Protein AF-0000000081535676 (afdb_homodimer)

Nearest PDB structures (foldseek):
  4zl4-assembly2_B  TM=7.577E-01  e=9.784E-21  Plasmodium vivax
  8tyf-assembly1_A  TM=7.456E-01  e=2.952E-20  Plasmodium vivax Sal-1
  8tyg-assembly1_A  TM=7.328E-01  e=2.686E-19  Plasmodium vivax Sal-1
  4ycy-assembly1_A  TM=7.588E-01  e=5.689E-17  Cryphonectria parasitica
  3nsh-assembly1_A  TM=7.212E-01  e=9.881E-17  Homo sapiens

InterPro domains:
  IPR001969 Aspartic peptidase, active site [PS00141] (112-123)
  IPR021109 Aspartic peptidase domain superfamily [G3DSA:2.40.70.10] (75-271)
  IPR021109 Aspartic peptidase domain superfamily [G3DSA:2.40.70.10] (280-445)
  IPR021109 Aspartic peptidase domain superfamily [SSF50630] (90-443)
  IPR032799 Xylanase inhibitor, C-terminal [PF14541] (318-438)
  IPR032861 Xylanase inhibitor, N-terminal [PF14543] (97-271)
  IPR033121 Peptidase family A1 domain [PS51767] (97-438)
  IPR034161 Pepsin-like domain, plant [cd05476] (97-442)
  IPR051708 Plant Aspartic Proteinase A1 [PTHR47967] (26-445)

Structure (mmCIF, N/CA/C/O backbone):
data_AF-0000000081535676-model_v1
#
loop_
_entity.id
_entity.type
_entity.pdbx_description
1 polymer 'Peptidase A1 domain-containing protein'
#
loop_
_atom_site.group_PDB
_atom_site.id
_atom_site.type_symbol
_atom_site.label_atom_id
_atom_site.label_alt_id
_atom_site.label_comp_id
_atom_site.label_asym_id
_atom_site.label_entity_id
_atom_site.label_seq_id
_atom_site.pdbx_PDB_ins_code
_atom_site.Cartn_x
_atom_site.Cartn_y
_atom_site.Cartn_z
_atom_site.occupancy
_atom_site.B_iso_or_equiv
_atom_site.auth_seq_id
_atom_site.auth_comp_id
_atom_site.auth_asym_id
_atom_site.auth_atom_id
_atom_site.pdbx_PDB_model_num
ATOM 1 N N . SER A 1 1 ? -14.938 -105.375 -60.969 1 24.36 1 SER A N 1
ATOM 2 C CA . SER A 1 1 ? -15.703 -104.25 -61.531 1 24.36 1 SER A CA 1
ATOM 3 C C . SER A 1 1 ? -15.859 -103.125 -60.531 1 24.36 1 SER A C 1
ATOM 5 O O . SER A 1 1 ? -16.375 -103.312 -59.438 1 24.36 1 SER A O 1
ATOM 7 N N . LEU A 1 2 ? -15.273 -101.875 -60.656 1 24.7 2 LEU A N 1
ATOM 8 C CA . LEU A 1 2 ? -14.141 -101.25 -60 1 24.7 2 LEU A CA 1
ATOM 9 C C . LEU A 1 2 ? -14.609 -100.125 -59.094 1 24.7 2 LEU A C 1
ATOM 11 O O . LEU A 1 2 ? -14.141 -100 -57.938 1 24.7 2 LEU A O 1
ATOM 15 N N . HIS A 1 3 ? -14.945 -99 -59.781 1 25.69 3 HIS A N 1
ATOM 16 C CA . HIS A 1 3 ? -14.664 -97.562 -59.469 1 25.69 3 HIS A CA 1
ATOM 17 C C . HIS A 1 3 ? -15.617 -97.062 -58.406 1 25.69 3 HIS A C 1
ATOM 19 O O . HIS A 1 3 ? -16.797 -96.812 -58.656 1 25.69 3 HIS A O 1
ATOM 25 N N . HIS A 1 4 ? -15.703 -97.562 -57.25 1 29.47 4 HIS A N 1
ATOM 26 C CA . HIS A 1 4 ? -15.883 -97.125 -55.875 1 29.47 4 HIS A CA 1
ATOM 27 C C . HIS A 1 4 ? -15.32 -95.688 -55.719 1 29.47 4 HIS A C 1
ATOM 29 O O . HIS A 1 4 ? -14.188 -95.438 -56.125 1 29.47 4 HIS A O 1
ATOM 35 N N . ASN A 1 5 ? -16.219 -94.625 -55.656 1 24.92 5 ASN A N 1
ATOM 36 C CA . ASN A 1 5 ? -16.594 -93.25 -55.531 1 24.92 5 ASN A CA 1
ATOM 37 C C . ASN A 1 5 ? -15.695 -92.5 -54.531 1 24.92 5 ASN A C 1
ATOM 39 O O . ASN A 1 5 ? -15.562 -92.938 -53.375 1 24.92 5 ASN A O 1
ATOM 43 N N . LEU A 1 6 ? -14.711 -91.625 -54.875 1 23.27 6 LEU A N 1
ATOM 44 C CA . LEU A 1 6 ? -13.477 -90.812 -54.75 1 23.27 6 LEU A CA 1
ATOM 45 C C . LEU A 1 6 ? -13.578 -89.812 -53.656 1 23.27 6 LEU A C 1
ATOM 47 O O . LEU A 1 6 ? -12.609 -89.5 -52.938 1 23.27 6 LEU A O 1
ATOM 51 N N . SER A 1 7 ? -14.523 -88.688 -53.469 1 23.17 7 SER A N 1
ATOM 52 C CA . SER A 1 7 ? -14.289 -87.25 -53.375 1 23.17 7 SER A CA 1
ATOM 53 C C . SER A 1 7 ? -14.016 -86.812 -51.938 1 23.17 7 SER A C 1
ATOM 55 O O . SER A 1 7 ? -13.156 -86 -51.688 1 23.17 7 SER A O 1
ATOM 57 N N . GLY A 1 8 ? -14.742 -86.875 -50.844 1 23.73 8 GLY A N 1
ATOM 58 C CA . GLY A 1 8 ? -14.922 -85.812 -49.875 1 23.73 8 GLY A CA 1
ATOM 59 C C . GLY A 1 8 ? -13.766 -85.688 -48.906 1 23.73 8 GLY A C 1
ATOM 60 O O . GLY A 1 8 ? -13.945 -85.875 -47.688 1 23.73 8 GLY A O 1
ATOM 61 N N . LYS A 1 9 ? -12.555 -86.062 -49.156 1 24.59 9 LYS A N 1
ATOM 62 C CA . LYS A 1 9 ? -11.344 -86 -48.312 1 24.59 9 LYS A CA 1
ATOM 63 C C . LYS A 1 9 ? -10.961 -84.625 -47.938 1 24.59 9 LYS A C 1
ATOM 65 O O . LYS A 1 9 ? -10.227 -84.375 -46.969 1 24.59 9 LYS A O 1
ATOM 70 N N . TYR A 1 10 ? -11.047 -83.688 -48.875 1 25.34 10 TYR A N 1
ATOM 71 C CA . TYR A 1 10 ? -10.164 -82.5 -48.75 1 25.34 10 TYR A CA 1
ATOM 72 C C . TYR A 1 10 ? -10.719 -81.562 -47.719 1 25.34 10 TYR A C 1
ATOM 74 O O . TYR A 1 10 ? -11.336 -80.562 -48.062 1 25.34 10 TYR A O 1
ATOM 82 N N . SER A 1 11 ? -11.359 -81.75 -46.688 1 24.25 11 SER A N 1
ATOM 83 C CA . SER A 1 11 ? -11.781 -80.812 -45.656 1 24.25 11 SER A CA 1
ATOM 84 C C . SER A 1 11 ? -10.586 -80.188 -44.969 1 24.25 11 SER A C 1
ATOM 86 O O . SER A 1 11 ? -9.453 -80.625 -45.156 1 24.25 11 SER A O 1
ATOM 88 N N . LYS A 1 12 ? -10.492 -80.125 -43.438 1 27.92 12 LYS A N 1
ATOM 89 C CA . LYS A 1 12 ? -10.031 -79.125 -42.469 1 27.92 12 LYS A CA 1
ATOM 90 C C . LYS A 1 12 ? -8.516 -79.188 -42.312 1 27.92 12 LYS A C 1
ATOM 92 O O . LYS A 1 12 ? -7.984 -80.062 -41.625 1 27.92 12 LYS A O 1
ATOM 97 N N . MET A 1 13 ? -7.699 -79.625 -43.281 1 28.17 13 MET A N 1
ATOM 98 C CA . MET A 1 13 ? -6.301 -79.188 -43.219 1 28.17 13 MET A CA 1
ATOM 99 C C . MET A 1 13 ? -6.188 -77.688 -43.062 1 28.17 13 MET A C 1
ATOM 101 O O . MET A 1 13 ? -5.086 -77.188 -42.969 1 28.17 13 MET A O 1
ATOM 105 N N . ALA A 1 14 ? -7.211 -77 -43.562 1 32.94 14 ALA A N 1
ATOM 106 C CA . ALA A 1 14 ? -7.191 -75.5 -43.531 1 32.94 14 ALA A CA 1
ATOM 107 C C . ALA A 1 14 ? -7.078 -75 -42.125 1 32.94 14 ALA A C 1
ATOM 109 O O . ALA A 1 14 ? -7.086 -73.812 -41.906 1 32.94 14 ALA A O 1
ATOM 110 N N . LYS A 1 15 ? -7.008 -75.812 -41.156 1 35.72 15 LYS A N 1
ATOM 111 C CA . LYS A 1 15 ? -6.965 -75.312 -39.75 1 35.72 15 LYS A CA 1
ATOM 112 C C . LYS A 1 15 ? -5.594 -74.75 -39.438 1 35.72 15 LYS A C 1
ATOM 114 O O . LYS A 1 15 ? -5.469 -73.938 -38.5 1 35.72 15 LYS A O 1
ATOM 119 N N . GLN A 1 16 ? -4.551 -75.438 -39.938 1 33.72 16 GLN A N 1
ATOM 120 C CA . GLN A 1 16 ? -3.268 -75.062 -39.344 1 33.72 16 GLN A CA 1
ATOM 121 C C . GLN A 1 16 ? -2.863 -73.625 -39.781 1 33.72 16 GLN A C 1
ATOM 123 O O . GLN A 1 16 ? -2.094 -73 -39.094 1 33.72 16 GLN A O 1
ATOM 128 N N . THR A 1 17 ? -3.172 -73.312 -41.062 1 36.78 17 THR A N 1
ATOM 129 C CA . THR A 1 17 ? -2.707 -72 -41.531 1 36.78 17 THR A CA 1
ATOM 130 C C . THR A 1 17 ? -3.467 -70.875 -40.812 1 36.78 17 THR A C 1
ATOM 132 O O . THR A 1 17 ? -3.096 -69.688 -40.938 1 36.78 17 THR A O 1
ATOM 135 N N . PHE A 1 18 ? -4.602 -71.25 -40.156 1 37.47 18 PHE A N 1
ATOM 136 C CA . PHE A 1 18 ? -5.359 -70.188 -39.469 1 37.47 18 PHE A CA 1
ATOM 137 C C . PHE A 1 18 ? -4.582 -69.688 -38.25 1 37.47 18 PHE A C 1
ATOM 139 O O . PHE A 1 18 ? -4.73 -68.562 -37.844 1 37.47 18 PHE A O 1
ATOM 146 N N . ILE A 1 19 ? -3.871 -70.688 -37.531 1 40.97 19 ILE A N 1
ATOM 147 C CA . ILE A 1 19 ? -3.377 -70.25 -36.25 1 40.97 19 ILE A CA 1
ATOM 148 C C . ILE A 1 19 ? -2.16 -69.312 -36.438 1 40.97 19 ILE A C 1
ATOM 150 O O . ILE A 1 19 ? -1.99 -68.375 -35.688 1 40.97 19 ILE A O 1
ATOM 154 N N . TYR A 1 20 ? -1.233 -69.625 -37.438 1 40.12 20 TYR A N 1
ATOM 155 C CA . TYR A 1 20 ? -0.05 -68.75 -37.531 1 40.12 20 TYR A CA 1
ATOM 156 C C . TYR A 1 20 ? -0.419 -67.375 -37.969 1 40.12 20 TYR A C 1
ATOM 158 O O . TYR A 1 20 ? 0.249 -66.375 -37.594 1 40.12 20 TYR A O 1
ATOM 166 N N . CYS A 1 21 ? -1.362 -67.312 -38.969 1 39.56 21 CYS A N 1
ATOM 167 C CA . CYS A 1 21 ? -1.628 -65.938 -39.438 1 39.56 21 CYS A CA 1
ATOM 168 C C . CYS A 1 21 ? -2.332 -65.125 -38.375 1 39.56 21 CYS A C 1
ATOM 170 O O . CYS A 1 21 ? -2.355 -63.875 -38.469 1 39.56 21 CYS A O 1
ATOM 172 N N . SER A 1 22 ? -3.203 -65.812 -37.594 1 41.22 22 SER A N 1
ATOM 173 C CA . SER A 1 22 ? -3.871 -65 -36.594 1 41.22 22 SER A CA 1
ATOM 174 C C . SER A 1 22 ? -2.9 -64.562 -35.5 1 41.22 22 SER A C 1
ATOM 176 O O . SER A 1 22 ? -3.15 -63.594 -34.781 1 41.22 22 SER A O 1
ATOM 178 N N . LEU A 1 23 ? -1.889 -65.438 -35.25 1 42.78 23 LEU A N 1
ATOM 179 C CA . LEU A 1 23 ? -0.955 -65 -34.219 1 42.78 23 LEU A CA 1
ATOM 180 C C . LEU A 1 23 ? -0.094 -63.844 -34.75 1 42.78 23 LEU A C 1
ATOM 182 O O . LEU A 1 23 ? 0.404 -63.031 -33.969 1 42.78 23 LEU A O 1
ATOM 186 N N . LEU A 1 24 ? 0.275 -63.906 -36.094 1 41.38 24 LEU A N 1
ATOM 187 C CA . LEU A 1 24 ? 1.037 -62.781 -36.594 1 41.38 24 LEU A CA 1
ATOM 188 C C . LEU A 1 24 ? 0.201 -61.5 -36.562 1 41.38 24 LEU A C 1
ATOM 190 O O . LEU A 1 24 ? 0.734 -60.406 -36.344 1 41.38 24 LEU A O 1
ATOM 194 N N . ALA A 1 25 ? -1.132 -61.625 -36.938 1 42.38 25 ALA A N 1
ATOM 195 C CA . ALA A 1 25 ? -1.91 -60.406 -36.875 1 42.38 25 ALA A CA 1
ATOM 196 C C . ALA A 1 25 ? -2.055 -59.906 -35.438 1 42.38 25 ALA A C 1
ATOM 198 O O . ALA A 1 25 ? -2.35 -58.719 -35.188 1 42.38 25 ALA A O 1
ATOM 199 N N . ILE A 1 26 ? -2.086 -60.875 -34.469 1 41.88 26 ILE A N 1
ATOM 200 C CA . ILE A 1 26 ? -2.188 -60.344 -33.125 1 41.88 26 ILE A CA 1
ATOM 201 C C . ILE A 1 26 ? -0.884 -59.625 -32.75 1 41.88 26 ILE A C 1
ATOM 203 O O . ILE A 1 26 ? -0.875 -58.75 -31.906 1 41.88 26 ILE A O 1
ATOM 207 N N . VAL A 1 27 ? 0.296 -60.156 -33.25 1 40.34 27 VAL A N 1
ATOM 208 C CA . VAL A 1 27 ? 1.498 -59.469 -32.812 1 40.34 27 VAL A CA 1
ATOM 209 C C . VAL A 1 27 ? 1.519 -58.031 -33.375 1 40.34 27 VAL A C 1
ATOM 211 O O . VAL A 1 27 ? 2.037 -57.125 -32.719 1 40.34 27 VAL A O 1
ATOM 214 N N . ILE A 1 28 ? 1.101 -57.844 -34.656 1 39.19 28 ILE A N 1
ATOM 215 C CA . ILE A 1 28 ? 1.378 -56.5 -35.188 1 39.19 28 ILE A CA 1
ATOM 216 C C . ILE A 1 28 ? 0.517 -55.469 -34.469 1 39.19 28 ILE A C 1
ATOM 218 O O . ILE A 1 28 ? 0.688 -54.281 -34.688 1 39.19 28 ILE A O 1
ATOM 222 N N . PHE A 1 29 ? -0.623 -55.938 -34 1 37.09 29 PHE A N 1
ATOM 223 C CA . PHE A 1 29 ? -1.271 -54.781 -33.375 1 37.09 29 PHE A CA 1
ATOM 224 C C . PHE A 1 29 ? -0.5 -54.344 -32.125 1 37.09 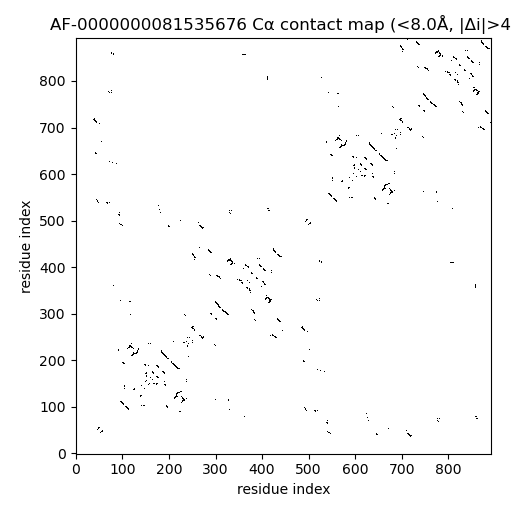29 PHE A C 1
ATOM 226 O O . PHE A 1 29 ? -0.983 -54.5 -31.016 1 37.09 29 PHE A O 1
ATOM 233 N N . TRP A 1 30 ? 0.76 -54.906 -31.922 1 36.84 30 TRP A N 1
ATOM 234 C CA . TRP A 1 30 ? 1.407 -54.094 -30.906 1 36.84 30 TRP A CA 1
ATOM 235 C C . TRP A 1 30 ? 1.211 -52.594 -31.203 1 36.84 30 TRP A C 1
ATOM 237 O O . TRP A 1 30 ? 1.666 -52.094 -32.25 1 36.84 30 TRP A O 1
ATOM 247 N N . ALA A 1 31 ? 0.083 -52.031 -30.797 1 35.59 31 ALA A N 1
ATOM 248 C CA . ALA A 1 31 ? -0.224 -50.625 -30.594 1 35.59 31 ALA A CA 1
ATOM 249 C C . ALA A 1 31 ? 1.028 -49.844 -30.203 1 35.59 31 ALA A C 1
ATOM 251 O O . ALA A 1 31 ? 1.703 -50.188 -29.234 1 35.59 31 ALA A O 1
ATOM 252 N N . LEU A 1 32 ? 1.704 -49.344 -31.156 1 35.78 32 LEU A N 1
ATOM 253 C CA . LEU A 1 32 ? 2.479 -48.125 -30.906 1 35.78 32 LEU A CA 1
ATOM 254 C C . LEU A 1 32 ? 1.793 -47.25 -29.875 1 35.78 32 LEU A C 1
ATOM 256 O O . LEU A 1 32 ? 0.826 -46.531 -30.188 1 35.78 32 LEU A O 1
ATOM 260 N N . PHE A 1 33 ? 1.537 -47.781 -28.703 1 36.25 33 PHE A N 1
ATOM 261 C CA . PHE A 1 33 ? 1.496 -46.688 -27.719 1 36.25 33 PHE A CA 1
ATOM 262 C C . PHE A 1 33 ? 2.635 -45.688 -27.953 1 36.25 33 PHE A C 1
ATOM 264 O O . PHE A 1 33 ? 3.783 -45.969 -27.609 1 36.25 33 PHE A O 1
ATOM 271 N N . SER A 1 34 ? 2.664 -45.125 -29.094 1 35.94 34 SER A N 1
ATOM 272 C CA . SER A 1 34 ? 3.426 -43.906 -29.031 1 35.94 34 SER A CA 1
ATOM 273 C C . SER A 1 34 ? 3.297 -43.219 -27.672 1 35.94 34 SER A C 1
ATOM 275 O O . SER A 1 34 ? 2.213 -42.75 -27.297 1 35.94 34 SER A O 1
ATOM 277 N N . SER A 1 35 ? 3.904 -43.75 -26.703 1 39.34 35 SER A N 1
ATOM 278 C CA . SER A 1 35 ? 4.129 -42.875 -25.562 1 39.34 35 SER A CA 1
ATOM 279 C C . SER A 1 35 ? 4.281 -41.438 -26.016 1 39.34 35 SER A C 1
ATOM 281 O O . SER A 1 35 ? 5.301 -41.062 -26.609 1 39.34 35 SER A O 1
ATOM 283 N N . ALA A 1 36 ? 3.32 -40.906 -26.641 1 41.59 36 ALA A N 1
ATOM 284 C CA . ALA A 1 36 ? 3.412 -39.469 -26.781 1 41.59 36 ALA A CA 1
ATOM 285 C C . ALA A 1 36 ? 4.211 -38.844 -25.641 1 41.59 36 ALA A C 1
ATOM 287 O O . ALA A 1 36 ? 3.75 -38.812 -24.484 1 41.59 36 ALA A O 1
ATOM 288 N N . GLN A 1 37 ? 5.422 -39.094 -25.547 1 48.41 37 GLN A N 1
ATOM 289 C CA . GLN A 1 37 ? 6.297 -38.312 -24.672 1 48.41 37 GLN A CA 1
ATOM 290 C C . GLN A 1 37 ? 5.785 -36.906 -24.484 1 48.41 37 GLN A C 1
ATOM 292 O O . GLN A 1 37 ? 5.863 -36.094 -25.406 1 48.41 37 GLN A O 1
ATOM 297 N N . LYS A 1 38 ? 4.727 -36.844 -23.859 1 57.31 38 LYS A N 1
ATOM 298 C CA . LYS A 1 38 ? 4.09 -35.562 -23.625 1 57.31 38 LYS A CA 1
ATOM 299 C C . LYS A 1 38 ? 5.117 -34.5 -23.234 1 57.31 38 LYS A C 1
ATOM 301 O O . LYS A 1 38 ? 5.844 -34.656 -22.25 1 57.31 38 LYS A O 1
ATOM 306 N N . LYS A 1 39 ? 5.664 -33.75 -24.219 1 67.25 39 LYS A N 1
ATOM 307 C CA . LYS A 1 39 ? 6.648 -32.688 -24.25 1 67.25 39 LYS A CA 1
ATOM 308 C C . LYS A 1 39 ? 6.312 -31.594 -23.234 1 67.25 39 LYS A C 1
ATOM 310 O O . LYS A 1 39 ? 5.152 -31.203 -23.094 1 67.25 39 LYS A O 1
ATOM 315 N N . THR A 1 40 ? 7.191 -31.453 -22.25 1 82.38 40 THR A N 1
ATOM 316 C CA . THR A 1 40 ? 7.16 -30.344 -21.281 1 82.38 40 THR A CA 1
ATOM 317 C C . THR A 1 40 ? 7.566 -29.047 -21.953 1 82.38 40 THR A C 1
ATOM 319 O O . THR A 1 40 ? 8.57 -28.984 -22.656 1 82.38 40 THR A O 1
ATOM 322 N N . LEU A 1 41 ? 6.617 -28.188 -22 1 84.88 41 LEU A N 1
ATOM 323 C CA . LEU A 1 41 ? 6.914 -26.828 -22.453 1 84.88 41 LEU A CA 1
ATOM 324 C C . LEU A 1 41 ? 7.555 -26 -21.344 1 84.88 41 LEU A C 1
ATOM 326 O O . LEU A 1 41 ? 6.992 -25.875 -20.266 1 84.88 41 LEU A O 1
ATOM 330 N N . THR A 1 42 ? 8.773 -25.578 -21.547 1 87.19 42 THR A N 1
ATOM 331 C CA . THR A 1 42 ? 9.469 -24.75 -20.562 1 87.19 42 THR A CA 1
ATOM 332 C C . THR A 1 42 ? 9.508 -23.297 -21.016 1 87.19 42 THR A C 1
ATOM 334 O O . THR A 1 42 ? 9.891 -23 -22.156 1 87.19 42 THR A O 1
ATOM 337 N N . VAL A 1 43 ? 9.055 -22.469 -20.141 1 88.44 43 VAL A N 1
ATOM 338 C CA . VAL A 1 43 ? 9.008 -21.031 -20.406 1 88.44 43 VAL A CA 1
ATOM 339 C C . VAL A 1 43 ? 9.906 -20.297 -19.406 1 88.44 43 VAL A C 1
ATOM 341 O O . VAL A 1 43 ? 9.938 -20.641 -18.234 1 88.44 43 VAL A O 1
ATOM 344 N N . GLU A 1 44 ? 10.617 -19.328 -19.906 1 86.44 44 GLU A N 1
ATOM 345 C CA . GLU A 1 44 ? 11.422 -18.5 -19.016 1 86.44 44 GLU A CA 1
ATOM 346 C C . GLU A 1 44 ? 10.539 -17.578 -18.188 1 86.44 44 GLU A C 1
ATOM 348 O O . GLU A 1 44 ? 9.586 -16.984 -18.703 1 86.44 44 GLU A O 1
ATOM 353 N N . LEU A 1 45 ? 10.812 -17.531 -16.891 1 89.31 45 LEU A N 1
ATOM 354 C CA . LEU A 1 45 ? 10.281 -16.5 -16 1 89.31 45 LEU A CA 1
ATOM 355 C C . LEU A 1 45 ? 11.352 -15.469 -15.672 1 89.31 45 LEU A C 1
ATOM 357 O O . LEU A 1 45 ? 12.477 -15.828 -15.32 1 89.31 45 LEU A O 1
ATOM 361 N N . ILE A 1 46 ? 10.953 -14.266 -15.82 1 84.62 46 ILE A N 1
ATOM 362 C CA . ILE A 1 46 ? 11.914 -13.195 -15.562 1 84.62 46 ILE A CA 1
ATOM 363 C C . ILE A 1 46 ? 11.469 -12.391 -14.344 1 84.62 46 ILE A C 1
ATOM 365 O O . ILE A 1 46 ? 10.344 -11.891 -14.297 1 84.62 46 ILE A O 1
ATOM 369 N N . HIS A 1 47 ? 12.328 -12.352 -13.375 1 86.44 47 HIS A N 1
ATOM 370 C CA . HIS A 1 47 ? 12.039 -11.531 -12.203 1 86.44 47 HIS A CA 1
ATOM 371 C C . HIS A 1 47 ? 12 -10.055 -12.562 1 86.44 47 HIS A C 1
ATOM 373 O O . HIS A 1 47 ? 12.828 -9.57 -13.336 1 86.44 47 HIS A O 1
ATOM 379 N N . HIS A 1 48 ? 11.117 -9.352 -12.016 1 82.19 48 HIS A N 1
ATOM 380 C CA . HIS A 1 48 ? 10.914 -7.934 -12.305 1 82.19 48 HIS A CA 1
ATOM 381 C C . HIS A 1 48 ? 12.219 -7.156 -12.195 1 82.19 48 HIS A C 1
ATOM 383 O O . HIS A 1 48 ? 12.516 -6.312 -13.047 1 82.19 48 HIS A O 1
ATOM 389 N N . ASP A 1 49 ? 13.008 -7.484 -11.219 1 79.75 49 ASP A N 1
ATOM 390 C CA . ASP A 1 49 ? 14.156 -6.645 -10.891 1 79.75 49 ASP A CA 1
ATOM 391 C C . ASP A 1 49 ? 15.461 -7.301 -11.336 1 79.75 49 ASP A C 1
ATOM 393 O O . ASP A 1 49 ? 16.547 -6.887 -10.922 1 79.75 49 ASP A O 1
ATOM 397 N N . SER A 1 50 ? 15.289 -8.336 -12.102 1 80.81 50 SER A N 1
ATOM 398 C CA . SER A 1 50 ? 16.484 -8.914 -12.711 1 80.81 50 SER A CA 1
ATOM 399 C C . SER A 1 50 ? 17.078 -7.992 -13.773 1 80.81 50 SER A C 1
ATOM 401 O O . SER A 1 50 ? 16.328 -7.363 -14.531 1 80.81 50 SER A O 1
ATOM 403 N N . PRO A 1 51 ? 18.422 -7.906 -13.852 1 78.38 51 PRO A N 1
ATOM 404 C CA . PRO A 1 51 ? 19.031 -7.055 -14.883 1 78.38 51 PRO A CA 1
ATOM 405 C C . PRO A 1 51 ? 18.625 -7.457 -16.297 1 78.38 51 PRO A C 1
ATOM 407 O O . PRO A 1 51 ? 18.719 -6.648 -17.219 1 78.38 51 PRO A O 1
ATOM 410 N N . ARG A 1 52 ? 18.172 -8.648 -16.516 1 79.38 52 ARG A N 1
ATOM 411 C CA . ARG A 1 52 ? 17.75 -9.117 -17.828 1 79.38 52 ARG A CA 1
ATOM 412 C C . ARG A 1 52 ? 16.312 -8.688 -18.125 1 79.38 52 ARG A C 1
ATOM 414 O O . ARG A 1 52 ? 15.852 -8.773 -19.266 1 79.38 52 ARG A O 1
ATOM 421 N N . SER A 1 53 ? 15.672 -8.234 -17.078 1 81.31 53 SER A N 1
ATOM 422 C CA . SER A 1 53 ? 14.289 -7.812 -17.25 1 81.31 53 SER A CA 1
ATOM 423 C C . SER A 1 53 ? 14.203 -6.488 -18 1 81.31 53 SER A C 1
ATOM 425 O O . SER A 1 53 ? 14.977 -5.566 -17.734 1 81.31 53 SER A O 1
ATOM 427 N N . PRO A 1 54 ? 13.32 -6.457 -19.016 1 79.5 54 PRO A N 1
ATOM 428 C CA . PRO A 1 54 ? 13.117 -5.16 -19.656 1 79.5 54 PRO A CA 1
ATOM 429 C C . PRO A 1 54 ? 12.562 -4.105 -18.703 1 79.5 54 PRO A C 1
ATOM 431 O O . PRO A 1 54 ? 12.531 -2.92 -19.031 1 79.5 54 PRO A O 1
ATOM 434 N N . LEU A 1 55 ? 12.234 -4.578 -17.5 1 77.31 55 LEU A N 1
ATOM 435 C CA . LEU A 1 55 ? 11.641 -3.682 -16.516 1 77.31 55 LEU A CA 1
ATOM 436 C C . LEU A 1 55 ? 12.68 -3.26 -15.477 1 77.31 55 LEU A C 1
ATOM 438 O O . LEU A 1 55 ? 12.367 -2.516 -14.547 1 77.31 55 LEU A O 1
ATOM 442 N N . TYR A 1 56 ? 13.875 -3.723 -15.688 1 79 56 TYR A N 1
ATOM 443 C CA . TYR A 1 56 ? 14.938 -3.453 -14.727 1 79 56 TYR A CA 1
ATOM 444 C C . TYR A 1 56 ? 15.297 -1.973 -14.711 1 79 56 TYR A C 1
ATOM 446 O O . TYR A 1 56 ? 15.5 -1.364 -15.766 1 79 56 TYR A O 1
ATOM 454 N N . ASN A 1 57 ? 15.305 -1.384 -13.594 1 74.56 57 ASN A N 1
ATOM 455 C CA . ASN A 1 57 ? 15.789 -0.024 -13.391 1 74.56 57 ASN A CA 1
ATOM 456 C C . ASN A 1 57 ? 17.031 0.002 -12.5 1 74.56 57 ASN A C 1
ATOM 458 O O . ASN A 1 57 ? 16.938 -0.252 -11.297 1 74.56 57 ASN A O 1
ATOM 462 N N . PRO A 1 58 ? 18.156 0.262 -13.078 1 75 58 PRO A N 1
ATOM 463 C CA . PRO A 1 58 ? 19.391 0.205 -12.305 1 75 58 PRO A CA 1
ATOM 464 C C . PRO A 1 58 ? 19.453 1.271 -11.211 1 75 58 PRO A C 1
ATOM 466 O O . PRO A 1 58 ? 20.312 1.194 -10.32 1 75 58 PRO A O 1
ATOM 469 N N . LEU A 1 59 ? 18.547 2.229 -11.281 1 67.75 59 LEU A N 1
ATOM 470 C CA . LEU A 1 59 ? 18.547 3.299 -10.289 1 67.75 59 LEU A CA 1
ATOM 471 C C . LEU A 1 59 ? 17.875 2.848 -9 1 67.75 59 LEU A C 1
ATOM 473 O O . LEU A 1 59 ? 18.047 3.482 -7.953 1 67.75 59 LEU A O 1
ATOM 477 N N . HIS A 1 60 ? 17.156 1.771 -9.117 1 73.38 60 HIS A N 1
ATOM 478 C CA . HIS A 1 60 ? 16.516 1.249 -7.918 1 73.38 60 HIS A CA 1
ATOM 479 C C . HIS A 1 60 ? 17.516 0.465 -7.062 1 73.38 60 HIS A C 1
ATOM 481 O O . HIS A 1 60 ? 18.172 -0.449 -7.559 1 73.38 60 HIS A O 1
ATOM 487 N N . THR A 1 61 ? 17.547 0.866 -5.812 1 72.69 61 THR A N 1
ATOM 488 C CA . THR A 1 61 ? 18.391 0.14 -4.879 1 72.69 61 THR A CA 1
ATOM 489 C C . THR A 1 61 ? 17.719 -1.152 -4.422 1 72.69 61 THR A C 1
ATOM 491 O O . THR A 1 61 ? 16.547 -1.385 -4.719 1 72.69 61 THR A O 1
ATOM 494 N N . VAL A 1 62 ? 18.469 -1.927 -3.738 1 75.25 62 VAL A N 1
ATOM 495 C CA . VAL A 1 62 ? 17.938 -3.152 -3.158 1 75.25 62 VAL A CA 1
ATOM 496 C C . VAL A 1 62 ? 16.828 -2.811 -2.17 1 75.25 62 VAL A C 1
ATOM 498 O O . VAL A 1 62 ? 15.789 -3.482 -2.131 1 75.25 62 VAL A O 1
ATOM 501 N N . SER A 1 63 ? 17.047 -1.75 -1.43 1 72.44 63 SER A N 1
ATOM 502 C CA . SER A 1 63 ? 16.047 -1.315 -0.448 1 72.44 63 SER A CA 1
ATOM 503 C C . SER A 1 63 ? 14.766 -0.854 -1.127 1 72.44 63 SER A C 1
ATOM 505 O O . SER A 1 63 ? 13.664 -1.146 -0.648 1 72.44 63 SER A O 1
ATOM 507 N N . ASP A 1 64 ? 14.938 -0.192 -2.266 1 71.44 64 ASP A N 1
ATOM 508 C CA . ASP A 1 64 ? 13.773 0.247 -3.027 1 71.44 64 ASP A CA 1
ATOM 509 C C . ASP A 1 64 ? 12.922 -0.943 -3.467 1 71.44 64 ASP A C 1
ATOM 511 O O . ASP A 1 64 ? 11.695 -0.928 -3.32 1 71.44 64 ASP A O 1
ATOM 515 N N . ARG A 1 65 ? 13.609 -1.882 -3.91 1 77.81 65 ARG A N 1
ATOM 516 C CA . ARG A 1 65 ? 12.938 -3.062 -4.441 1 77.81 65 ARG A CA 1
ATOM 517 C C . ARG A 1 65 ? 12.266 -3.855 -3.33 1 77.81 65 ARG A C 1
ATOM 519 O O . ARG A 1 65 ? 11.141 -4.344 -3.5 1 77.81 65 ARG A O 1
ATOM 526 N N . LEU A 1 66 ? 12.938 -3.963 -2.23 1 77.69 66 LEU A N 1
ATOM 527 C CA . LEU A 1 66 ? 12.367 -4.676 -1.092 1 77.69 66 LEU A CA 1
ATOM 528 C C . LEU A 1 66 ? 11.141 -3.953 -0.549 1 77.69 66 LEU A C 1
ATOM 530 O O . LEU A 1 66 ? 10.148 -4.59 -0.197 1 77.69 66 LEU A O 1
ATOM 534 N N . ASN A 1 67 ? 11.172 -2.668 -0.518 1 74.31 67 ASN A N 1
ATOM 535 C CA . ASN A 1 67 ? 10.039 -1.874 -0.059 1 74.31 67 ASN A CA 1
ATOM 536 C C . ASN A 1 67 ? 8.828 -2.045 -0.972 1 74.31 67 ASN A C 1
ATOM 538 O O . ASN A 1 67 ? 7.707 -2.219 -0.495 1 74.31 67 ASN A O 1
ATOM 542 N N . ALA A 1 68 ? 9.133 -1.979 -2.25 1 75.56 68 ALA A N 1
ATOM 543 C CA . ALA A 1 68 ? 8.055 -2.168 -3.211 1 75.56 68 ALA A CA 1
ATOM 544 C C . ALA A 1 68 ? 7.426 -3.553 -3.066 1 75.56 68 ALA A C 1
ATOM 546 O O . ALA A 1 68 ? 6.203 -3.691 -3.09 1 75.56 68 ALA A O 1
ATOM 547 N N . ALA A 1 69 ? 8.227 -4.531 -2.9 1 81.38 69 ALA A N 1
ATOM 548 C CA . ALA A 1 69 ? 7.742 -5.898 -2.721 1 81.38 69 ALA A CA 1
ATOM 549 C C . ALA A 1 69 ? 6.93 -6.023 -1.437 1 81.38 69 ALA A C 1
ATOM 551 O O . ALA A 1 69 ? 5.941 -6.762 -1.392 1 81.38 69 ALA A O 1
ATOM 552 N N . PHE A 1 70 ? 7.41 -5.344 -0.434 1 82.69 70 PHE A N 1
ATOM 553 C CA . PHE A 1 70 ? 6.711 -5.363 0.845 1 82.69 70 PHE A CA 1
ATOM 554 C C . PHE A 1 70 ? 5.312 -4.777 0.707 1 82.69 70 PHE A C 1
ATOM 556 O O . PHE A 1 70 ? 4.328 -5.41 1.094 1 82.69 70 PHE A O 1
ATOM 563 N N . LEU A 1 71 ? 5.203 -3.605 0.188 1 74.12 71 LEU A N 1
ATOM 564 C CA . LEU A 1 71 ? 3.914 -2.945 0.024 1 74.12 71 LEU A CA 1
ATOM 565 C C . LEU A 1 71 ? 2.986 -3.775 -0.857 1 74.12 71 LEU A C 1
ATOM 567 O O . LEU A 1 71 ? 1.795 -3.902 -0.566 1 74.12 71 LEU A O 1
ATOM 571 N N . HIS A 1 72 ? 3.572 -4.332 -1.892 1 78.5 72 HIS A N 1
ATOM 572 C CA . HIS A 1 72 ? 2.799 -5.215 -2.758 1 78.5 72 HIS A CA 1
ATOM 573 C C . HIS A 1 72 ? 2.285 -6.43 -1.99 1 78.5 72 HIS A C 1
ATOM 575 O O . HIS A 1 72 ? 1.134 -6.836 -2.16 1 78.5 72 HIS A O 1
ATOM 581 N N . SER A 1 73 ? 3.125 -6.988 -1.178 1 84.75 73 SER A N 1
ATOM 582 C CA . SER A 1 73 ? 2.74 -8.156 -0.396 1 84.75 73 SER A CA 1
ATOM 583 C C . SER A 1 73 ? 1.624 -7.824 0.587 1 84.75 73 SER A C 1
ATOM 585 O O . SER A 1 73 ? 0.704 -8.617 0.786 1 84.75 73 SER A O 1
ATOM 587 N N . ILE A 1 74 ? 1.75 -6.656 1.221 1 77.62 74 ILE A N 1
ATOM 588 C CA . ILE A 1 74 ? 0.711 -6.234 2.152 1 77.62 74 ILE A CA 1
ATOM 589 C C . ILE A 1 74 ? -0.622 -6.109 1.418 1 77.62 74 ILE A C 1
ATOM 591 O O . ILE A 1 74 ? -1.649 -6.598 1.896 1 77.62 74 ILE A O 1
ATOM 595 N N . SER A 1 75 ? -0.582 -5.535 0.27 1 76.38 75 SER A N 1
ATOM 596 C CA . SER A 1 75 ? -1.804 -5.379 -0.513 1 76.38 75 SER A CA 1
ATOM 597 C C . SER A 1 75 ? -2.385 -6.734 -0.904 1 76.38 75 SER A C 1
ATOM 599 O O . SER A 1 75 ? -3.602 -6.926 -0.865 1 76.38 75 SER A O 1
ATOM 601 N N . ARG A 1 76 ? -1.512 -7.664 -1.292 1 78.94 76 ARG A N 1
ATOM 602 C CA . ARG A 1 76 ? -1.953 -9 -1.684 1 78.94 76 ARG A CA 1
ATOM 603 C C . ARG A 1 76 ? -2.594 -9.727 -0.508 1 78.94 76 ARG A C 1
ATOM 605 O O . ARG A 1 76 ? -3.576 -10.453 -0.681 1 78.94 76 ARG A O 1
ATOM 612 N N . SER A 1 77 ? -1.968 -9.617 0.636 1 80.81 77 SER A N 1
ATOM 613 C CA . SER A 1 77 ? -2.529 -10.281 1.807 1 80.81 77 SER A CA 1
ATOM 614 C C . SER A 1 77 ? -3.951 -9.805 2.084 1 80.81 77 SER A C 1
ATOM 616 O O . SER A 1 77 ? -4.805 -10.586 2.506 1 80.81 77 SER A O 1
ATOM 618 N N . ARG A 1 78 ? -4.215 -8.625 1.771 1 73 78 ARG A N 1
ATOM 619 C CA . ARG A 1 78 ? -5.551 -8.078 1.976 1 73 78 ARG A CA 1
ATOM 620 C C . ARG A 1 78 ? -6.52 -8.578 0.906 1 73 78 ARG A C 1
ATOM 622 O O . ARG A 1 78 ? -7.695 -8.812 1.187 1 73 78 ARG A O 1
ATOM 629 N N . TYR A 1 79 ? -5.965 -8.656 -0.257 1 72.94 79 TYR A N 1
ATOM 630 C CA . TYR A 1 79 ? -6.742 -9.195 -1.367 1 72.94 79 TYR A CA 1
ATOM 631 C C . TYR A 1 79 ? -7.258 -10.594 -1.043 1 72.94 79 TYR A C 1
ATOM 633 O O . TYR A 1 79 ? -8.422 -10.906 -1.294 1 72.94 79 TYR A O 1
ATOM 641 N N . PHE A 1 80 ? -6.449 -11.406 -0.42 1 75.12 80 PHE A N 1
ATOM 642 C CA . PHE A 1 80 ? -6.836 -12.781 -0.141 1 75.12 80 PHE A CA 1
ATOM 643 C C . PHE A 1 80 ? -7.758 -12.852 1.07 1 75.12 80 PHE A C 1
ATOM 645 O O . PHE A 1 80 ? -8.469 -13.836 1.258 1 75.12 80 PHE A O 1
ATOM 652 N N . SER A 1 81 ? -7.598 -11.961 1.985 1 66.5 81 SER A N 1
ATOM 653 C CA . SER A 1 81 ? -8.383 -12.008 3.213 1 66.5 81 SER A CA 1
ATOM 654 C C . SER A 1 81 ? -9.797 -11.484 2.984 1 66.5 81 SER A C 1
ATOM 656 O O . SER A 1 81 ? -10.742 -11.914 3.656 1 66.5 81 SER A O 1
ATOM 658 N N . THR A 1 82 ? -9.867 -10.312 2.363 1 57.75 82 THR A N 1
ATOM 659 C CA . THR A 1 82 ? -11.141 -9.609 2.34 1 57.75 82 THR A CA 1
ATOM 660 C C . THR A 1 82 ? -12.094 -10.234 1.319 1 57.75 82 THR A C 1
ATOM 662 O O . THR A 1 82 ? -11.711 -10.453 0.168 1 57.75 82 THR A O 1
ATOM 665 N N . LYS A 1 83 ? -12.914 -11.164 1.854 1 48.5 83 LYS A N 1
ATOM 666 C CA . LYS A 1 83 ? -14.102 -11.578 1.111 1 48.5 83 LYS A CA 1
ATOM 667 C C . LYS A 1 83 ? -14.812 -10.375 0.508 1 48.5 83 LYS A C 1
ATOM 669 O O . LYS A 1 83 ? -15.891 -10.516 -0.074 1 48.5 83 LYS A O 1
ATOM 674 N N . THR A 1 84 ? -14.461 -9.312 1.034 1 43.91 84 THR A N 1
ATOM 675 C CA . THR A 1 84 ? -15.359 -8.219 0.675 1 43.91 84 THR A CA 1
ATOM 676 C C . THR A 1 84 ? -15.141 -7.785 -0.77 1 43.91 84 THR A C 1
ATOM 678 O O . THR A 1 84 ? -14.039 -7.945 -1.309 1 43.91 84 THR A O 1
ATOM 681 N N . ASP A 1 85 ? -16.156 -7.594 -1.372 1 41.81 85 ASP A N 1
ATOM 682 C CA . ASP A 1 85 ? -16.375 -7.012 -2.691 1 41.81 85 ASP A CA 1
ATOM 683 C C . ASP A 1 85 ? -15.375 -5.887 -2.965 1 41.81 85 ASP A C 1
ATOM 685 O O . ASP A 1 85 ? -15.664 -4.719 -2.693 1 41.81 85 ASP A O 1
ATOM 689 N N . ILE A 1 86 ? -14.203 -6.133 -2.635 1 43.81 86 ILE A N 1
ATOM 690 C CA . ILE A 1 86 ? -13.258 -5.105 -3.068 1 43.81 86 ILE A CA 1
ATOM 691 C C . ILE A 1 86 ? -13.648 -4.605 -4.457 1 43.81 86 ILE A C 1
ATOM 693 O O . ILE A 1 86 ? -12.922 -4.828 -5.43 1 43.81 86 ILE A O 1
ATOM 697 N N . GLN A 1 87 ? -14.719 -5.191 -4.918 1 40.81 87 GLN A N 1
ATOM 698 C CA . GLN A 1 87 ? -15.211 -4.695 -6.199 1 40.81 87 GLN A CA 1
ATOM 699 C C . GLN A 1 87 ? -15 -3.189 -6.324 1 40.81 87 GLN A C 1
ATOM 701 O O . GLN A 1 87 ? -15.195 -2.617 -7.398 1 40.81 87 GLN A O 1
ATOM 706 N N . SER A 1 88 ? -15.047 -2.521 -5.141 1 39.22 88 SER A N 1
ATOM 707 C CA . SER A 1 88 ? -15.305 -1.112 -5.422 1 39.22 88 SER A CA 1
ATOM 708 C C . SER A 1 88 ? -14.047 -0.407 -5.918 1 39.22 88 SER A C 1
ATOM 710 O O . SER A 1 88 ? -12.938 -0.811 -5.586 1 39.22 88 SER A O 1
ATOM 712 N N . GLY A 1 89 ? -13.992 0.135 -6.938 1 42.16 89 GLY A N 1
ATOM 713 C CA . GLY A 1 89 ? -13.133 1.055 -7.66 1 42.16 89 GLY A CA 1
ATOM 714 C C . GLY A 1 89 ? -11.992 1.595 -6.812 1 42.16 89 GLY A C 1
ATOM 715 O O . GLY A 1 89 ? -11.883 1.267 -5.633 1 42.16 89 GLY A O 1
ATOM 716 N N . LEU A 1 90 ? -11.102 2.215 -7.551 1 46.09 90 LEU A N 1
ATOM 717 C CA . LEU A 1 90 ? -10.023 3.002 -6.969 1 46.09 90 LEU A CA 1
ATOM 718 C C . LEU A 1 90 ? -10.523 3.828 -5.789 1 46.09 90 LEU A C 1
ATOM 720 O O . LEU A 1 90 ? -11.445 4.633 -5.938 1 46.09 90 LEU A O 1
ATOM 724 N N . ILE A 1 91 ? -10.422 3.191 -4.559 1 53.97 91 ILE A N 1
ATOM 725 C CA . ILE A 1 91 ? -10.75 4.078 -3.447 1 53.97 91 ILE A CA 1
ATOM 726 C C . ILE A 1 91 ? -9.578 5.016 -3.174 1 53.97 91 ILE A C 1
ATOM 728 O O . ILE A 1 91 ? -8.445 4.566 -2.975 1 53.97 91 ILE A O 1
ATOM 732 N N . GLY A 1 92 ? -9.75 6.281 -3.645 1 56.06 92 GLY A N 1
ATOM 733 C CA . GLY A 1 92 ? -8.773 7.297 -3.285 1 56.06 92 GLY A CA 1
ATOM 734 C C . GLY A 1 92 ? -8.367 7.246 -1.823 1 56.06 92 GLY A C 1
ATOM 735 O O . GLY A 1 92 ? -8.93 6.473 -1.045 1 56.06 92 GLY A O 1
ATOM 736 N N . ASN A 1 93 ? -7.297 7.863 -1.495 1 57.28 93 ASN A N 1
ATOM 737 C CA . ASN A 1 93 ? -6.746 7.926 -0.145 1 57.28 93 ASN A CA 1
ATOM 738 C C . ASN A 1 93 ? -7.809 8.312 0.876 1 57.28 93 ASN A C 1
ATOM 740 O O . ASN A 1 93 ? -7.961 9.492 1.203 1 57.28 93 ASN A O 1
ATOM 744 N N . SER A 1 94 ? -8.438 7.309 1.329 1 72 94 SER A N 1
ATOM 745 C CA . SER A 1 94 ? -9.445 7.504 2.371 1 72 94 SER A CA 1
ATOM 746 C C . SER A 1 94 ? -8.805 8.023 3.658 1 72 94 SER A C 1
ATOM 748 O O . SER A 1 94 ? -7.648 7.711 3.951 1 72 94 SER A O 1
ATOM 750 N N . GLY A 1 95 ? -9.375 9.016 4.246 1 81.62 95 GLY A N 1
ATOM 751 C CA . GLY A 1 95 ? -8.914 9.516 5.531 1 81.62 95 GLY A CA 1
ATOM 752 C C . GLY A 1 95 ? -8.305 10.898 5.445 1 81.62 95 GLY A C 1
ATOM 753 O O . GLY A 1 95 ? -8.07 11.547 6.469 1 81.62 95 GLY A O 1
ATOM 754 N N . ASP A 1 96 ? -8.109 11.305 4.164 1 86.12 96 ASP A N 1
ATOM 755 C CA . ASP A 1 96 ? -7.516 12.625 3.984 1 86.12 96 ASP A CA 1
ATOM 756 C C . ASP A 1 96 ? -8.562 13.727 4.168 1 86.12 96 ASP A C 1
ATOM 758 O O . ASP A 1 96 ? -9.758 13.492 3.982 1 86.12 96 ASP A O 1
ATOM 762 N N . TYR A 1 97 ? -8.086 14.859 4.543 1 89.88 97 TYR A N 1
ATOM 763 C CA . TYR A 1 97 ? -8.891 16.078 4.609 1 89.88 97 TYR A CA 1
ATOM 764 C C . TYR A 1 97 ? -8.453 17.078 3.545 1 89.88 97 TYR A C 1
ATOM 766 O O . TYR A 1 97 ? -7.266 17.344 3.398 1 89.88 97 TYR A O 1
ATOM 774 N N . TYR A 1 98 ? -9.484 17.531 2.842 1 89.25 98 TYR A N 1
ATOM 775 C CA . TYR A 1 98 ? -9.227 18.422 1.718 1 89.25 98 TYR A CA 1
ATOM 776 C C . TYR A 1 98 ? -9.648 19.859 2.053 1 89.25 98 TYR A C 1
ATOM 778 O O . TYR A 1 98 ? -10.555 20.078 2.859 1 89.25 98 TYR A O 1
ATOM 786 N N . MET A 1 99 ? -8.969 20.75 1.418 1 90.81 99 MET A N 1
ATOM 787 C CA . MET A 1 99 ? -9.398 22.141 1.472 1 90.81 99 MET A CA 1
ATOM 788 C C . MET A 1 99 ? -9.422 22.766 0.077 1 90.81 99 MET A C 1
ATOM 790 O O . MET A 1 99 ? -8.688 22.328 -0.813 1 90.81 99 MET A O 1
ATOM 794 N N . THR A 1 100 ? -10.281 23.719 -0.05 1 89.81 100 THR A N 1
ATOM 795 C CA . THR A 1 100 ? -10.344 24.469 -1.292 1 89.81 100 THR A CA 1
ATOM 796 C C . THR A 1 100 ? -9.453 25.719 -1.215 1 89.81 100 THR A C 1
ATOM 798 O O . THR A 1 100 ? -9.516 26.469 -0.244 1 89.81 100 THR A O 1
ATOM 801 N N . ILE A 1 101 ? -8.648 25.844 -2.217 1 91.62 101 ILE A N 1
ATOM 802 C CA . ILE A 1 101 ? -7.852 27.047 -2.381 1 91.62 101 ILE A CA 1
ATOM 803 C C . ILE A 1 101 ? -7.984 27.578 -3.811 1 91.62 101 ILE A C 1
ATOM 805 O O . ILE A 1 101 ? -8.43 26.844 -4.703 1 91.62 101 ILE A O 1
ATOM 809 N N . SER A 1 102 ? -7.699 28.828 -3.916 1 93.31 102 SER A N 1
ATOM 810 C CA . SER A 1 102 ? -7.613 29.391 -5.258 1 93.31 102 SER A CA 1
ATOM 811 C C . SER A 1 102 ? -6.176 29.766 -5.609 1 93.31 102 SER A C 1
ATOM 813 O O . SER A 1 102 ? -5.434 30.266 -4.762 1 93.31 102 SER A O 1
ATOM 815 N N . ILE A 1 103 ? -5.922 29.391 -6.836 1 94.25 103 ILE A N 1
ATOM 816 C CA . ILE A 1 103 ? -4.574 29.688 -7.312 1 94.25 103 ILE A CA 1
ATOM 817 C C . ILE A 1 103 ? -4.648 30.453 -8.625 1 94.25 103 ILE A C 1
ATOM 819 O O . ILE A 1 103 ? -5.594 30.281 -9.406 1 94.25 103 ILE A O 1
ATOM 823 N N . SER A 1 104 ? -3.801 31.484 -8.875 1 94.69 104 SER A N 1
ATOM 824 C CA . SER A 1 104 ? -3.631 32.188 -10.148 1 94.69 104 SER A CA 1
ATOM 825 C C . SER A 1 104 ? -4.375 33.5 -10.156 1 94.69 104 SER A C 1
ATOM 827 O O . SER A 1 104 ? -5.09 33.844 -9.203 1 94.69 104 SER A O 1
ATOM 829 N N . THR A 1 105 ? -4.051 34.219 -11.195 1 95.31 105 THR A N 1
ATOM 830 C CA . THR A 1 105 ? -4.754 35.438 -11.562 1 95.31 105 THR A CA 1
ATOM 831 C C . THR A 1 105 ? -5.207 35.406 -13.023 1 95.31 105 THR A C 1
ATOM 833 O O . THR A 1 105 ? -4.387 35.5 -13.938 1 95.31 105 THR A O 1
ATOM 836 N N . PRO A 1 106 ? -6.508 35.438 -13.289 1 94.19 106 PRO A N 1
ATOM 837 C CA . PRO A 1 106 ? -7.582 35.375 -12.297 1 94.19 106 PRO A CA 1
ATOM 838 C C . PRO A 1 106 ? -7.582 34.062 -11.516 1 94.19 106 PRO A C 1
ATOM 840 O O . PRO A 1 106 ? -6.969 33.094 -11.938 1 94.19 106 PRO A O 1
ATOM 843 N N . ALA A 1 107 ? -8.289 34.062 -10.406 1 92.38 107 ALA A N 1
ATOM 844 C CA . ALA A 1 107 ? -8.266 32.938 -9.453 1 92.38 107 ALA A CA 1
ATOM 845 C C . ALA A 1 107 ? -8.992 31.719 -10.008 1 92.38 107 ALA A C 1
ATOM 847 O O . ALA A 1 107 ? -10.047 31.844 -10.625 1 92.38 107 ALA A O 1
ATOM 848 N N . THR A 1 108 ? -8.32 30.578 -9.836 1 91.44 108 THR A N 1
ATOM 849 C CA . THR A 1 108 ? -8.914 29.281 -10.141 1 91.44 108 THR A CA 1
ATOM 850 C C . THR A 1 108 ? -8.953 28.391 -8.891 1 91.44 108 THR A C 1
ATOM 852 O O . THR A 1 108 ? -7.93 28.203 -8.234 1 91.44 108 THR A O 1
ATOM 855 N N . LYS A 1 109 ? -10.133 27.828 -8.664 1 89.94 109 LYS A N 1
ATOM 856 C CA . LYS A 1 109 ? -10.312 27.016 -7.465 1 89.94 109 LYS A CA 1
ATOM 857 C C . LYS A 1 109 ? -9.797 25.594 -7.68 1 89.94 109 LYS A C 1
ATOM 859 O O . LYS A 1 109 ? -9.984 25.016 -8.75 1 89.94 109 LYS A O 1
ATOM 864 N N . VAL A 1 110 ? -9.109 25.109 -6.668 1 91 110 VAL A N 1
ATOM 865 C CA . VAL A 1 110 ? -8.664 23.719 -6.684 1 91 110 VAL A CA 1
ATOM 866 C C . VAL A 1 110 ? -8.922 23.078 -5.32 1 91 110 VAL A C 1
ATOM 868 O O . VAL A 1 110 ? -8.992 23.781 -4.305 1 91 110 VAL A O 1
ATOM 871 N N . LEU A 1 111 ? -9.164 21.828 -5.324 1 89.81 111 LEU A N 1
ATOM 872 C CA . LEU A 1 111 ? -9.305 21 -4.129 1 89.81 111 LEU A CA 1
ATOM 873 C C . LEU A 1 111 ? -8.039 20.188 -3.873 1 89.81 111 LEU A C 1
ATOM 875 O O . LEU A 1 111 ? -7.602 19.422 -4.734 1 89.81 111 LEU A O 1
ATOM 879 N N . ALA A 1 112 ? -7.434 20.422 -2.695 1 91.88 112 ALA A N 1
ATOM 880 C CA . ALA A 1 112 ? -6.16 19.781 -2.408 1 91.88 112 ALA A CA 1
ATOM 881 C C . ALA A 1 112 ? -6.125 19.234 -0.978 1 91.88 112 ALA A C 1
ATOM 883 O O . ALA A 1 112 ? -6.871 19.719 -0.115 1 91.88 112 ALA A O 1
ATOM 884 N N . VAL A 1 113 ? -5.289 18.266 -0.728 1 91.19 113 VAL A N 1
ATOM 885 C CA . VAL A 1 113 ? -5.156 17.641 0.588 1 91.19 113 VAL A CA 1
ATOM 886 C C . VAL A 1 113 ? -4.426 18.594 1.532 1 91.19 113 VAL A C 1
ATOM 888 O O . VAL A 1 113 ? -3.357 19.109 1.196 1 91.19 113 VAL A O 1
ATOM 891 N N . ALA A 1 114 ? -5.035 18.906 2.678 1 94.38 114 ALA A N 1
ATOM 892 C CA . ALA A 1 114 ? -4.332 19.594 3.748 1 94.38 114 ALA A CA 1
ATOM 893 C C . ALA A 1 114 ? -3.48 18.641 4.566 1 94.38 114 ALA A C 1
ATOM 895 O O . ALA A 1 114 ? -4.008 17.719 5.199 1 94.38 114 ALA A O 1
ATOM 896 N N . ASP A 1 115 ? -2.172 18.859 4.582 1 94.5 115 ASP A N 1
ATOM 897 C CA . ASP A 1 115 ? -1.288 17.828 5.102 1 94.5 115 ASP A CA 1
ATOM 898 C C . ASP A 1 115 ? -0.189 18.422 5.973 1 94.5 115 ASP A C 1
ATOM 900 O O . ASP A 1 115 ? 0.634 19.203 5.496 1 94.5 115 ASP A O 1
ATOM 904 N N . THR A 1 116 ? -0.128 17.969 7.285 1 96.5 116 THR A N 1
ATOM 905 C CA . THR A 1 116 ? 0.881 18.469 8.211 1 96.5 116 THR A CA 1
ATOM 906 C C . THR A 1 116 ? 2.199 17.719 8.031 1 96.5 116 THR A C 1
ATOM 908 O O . THR A 1 116 ? 3.229 18.125 8.578 1 96.5 116 THR A O 1
ATOM 911 N N . GLY A 1 117 ? 2.176 16.672 7.254 1 92.69 117 GLY A N 1
ATOM 912 C CA . GLY A 1 117 ? 3.389 15.914 7.02 1 92.69 117 GLY A CA 1
ATOM 913 C C . GLY A 1 117 ? 4.008 16.188 5.66 1 92.69 117 GLY A C 1
ATOM 914 O O . GLY A 1 117 ? 4.73 15.336 5.125 1 92.69 117 GLY A O 1
ATOM 915 N N . SER A 1 118 ? 3.705 17.281 5.043 1 91.19 118 SER A N 1
ATOM 916 C CA . SER A 1 118 ? 4.219 17.609 3.717 1 91.19 118 SER A CA 1
ATOM 917 C C . SER A 1 118 ? 5.059 18.875 3.752 1 91.19 118 SER A C 1
ATOM 919 O O . SER A 1 118 ? 4.949 19.672 4.688 1 91.19 118 SER A O 1
ATOM 921 N N . ASP A 1 119 ? 5.891 19.078 2.736 1 90.06 119 ASP A N 1
ATOM 922 C CA . ASP A 1 119 ? 6.879 20.141 2.686 1 90.06 119 ASP A CA 1
ATOM 923 C C . ASP A 1 119 ? 6.426 21.266 1.755 1 90.06 119 ASP A C 1
ATOM 925 O O . ASP A 1 119 ? 6.48 22.438 2.121 1 90.06 119 ASP A O 1
ATOM 929 N N . LEU A 1 120 ? 6.02 20.938 0.597 1 95.81 120 LEU A N 1
ATOM 930 C CA . LEU A 1 120 ? 5.719 21.891 -0.469 1 95.81 120 LEU A CA 1
ATOM 931 C C . LEU A 1 120 ? 4.277 21.734 -0.94 1 95.81 120 LEU A C 1
ATOM 933 O O . LEU A 1 120 ? 3.805 20.625 -1.165 1 95.81 120 LEU A O 1
ATOM 937 N N . THR A 1 121 ? 3.598 22.922 -0.952 1 97.12 121 THR A N 1
ATOM 938 C CA . THR A 1 121 ? 2.316 22.938 -1.649 1 97.12 121 THR A CA 1
ATOM 939 C C . THR A 1 121 ? 2.518 22.75 -3.152 1 97.12 121 THR A C 1
ATOM 941 O O . THR A 1 121 ? 3.316 23.453 -3.766 1 97.12 121 THR A O 1
ATOM 944 N N . TRP A 1 122 ? 1.82 21.797 -3.734 1 96.69 122 TRP A N 1
ATOM 945 C CA . TRP A 1 122 ? 1.918 21.625 -5.18 1 96.69 122 TRP A CA 1
ATOM 946 C C . TRP A 1 122 ? 0.575 21.203 -5.773 1 96.69 122 TRP A C 1
ATOM 948 O O . TRP A 1 122 ? -0.276 20.656 -5.07 1 96.69 122 TRP A O 1
ATOM 958 N N . ILE A 1 123 ? 0.34 21.578 -7.027 1 95.62 123 ILE A N 1
ATOM 959 C CA . ILE A 1 123 ? -0.821 21.172 -7.816 1 95.62 123 ILE A CA 1
ATOM 960 C C . ILE A 1 123 ? -0.366 20.672 -9.188 1 95.62 123 ILE A C 1
ATOM 962 O O . ILE A 1 123 ? 0.767 20.922 -9.602 1 95.62 123 ILE A O 1
ATOM 966 N N . GLN A 1 124 ? -1.26 19.938 -9.82 1 93.94 124 GLN A N 1
ATOM 967 C CA . GLN A 1 124 ? -0.961 19.531 -11.188 1 93.94 124 GLN A CA 1
ATOM 968 C C . GLN A 1 124 ? -1.052 20.734 -12.133 1 93.94 124 GLN A C 1
ATOM 970 O O . GLN A 1 124 ? -1.955 21.562 -12.016 1 93.94 124 GLN A O 1
ATOM 975 N N . CYS A 1 125 ? -0.062 20.797 -13.039 1 95.81 125 CYS A N 1
ATOM 976 C CA . CYS A 1 125 ? -0.002 21.922 -13.961 1 95.81 125 CYS A CA 1
ATOM 977 C C . CYS A 1 125 ? 0.066 21.438 -15.406 1 95.81 125 CYS A C 1
ATOM 979 O O . CYS A 1 125 ? 0.623 20.375 -15.688 1 95.81 125 CYS A O 1
ATOM 981 N N . LYS A 1 126 ? -0.592 22.281 -16.266 1 93.94 126 LYS A N 1
ATOM 982 C CA . LYS A 1 126 ? -0.375 22.125 -17.703 1 93.94 126 LYS A CA 1
ATOM 983 C C . LYS A 1 126 ? 0.932 22.781 -18.125 1 93.94 126 LYS A C 1
ATOM 985 O O . LYS A 1 126 ? 1.288 23.859 -17.641 1 93.94 126 LYS A O 1
ATOM 990 N N . SER A 1 127 ? 1.674 22.109 -19.172 1 89.88 127 SER A N 1
ATOM 991 C CA . SER A 1 127 ? 1.415 20.859 -19.875 1 89.88 127 SER A CA 1
ATOM 992 C C . SER A 1 127 ? 1.865 19.656 -19.047 1 89.88 127 SER A C 1
ATOM 994 O O . SER A 1 127 ? 2.943 19.672 -18.453 1 89.88 127 SER A O 1
ATOM 996 N N . CYS A 1 128 ? 1.101 18.625 -19.141 1 85.81 128 CYS A N 1
ATOM 997 C CA . CYS A 1 128 ? 1.357 17.406 -18.359 1 85.81 128 CYS A CA 1
ATOM 998 C C . CYS A 1 128 ? 2.174 16.406 -19.156 1 85.81 128 CYS A C 1
ATOM 1000 O O . CYS A 1 128 ? 1.825 16.094 -20.297 1 85.81 128 CYS A O 1
ATOM 1002 N N . GLN A 1 129 ? 3.279 16.062 -18.625 1 80.81 129 GLN A N 1
ATOM 1003 C CA . GLN A 1 129 ? 3.9 14.836 -19.109 1 80.81 129 GLN A CA 1
ATOM 1004 C C . GLN A 1 129 ? 3.084 13.617 -18.703 1 80.81 129 GLN A C 1
ATOM 1006 O O . GLN A 1 129 ? 2.768 12.766 -19.547 1 80.81 129 GLN A O 1
ATOM 1011 N N . GLN A 1 130 ? 2.789 13.578 -17.438 1 75.38 130 GLN A N 1
ATOM 1012 C CA . GLN A 1 130 ? 1.874 12.602 -16.859 1 75.38 130 GLN A CA 1
ATOM 1013 C C . GLN A 1 130 ? 1.078 13.203 -15.711 1 75.38 130 GLN A C 1
ATOM 1015 O O . GLN A 1 130 ? 1.657 13.734 -14.766 1 75.38 130 GLN A O 1
ATOM 1020 N N . CYS A 1 131 ? -0.264 13.242 -15.93 1 82 131 CYS A N 1
ATOM 1021 C CA . CYS A 1 131 ? -1.147 13.734 -14.875 1 82 131 CYS A CA 1
ATOM 1022 C C . CYS A 1 131 ? -2.311 12.773 -14.656 1 82 131 CYS A C 1
ATOM 1024 O O . CYS A 1 131 ? -2.746 12.094 -15.586 1 82 131 CYS A O 1
ATOM 1026 N N . TYR A 1 132 ? -2.686 12.656 -13.43 1 75.31 132 TYR A N 1
ATOM 1027 C CA . TYR A 1 132 ? -3.881 11.875 -13.141 1 75.31 132 TYR A CA 1
ATOM 1028 C C . TYR A 1 132 ? -5.141 12.719 -13.289 1 75.31 132 TYR A C 1
ATOM 1030 O O . TYR A 1 132 ? -5.074 13.953 -13.258 1 75.31 132 TYR A O 1
ATOM 1038 N N . LYS A 1 133 ? -6.258 12.055 -13.484 1 75 133 LYS A N 1
ATOM 1039 C CA . LYS A 1 133 ? -7.535 12.742 -13.625 1 75 133 LYS A CA 1
ATOM 1040 C C . LYS A 1 133 ? -7.969 13.375 -12.312 1 75 133 LYS A C 1
ATOM 1042 O O . LYS A 1 133 ? -7.828 12.766 -11.242 1 75 133 LYS A O 1
ATOM 1047 N N . GLN A 1 134 ? -8.359 14.688 -12.406 1 81.31 134 GLN A N 1
ATOM 1048 C CA . GLN A 1 134 ? -8.891 15.391 -11.242 1 81.31 134 GLN A CA 1
ATOM 1049 C C . GLN A 1 134 ? -10.219 16.062 -11.562 1 81.31 134 GLN A C 1
ATOM 1051 O O . GLN A 1 134 ? -10.578 16.219 -12.734 1 81.31 134 GLN A O 1
ATOM 1056 N N . ASN A 1 135 ? -10.984 16.422 -10.531 1 72.88 135 ASN A N 1
ATOM 1057 C CA . ASN A 1 135 ? -12.305 17 -10.711 1 72.88 135 ASN A CA 1
ATOM 1058 C C . ASN A 1 135 ? -12.234 18.406 -11.312 1 72.88 135 ASN A C 1
ATOM 1060 O O . ASN A 1 135 ? -13.07 18.781 -12.133 1 72.88 135 ASN A O 1
ATOM 1064 N N . SER A 1 136 ? -11.312 19.188 -10.898 1 80.94 136 SER A N 1
ATOM 1065 C CA . SER A 1 136 ? -11.117 20.531 -11.422 1 80.94 136 SER A CA 1
ATOM 1066 C C . SER A 1 136 ? -10.156 20.531 -12.609 1 80.94 136 SER A C 1
ATOM 1068 O O . SER A 1 136 ? -9.328 19.609 -12.742 1 80.94 136 SER A O 1
ATOM 1070 N N . PRO A 1 137 ? -10.344 21.484 -13.43 1 86 137 PRO A N 1
ATOM 1071 C CA . PRO A 1 137 ? -9.352 21.562 -14.508 1 86 137 PRO A CA 1
ATOM 1072 C C . PRO A 1 137 ? -7.922 21.656 -13.984 1 86 137 PRO A C 1
ATOM 1074 O O . PRO A 1 137 ? -7.676 22.312 -12.969 1 86 137 PRO A O 1
ATOM 1077 N N . ILE A 1 138 ? -7.125 20.953 -14.727 1 92.25 138 ILE A N 1
ATOM 1078 C CA . ILE A 1 138 ? -5.711 21.078 -14.391 1 92.25 138 ILE A CA 1
ATOM 1079 C C . ILE A 1 138 ? -5.266 22.531 -14.578 1 92.25 138 ILE A C 1
ATOM 1081 O O . ILE A 1 138 ? -5.652 23.172 -15.555 1 92.25 138 ILE A O 1
ATOM 1085 N N . PHE A 1 139 ? -4.484 23.031 -13.688 1 94.81 139 PHE A N 1
ATOM 1086 C CA . PHE A 1 139 ? -4.031 24.422 -13.688 1 94.81 139 PHE A CA 1
ATOM 1087 C C . PHE A 1 139 ? -3.223 24.719 -14.945 1 94.81 139 PHE A C 1
ATOM 1089 O O . PHE A 1 139 ? -2.258 24.031 -15.258 1 94.81 139 PHE A O 1
ATOM 1096 N N . ASP A 1 140 ? -3.672 25.766 -15.633 1 95.38 140 ASP A N 1
ATOM 1097 C CA . ASP A 1 140 ? -2.957 26.25 -16.812 1 95.38 140 ASP A CA 1
ATOM 1098 C C . ASP A 1 140 ? -2.16 27.516 -16.484 1 95.38 140 ASP A C 1
ATOM 1100 O O . ASP A 1 140 ? -2.715 28.609 -16.469 1 95.38 140 ASP A O 1
ATOM 1104 N N . LYS A 1 141 ? -0.897 27.328 -16.391 1 95.12 141 LYS A N 1
ATOM 1105 C CA . LYS A 1 141 ? -0.041 28.438 -15.945 1 95.12 141 LYS A CA 1
ATOM 1106 C C . LYS A 1 141 ? -0.022 29.562 -16.984 1 95.12 141 LYS A C 1
ATOM 1108 O O . LYS A 1 141 ? 0.193 30.719 -16.641 1 95.12 141 LYS A O 1
ATOM 1113 N N . SER A 1 142 ? -0.263 29.266 -18.203 1 95.5 142 SER A N 1
ATOM 1114 C CA . SER A 1 142 ? -0.234 30.266 -19.25 1 95.5 142 SER A CA 1
ATOM 1115 C C . SER A 1 142 ? -1.4 31.25 -19.125 1 95.5 142 SER A C 1
ATOM 1117 O O . SER A 1 142 ? -1.382 32.312 -19.703 1 95.5 142 SER A O 1
ATOM 1119 N N . GLN A 1 143 ? -2.354 30.891 -18.344 1 95.5 143 GLN A N 1
ATOM 1120 C CA . GLN A 1 143 ? -3.547 31.719 -18.203 1 95.5 143 GLN A CA 1
ATOM 1121 C C . GLN A 1 143 ? -3.447 32.625 -16.969 1 95.5 143 GLN A C 1
ATOM 1123 O O . GLN A 1 143 ? -4.379 33.375 -16.672 1 95.5 143 GLN A O 1
ATOM 1128 N N . SER A 1 144 ? -2.365 32.5 -16.281 1 97.12 144 SER A N 1
ATOM 1129 C CA . SER A 1 144 ? -2.188 33.312 -15.086 1 97.12 144 SER A CA 1
ATOM 1130 C C . SER A 1 144 ? -1.199 34.469 -15.328 1 97.12 144 SER A C 1
ATOM 1132 O O . SER A 1 144 ? -0.124 34.25 -15.891 1 97.12 144 SER A O 1
ATOM 1134 N N . SER A 1 145 ? -1.499 35.625 -14.859 1 97.69 145 SER A N 1
ATOM 1135 C CA . SER A 1 145 ? -0.615 36.781 -15.016 1 97.69 145 SER A CA 1
ATOM 1136 C C . SER A 1 145 ? 0.401 36.844 -13.883 1 97.69 145 SER A C 1
ATOM 1138 O O . SER A 1 145 ? 1.343 37.656 -13.938 1 97.69 145 SER A O 1
ATOM 1140 N N . THR A 1 146 ? 0.324 36.062 -12.852 1 97.81 146 THR A N 1
ATOM 1141 C CA . THR A 1 146 ? 1.193 36.188 -11.688 1 97.81 146 THR A CA 1
ATOM 1142 C C . THR A 1 146 ? 2.104 34.969 -11.547 1 97.81 146 THR A C 1
ATOM 1144 O O . THR A 1 146 ? 2.893 34.906 -10.602 1 97.81 146 THR A O 1
ATOM 1147 N N . TYR A 1 147 ? 2.049 34.031 -12.508 1 97.88 147 TYR A N 1
ATOM 1148 C CA . TYR A 1 147 ? 2.902 32.844 -12.469 1 97.88 147 TYR A CA 1
ATOM 1149 C C . TYR A 1 147 ? 4.348 33.219 -12.805 1 97.88 147 TYR A C 1
ATOM 1151 O O . TYR A 1 147 ? 4.617 33.844 -13.828 1 97.88 147 TYR A O 1
ATOM 1159 N N . LYS A 1 148 ? 5.277 32.781 -11.93 1 98 148 LYS A N 1
ATOM 1160 C CA . LYS A 1 148 ? 6.699 33.031 -12.172 1 98 148 LYS A CA 1
ATOM 1161 C C . LYS A 1 148 ? 7.547 31.859 -11.68 1 98 148 LYS A C 1
ATOM 1163 O O . LYS A 1 148 ? 7.484 31.484 -10.508 1 98 148 LYS A O 1
ATOM 1168 N N . THR A 1 149 ? 8.352 31.281 -12.539 1 98.12 149 THR A N 1
ATOM 1169 C CA . THR A 1 149 ? 9.25 30.203 -12.156 1 98.12 149 THR A CA 1
ATOM 1170 C C . THR A 1 149 ? 10.367 30.703 -11.258 1 98.12 149 THR A C 1
ATOM 1172 O O . THR A 1 149 ? 10.789 31.859 -11.375 1 98.12 149 THR A O 1
ATOM 1175 N N . GLU A 1 150 ? 10.82 29.891 -10.414 1 98.44 150 GLU A N 1
ATOM 1176 C CA . GLU A 1 150 ? 11.945 30.188 -9.539 1 98.44 150 GLU A CA 1
ATOM 1177 C C . GLU A 1 150 ? 13.25 29.656 -10.109 1 98.44 150 GLU A C 1
ATOM 1179 O O . GLU A 1 150 ? 13.281 28.562 -10.688 1 98.44 150 GLU A O 1
ATOM 1184 N N . SER A 1 151 ? 14.32 30.453 -9.867 1 98.19 151 SER A N 1
ATOM 1185 C CA . SER A 1 151 ? 15.633 30.047 -10.367 1 98.19 151 SER A CA 1
ATOM 1186 C C . SER A 1 151 ? 16.281 29.031 -9.438 1 98.19 151 SER A C 1
ATOM 1188 O O . SER A 1 151 ? 15.836 28.859 -8.297 1 98.19 151 SER A O 1
ATOM 1190 N N . CYS A 1 152 ? 17.328 28.422 -9.969 1 97.38 152 CYS A N 1
ATOM 1191 C CA . CYS A 1 152 ? 18.047 27.391 -9.242 1 97.38 152 CYS A CA 1
ATOM 1192 C C . CYS A 1 152 ? 18.703 27.953 -7.988 1 97.38 152 CYS A C 1
ATOM 1194 O O . CYS A 1 152 ? 18.891 27.219 -7.012 1 97.38 152 CYS A O 1
ATOM 1196 N N . ASP A 1 153 ? 18.891 29.234 -7.973 1 96.75 153 ASP A N 1
ATOM 1197 C CA . ASP A 1 153 ? 19.594 29.812 -6.832 1 96.75 153 ASP A CA 1
ATOM 1198 C C . ASP A 1 153 ? 18.641 30.656 -5.984 1 96.75 153 ASP A C 1
ATOM 1200 O O . ASP A 1 153 ? 19.078 31.422 -5.125 1 96.75 153 ASP A O 1
ATOM 1204 N N . SER A 1 154 ? 17.406 30.531 -6.234 1 97.38 154 SER A N 1
ATOM 1205 C CA . SER A 1 154 ? 16.438 31.312 -5.473 1 97.38 154 SER A CA 1
ATOM 1206 C C . SER A 1 154 ? 16.328 30.812 -4.035 1 97.38 154 SER A C 1
ATOM 1208 O O . SER A 1 154 ? 16.75 29.688 -3.732 1 97.38 154 SER A O 1
ATOM 1210 N N . THR A 1 155 ? 15.82 31.641 -3.16 1 96.31 155 THR A N 1
ATOM 1211 C CA . THR A 1 155 ? 15.57 31.266 -1.771 1 96.31 155 THR A CA 1
ATOM 1212 C C . THR A 1 155 ? 14.594 30.094 -1.692 1 96.31 155 THR A C 1
ATOM 1214 O O . THR A 1 155 ? 14.758 29.203 -0.86 1 96.31 155 THR A O 1
ATOM 1217 N N . ALA A 1 156 ? 13.625 30.141 -2.557 1 96.81 156 ALA A N 1
ATOM 1218 C CA . ALA A 1 156 ? 12.648 29.047 -2.605 1 96.81 156 ALA A CA 1
ATOM 1219 C C . ALA A 1 156 ? 13.328 27.719 -2.943 1 96.81 156 ALA A C 1
ATOM 1221 O O . ALA A 1 156 ? 13.039 26.703 -2.322 1 96.81 156 ALA A O 1
ATOM 1222 N N . CYS A 1 157 ? 14.188 27.734 -3.855 1 97.06 157 CYS A N 1
ATOM 1223 C CA . CYS A 1 157 ? 14.867 26.516 -4.27 1 97.06 157 CYS A CA 1
ATOM 1224 C C . CYS A 1 157 ? 15.758 25.984 -3.156 1 97.06 157 CYS A C 1
ATOM 1226 O O . CYS A 1 157 ? 15.859 24.766 -2.957 1 97.06 157 CYS A O 1
ATOM 1228 N N . HIS A 1 158 ? 16.359 26.859 -2.453 1 95.31 158 HIS A N 1
ATOM 1229 C CA . HIS A 1 158 ? 17.234 26.469 -1.353 1 95.31 158 HIS A CA 1
ATOM 1230 C C . HIS A 1 158 ? 16.422 25.938 -0.174 1 95.31 158 HIS A C 1
ATOM 1232 O O . HIS A 1 158 ? 16.969 25.281 0.713 1 95.31 158 HIS A O 1
ATOM 1238 N N . GLY A 1 159 ? 15.133 26.281 -0.189 1 93.94 159 GLY A N 1
ATOM 1239 C CA . GLY A 1 159 ? 14.258 25.797 0.87 1 93.94 159 GLY A CA 1
ATOM 1240 C C . GLY A 1 159 ? 13.891 24.328 0.722 1 93.94 159 GLY A C 1
ATOM 1241 O O . GLY A 1 159 ? 13.414 23.703 1.671 1 93.94 159 GLY A O 1
ATOM 1242 N N . LEU A 1 160 ? 14.109 23.703 -0.464 1 93.19 160 LEU A N 1
ATOM 1243 C CA . LEU A 1 160 ? 13.859 22.281 -0.688 1 93.19 160 LEU A CA 1
ATOM 1244 C C . LEU A 1 160 ? 14.961 21.438 -0.06 1 93.19 160 LEU A C 1
ATOM 1246 O O . LEU A 1 160 ? 16.125 21.844 -0.035 1 93.19 160 LEU A O 1
ATOM 1250 N N . SER A 1 161 ? 14.508 20.375 0.497 1 83.31 161 SER A N 1
ATOM 1251 C CA . SER A 1 161 ? 15.523 19.422 0.955 1 83.31 161 SER A CA 1
ATOM 1252 C C . SER A 1 161 ? 16.375 18.922 -0.206 1 83.31 161 SER A C 1
ATOM 1254 O O . SER A 1 161 ? 15.93 18.922 -1.354 1 83.31 161 SER A O 1
ATOM 1256 N N . LYS A 1 162 ? 17.547 18.484 0.122 1 80.19 162 LYS A N 1
ATOM 1257 C CA . LYS A 1 162 ? 18.516 18.062 -0.885 1 80.19 162 LYS A CA 1
ATOM 1258 C C . LYS A 1 162 ? 17.953 16.969 -1.782 1 80.19 162 LYS A C 1
ATOM 1260 O O . LYS A 1 162 ? 18.141 17 -3 1 80.19 162 LYS A O 1
ATOM 1265 N N . ASP A 1 163 ? 17.25 16.094 -1.193 1 77.25 163 ASP A N 1
ATOM 1266 C CA . ASP A 1 163 ? 16.75 14.938 -1.945 1 77.25 163 ASP A CA 1
ATOM 1267 C C . ASP A 1 163 ? 15.539 15.305 -2.789 1 77.25 163 ASP A C 1
ATOM 1269 O O . ASP A 1 163 ? 15.164 14.57 -3.705 1 77.25 163 ASP A O 1
ATOM 1273 N N . ASN A 1 164 ? 14.961 16.453 -2.551 1 87.94 164 ASN A N 1
ATOM 1274 C CA . ASN A 1 164 ? 13.742 16.859 -3.252 1 87.94 164 ASN A CA 1
ATOM 1275 C C . ASN A 1 164 ? 14.023 17.953 -4.277 1 87.94 164 ASN A C 1
ATOM 1277 O O . ASN A 1 164 ? 13.133 18.344 -5.035 1 87.94 164 ASN A O 1
ATOM 1281 N N . LYS A 1 165 ? 15.273 18.328 -4.309 1 92.25 165 LYS A N 1
ATOM 1282 C CA . LYS A 1 165 ? 15.648 19.469 -5.125 1 92.25 165 LYS A CA 1
ATOM 1283 C C . LYS A 1 165 ? 16.312 19.031 -6.426 1 92.25 165 LYS A C 1
ATOM 1285 O O . LYS A 1 165 ? 17.094 18.062 -6.441 1 92.25 165 LYS A O 1
ATOM 1290 N N . GLY A 1 166 ? 15.844 19.734 -7.535 1 93.25 166 GLY A N 1
ATOM 1291 C CA . GLY A 1 166 ? 16.5 19.609 -8.828 1 93.25 166 GLY A CA 1
ATOM 1292 C C . GLY A 1 166 ? 16.641 20.953 -9.539 1 93.25 166 GLY A C 1
ATOM 1293 O O . GLY A 1 166 ? 16.234 21.984 -9.016 1 93.25 166 GLY A O 1
ATOM 1294 N N . CYS A 1 167 ? 17.422 20.922 -10.664 1 94.81 167 CYS A N 1
ATOM 1295 C CA . CYS A 1 167 ? 17.625 22.125 -11.453 1 94.81 167 CYS A CA 1
ATOM 1296 C C . CYS A 1 167 ? 17.703 21.797 -12.938 1 94.81 167 CYS A C 1
ATOM 1298 O O . CYS A 1 167 ? 18.453 20.891 -13.344 1 94.81 167 CYS A O 1
ATOM 1300 N N . ASP A 1 168 ? 16.812 22.5 -13.617 1 95.19 168 ASP A N 1
ATOM 1301 C CA . ASP A 1 168 ? 17.031 22.578 -15.062 1 95.19 168 ASP A CA 1
ATOM 1302 C C . ASP A 1 168 ? 18.062 23.656 -15.398 1 95.19 168 ASP A C 1
ATOM 1304 O O . ASP A 1 168 ? 17.703 24.828 -15.539 1 95.19 168 ASP A O 1
ATOM 1308 N N . GLU A 1 169 ? 19.281 23.219 -15.656 1 93.62 169 GLU A N 1
ATOM 1309 C CA . GLU A 1 169 ? 20.375 24.156 -15.812 1 93.62 169 GLU A CA 1
ATOM 1310 C C . GLU A 1 169 ? 20.234 24.969 -17.109 1 93.62 169 GLU A C 1
ATOM 1312 O O . GLU A 1 169 ? 20.609 26.141 -17.141 1 93.62 169 GLU A O 1
ATOM 1317 N N . SER A 1 170 ? 19.797 24.312 -18.094 1 94.62 170 SER A N 1
ATOM 1318 C CA . SER A 1 170 ? 19.688 24.984 -19.391 1 94.62 170 SER A CA 1
ATOM 1319 C C . SER A 1 170 ? 18.719 26.156 -19.328 1 94.62 170 SER A C 1
ATOM 1321 O O . SER A 1 170 ? 18.938 27.188 -19.984 1 94.62 170 SER A O 1
ATOM 1323 N N . ARG A 1 171 ? 17.75 26.078 -18.5 1 95.19 171 ARG A N 1
ATOM 1324 C CA . ARG A 1 171 ? 16.734 27.125 -18.406 1 95.19 171 ARG A CA 1
ATOM 1325 C C . ARG A 1 171 ? 16.812 27.859 -17.078 1 95.19 171 ARG A C 1
ATOM 1327 O O . ARG A 1 171 ? 16.109 28.844 -16.859 1 95.19 171 ARG A O 1
ATOM 1334 N N . ASN A 1 172 ? 17.625 27.469 -16.172 1 97.5 172 ASN A N 1
ATOM 1335 C CA . ASN A 1 172 ? 17.75 28.016 -14.828 1 97.5 172 ASN A CA 1
ATOM 1336 C C . ASN A 1 172 ? 16.422 28 -14.094 1 97.5 172 ASN A C 1
ATOM 1338 O O . ASN A 1 172 ? 15.984 29.031 -13.562 1 97.5 172 ASN A O 1
ATOM 1342 N N . ILE A 1 173 ? 15.797 26.875 -14.062 1 98.25 173 ILE A N 1
ATOM 1343 C CA . ILE A 1 173 ? 14.508 26.688 -13.391 1 98.25 173 ILE A CA 1
ATOM 1344 C C . ILE A 1 173 ? 14.641 25.641 -12.289 1 98.25 173 ILE A C 1
ATOM 1346 O O . ILE A 1 173 ? 15.109 24.531 -12.539 1 98.25 173 ILE A O 1
ATOM 1350 N N . CYS A 1 174 ? 14.227 26.016 -11.102 1 98.38 174 CYS A N 1
ATOM 1351 C CA . CYS A 1 174 ? 14.227 25.109 -9.953 1 98.38 174 CYS A CA 1
ATOM 1352 C C . CYS A 1 174 ? 13.211 23.984 -10.148 1 98.38 174 CYS A C 1
ATOM 1354 O O . CYS A 1 174 ? 12.062 24.234 -10.516 1 98.38 174 CYS A O 1
ATOM 1356 N N . LYS A 1 175 ? 13.695 22.766 -9.875 1 97.31 175 LYS A N 1
ATOM 1357 C CA . LYS A 1 175 ? 12.844 21.578 -9.984 1 97.31 175 LYS A CA 1
ATOM 1358 C C . LYS A 1 175 ? 12.648 20.922 -8.625 1 97.31 175 LYS A C 1
ATOM 1360 O O . LYS A 1 175 ? 13.484 21.062 -7.734 1 97.31 175 LYS A O 1
ATOM 1365 N N . TYR A 1 176 ? 11.477 20.266 -8.461 1 95.94 176 TYR A N 1
ATOM 1366 C CA . TYR A 1 176 ? 11.234 19.484 -7.262 1 95.94 176 TYR A CA 1
ATOM 1367 C C . TYR A 1 176 ? 10.758 18.078 -7.621 1 95.94 176 TYR A C 1
ATOM 1369 O O . TYR A 1 176 ? 10.273 17.844 -8.727 1 95.94 176 TYR A O 1
ATOM 1377 N N . GLN A 1 177 ? 11 17.172 -6.703 1 90.44 177 GLN A N 1
ATOM 1378 C CA . GLN A 1 177 ? 10.438 15.82 -6.777 1 90.44 177 GLN A CA 1
ATOM 1379 C C . GLN A 1 177 ? 10.07 15.305 -5.391 1 90.44 177 GLN A C 1
ATOM 1381 O O . GLN A 1 177 ? 10.875 15.391 -4.457 1 90.44 177 GLN A O 1
ATOM 1386 N N . TYR A 1 178 ? 8.797 14.867 -5.211 1 86.12 178 TYR A N 1
ATOM 1387 C CA . TYR A 1 178 ? 8.328 14.266 -3.973 1 86.12 178 TYR A CA 1
ATOM 1388 C C . TYR A 1 178 ? 7.738 12.883 -4.23 1 86.12 178 TYR A C 1
ATOM 1390 O O . TYR A 1 178 ? 6.961 12.695 -5.168 1 86.12 178 TYR A O 1
ATOM 1398 N N . TYR A 1 179 ? 8.109 11.922 -3.406 1 76.62 179 TYR A N 1
ATOM 1399 C CA . TYR A 1 179 ? 7.531 10.586 -3.373 1 76.62 179 TYR A CA 1
ATOM 1400 C C . TYR A 1 179 ? 6.812 10.328 -2.053 1 76.62 179 TYR A C 1
ATOM 1402 O O . TYR A 1 179 ? 7.305 10.711 -0.988 1 76.62 179 TYR A O 1
ATOM 1410 N N . TYR A 1 180 ? 5.609 9.766 -2.045 1 72.5 180 TYR A N 1
ATOM 1411 C CA . TYR A 1 180 ? 4.793 9.734 -0.838 1 72.5 180 TYR A CA 1
ATOM 1412 C C . TYR A 1 180 ? 4.594 8.305 -0.351 1 72.5 180 TYR A C 1
ATOM 1414 O O . TYR A 1 180 ? 3.732 8.039 0.492 1 72.5 180 TYR A O 1
ATOM 1422 N N . GLY A 1 181 ? 5.277 7.344 -0.689 1 63.28 181 GLY A N 1
ATOM 1423 C CA . GLY A 1 181 ? 5.324 6.012 -0.111 1 63.28 181 GLY A CA 1
ATOM 1424 C C . GLY A 1 181 ? 4.277 5.074 -0.685 1 63.28 181 GLY A C 1
ATOM 1425 O O . GLY A 1 181 ? 4.371 3.857 -0.52 1 63.28 181 GLY A O 1
ATOM 1426 N N . ASP A 1 182 ? 3.107 5.586 -1.258 1 60.38 182 ASP A N 1
ATOM 1427 C CA . ASP A 1 182 ? 2.066 4.77 -1.874 1 60.38 182 ASP A CA 1
ATOM 1428 C C . ASP A 1 182 ? 2.219 4.742 -3.393 1 60.38 182 ASP A C 1
ATOM 1430 O O . ASP A 1 182 ? 1.227 4.68 -4.121 1 60.38 182 ASP A O 1
ATOM 1434 N N . ASN A 1 183 ? 3.41 4.875 -3.848 1 61.5 183 ASN A N 1
ATOM 1435 C CA . ASN A 1 183 ? 3.771 4.895 -5.262 1 61.5 183 ASN A CA 1
ATOM 1436 C C . ASN A 1 183 ? 3.266 6.156 -5.953 1 61.5 183 ASN A C 1
ATOM 1438 O O . ASN A 1 183 ? 3.299 6.25 -7.18 1 61.5 183 ASN A O 1
ATOM 1442 N N . SER A 1 184 ? 2.768 7.059 -5.191 1 72.38 184 SER A N 1
ATOM 1443 C CA . SER A 1 184 ? 2.451 8.367 -5.75 1 72.38 184 SER A CA 1
ATOM 1444 C C . SER A 1 184 ? 3.656 9.297 -5.695 1 72.38 184 SER A C 1
ATOM 1446 O O . SER A 1 184 ? 4.535 9.141 -4.844 1 72.38 184 SER A O 1
ATOM 1448 N N . PHE A 1 185 ? 3.701 10.172 -6.691 1 78.5 185 PHE A N 1
ATOM 1449 C CA . PHE A 1 185 ? 4.766 11.164 -6.707 1 78.5 185 PHE A CA 1
ATOM 1450 C C . PHE A 1 185 ? 4.34 12.406 -7.484 1 78.5 185 PHE A C 1
ATOM 1452 O O . PHE A 1 185 ? 3.348 12.375 -8.211 1 78.5 185 PHE A O 1
ATOM 1459 N N . SER A 1 186 ? 5.004 13.477 -7.23 1 88.38 186 SER A N 1
ATOM 1460 C CA . SER A 1 186 ? 4.891 14.695 -8.016 1 88.38 186 SER A CA 1
ATOM 1461 C C . SER A 1 186 ? 6.266 15.258 -8.367 1 88.38 186 SER A C 1
ATOM 1463 O O . SER A 1 186 ? 7.125 15.391 -7.492 1 88.38 186 SER A O 1
ATOM 1465 N N . LYS A 1 187 ? 6.445 15.445 -9.648 1 90.25 187 LYS A N 1
ATOM 1466 C CA . LYS A 1 187 ? 7.625 16.125 -10.172 1 90.25 187 LYS A CA 1
ATOM 1467 C C . LYS A 1 187 ? 7.23 17.359 -10.984 1 90.25 187 LYS A C 1
ATOM 1469 O O . LYS A 1 187 ? 6.258 17.328 -11.742 1 90.25 187 LYS A O 1
ATOM 1474 N N . GLY A 1 188 ? 7.984 18.406 -10.75 1 97.06 188 GLY A N 1
ATOM 1475 C CA . GLY A 1 188 ? 7.676 19.609 -11.492 1 97.06 188 GLY A CA 1
ATOM 1476 C C . GLY A 1 188 ? 8.664 20.734 -11.227 1 97.06 188 GLY A C 1
ATOM 1477 O O . GLY A 1 188 ? 9.844 20.484 -10.992 1 97.06 188 GLY A O 1
ATOM 1478 N N . GLU A 1 189 ? 8.195 21.906 -11.516 1 98.12 189 GLU A N 1
ATOM 1479 C CA . GLU A 1 189 ? 9.016 23.094 -11.281 1 98.12 189 GLU A CA 1
ATOM 1480 C C . GLU A 1 189 ? 8.492 23.906 -10.102 1 98.12 189 GLU A C 1
ATOM 1482 O O . GLU A 1 189 ? 7.301 23.859 -9.789 1 98.12 189 GLU A O 1
ATOM 1487 N N . VAL A 1 190 ? 9.414 24.609 -9.508 1 98.5 190 VAL A N 1
ATOM 1488 C CA . VAL A 1 190 ? 9.055 25.516 -8.422 1 98.5 190 VAL A CA 1
ATOM 1489 C C . VAL A 1 190 ? 8.727 26.906 -8.992 1 98.5 190 VAL A C 1
ATOM 1491 O O . VAL A 1 190 ? 9.43 27.406 -9.875 1 98.5 190 VAL A O 1
ATOM 1494 N N . ALA A 1 191 ? 7.617 27.469 -8.539 1 98.5 191 ALA A N 1
ATOM 1495 C CA . ALA A 1 191 ? 7.16 28.766 -9.016 1 98.5 191 ALA A CA 1
ATOM 1496 C C . ALA A 1 191 ? 6.52 29.578 -7.883 1 98.5 191 ALA A C 1
ATOM 1498 O O . ALA A 1 191 ? 6.34 29.062 -6.777 1 98.5 191 ALA A O 1
ATOM 1499 N N . THR A 1 192 ? 6.32 30.828 -8.148 1 98.19 192 THR A N 1
ATOM 1500 C CA . THR A 1 192 ? 5.48 31.656 -7.289 1 98.19 192 THR A CA 1
ATOM 1501 C C . THR A 1 192 ? 4.16 31.984 -7.977 1 98.19 192 THR A C 1
ATOM 1503 O O . THR A 1 192 ? 4.109 32.125 -9.203 1 98.19 192 THR A O 1
ATOM 1506 N N . GLU A 1 193 ? 3.164 32.031 -7.18 1 97.69 193 GLU A N 1
ATOM 1507 C CA . GLU A 1 193 ? 1.813 32.312 -7.645 1 97.69 193 GLU A CA 1
ATOM 1508 C C . GLU A 1 193 ? 0.994 33 -6.555 1 97.69 193 GLU A C 1
ATOM 1510 O O . GLU A 1 193 ? 1.395 33.031 -5.391 1 97.69 193 GLU A O 1
ATOM 1515 N N . THR A 1 194 ? -0.111 33.594 -7.004 1 97 194 THR A N 1
ATOM 1516 C CA . THR A 1 194 ? -1.056 34.156 -6.035 1 97 194 THR A CA 1
ATOM 1517 C C . THR A 1 194 ? -1.971 33.031 -5.5 1 97 194 THR A C 1
ATOM 1519 O O . THR A 1 194 ? -2.689 32.406 -6.266 1 97 194 THR A O 1
ATOM 1522 N N . LEU A 1 195 ? -1.848 32.812 -4.195 1 95.81 195 LEU A N 1
ATOM 1523 C CA . LEU A 1 195 ? -2.725 31.875 -3.508 1 95.81 195 LEU A CA 1
ATOM 1524 C C . LEU A 1 195 ? -3.812 32.625 -2.734 1 95.81 195 LEU A C 1
ATOM 1526 O O . LEU A 1 195 ? -3.525 33.562 -2.012 1 95.81 195 LEU A O 1
ATOM 1530 N N . THR A 1 196 ? -5.027 32.25 -2.988 1 93.5 196 THR A N 1
ATOM 1531 C CA . THR A 1 196 ? -6.148 32.875 -2.297 1 93.5 196 THR A CA 1
ATOM 1532 C C . THR A 1 196 ? -6.91 31.844 -1.466 1 93.5 196 THR A C 1
ATOM 1534 O O . THR A 1 196 ? -7.145 30.734 -1.923 1 93.5 196 THR A O 1
ATOM 1537 N N . ILE A 1 197 ? -7.207 32.219 -0.239 1 89.81 197 ILE A N 1
ATOM 1538 C CA . ILE A 1 197 ? -7.977 31.359 0.66 1 89.81 197 ILE A CA 1
ATOM 1539 C C . ILE A 1 197 ? -9.305 32.031 0.998 1 89.81 197 ILE A C 1
ATOM 1541 O O . ILE A 1 197 ? -9.328 33.219 1.396 1 89.81 197 ILE A O 1
ATOM 1545 N N . ASP A 1 198 ? -10.312 31.219 0.696 1 82.19 198 ASP A N 1
ATOM 1546 C CA . ASP A 1 198 ? -11.633 31.703 1.061 1 82.19 198 ASP A CA 1
ATOM 1547 C C . ASP A 1 198 ? -11.945 31.406 2.525 1 82.19 198 ASP A C 1
ATOM 1549 O O . ASP A 1 198 ? -11.648 30.328 3.021 1 82.19 198 ASP A O 1
ATOM 1553 N N . SER A 1 199 ? -12.336 32.406 3.201 1 76.38 199 SER A N 1
ATOM 1554 C CA . SER A 1 199 ? -12.758 32.188 4.582 1 76.38 199 SER A CA 1
ATOM 1555 C C . SER A 1 199 ? -14.25 31.859 4.66 1 76.38 199 SER A C 1
ATOM 1557 O O . SER A 1 199 ? -15.016 32.219 3.762 1 76.38 199 SER A O 1
ATOM 1559 N N . SER A 1 200 ? -14.562 31.156 5.656 1 70 200 SER A N 1
ATOM 1560 C CA . SER A 1 200 ? -15.977 30.844 5.883 1 70 200 SER A CA 1
ATOM 1561 C C . SER A 1 200 ? -16.797 32.125 6.098 1 70 200 SER A C 1
ATOM 1563 O O . SER A 1 200 ? -18.016 32.125 5.906 1 70 200 SER A O 1
ATOM 1565 N N . SER A 1 201 ? -16.219 33.25 6.496 1 62.56 201 SER A N 1
ATOM 1566 C CA . SER A 1 201 ? -16.938 34.5 6.715 1 62.56 201 SER A CA 1
ATOM 1567 C C . SER A 1 201 ? -17.047 35.312 5.426 1 62.56 201 SER A C 1
ATOM 1569 O O . SER A 1 201 ? -17.297 36.5 5.465 1 62.56 201 SER A O 1
ATOM 1571 N N . ALA A 1 202 ? -17.062 34.719 4.402 1 61.22 202 ALA A N 1
ATOM 1572 C CA . ALA A 1 202 ? -17.297 35.281 3.082 1 61.22 202 ALA A CA 1
ATOM 1573 C C . ALA A 1 202 ? -16.234 36.312 2.719 1 61.22 202 ALA A C 1
ATOM 1575 O O . ALA A 1 202 ? -16.453 37.188 1.889 1 61.22 202 ALA A O 1
ATOM 1576 N N . SER A 1 203 ? -15.148 36.156 3.412 1 77.38 203 SER A N 1
ATOM 1577 C CA . SER A 1 203 ? -14.023 37 2.984 1 77.38 203 SER A CA 1
ATOM 1578 C C . SER A 1 203 ? -12.891 36.125 2.432 1 77.38 203 SER A C 1
ATOM 1580 O O . SER A 1 203 ? -12.836 34.938 2.674 1 77.38 203 SER A O 1
ATOM 1582 N N . TYR A 1 204 ? -12.234 36.688 1.312 1 82.75 204 TYR A N 1
ATOM 1583 C CA . TYR A 1 204 ? -11.062 36 0.789 1 82.75 204 TYR A CA 1
ATOM 1584 C C . TYR A 1 204 ? -9.789 36.781 1.102 1 82.75 204 TYR A C 1
ATOM 1586 O O . TYR A 1 204 ? -9.82 38 1.215 1 82.75 204 TYR A O 1
ATOM 1594 N N . VAL A 1 205 ? -8.797 36.094 1.477 1 87.44 205 VAL A N 1
ATOM 1595 C CA . VAL A 1 205 ? -7.473 36.656 1.667 1 87.44 205 VAL A CA 1
ATOM 1596 C C . VAL A 1 205 ? -6.512 36.125 0.618 1 87.44 205 VAL A C 1
ATOM 1598 O O . VAL A 1 205 ? -6.449 34.906 0.402 1 87.44 205 VAL A O 1
ATOM 1601 N N . SER A 1 206 ? -5.82 37.062 -0.087 1 91.94 206 SER A N 1
ATOM 1602 C CA . SER A 1 206 ? -4.867 36.656 -1.119 1 91.94 206 SER A CA 1
ATOM 1603 C C . SER A 1 206 ? -3.43 36.781 -0.621 1 91.94 206 SER A C 1
ATOM 1605 O O . SER A 1 206 ? -3.092 37.719 0.085 1 91.94 206 SER A O 1
ATOM 1607 N N . PHE A 1 207 ? -2.695 35.844 -0.985 1 93.38 207 PHE A N 1
ATOM 1608 C CA . PHE A 1 207 ? -1.268 35.812 -0.69 1 93.38 207 PHE A CA 1
ATOM 1609 C C . PHE A 1 207 ? -0.45 35.75 -1.976 1 93.38 207 PHE A C 1
ATOM 1611 O O . PHE A 1 207 ? -0.195 34.688 -2.52 1 93.38 207 PHE A O 1
ATOM 1618 N N . PRO A 1 208 ? 0.003 36.938 -2.43 1 94.81 208 PRO A N 1
ATOM 1619 C CA . PRO A 1 208 ? 0.799 36.969 -3.658 1 94.81 208 PRO A CA 1
ATOM 1620 C C . PRO A 1 208 ? 2.186 36.344 -3.471 1 94.81 208 PRO A C 1
ATOM 1622 O O . PRO A 1 208 ? 2.66 36.219 -2.338 1 94.81 208 PRO A O 1
ATOM 1625 N N . SER A 1 209 ? 2.801 35.875 -4.5 1 95.94 209 SER A N 1
ATOM 1626 C CA . SER A 1 209 ? 4.172 35.375 -4.562 1 95.94 209 SER A CA 1
ATOM 1627 C C . SER A 1 209 ? 4.379 34.188 -3.615 1 95.94 209 SER A C 1
ATOM 1629 O O . SER A 1 209 ? 5.426 34.094 -2.973 1 95.94 209 SER A O 1
ATOM 1631 N N . THR A 1 210 ? 3.297 33.469 -3.432 1 97 210 THR A N 1
ATOM 1632 C CA . THR A 1 210 ? 3.43 32.219 -2.676 1 97 210 THR A CA 1
ATOM 1633 C C . THR A 1 210 ? 4.164 31.172 -3.494 1 97 210 THR A C 1
ATOM 1635 O O . THR A 1 210 ? 3.848 30.953 -4.664 1 97 210 THR A O 1
ATOM 1638 N N . VAL A 1 211 ? 5.156 30.516 -2.852 1 98.31 211 VAL A N 1
ATOM 1639 C CA . VAL A 1 211 ? 5.914 29.469 -3.531 1 98.31 211 VAL A CA 1
ATOM 1640 C C . VAL A 1 211 ? 5.059 28.203 -3.658 1 98.31 211 VAL A C 1
ATOM 1642 O O . VAL A 1 211 ? 4.48 27.734 -2.674 1 98.31 211 VAL A O 1
ATOM 1645 N N . ILE A 1 212 ? 4.965 27.641 -4.836 1 98.31 212 ILE A N 1
ATOM 1646 C CA . ILE A 1 212 ? 4.23 26.406 -5.102 1 98.31 212 ILE A CA 1
ATOM 1647 C C . ILE A 1 212 ? 5.047 25.5 -6.027 1 98.31 212 ILE A C 1
ATOM 1649 O O . ILE A 1 212 ? 5.973 25.969 -6.699 1 98.31 212 ILE A O 1
ATOM 1653 N N . GLY A 1 213 ? 4.699 24.219 -5.941 1 98.25 213 GLY A N 1
ATOM 1654 C CA . GLY A 1 213 ? 5.141 23.297 -6.977 1 98.25 213 GLY A CA 1
ATOM 1655 C C . GLY A 1 213 ? 4.125 23.125 -8.086 1 98.25 213 GLY A C 1
ATOM 1656 O O . GLY A 1 213 ? 2.951 22.844 -7.828 1 98.25 213 GLY A O 1
ATOM 1657 N N . CYS A 1 214 ? 4.598 23.328 -9.289 1 98 214 CYS A N 1
ATOM 1658 C CA . CYS A 1 214 ? 3.807 23.016 -10.469 1 98 214 CYS A CA 1
ATOM 1659 C C . CYS A 1 214 ? 4.199 21.656 -11.055 1 98 214 CYS A C 1
ATOM 1661 O O . CYS A 1 214 ? 5.188 21.562 -11.781 1 98 214 CYS A O 1
ATOM 1663 N N . GLY A 1 215 ? 3.332 20.672 -10.742 1 96.56 215 GLY A N 1
ATOM 1664 C CA . GLY A 1 215 ? 3.646 19.312 -11.141 1 96.56 215 GLY A CA 1
ATOM 1665 C C . GLY A 1 215 ? 3.232 18.984 -12.562 1 96.56 215 GLY A C 1
ATOM 1666 O O . GLY A 1 215 ? 2.061 19.125 -12.922 1 96.56 215 GLY A O 1
ATOM 1667 N N . TYR A 1 216 ? 4.211 18.547 -13.398 1 94.06 216 TYR A N 1
ATOM 1668 C CA . TYR A 1 216 ? 3.887 18.141 -14.766 1 94.06 216 TYR A CA 1
ATOM 1669 C C . TYR A 1 216 ? 3.988 16.641 -14.93 1 94.06 216 TYR A C 1
ATOM 1671 O O . TYR A 1 216 ? 3.59 16.094 -15.969 1 94.06 216 TYR A O 1
ATOM 1679 N N . ASN A 1 217 ? 4.586 15.977 -14.008 1 86.62 217 ASN A N 1
ATOM 1680 C CA . ASN A 1 217 ? 4.672 14.523 -13.922 1 86.62 217 ASN A CA 1
ATOM 1681 C C . ASN A 1 217 ? 4.18 14.016 -12.57 1 86.62 217 ASN A C 1
ATOM 1683 O O . ASN A 1 217 ? 4.902 14.078 -11.578 1 86.62 217 ASN A O 1
ATOM 1687 N N . ASN A 1 218 ? 2.93 13.539 -12.617 1 84.19 218 ASN A N 1
ATOM 1688 C CA . ASN A 1 218 ? 2.244 13.156 -11.383 1 84.19 218 ASN A CA 1
ATOM 1689 C C . ASN A 1 218 ? 1.611 11.773 -11.5 1 84.19 218 ASN A C 1
ATOM 1691 O O . ASN A 1 218 ? 0.958 11.469 -12.5 1 84.19 218 ASN A O 1
ATOM 1695 N N . VAL A 1 219 ? 1.978 10.992 -10.578 1 72.06 219 VAL A N 1
ATOM 1696 C CA . VAL A 1 219 ? 1.279 9.719 -10.414 1 72.06 219 VAL A CA 1
ATOM 1697 C C . VAL A 1 219 ? 0.595 9.672 -9.055 1 72.06 219 VAL A C 1
ATOM 1699 O O . VAL A 1 219 ? 1.185 10.062 -8.039 1 72.06 219 VAL A O 1
ATOM 1702 N N . GLY A 1 220 ? -0.636 9.477 -9.133 1 64.44 220 GLY A N 1
ATOM 1703 C CA . GLY A 1 220 ? -1.33 9.516 -7.855 1 64.44 220 GLY A CA 1
ATOM 1704 C C . GLY A 1 220 ? -2.232 8.32 -7.629 1 64.44 220 GLY A C 1
ATOM 1705 O O . GLY A 1 220 ? -2.654 7.664 -8.586 1 64.44 220 GLY A O 1
ATOM 1706 N N . THR A 1 221 ? -2.109 7.715 -6.438 1 56.09 221 THR A N 1
ATOM 1707 C CA . THR A 1 221 ? -3.197 6.832 -6.023 1 56.09 221 THR A CA 1
ATOM 1708 C C . THR A 1 221 ? -4.457 7.637 -5.715 1 56.09 221 THR A C 1
ATOM 1710 O O . THR A 1 221 ? -5.465 7.078 -5.273 1 56.09 221 THR A O 1
ATOM 1713 N N . PHE A 1 222 ? -4.254 9.078 -5.945 1 49.56 222 PHE A N 1
ATOM 1714 C CA . PHE A 1 222 ? -5.367 9.961 -5.625 1 49.56 222 PHE A CA 1
ATOM 1715 C C . PHE A 1 222 ? -6.539 9.727 -6.57 1 49.56 222 PHE A C 1
ATOM 1717 O O . PHE A 1 222 ? -6.344 9.562 -7.777 1 49.56 222 PHE A O 1
ATOM 1724 N N . ALA A 1 223 ? -7.305 8.852 -6.137 1 49.06 223 ALA A N 1
ATOM 1725 C CA . ALA A 1 223 ? -8.523 8.68 -6.93 1 49.06 223 ALA A CA 1
ATOM 1726 C C . ALA A 1 223 ? -8.93 9.984 -7.605 1 49.06 223 ALA A C 1
ATOM 1728 O O . ALA A 1 223 ? -8.992 11.031 -6.961 1 49.06 223 ALA A O 1
ATOM 1729 N N . GLU A 1 224 ? -8.961 10.078 -8.875 1 54.84 224 GLU A N 1
ATOM 1730 C CA . GLU A 1 224 ? -9.617 11.008 -9.789 1 54.84 224 GLU A CA 1
ATOM 1731 C C . GLU A 1 224 ? -10.133 12.234 -9.047 1 54.84 224 GLU A C 1
ATOM 1733 O O . GLU A 1 224 ? -11.18 12.781 -9.398 1 54.84 224 GLU A O 1
ATOM 1738 N N . THR A 1 225 ? -9.406 12.633 -7.996 1 63.44 225 THR A N 1
ATOM 1739 C CA . THR A 1 225 ? -10.219 13.602 -7.266 1 63.44 225 THR A CA 1
ATOM 1740 C C . THR A 1 225 ? -9.422 14.875 -6.984 1 63.44 225 THR A C 1
ATOM 1742 O O . THR A 1 225 ? -9.734 15.938 -7.523 1 63.44 225 THR A O 1
ATOM 1745 N N . GLY A 1 226 ? -8.281 14.891 -6.215 1 79 226 GLY A N 1
ATOM 1746 C CA . GLY A 1 226 ? -7.645 16.109 -5.742 1 79 226 GLY A CA 1
ATOM 1747 C C . GLY A 1 226 ? -6.578 16.625 -6.688 1 79 226 GLY A C 1
ATOM 1748 O O . GLY A 1 226 ? -6.133 15.914 -7.586 1 79 226 GLY A O 1
ATOM 1749 N N . SER A 1 227 ? -6.316 17.938 -6.547 1 89.12 227 SER A N 1
ATOM 1750 C CA . SER A 1 227 ? -5.422 18.609 -7.48 1 89.12 227 SER A CA 1
ATOM 1751 C C . SER A 1 227 ? -3.979 18.578 -6.984 1 89.12 227 SER A C 1
ATOM 1753 O O . SER A 1 227 ? -3.049 18.859 -7.738 1 89.12 227 SER A O 1
ATOM 1755 N N . GLY A 1 228 ? -3.865 18.25 -5.738 1 92.25 228 GLY A N 1
ATOM 1756 C CA . GLY A 1 228 ? -2.543 18.297 -5.133 1 92.25 228 GLY A CA 1
ATOM 1757 C C . GLY A 1 228 ? -2.58 18.344 -3.619 1 92.25 228 GLY A C 1
ATOM 1758 O O . GLY A 1 228 ? -3.469 17.766 -2.994 1 92.25 228 GLY A O 1
ATOM 1759 N N . ILE A 1 229 ? -1.51 18.969 -3.076 1 93.12 229 ILE A N 1
ATOM 1760 C CA . ILE A 1 229 ? -1.345 19.016 -1.628 1 93.12 229 ILE A CA 1
ATOM 1761 C C . ILE A 1 229 ? -1.142 20.469 -1.182 1 93.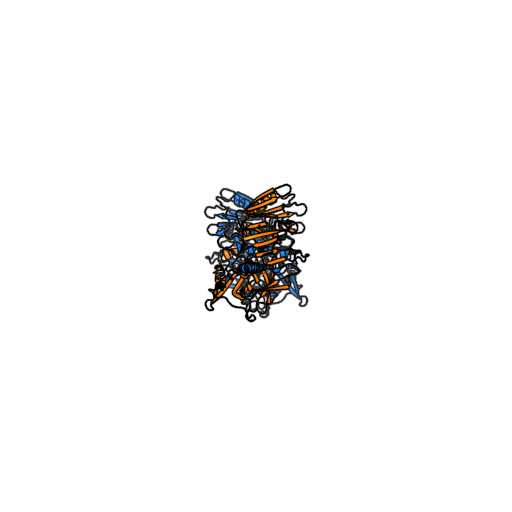12 229 ILE A C 1
ATOM 1763 O O . ILE A 1 229 ? -0.444 21.234 -1.847 1 93.12 229 ILE A O 1
ATOM 1767 N N . VAL A 1 230 ? -1.815 20.844 -0.143 1 95.94 230 VAL A N 1
ATOM 1768 C CA . VAL A 1 230 ? -1.49 22.062 0.604 1 95.94 230 VAL A CA 1
ATOM 1769 C C . VAL A 1 230 ? -0.645 21.703 1.824 1 95.94 230 VAL A C 1
ATOM 1771 O O . VAL A 1 230 ? -1.126 21.031 2.748 1 95.94 230 VAL A O 1
ATOM 1774 N N . SER A 1 231 ? 0.553 22.172 1.838 1 97 231 SER A N 1
ATOM 1775 C CA . SER A 1 231 ? 1.478 21.812 2.904 1 97 231 SER A CA 1
ATOM 1776 C C . SER A 1 231 ? 1.235 22.641 4.16 1 97 231 SER A C 1
ATOM 1778 O O . SER A 1 231 ? 1.295 23.875 4.113 1 97 231 SER A O 1
ATOM 1780 N N . LEU A 1 232 ? 1.023 21.953 5.238 1 96.81 232 LEU A N 1
ATOM 1781 C CA . LEU A 1 232 ? 0.909 22.562 6.551 1 96.81 232 LEU A CA 1
ATOM 1782 C C . LEU A 1 232 ? 2.078 22.172 7.445 1 96.81 232 LEU A C 1
ATOM 1784 O O . LEU A 1 232 ? 1.993 22.281 8.672 1 96.81 232 LEU A O 1
ATOM 1788 N N . GLY A 1 233 ? 3.133 21.688 6.863 1 95.38 233 GLY A N 1
ATOM 1789 C CA . GLY A 1 233 ? 4.281 21.234 7.625 1 95.38 233 GLY A CA 1
ATOM 1790 C C . GLY A 1 233 ? 5.082 22.359 8.242 1 95.38 233 GLY A C 1
ATOM 1791 O O . GLY A 1 233 ? 4.637 23.516 8.258 1 95.38 233 GLY A O 1
ATOM 1792 N N . GLY A 1 234 ? 6.27 21.984 8.812 1 92.94 234 GLY A N 1
ATOM 1793 C CA . GLY A 1 234 ? 7.082 22.938 9.547 1 92.94 234 GLY A CA 1
ATOM 1794 C C . GLY A 1 234 ? 8.242 23.484 8.734 1 92.94 234 GLY A C 1
ATOM 1795 O O . GLY A 1 234 ? 9.07 24.219 9.258 1 92.94 234 GLY A O 1
ATOM 1796 N N . GLY A 1 235 ? 8.312 23.109 7.48 1 91.56 235 GLY A N 1
ATOM 1797 C CA . GLY A 1 235 ? 9.391 23.594 6.633 1 91.56 235 GLY A CA 1
ATOM 1798 C C . GLY A 1 235 ? 9.141 24.984 6.09 1 91.56 235 GLY A C 1
ATOM 1799 O O . GLY A 1 235 ? 8.008 25.469 6.125 1 91.56 235 GLY A O 1
ATOM 1800 N N . PRO A 1 236 ? 10.211 25.547 5.586 1 92.94 236 PRO A N 1
ATOM 1801 C CA . PRO A 1 236 ? 10.109 26.938 5.152 1 92.94 236 PRO A CA 1
ATOM 1802 C C . PRO A 1 236 ? 9.172 27.125 3.961 1 92.94 236 PRO A C 1
ATOM 1804 O O . PRO A 1 236 ? 8.656 28.219 3.734 1 92.94 236 PRO A O 1
ATOM 1807 N N . LEU A 1 237 ? 8.914 26.094 3.244 1 95.69 237 LEU A N 1
ATOM 1808 C CA . LEU A 1 237 ? 8.102 26.234 2.039 1 95.69 237 LEU A CA 1
ATOM 1809 C C . LEU A 1 237 ? 6.641 25.906 2.332 1 95.69 237 LEU A C 1
ATOM 1811 O O . LEU A 1 237 ? 5.793 26 1.443 1 95.69 237 LEU A O 1
ATOM 1815 N N . SER A 1 238 ? 6.324 25.578 3.547 1 95.81 238 SER A N 1
ATOM 1816 C CA . SER A 1 238 ? 4.941 25.297 3.916 1 95.81 238 SER A CA 1
ATOM 1817 C C . SER A 1 238 ? 4.082 26.547 3.836 1 95.81 238 SER A C 1
ATOM 1819 O O . SER A 1 238 ? 4.594 27.672 3.924 1 95.81 238 SER A O 1
ATOM 1821 N N . LEU A 1 239 ? 2.773 26.391 3.672 1 95.62 239 LEU A N 1
ATOM 1822 C CA . LEU A 1 239 ? 1.834 27.5 3.646 1 95.62 239 LEU A CA 1
ATOM 1823 C C . LEU A 1 239 ? 1.945 28.328 4.918 1 95.62 239 LEU A C 1
ATOM 1825 O O . LEU A 1 239 ? 1.948 29.562 4.859 1 95.62 239 LEU A O 1
ATOM 1829 N N . ILE A 1 240 ? 2.121 27.734 6.055 1 94.19 240 ILE A N 1
ATOM 1830 C CA . ILE A 1 240 ? 2.076 28.391 7.359 1 94.19 240 ILE A CA 1
ATOM 1831 C C . ILE A 1 240 ? 3.25 29.359 7.5 1 94.19 240 ILE A C 1
ATOM 1833 O O . ILE A 1 240 ? 3.082 30.484 7.969 1 94.19 240 ILE A O 1
ATOM 1837 N N . LEU A 1 241 ? 4.391 28.938 7.078 1 93.69 241 LEU A N 1
ATOM 1838 C CA . LEU A 1 241 ? 5.551 29.797 7.266 1 93.69 241 LEU A CA 1
ATOM 1839 C C . LEU A 1 241 ? 5.633 30.844 6.152 1 93.69 241 LEU A C 1
ATOM 1841 O O . LEU A 1 241 ? 6.164 31.938 6.363 1 93.69 241 LEU A O 1
ATOM 1845 N N . GLN A 1 242 ? 5.105 30.484 5.012 1 94.19 242 GLN A N 1
ATOM 1846 C CA . GLN A 1 242 ? 5.105 31.469 3.934 1 94.19 242 GLN A CA 1
ATOM 1847 C C . GLN A 1 242 ? 4.176 32.656 4.258 1 94.19 242 GLN A C 1
ATOM 1849 O O . GLN A 1 242 ? 4.477 33.781 3.932 1 94.19 242 GLN A O 1
ATOM 1854 N N . VAL A 1 243 ? 3.105 32.375 4.918 1 89.81 243 VAL A N 1
ATOM 1855 C CA . VAL A 1 243 ? 2.166 33.469 5.23 1 89.81 243 VAL A CA 1
ATOM 1856 C C . VAL A 1 243 ? 2.248 33.781 6.719 1 89.81 243 VAL A C 1
ATOM 1858 O O . VAL A 1 243 ? 1.311 34.375 7.285 1 89.81 243 VAL A O 1
ATOM 1861 N N . GLY A 1 244 ? 3.266 33.406 7.316 1 86.06 244 GLY A N 1
ATOM 1862 C CA . GLY A 1 244 ? 3.443 33.469 8.758 1 86.06 244 GLY A CA 1
ATOM 1863 C C . GLY A 1 244 ? 3.307 34.844 9.336 1 86.06 244 GLY A C 1
ATOM 1864 O O . GLY A 1 244 ? 2.75 35.031 10.422 1 86.06 244 GLY A O 1
ATOM 1865 N N . SER A 1 245 ? 3.76 35.844 8.648 1 83.5 245 SER A N 1
ATOM 1866 C CA . SER A 1 245 ? 3.674 37.219 9.148 1 83.5 245 SER A CA 1
ATOM 1867 C C . SER A 1 245 ? 2.225 37.656 9.273 1 83.5 245 SER A C 1
ATOM 1869 O O . SER A 1 245 ? 1.888 38.438 10.164 1 83.5 245 SER A O 1
ATOM 1871 N N . SER A 1 246 ? 1.389 37.062 8.461 1 82.75 246 SER A N 1
ATOM 1872 C CA . SER A 1 246 ? -0.015 37.438 8.422 1 82.75 246 SER A CA 1
ATOM 1873 C C . SER A 1 246 ? -0.836 36.688 9.453 1 82.75 246 SER A C 1
ATOM 1875 O O . SER A 1 246 ? -1.911 37.125 9.859 1 82.75 246 SER A O 1
ATOM 1877 N N . ILE A 1 247 ? -0.271 35.531 9.867 1 86.5 247 ILE A N 1
ATOM 1878 C CA . ILE A 1 247 ? -1.112 34.688 10.711 1 86.5 247 ILE A CA 1
ATOM 1879 C C . ILE A 1 247 ? -0.396 34.406 12.023 1 86.5 247 ILE A C 1
ATOM 1881 O O . ILE A 1 247 ? -0.858 33.562 12.82 1 86.5 247 ILE A O 1
ATOM 1885 N N . GLY A 1 248 ? 0.731 35.062 12.273 1 89.12 248 GLY A N 1
ATOM 1886 C CA . GLY A 1 248 ? 1.478 34.844 13.508 1 89.12 248 GLY A CA 1
ATOM 1887 C C . GLY A 1 248 ? 2.094 33.438 13.594 1 89.12 248 GLY A C 1
ATOM 1888 O O . GLY A 1 248 ? 2.275 32.906 14.688 1 89.12 248 GLY A O 1
ATOM 1889 N N . LYS A 1 249 ? 2.244 32.75 12.414 1 93.44 249 LYS A N 1
ATOM 1890 C CA . LYS A 1 249 ? 2.807 31.406 12.312 1 93.44 249 LYS A CA 1
ATOM 1891 C C . LYS A 1 249 ? 2.047 30.422 13.195 1 93.44 249 LYS A C 1
ATOM 1893 O O . LYS A 1 249 ? 2.656 29.594 13.875 1 93.44 249 LYS A O 1
ATOM 1898 N N . LYS A 1 250 ? 0.792 30.656 13.242 1 93.5 250 LYS A N 1
ATOM 1899 C CA . LYS A 1 250 ? -0.093 29.844 14.07 1 93.5 250 LYS A CA 1
ATOM 1900 C C . LYS A 1 250 ? -1.279 29.328 13.266 1 93.5 250 LYS A C 1
ATOM 1902 O O . LYS A 1 250 ? -1.831 30.047 12.43 1 93.5 250 LYS A O 1
ATOM 1907 N N . PHE A 1 251 ? -1.617 28.094 13.508 1 95 251 PHE A N 1
ATOM 1908 C CA . PHE A 1 251 ? -2.818 27.531 12.906 1 95 251 PHE A CA 1
ATOM 1909 C C . PHE A 1 251 ? -3.379 26.406 13.758 1 95 251 PHE A C 1
ATOM 1911 O O . PHE A 1 251 ? -2.691 25.891 14.641 1 95 251 PHE A O 1
ATOM 1918 N N . SER A 1 252 ? -4.598 26.094 13.625 1 94.75 252 SER A N 1
ATOM 1919 C CA . SER A 1 252 ? -5.25 24.969 14.289 1 94.75 252 SER A CA 1
ATOM 1920 C C . SER A 1 252 ? -6.273 24.312 13.375 1 94.75 252 SER A C 1
ATOM 1922 O O . SER A 1 252 ? -6.695 24.891 12.383 1 94.75 252 SER A O 1
ATOM 1924 N N . TYR A 1 253 ? -6.5 23.094 13.594 1 94.56 253 TYR A N 1
ATOM 1925 C CA . TYR A 1 253 ? -7.578 22.406 12.883 1 94.56 253 TYR A CA 1
ATOM 1926 C C . TYR A 1 253 ? -8.391 21.531 13.828 1 94.56 253 TYR A C 1
ATOM 1928 O O . TYR A 1 253 ? -7.918 21.188 14.914 1 94.56 253 TYR A O 1
ATOM 1936 N N . CYS A 1 254 ? -9.57 21.344 13.5 1 91.94 254 CYS A N 1
ATOM 1937 C CA . CYS A 1 254 ? -10.492 20.406 14.141 1 91.94 254 CYS A CA 1
ATOM 1938 C C . CYS A 1 254 ? -11.078 19.438 13.133 1 91.94 254 CYS A C 1
ATOM 1940 O O . CYS A 1 254 ? -11.742 19.844 12.18 1 91.94 254 CYS A O 1
ATOM 1942 N N . LEU A 1 255 ? -10.742 18.141 13.352 1 90.75 255 LEU A N 1
ATOM 1943 C CA . LEU A 1 255 ? -11.156 17.094 12.422 1 90.75 255 LEU A CA 1
ATOM 1944 C C . LEU A 1 255 ? -12.375 16.344 12.953 1 90.75 255 LEU A C 1
ATOM 1946 O O . LEU A 1 255 ? -12.469 16.062 14.148 1 90.75 255 LEU A O 1
ATOM 1950 N N . SER A 1 256 ? -13.289 16.125 12.078 1 82.62 256 SER A N 1
ATOM 1951 C CA . SER A 1 256 ? -14.508 15.422 12.477 1 82.62 256 SER A CA 1
ATOM 1952 C C . SER A 1 256 ? -14.602 14.055 11.797 1 82.62 256 SER A C 1
ATOM 1954 O O . SER A 1 256 ? -13.961 13.82 10.773 1 82.62 256 SER A O 1
ATOM 1956 N N . HIS A 1 257 ? -15.359 13.117 12.5 1 67.81 257 HIS A N 1
ATOM 1957 C CA . HIS A 1 257 ? -15.586 11.773 11.984 1 67.81 257 HIS A CA 1
ATOM 1958 C C . HIS A 1 257 ? -16.453 11.805 10.727 1 67.81 257 HIS A C 1
ATOM 1960 O O . HIS A 1 257 ? -17.203 12.758 10.5 1 67.81 257 HIS A O 1
ATOM 1966 N N . THR A 1 258 ? -16.078 10.914 9.711 1 59.16 258 THR A N 1
ATOM 1967 C CA . THR A 1 258 ? -16.922 10.797 8.523 1 59.16 258 THR A CA 1
ATOM 1968 C C . THR A 1 258 ? -18.219 10.062 8.836 1 59.16 258 THR A C 1
ATOM 1970 O O . THR A 1 258 ? -18.922 9.609 7.934 1 59.16 258 THR A O 1
ATOM 1973 N N . SER A 1 259 ? -18.688 10.086 10.039 1 49.59 259 SER A N 1
ATOM 1974 C CA . SER A 1 259 ? -19.875 9.234 10.062 1 49.59 259 SER A CA 1
ATOM 1975 C C . SER A 1 259 ? -20.875 9.648 8.977 1 49.59 259 SER A C 1
ATOM 1977 O O . SER A 1 259 ? -20.922 10.812 8.586 1 49.59 259 SER A O 1
ATOM 1979 N N . SER A 1 260 ? -21.125 8.672 8.023 1 44.69 260 SER A N 1
ATOM 1980 C CA . SER A 1 260 ? -22.141 8.75 6.977 1 44.69 260 SER A CA 1
ATOM 1981 C C . SER A 1 260 ? -23.203 9.789 7.316 1 44.69 260 SER A C 1
ATOM 1983 O O . SER A 1 260 ? -23.812 10.375 6.418 1 44.69 260 SER A O 1
ATOM 1985 N N . THR A 1 261 ? -23.547 9.805 8.477 1 43.69 261 THR A N 1
ATOM 1986 C CA . THR A 1 261 ? -24.781 10.516 8.766 1 43.69 261 THR A CA 1
ATOM 1987 C C . THR A 1 261 ? -24.5 11.977 9.125 1 43.69 261 THR A C 1
ATOM 1989 O O . THR A 1 261 ? -25.422 12.797 9.188 1 43.69 261 THR A O 1
ATOM 1992 N N . SER A 1 262 ? -23.312 12.234 9.594 1 48.34 262 SER A N 1
ATOM 1993 C CA . SER A 1 262 ? -23.312 13.578 10.172 1 48.34 262 SER A CA 1
ATOM 1994 C C . SER A 1 262 ? -22.516 14.547 9.305 1 48.34 262 SER A C 1
ATOM 1996 O O . SER A 1 262 ? -21.469 14.195 8.758 1 48.34 262 SER A O 1
ATOM 1998 N N . ASN A 1 263 ? -23.266 15.406 8.664 1 52.66 263 ASN A N 1
ATOM 1999 C CA . ASN A 1 263 ? -22.844 16.656 8.039 1 52.66 263 ASN A CA 1
ATOM 2000 C C . ASN A 1 263 ? -21.766 17.359 8.859 1 52.66 263 ASN A C 1
ATOM 2002 O O . ASN A 1 263 ? -21.734 18.594 8.938 1 52.66 263 ASN A O 1
ATOM 2006 N N . GLU A 1 264 ? -20.969 16.547 9.516 1 63.5 264 GLU A N 1
ATOM 2007 C CA . GLU A 1 264 ? -20.016 17.281 10.367 1 63.5 264 GLU A CA 1
ATOM 2008 C C . GLU A 1 264 ? -18.844 17.797 9.555 1 63.5 264 GLU A C 1
ATOM 2010 O O . GLU A 1 264 ? -18.422 17.172 8.586 1 63.5 264 GLU A O 1
ATOM 2015 N N . THR A 1 265 ? -18.641 19.094 9.852 1 72.88 265 THR A N 1
ATOM 2016 C CA . THR A 1 265 ? -17.594 19.766 9.086 1 72.88 265 THR A CA 1
ATOM 2017 C C . THR A 1 265 ? -16.312 19.859 9.898 1 72.88 265 THR A C 1
ATOM 2019 O O . THR A 1 265 ? -16.344 19.922 11.125 1 72.88 265 THR A O 1
ATOM 2022 N N . SER A 1 266 ? -15.133 19.609 9.312 1 88.25 266 SER A N 1
ATOM 2023 C CA . SER A 1 266 ? -13.781 19.906 9.797 1 88.25 266 SER A CA 1
ATOM 2024 C C . SER A 1 266 ? -13.32 21.281 9.328 1 88.25 266 SER A C 1
ATOM 2026 O O . SER A 1 266 ? -13.836 21.812 8.344 1 88.25 266 SER A O 1
ATOM 2028 N N . PHE A 1 267 ? -12.453 21.875 10.148 1 89.94 267 PHE A N 1
ATOM 2029 C CA . PHE A 1 267 ? -12.008 23.203 9.734 1 89.94 267 PHE A CA 1
ATOM 2030 C C . PHE A 1 267 ? -10.547 23.438 10.102 1 89.94 267 PHE A C 1
ATOM 2032 O O . PHE A 1 267 ? -9.992 22.703 10.922 1 89.94 267 PHE A O 1
ATOM 2039 N N . LEU A 1 268 ? -10 24.375 9.414 1 93.06 268 LEU A N 1
ATOM 2040 C CA . LEU A 1 268 ? -8.648 24.891 9.625 1 93.06 268 LEU A CA 1
ATOM 2041 C C . LEU A 1 268 ? -8.688 26.375 9.953 1 93.06 268 LEU A C 1
ATOM 2043 O O . LEU A 1 268 ? -9.344 27.156 9.258 1 93.06 268 LEU A O 1
ATOM 2047 N N . ASN A 1 269 ? -8.086 26.766 11.055 1 91.38 269 ASN A N 1
ATOM 2048 C CA . ASN A 1 269 ? -7.914 28.172 11.422 1 91.38 269 ASN A CA 1
ATOM 2049 C C . ASN A 1 269 ? -6.488 28.641 11.172 1 91.38 269 ASN A C 1
ATOM 2051 O O . ASN A 1 269 ? -5.527 28 11.594 1 91.38 269 ASN A O 1
ATOM 2055 N N . LEU A 1 270 ? -6.438 29.719 10.469 1 91.5 270 LEU A N 1
ATOM 2056 C CA . LEU A 1 270 ? -5.16 30.406 10.289 1 91.5 270 LEU A CA 1
ATOM 2057 C C . LEU A 1 270 ? -5.133 31.719 11.047 1 91.5 270 LEU A C 1
ATOM 2059 O O . LEU A 1 270 ? -5.965 32.594 10.797 1 91.5 270 LEU A O 1
ATOM 2063 N N . GLY A 1 271 ? -4.234 31.781 12.062 1 88.88 271 GLY A N 1
ATOM 2064 C CA . GLY A 1 271 ? -4.156 33.031 12.82 1 88.88 271 GLY A CA 1
ATOM 2065 C C . GLY A 1 271 ? -3.986 32.812 14.312 1 88.88 271 GLY A C 1
ATOM 2066 O O . GLY A 1 271 ? -3.791 31.672 14.758 1 88.88 271 GLY A O 1
ATOM 2067 N N . THR A 1 272 ? -4.004 33.812 15.094 1 74.75 272 THR A N 1
ATOM 2068 C CA . THR A 1 272 ? -3.557 33.812 16.484 1 74.75 272 THR A CA 1
ATOM 2069 C C . THR A 1 272 ? -4.699 33.406 17.422 1 74.75 272 THR A C 1
ATOM 2071 O O . THR A 1 272 ? -4.461 32.938 18.531 1 74.75 272 THR A O 1
ATOM 2074 N N . ASN A 1 273 ? -5.832 33.625 17.062 1 65.19 273 ASN A N 1
ATOM 2075 C CA . ASN A 1 273 ? -6.902 33.344 18.016 1 65.19 273 ASN A CA 1
ATOM 2076 C C . ASN A 1 273 ? -7.617 32.031 17.672 1 65.19 273 ASN A C 1
ATOM 2078 O O . ASN A 1 273 ? -8.844 32 17.547 1 65.19 273 ASN A O 1
ATOM 2082 N N . THR A 1 274 ? -6.836 31.016 17.578 1 65.06 274 THR A N 1
ATOM 2083 C CA . THR A 1 274 ? -7.422 29.812 17.016 1 65.06 274 THR A CA 1
ATOM 2084 C C . THR A 1 274 ? -8.016 28.938 18.109 1 65.06 274 THR A C 1
ATOM 2086 O O . THR A 1 274 ? -8.914 28.125 17.859 1 65.06 274 THR A O 1
ATOM 2089 N N . ILE A 1 275 ? -7.398 28.922 19.266 1 62.62 275 ILE A N 1
ATOM 2090 C CA . ILE A 1 275 ? -8.008 28.203 20.375 1 62.62 275 ILE A CA 1
ATOM 2091 C C . ILE A 1 275 ? -8.766 29.172 21.281 1 62.62 275 ILE A C 1
ATOM 2093 O O . ILE A 1 275 ? -8.211 30.203 21.688 1 62.62 275 ILE A O 1
ATOM 2097 N N . PRO A 1 276 ? -10.164 29.031 21.312 1 56.31 276 PRO A N 1
ATOM 2098 C CA . PRO A 1 276 ? -10.883 29.922 22.219 1 56.31 276 PRO A CA 1
ATOM 2099 C C . PRO A 1 276 ? -10.312 29.906 23.641 1 56.31 276 PRO A C 1
ATOM 2101 O O . PRO A 1 276 ? -9.875 28.859 24.125 1 56.31 276 PRO A O 1
ATOM 2104 N N . SER A 1 277 ? -9.695 31.094 24 1 49.69 277 SER A N 1
ATOM 2105 C CA . SER A 1 277 ? -9.188 31.234 25.359 1 49.69 277 SER A CA 1
ATOM 2106 C C . SER A 1 277 ? -10.156 30.641 26.375 1 49.69 277 SER A C 1
ATOM 2108 O O . SER A 1 277 ? -9.742 30.25 27.469 1 49.69 277 SER A O 1
ATOM 2110 N N . ILE A 1 278 ? -11.406 30.938 26.172 1 48.38 278 ILE A N 1
ATOM 2111 C CA . ILE A 1 278 ? -12.312 30.484 27.219 1 48.38 278 ILE A CA 1
ATOM 2112 C C . ILE A 1 278 ? -12.727 29.031 26.938 1 48.38 278 ILE A C 1
ATOM 2114 O O . ILE A 1 278 ? -13.32 28.75 25.906 1 48.38 278 ILE A O 1
ATOM 2118 N N . PRO A 1 279 ? -12.008 28.078 27.516 1 50.19 279 PRO A N 1
ATOM 2119 C CA . PRO A 1 279 ? -12.438 26.688 27.344 1 50.19 279 PRO A CA 1
ATOM 2120 C C . PRO A 1 279 ? -13.961 26.547 27.297 1 50.19 279 PRO A C 1
ATOM 2122 O O . PRO A 1 279 ? -14.656 27.047 28.203 1 50.19 279 PRO A O 1
ATOM 2125 N N . ARG A 1 280 ? -14.562 26.625 26.297 1 47.25 280 ARG A N 1
ATOM 2126 C CA . ARG A 1 280 ? -15.938 26.172 26.422 1 47.25 280 ARG A CA 1
ATOM 2127 C C . ARG A 1 280 ? -16 24.781 27.031 1 47.25 280 ARG A C 1
ATOM 2129 O O . ARG A 1 280 ? -15.195 23.906 26.703 1 47.25 280 ARG A O 1
ATOM 2136 N N . ASN A 1 281 ? -16.844 24.766 28.109 1 53 281 ASN A N 1
ATOM 2137 C CA . ASN A 1 281 ? -17.328 23.641 28.906 1 53 281 ASN A CA 1
ATOM 2138 C C . ASN A 1 281 ? -16.203 23 29.703 1 53 281 ASN A C 1
ATOM 2140 O O . ASN A 1 281 ? -16.188 21.781 29.906 1 53 281 ASN A O 1
ATOM 2144 N N . GLY A 1 282 ? -15.141 23.906 29.906 1 58.66 282 GLY A N 1
ATOM 2145 C CA . GLY A 1 282 ? -14.188 23.375 30.875 1 58.66 282 GLY A CA 1
ATOM 2146 C C . GLY A 1 282 ? -13.062 22.594 30.234 1 58.66 282 GLY A C 1
ATOM 2147 O O . GLY A 1 282 ? -12.289 21.938 30.922 1 58.66 282 GLY A O 1
ATOM 2148 N N . SER A 1 283 ? -12.93 22.734 28.875 1 74 283 SER A N 1
ATOM 2149 C CA . SER A 1 283 ? -11.867 21.906 28.312 1 74 283 SER A CA 1
ATOM 2150 C C . SER A 1 283 ? -10.508 22.562 28.469 1 74 283 SER A C 1
ATOM 2152 O O . SER A 1 283 ? -10.367 23.766 28.266 1 74 283 SER A O 1
ATOM 2154 N N . VAL A 1 284 ? -9.562 21.875 29.078 1 84.12 284 VAL A N 1
ATOM 2155 C CA . VAL A 1 284 ? -8.195 22.312 29.344 1 84.12 284 VAL A CA 1
ATOM 2156 C C . VAL A 1 284 ? -7.363 22.234 28.062 1 84.12 284 VAL A C 1
ATOM 2158 O O . VAL A 1 284 ? -7.547 21.328 27.25 1 84.12 284 VAL A O 1
ATOM 2161 N N . VAL A 1 285 ? -6.625 23.312 27.844 1 89.94 285 VAL A N 1
ATOM 2162 C CA . VAL A 1 285 ? -5.652 23.297 26.766 1 89.94 285 VAL A CA 1
ATOM 2163 C C . VAL A 1 285 ? -4.383 22.578 27.219 1 89.94 285 VAL A C 1
ATOM 2165 O O . VAL A 1 285 ? -3.758 22.984 28.203 1 89.94 285 VAL A O 1
ATOM 2168 N N . LEU A 1 286 ? -4.055 21.531 26.562 1 93.5 286 LEU A N 1
ATOM 2169 C CA . LEU A 1 286 ? -2.867 20.734 26.859 1 93.5 286 LEU A CA 1
ATOM 2170 C C . LEU A 1 286 ? -1.757 21.016 25.844 1 93.5 286 LEU A C 1
ATOM 2172 O O . LEU A 1 286 ? -1.902 20.719 24.656 1 93.5 286 LEU A O 1
ATOM 2176 N N . THR A 1 287 ? -0.639 21.578 26.359 1 95 287 THR A N 1
ATOM 2177 C CA . THR A 1 287 ? 0.415 22.047 25.469 1 95 287 THR A CA 1
ATOM 2178 C C . THR A 1 287 ? 1.687 21.219 25.656 1 95 287 THR A C 1
ATOM 2180 O O . THR A 1 287 ? 2.064 20.906 26.781 1 95 287 THR A O 1
ATOM 2183 N N . THR A 1 288 ? 2.32 20.797 24.609 1 95.81 288 THR A N 1
ATOM 2184 C CA . THR A 1 288 ? 3.598 20.094 24.594 1 95.81 288 THR A CA 1
ATOM 2185 C C . THR A 1 288 ? 4.559 20.734 23.594 1 95.81 288 THR A C 1
ATOM 2187 O O . THR A 1 288 ? 4.129 21.312 22.594 1 95.81 288 THR A O 1
ATOM 2190 N N . PRO A 1 289 ? 5.895 20.672 23.891 1 95.38 289 PRO A N 1
ATOM 2191 C CA . PRO A 1 289 ? 6.844 21.297 22.953 1 95.38 289 PRO A CA 1
ATOM 2192 C C . PRO A 1 289 ? 6.98 20.516 21.656 1 95.38 289 PRO A C 1
ATOM 2194 O O . PRO A 1 289 ? 6.809 19.281 21.641 1 95.38 289 PRO A O 1
ATOM 2197 N N . LEU A 1 290 ? 7.18 21.219 20.547 1 95.25 290 LEU A N 1
ATOM 2198 C CA . LEU A 1 290 ? 7.676 20.641 19.297 1 95.25 290 LEU A CA 1
ATOM 2199 C C . LEU A 1 290 ? 9.195 20.516 19.328 1 95.25 290 LEU A C 1
ATOM 2201 O O . LEU A 1 290 ? 9.891 21.422 19.797 1 95.25 290 LEU A O 1
ATOM 2205 N N . VAL A 1 291 ? 9.633 19.344 18.891 1 90.62 291 VAL A N 1
ATOM 2206 C CA . VAL A 1 291 ? 11.078 19.141 18.938 1 90.62 291 VAL A CA 1
ATOM 2207 C C . VAL A 1 291 ? 11.609 18.891 17.531 1 90.62 291 VAL A C 1
ATOM 2209 O O . VAL A 1 291 ? 10.883 18.422 16.656 1 90.62 291 VAL A O 1
ATOM 2212 N N . THR A 1 292 ? 12.75 19.406 17.312 1 78.56 292 THR A N 1
ATOM 2213 C CA . THR A 1 292 ? 13.445 19.156 16.062 1 78.56 292 THR A CA 1
ATOM 2214 C C . THR A 1 292 ? 14.562 18.141 16.25 1 78.56 292 THR A C 1
ATOM 2216 O O . THR A 1 292 ? 15.273 18.156 17.25 1 78.56 292 THR A O 1
ATOM 2219 N N . LYS A 1 293 ? 14.406 17.016 15.664 1 65.25 293 LYS A N 1
ATOM 2220 C CA . LYS A 1 293 ? 15.5 16.047 15.672 1 65.25 293 LYS A CA 1
ATOM 2221 C C . LYS A 1 293 ? 16.328 16.141 14.391 1 65.25 293 LYS A C 1
ATOM 2223 O O . LYS A 1 293 ? 15.789 16.422 13.32 1 65.25 293 LYS A O 1
ATOM 2228 N N . ALA A 1 294 ? 17.594 16.094 14.516 1 60.66 294 ALA A N 1
ATOM 2229 C CA . ALA A 1 294 ? 18.453 16.016 13.336 1 60.66 294 ALA A CA 1
ATOM 2230 C C . ALA A 1 294 ? 18.25 14.695 12.594 1 60.66 294 ALA A C 1
ATOM 2232 O O . ALA A 1 294 ? 18.141 13.633 13.203 1 60.66 294 ALA A O 1
ATOM 2233 N N . PRO A 1 295 ? 18.188 14.836 11.43 1 61.5 295 PRO A N 1
ATOM 2234 C CA . PRO A 1 295 ? 18.125 16 10.547 1 61.5 295 PRO A CA 1
ATOM 2235 C C . PRO A 1 295 ? 16.781 16.734 10.617 1 61.5 295 PRO A C 1
ATOM 2237 O O . PRO A 1 295 ? 15.781 16.125 10.992 1 61.5 295 PRO A O 1
ATOM 2240 N N . ASN A 1 296 ? 16.906 17.969 10.383 1 68.25 296 ASN A N 1
ATOM 2241 C CA . ASN A 1 296 ? 15.695 18.766 10.406 1 68.25 296 ASN A CA 1
ATOM 2242 C C . ASN A 1 296 ? 14.664 18.25 9.406 1 68.25 296 ASN A C 1
ATOM 2244 O O . ASN A 1 296 ? 14.984 18.016 8.242 1 68.25 296 ASN A O 1
ATOM 2248 N N . THR A 1 297 ? 13.562 17.969 9.969 1 78.81 297 THR A N 1
ATOM 2249 C CA . THR A 1 297 ? 12.461 17.5 9.133 1 78.81 297 THR A CA 1
ATOM 2250 C C . THR A 1 297 ? 11.328 18.516 9.102 1 78.81 297 THR A C 1
ATOM 2252 O O . THR A 1 297 ? 11.273 19.422 9.938 1 78.81 297 THR A O 1
ATOM 2255 N N . TYR A 1 298 ? 10.523 18.422 8.109 1 86 298 TYR A N 1
ATOM 2256 C CA . TYR A 1 298 ? 9.391 19.344 7.969 1 86 298 TYR A CA 1
ATOM 2257 C C . TYR A 1 298 ? 8.18 18.828 8.734 1 86 298 TYR A C 1
ATOM 2259 O O . TYR A 1 298 ? 7.152 19.5 8.812 1 86 298 TYR A O 1
ATOM 2267 N N . TYR A 1 299 ? 8.281 17.609 9.273 1 89.25 299 TYR A N 1
ATOM 2268 C CA . TYR A 1 299 ? 7.129 17.125 10.016 1 89.25 299 TYR A CA 1
ATOM 2269 C C . TYR A 1 299 ? 7.27 17.406 11.5 1 89.25 299 TYR A C 1
ATOM 2271 O O . TYR A 1 299 ? 8.383 17.562 12.008 1 89.25 299 TYR A O 1
ATOM 2279 N N . TYR A 1 300 ? 6.109 17.562 12.156 1 94.56 300 TYR A N 1
ATOM 2280 C CA . TYR A 1 300 ? 6.043 17.922 13.57 1 94.56 300 TYR A CA 1
ATOM 2281 C C . TYR A 1 300 ? 6.277 16.719 14.461 1 94.56 300 TYR A C 1
ATOM 2283 O O . TYR A 1 300 ? 5.703 15.648 14.234 1 94.56 300 TYR A O 1
ATOM 2291 N N . GLN A 1 301 ? 7.141 16.922 15.438 1 93.06 301 GLN A N 1
ATOM 2292 C CA . GLN A 1 301 ? 7.398 15.875 16.422 1 93.06 301 GLN A CA 1
ATOM 2293 C C . GLN A 1 301 ? 7.297 16.422 17.844 1 93.06 301 GLN A C 1
ATOM 2295 O O . GLN A 1 301 ? 7.652 17.562 18.109 1 93.06 301 GLN A O 1
ATOM 2300 N N . SER A 1 302 ? 6.793 15.609 18.672 1 93.31 302 SER A N 1
ATOM 2301 C CA . SER A 1 302 ? 6.719 15.93 20.094 1 93.31 302 SER A CA 1
ATOM 2302 C C . SER A 1 302 ? 7.191 14.758 20.938 1 93.31 302 SER A C 1
ATOM 2304 O O . SER A 1 302 ? 7.039 13.594 20.562 1 93.31 302 SER A O 1
ATOM 2306 N N . PRO A 1 303 ? 7.77 15.102 22.078 1 89.75 303 PRO A N 1
ATOM 2307 C CA . PRO A 1 303 ? 8.18 14.016 22.969 1 89.75 303 PRO A CA 1
ATOM 2308 C C . PRO A 1 303 ? 6.988 13.312 23.625 1 89.75 303 PRO A C 1
ATOM 2310 O O . PRO A 1 303 ? 6.113 13.969 24.188 1 89.75 303 PRO A O 1
ATOM 2313 N N . LEU A 1 304 ? 6.965 12.102 23.422 1 87.5 304 LEU A N 1
ATOM 2314 C CA . LEU A 1 304 ? 5.984 11.242 24.078 1 87.5 304 LEU A CA 1
ATOM 2315 C C . LEU A 1 304 ? 6.66 10.344 25.109 1 87.5 304 LEU A C 1
ATOM 2317 O O . LEU A 1 304 ? 7.527 9.539 24.766 1 87.5 304 LEU A O 1
ATOM 2321 N N . ALA A 1 305 ? 6.227 10.477 26.375 1 74.88 305 ALA A N 1
ATOM 2322 C CA . ALA A 1 305 ? 6.93 9.789 27.438 1 74.88 305 ALA A CA 1
ATOM 2323 C C . ALA A 1 305 ? 6.332 8.406 27.688 1 74.88 305 ALA A C 1
ATOM 2325 O O . ALA A 1 305 ? 7.059 7.406 27.734 1 74.88 305 ALA A O 1
ATOM 2326 N N . THR A 1 306 ? 5.086 8.43 27.875 1 79.5 306 THR A N 1
ATOM 2327 C CA . THR A 1 306 ? 4.434 7.191 28.297 1 79.5 306 THR A CA 1
ATOM 2328 C C . THR A 1 306 ? 2.984 7.156 27.812 1 79.5 306 THR A C 1
ATOM 2330 O O . THR A 1 306 ? 2.438 8.18 27.406 1 79.5 306 THR A O 1
ATOM 2333 N N . LEU A 1 307 ? 2.557 5.949 27.656 1 81.56 307 LEU A N 1
ATOM 2334 C CA . LEU A 1 307 ? 1.117 5.727 27.578 1 81.56 307 LEU A CA 1
ATOM 2335 C C . LEU A 1 307 ? 0.595 5.066 28.844 1 81.56 307 LEU A C 1
ATOM 2337 O O . LEU A 1 307 ? 1.245 4.176 29.391 1 81.56 307 LEU A O 1
ATOM 2341 N N . SER A 1 308 ? -0.522 5.5 29.344 1 82.38 308 SER A N 1
ATOM 2342 C CA . SER A 1 308 ? -1.169 4.84 30.484 1 82.38 308 SER A CA 1
ATOM 2343 C C . SER A 1 308 ? -2.51 4.238 30.078 1 82.38 308 SER A C 1
ATOM 2345 O O . SER A 1 308 ? -3.176 4.746 29.172 1 82.38 308 SER A O 1
ATOM 2347 N N . PHE A 1 309 ? -2.844 3.197 30.703 1 79.81 309 PHE A N 1
ATOM 2348 C CA . PHE A 1 309 ? -4.055 2.418 30.5 1 79.81 309 PHE A CA 1
ATOM 2349 C C . PHE A 1 309 ? -4.824 2.238 31.797 1 79.81 309 PHE A C 1
ATOM 2351 O O . PHE A 1 309 ? -4.262 1.81 32.812 1 79.81 309 PHE A O 1
ATOM 2358 N N . CYS A 1 310 ? -6.047 2.607 31.766 1 73.75 310 CYS A N 1
ATOM 2359 C CA . CYS A 1 310 ? -6.781 2.541 33.031 1 73.75 310 CYS A CA 1
ATOM 2360 C C . CYS A 1 310 ? -8.195 2.023 32.812 1 73.75 310 CYS A C 1
ATOM 2362 O O . CYS A 1 310 ? -8.898 2.49 31.906 1 73.75 310 CYS A O 1
ATOM 2364 N N . THR A 1 311 ? -8.375 0.929 33.438 1 72.5 311 THR A N 1
ATOM 2365 C CA . THR A 1 311 ? -9.766 0.57 33.688 1 72.5 311 THR A CA 1
ATOM 2366 C C . THR A 1 311 ? -10.117 0.792 35.156 1 72.5 311 THR A C 1
ATOM 2368 O O . THR A 1 311 ? -9.297 1.303 35.938 1 72.5 311 THR A O 1
ATOM 2371 N N . GLN A 1 312 ? -11.461 0.569 35.406 1 66.88 312 GLN A N 1
ATOM 2372 C CA . GLN A 1 312 ? -11.891 0.701 36.781 1 66.88 312 GLN A CA 1
ATOM 2373 C C . GLN A 1 312 ? -11.125 -0.254 37.719 1 66.88 312 GLN A C 1
ATOM 2375 O O . GLN A 1 312 ? -10.922 0.031 38.875 1 66.88 312 GLN A O 1
ATOM 2380 N N . GLU A 1 313 ? -10.664 -1.198 37.156 1 59.06 313 GLU A N 1
ATOM 2381 C CA . GLU A 1 313 ? -10.117 -2.281 37.969 1 59.06 313 GLU A CA 1
ATOM 2382 C C . GLU A 1 313 ? -8.609 -2.395 37.812 1 59.06 313 GLU A C 1
ATOM 2384 O O . GLU A 1 313 ? -7.918 -2.916 38.688 1 59.06 313 GLU A O 1
ATOM 2389 N N . GLU A 1 314 ? -8.125 -1.873 36.75 1 58.59 314 GLU A N 1
ATOM 2390 C CA . GLU A 1 314 ? -6.727 -2.139 36.438 1 58.59 314 GLU A CA 1
ATOM 2391 C C . GLU A 1 314 ? -6.066 -0.923 35.781 1 58.59 314 GLU A C 1
ATOM 2393 O O . GLU A 1 314 ? -6.727 -0.155 35.062 1 58.59 314 GLU A O 1
ATOM 2398 N N . ASP A 1 315 ? -4.812 -0.661 36.25 1 71.69 315 ASP A N 1
ATOM 2399 C CA . ASP A 1 315 ? -4.012 0.384 35.625 1 71.69 315 ASP A CA 1
ATOM 2400 C C . ASP A 1 315 ? -2.643 -0.146 35.219 1 71.69 315 ASP A C 1
ATOM 2402 O O . ASP A 1 315 ? -2.145 -1.113 35.781 1 71.69 315 ASP A O 1
ATOM 2406 N N . ASP A 1 316 ? -2.174 0.32 34.031 1 62.66 316 ASP A N 1
ATOM 2407 C CA . ASP A 1 316 ? -0.839 -0.008 33.531 1 62.66 316 ASP A CA 1
ATOM 2408 C C . ASP A 1 316 ? -0.227 1.171 32.781 1 62.66 316 ASP A C 1
ATOM 2410 O O . ASP A 1 316 ? -0.939 2.092 32.375 1 62.66 316 ASP A O 1
ATOM 2414 N N . THR A 1 317 ? 1.127 1.245 32.875 1 73.69 317 THR A N 1
ATOM 2415 C CA . THR A 1 317 ? 1.854 2.291 32.188 1 73.69 317 THR A CA 1
ATOM 2416 C C . THR A 1 317 ? 3.02 1.7 31.391 1 73.69 317 THR A C 1
ATOM 2418 O O . THR A 1 317 ? 3.621 0.711 31.812 1 73.69 317 THR A O 1
ATOM 2421 N N . THR A 1 318 ? 3.123 2.17 30.109 1 71.38 318 THR A N 1
ATOM 2422 C CA . THR A 1 318 ? 4.242 1.717 29.297 1 71.38 318 THR A CA 1
ATOM 2423 C C . THR A 1 318 ? 5.078 2.9 28.812 1 71.38 318 THR A C 1
ATOM 2425 O O . THR A 1 318 ? 4.531 3.91 28.359 1 71.38 318 THR A O 1
ATOM 2428 N N . THR A 1 319 ? 6.402 2.822 29.062 1 70 319 THR A N 1
ATOM 2429 C CA . THR A 1 319 ? 7.293 3.936 28.766 1 70 319 THR A CA 1
ATOM 2430 C C . THR A 1 319 ? 7.934 3.766 27.391 1 70 319 THR A C 1
ATOM 2432 O O . THR A 1 319 ? 8.234 2.645 26.984 1 70 319 THR A O 1
ATOM 2435 N N . THR A 1 320 ? 7.68 4.895 26.562 1 64.88 320 THR A N 1
ATOM 2436 C CA . THR A 1 320 ? 8.43 4.988 25.312 1 64.88 320 THR A CA 1
ATOM 2437 C C . THR A 1 320 ? 9.477 6.094 25.391 1 64.88 320 THR A C 1
ATOM 2439 O O . THR A 1 320 ? 9.195 7.184 25.906 1 64.88 320 THR A O 1
ATOM 2442 N N . PRO A 1 321 ? 10.852 5.812 25.172 1 62.78 321 PRO A N 1
ATOM 2443 C CA . PRO A 1 321 ? 11.727 6.973 25.344 1 62.78 321 PRO A CA 1
ATOM 2444 C C . PRO A 1 321 ? 11.758 7.883 24.125 1 62.78 321 PRO A C 1
ATOM 2446 O O . PRO A 1 321 ? 12.695 8.664 23.953 1 62.78 321 PRO A O 1
ATOM 2449 N N . GLY A 1 322 ? 10.625 7.945 23.25 1 76.06 322 GLY A N 1
ATOM 2450 C CA . GLY A 1 322 ? 11.039 8.719 22.094 1 76.06 322 GLY A CA 1
ATOM 2451 C C . GLY A 1 322 ? 9.969 9.656 21.594 1 76.06 322 GLY A C 1
ATOM 2452 O O . GLY A 1 322 ? 9.047 10.008 22.328 1 76.06 322 GLY A O 1
ATOM 2453 N N . ASN A 1 323 ? 10.242 10.344 20.484 1 85.81 323 ASN A N 1
ATOM 2454 C CA . ASN A 1 323 ? 9.359 11.312 19.828 1 85.81 323 ASN A CA 1
ATOM 2455 C C . ASN A 1 323 ? 8.297 10.633 18.984 1 85.81 323 ASN A C 1
ATOM 2457 O O . ASN A 1 323 ? 8.453 9.469 18.609 1 85.81 323 ASN A O 1
ATOM 2461 N N . ILE A 1 324 ? 7.211 11.273 18.875 1 91.19 324 ILE A N 1
ATOM 2462 C CA . ILE A 1 324 ? 6.145 10.828 18 1 91.19 324 ILE A CA 1
ATOM 2463 C C . ILE A 1 324 ? 5.801 11.938 17 1 91.19 324 ILE A C 1
ATOM 2465 O O . ILE A 1 324 ? 5.762 13.109 17.359 1 91.19 324 ILE A O 1
ATOM 2469 N N . ILE A 1 325 ? 5.68 11.586 15.734 1 92.31 325 ILE A N 1
ATOM 2470 C CA . ILE A 1 325 ? 5.242 12.516 14.703 1 92.31 325 ILE A CA 1
ATOM 2471 C C . ILE A 1 325 ? 3.746 12.781 14.844 1 92.31 325 ILE A C 1
ATOM 2473 O O . ILE A 1 325 ? 2.961 11.844 15.016 1 92.31 325 ILE A O 1
ATOM 2477 N N . ILE A 1 326 ? 3.318 13.984 14.906 1 95.81 326 ILE A N 1
ATOM 2478 C CA . ILE A 1 326 ? 1.901 14.336 14.844 1 95.81 326 ILE A CA 1
ATOM 2479 C C . ILE A 1 326 ? 1.514 14.672 13.406 1 95.81 326 ILE A C 1
ATOM 2481 O O . ILE A 1 326 ? 2.002 15.656 12.844 1 95.81 326 ILE A O 1
ATOM 2485 N N . ASP A 1 327 ? 0.65 13.867 12.828 1 95.75 327 ASP A N 1
ATOM 2486 C CA . ASP A 1 327 ? 0.405 13.992 11.391 1 95.75 327 ASP A CA 1
ATOM 2487 C C . ASP A 1 327 ? -1.083 13.859 11.078 1 95.75 327 ASP A C 1
ATOM 2489 O O . ASP A 1 327 ? -1.703 12.844 11.391 1 95.75 327 ASP A O 1
ATOM 2493 N N . SER A 1 328 ? -1.597 14.891 10.359 1 94.69 328 SER A N 1
ATOM 2494 C CA . SER A 1 328 ? -3 14.883 9.961 1 94.69 328 SER A CA 1
ATOM 2495 C C . SER A 1 328 ? -3.217 14.023 8.719 1 94.69 328 SER A C 1
ATOM 2497 O O . SER A 1 328 ? -4.352 13.656 8.398 1 94.69 328 SER A O 1
ATOM 2499 N N . GLY A 1 329 ? -2.162 13.734 7.988 1 91.56 329 GLY A N 1
ATOM 2500 C CA . GLY A 1 329 ? -2.283 13.047 6.711 1 91.56 329 GLY A CA 1
ATOM 2501 C C . GLY A 1 329 ? -2.236 11.539 6.832 1 91.56 329 GLY A C 1
ATOM 2502 O O . GLY A 1 329 ? -2.439 10.82 5.852 1 91.56 329 GLY A O 1
ATOM 2503 N N . THR A 1 330 ? -1.935 11.031 7.992 1 91.19 330 THR A N 1
ATOM 2504 C CA . THR A 1 330 ? -1.97 9.602 8.305 1 91.19 330 THR A CA 1
ATOM 2505 C C . THR A 1 330 ? -3.191 9.266 9.148 1 91.19 330 THR A C 1
ATOM 2507 O O . THR A 1 330 ? -3.447 9.914 10.164 1 91.19 330 THR A O 1
ATOM 2510 N N . THR A 1 331 ? -3.924 8.25 8.75 1 90.25 331 THR A N 1
ATOM 2511 C CA . THR A 1 331 ? -5.16 7.938 9.453 1 90.25 331 THR A CA 1
ATOM 2512 C C . THR A 1 331 ? -4.871 7.199 10.758 1 90.25 331 THR A C 1
ATOM 2514 O O . THR A 1 331 ? -5.27 7.645 11.836 1 90.25 331 THR A O 1
ATOM 2517 N N . PHE A 1 332 ? -4.125 6.102 10.688 1 91.31 332 PHE A N 1
ATOM 2518 C CA . PHE A 1 332 ? -3.896 5.258 11.852 1 91.31 332 PHE A CA 1
ATOM 2519 C C . PHE A 1 332 ? -2.666 5.719 12.625 1 91.31 332 PHE A C 1
ATOM 2521 O O . PHE A 1 332 ? -1.743 6.293 12.047 1 91.31 332 PHE A O 1
ATOM 2528 N N . THR A 1 333 ? -2.721 5.438 13.883 1 93.5 333 THR A N 1
ATOM 2529 C CA . THR A 1 333 ? -1.566 5.707 14.727 1 93.5 333 THR A CA 1
ATOM 2530 C C . THR A 1 333 ? -0.568 4.555 14.672 1 93.5 333 THR A C 1
ATOM 2532 O O . THR A 1 333 ? -0.959 3.387 14.695 1 93.5 333 THR A O 1
ATOM 2535 N N . PHE A 1 334 ? 0.658 4.914 14.523 1 89.81 334 PHE A N 1
ATOM 2536 C CA . PHE A 1 334 ? 1.738 3.936 14.547 1 89.81 334 PHE A CA 1
ATOM 2537 C C . PHE A 1 334 ? 2.623 4.125 15.773 1 89.81 334 PHE A C 1
ATOM 2539 O O . PHE A 1 334 ? 2.918 5.258 16.156 1 89.81 334 PHE A O 1
ATOM 2546 N N . LEU A 1 335 ? 2.955 3.029 16.359 1 86.31 335 LEU A N 1
ATOM 2547 C CA . LEU A 1 335 ? 3.916 3.012 17.453 1 86.31 335 LEU A CA 1
ATOM 2548 C C . LEU A 1 335 ? 5.117 2.137 17.109 1 86.31 335 LEU A C 1
ATOM 2550 O O . LEU A 1 335 ? 4.969 1.096 16.469 1 86.31 335 LEU A O 1
ATOM 2554 N N . GLU A 1 336 ? 6.234 2.699 17.531 1 77.25 336 GLU A N 1
ATOM 2555 C CA . GLU A 1 336 ? 7.418 1.858 17.375 1 77.25 336 GLU A CA 1
ATOM 2556 C C . GLU A 1 336 ? 7.16 0.446 17.891 1 77.25 336 GLU A C 1
ATOM 2558 O O . GLU A 1 336 ? 6.547 0.265 18.953 1 77.25 336 GLU A O 1
ATOM 2563 N N . SER A 1 337 ? 7.668 -0.562 17.219 1 69.44 337 SER A N 1
ATOM 2564 C CA . SER A 1 337 ? 7.277 -1.957 17.391 1 69.44 337 SER A CA 1
ATOM 2565 C C . SER A 1 337 ? 7.48 -2.412 18.828 1 69.44 337 SER A C 1
ATOM 2567 O O . SER A 1 337 ? 6.629 -3.096 19.406 1 69.44 337 SER A O 1
ATOM 2569 N N . GLY A 1 338 ? 8.688 -2.199 19.422 1 68.06 338 GLY A N 1
ATOM 2570 C CA . GLY A 1 338 ? 8.891 -2.561 20.812 1 68.06 338 GLY A CA 1
ATOM 2571 C C . GLY A 1 338 ? 7.891 -1.902 21.75 1 68.06 338 GLY A C 1
ATOM 2572 O O . GLY A 1 338 ? 7.332 -2.559 22.641 1 68.06 338 GLY A O 1
ATOM 2573 N N . PHE A 1 339 ? 7.734 -0.647 21.531 1 78.56 339 PHE A N 1
ATOM 2574 C CA . PHE A 1 339 ? 6.77 0.107 22.328 1 78.56 339 PHE A CA 1
ATOM 2575 C C . PHE A 1 339 ? 5.355 -0.412 22.094 1 78.56 339 PHE A C 1
ATOM 2577 O O . PHE A 1 339 ? 4.578 -0.552 23.047 1 78.56 339 PHE A O 1
ATOM 2584 N N . TYR A 1 340 ? 5.023 -0.72 20.859 1 83.44 340 TYR A N 1
ATOM 2585 C CA . TYR A 1 340 ? 3.709 -1.264 20.531 1 83.44 340 TYR A CA 1
ATOM 2586 C C . TYR A 1 340 ? 3.445 -2.555 21.297 1 83.44 340 TYR A C 1
ATOM 2588 O O . TYR A 1 340 ? 2.342 -2.77 21.797 1 83.44 340 TYR A O 1
ATOM 2596 N N . GLY A 1 341 ? 4.395 -3.445 21.281 1 73.5 341 GLY A N 1
ATOM 2597 C CA . GLY A 1 341 ? 4.242 -4.676 22.047 1 73.5 341 GLY A CA 1
ATOM 2598 C C . GLY A 1 341 ? 3.875 -4.441 23.5 1 73.5 341 GLY A C 1
ATOM 2599 O O . GLY A 1 341 ? 3.021 -5.141 24.047 1 73.5 341 GLY A O 1
ATOM 2600 N N . ARG A 1 342 ? 4.48 -3.496 24.125 1 75.38 342 ARG A N 1
ATOM 2601 C CA . ARG A 1 342 ? 4.184 -3.174 25.516 1 75.38 342 ARG A CA 1
ATOM 2602 C C . ARG A 1 342 ? 2.781 -2.596 25.656 1 75.38 342 ARG A C 1
ATOM 2604 O O . ARG A 1 342 ? 2.09 -2.865 26.641 1 75.38 342 ARG A O 1
ATOM 2611 N N . VAL A 1 343 ? 2.396 -1.824 24.734 1 84.12 343 VAL A N 1
ATOM 2612 C CA . VAL A 1 343 ? 1.054 -1.255 24.734 1 84.12 343 VAL A CA 1
ATOM 2613 C C . VAL A 1 343 ? 0.017 -2.373 24.641 1 84.12 343 VAL A C 1
ATOM 2615 O O . VAL A 1 343 ? -0.962 -2.381 25.391 1 84.12 343 VAL A O 1
ATOM 2618 N N . VAL A 1 344 ? 0.257 -3.25 23.75 1 81.12 344 VAL A N 1
ATOM 2619 C CA . VAL A 1 344 ? -0.652 -4.375 23.578 1 81.12 344 VAL A CA 1
ATOM 2620 C C . VAL A 1 344 ? -0.743 -5.176 24.875 1 81.12 344 VAL A C 1
ATOM 2622 O O . VAL A 1 344 ? -1.833 -5.574 25.297 1 81.12 344 VAL A O 1
ATOM 2625 N N . ALA A 1 345 ? 0.369 -5.438 25.469 1 76.88 345 ALA A N 1
ATOM 2626 C CA . ALA A 1 345 ? 0.392 -6.16 26.734 1 76.88 345 ALA A CA 1
ATOM 2627 C C . ALA A 1 345 ? -0.407 -5.418 27.812 1 76.88 345 ALA A C 1
ATOM 2629 O O . ALA A 1 345 ? -1.135 -6.039 28.594 1 76.88 345 ALA A O 1
ATOM 2630 N N . ALA A 1 346 ? -0.218 -4.164 27.906 1 83.69 346 ALA A N 1
ATOM 2631 C CA . ALA A 1 346 ? -0.947 -3.354 28.875 1 83.69 346 ALA A CA 1
ATOM 2632 C C . ALA A 1 346 ? -2.451 -3.414 28.625 1 83.69 346 ALA A C 1
ATOM 2634 O O . ALA A 1 346 ? -3.242 -3.484 29.562 1 83.69 346 ALA A O 1
ATOM 2635 N N . VAL A 1 347 ? -2.865 -3.316 27.375 1 87.5 347 VAL A N 1
ATOM 2636 C CA . VAL A 1 347 ? -4.273 -3.41 27.016 1 87.5 347 VAL A CA 1
ATOM 2637 C C . VAL A 1 347 ? -4.832 -4.766 27.438 1 87.5 347 VAL A C 1
ATOM 2639 O O . VAL A 1 347 ? -5.906 -4.84 28.047 1 87.5 347 VAL A O 1
ATOM 2642 N N . GLU A 1 348 ? -4.137 -5.754 27.172 1 82.5 348 GLU A N 1
ATOM 2643 C CA . GLU A 1 348 ? -4.57 -7.098 27.547 1 82.5 348 GLU A CA 1
ATOM 2644 C C . GLU A 1 348 ? -4.75 -7.23 29.047 1 82.5 348 GLU A C 1
ATOM 2646 O O . GLU A 1 348 ? -5.668 -7.906 29.516 1 82.5 348 GLU A O 1
ATOM 2651 N N . LYS A 1 349 ? -3.854 -6.676 29.719 1 82.88 349 LYS A N 1
ATOM 2652 C CA . LYS A 1 349 ? -3.883 -6.742 31.172 1 82.88 349 LYS A CA 1
ATOM 2653 C C . LYS A 1 349 ? -5.07 -5.965 31.75 1 82.88 349 LYS A C 1
ATOM 2655 O O . LYS A 1 349 ? -5.625 -6.336 32.781 1 82.88 349 LYS A O 1
ATOM 2660 N N . THR A 1 350 ? -5.473 -4.969 31.094 1 88.44 350 THR A N 1
ATOM 2661 C CA . THR A 1 350 ? -6.422 -4.035 31.688 1 88.44 350 THR A CA 1
ATOM 2662 C C . THR A 1 350 ? -7.824 -4.27 31.141 1 88.44 350 THR A C 1
ATOM 2664 O O . THR A 1 350 ? -8.812 -3.873 31.75 1 88.44 350 THR A O 1
ATOM 2667 N N . VAL A 1 351 ? -7.895 -4.867 29.969 1 88.62 351 VAL A N 1
ATOM 2668 C CA . VAL A 1 351 ? -9.203 -5.125 29.375 1 88.62 351 VAL A CA 1
ATOM 2669 C C . VAL A 1 351 ? -9.992 -6.078 30.266 1 88.62 351 VAL A C 1
ATOM 2671 O O . VAL A 1 351 ? -9.438 -7.023 30.828 1 88.62 351 VAL A O 1
ATOM 2674 N N . ILE A 1 352 ? -11.273 -5.805 30.469 1 87.25 352 ILE A N 1
ATOM 2675 C CA . ILE A 1 352 ? -12.156 -6.668 31.25 1 87.25 352 ILE A CA 1
ATOM 2676 C C . ILE A 1 352 ? -13.125 -7.391 30.312 1 87.25 352 ILE A C 1
ATOM 2678 O O . ILE A 1 352 ? -13.75 -6.77 29.453 1 87.25 352 ILE A O 1
ATOM 2682 N N . ARG A 1 353 ? -13.203 -8.695 30.422 1 87.06 353 ARG A N 1
ATOM 2683 C CA . ARG A 1 353 ? -14.07 -9.555 29.625 1 87.06 353 ARG A CA 1
ATOM 2684 C C . ARG A 1 353 ? -13.727 -9.477 28.141 1 87.06 353 ARG A C 1
ATOM 2686 O O . ARG A 1 353 ? -14.617 -9.375 27.297 1 87.06 353 ARG A O 1
ATOM 2693 N N . GLY A 1 354 ? -12.469 -9.297 27.984 1 86.62 354 GLY A N 1
ATOM 2694 C CA . GLY A 1 354 ? -12.016 -9.203 26.594 1 86.62 354 GLY A CA 1
ATOM 2695 C C . GLY A 1 354 ? -11.742 -10.562 25.969 1 86.62 354 GLY A C 1
ATOM 2696 O O . GLY A 1 354 ? -10.82 -11.266 26.391 1 86.62 354 GLY A O 1
ATOM 2697 N N . LYS A 1 355 ? -12.602 -10.938 25.062 1 88.31 355 LYS A N 1
ATOM 2698 C CA . LYS A 1 355 ? -12.312 -12.125 24.25 1 88.31 355 LYS A CA 1
ATOM 2699 C C . LYS A 1 355 ? -11.641 -11.742 22.938 1 88.31 355 LYS A C 1
ATOM 2701 O O . LYS A 1 355 ? -12.234 -11.047 22.109 1 88.31 355 LYS A O 1
ATOM 2706 N N . ARG A 1 356 ? -10.469 -12.281 22.75 1 81.81 356 ARG A N 1
ATOM 2707 C CA . ARG A 1 356 ? -9.719 -11.969 21.531 1 81.81 356 ARG A CA 1
ATOM 2708 C C . ARG A 1 356 ? -10.375 -12.586 20.312 1 81.81 356 ARG A C 1
ATOM 2710 O O . ARG A 1 356 ? -10.828 -13.727 20.344 1 81.81 356 ARG A O 1
ATOM 2717 N N . VAL A 1 357 ? -10.508 -11.711 19.328 1 80.12 357 VAL A N 1
ATOM 2718 C CA . VAL A 1 357 ? -10.984 -12.164 18.031 1 80.12 357 VAL A CA 1
ATOM 2719 C C . VAL A 1 357 ? -10.133 -11.547 16.922 1 80.12 357 VAL A C 1
ATOM 2721 O O . VAL A 1 357 ? -9.367 -10.617 17.172 1 80.12 357 VAL A O 1
ATOM 2724 N N . SER A 1 358 ? -10.242 -12.133 15.734 1 73.12 358 SER A N 1
ATOM 2725 C CA . SER A 1 358 ? -9.555 -11.547 14.586 1 73.12 358 SER A CA 1
ATOM 2726 C C . SER A 1 358 ? -10.414 -10.477 13.914 1 73.12 358 SER A C 1
ATOM 2728 O O . SER A 1 358 ? -11.641 -10.586 13.883 1 73.12 358 SER A O 1
ATOM 2730 N N . ASP A 1 359 ? -9.75 -9.383 13.453 1 78 359 ASP A N 1
ATOM 2731 C CA . ASP A 1 359 ? -10.438 -8.398 12.625 1 78 359 ASP A CA 1
ATOM 2732 C C . ASP A 1 359 ? -10.953 -9.023 11.336 1 78 359 ASP A C 1
ATOM 2734 O O . ASP A 1 359 ? -10.172 -9.523 10.523 1 78 359 ASP A O 1
ATOM 2738 N N . PRO A 1 360 ? -12.258 -8.969 11.227 1 66.38 360 PRO A N 1
ATOM 2739 C CA . PRO A 1 360 ? -12.789 -9.555 9.992 1 66.38 360 PRO A CA 1
ATOM 2740 C C . PRO A 1 360 ? -12.227 -8.891 8.734 1 66.38 360 PRO A C 1
ATOM 2742 O O . PRO A 1 360 ? -12.172 -9.516 7.676 1 66.38 360 PRO A O 1
ATOM 2745 N N . GLN A 1 361 ? -11.789 -7.613 8.898 1 66.12 361 GLN A N 1
ATOM 2746 C CA . GLN A 1 361 ? -11.234 -6.887 7.758 1 66.12 361 GLN A CA 1
ATOM 2747 C C . GLN A 1 361 ? -9.734 -7.141 7.621 1 66.12 361 GLN A C 1
ATOM 2749 O O . GLN A 1 361 ? -9.125 -6.773 6.613 1 66.12 361 GLN A O 1
ATOM 2754 N N . GLY A 1 362 ? -9.164 -7.801 8.562 1 65.62 362 GLY A N 1
ATOM 2755 C CA . GLY A 1 362 ? -7.758 -8.164 8.516 1 65.62 362 GLY A CA 1
ATOM 2756 C C . GLY A 1 362 ? -6.832 -6.965 8.609 1 65.62 362 GLY A C 1
ATOM 2757 O O . GLY A 1 362 ? -5.688 -7.02 8.148 1 65.62 362 GLY A O 1
ATOM 2758 N N . LEU A 1 363 ? -7.312 -5.914 9.133 1 70.94 363 LEU A N 1
ATOM 2759 C CA . LEU A 1 363 ? -6.543 -4.676 9.141 1 70.94 363 LEU A CA 1
ATOM 2760 C C . LEU A 1 363 ? -5.797 -4.508 10.461 1 70.94 363 LEU A C 1
ATOM 2762 O O . LEU A 1 363 ? -4.598 -4.23 10.477 1 70.94 363 LEU A O 1
ATOM 2766 N N . LEU A 1 364 ? -6.512 -4.715 11.523 1 81.44 364 LEU A N 1
ATOM 2767 C CA . LEU A 1 364 ? -5.977 -4.398 12.844 1 81.44 364 LEU A CA 1
ATOM 2768 C C . LEU A 1 364 ? -5.668 -5.668 13.625 1 81.44 364 LEU A C 1
ATOM 2770 O O . LEU A 1 364 ? -6.508 -6.566 13.719 1 81.44 364 LEU A O 1
ATOM 2774 N N . PRO A 1 365 ? -4.477 -5.762 14.18 1 75.81 365 PRO A N 1
ATOM 2775 C CA . PRO A 1 365 ? -4.012 -7.035 14.742 1 75.81 365 PRO A CA 1
ATOM 2776 C C . PRO A 1 365 ? -4.574 -7.305 16.141 1 75.81 365 PRO A C 1
ATOM 2778 O O . PRO A 1 365 ? -4.52 -8.445 16.609 1 75.81 365 PRO A O 1
ATOM 2781 N N . HIS A 1 366 ? -5.043 -6.363 16.844 1 82.81 366 HIS A N 1
ATOM 2782 C CA . HIS A 1 366 ? -5.461 -6.57 18.234 1 82.81 366 HIS A CA 1
ATOM 2783 C C . HIS A 1 366 ? -6.926 -6.188 18.422 1 82.81 366 HIS A C 1
ATOM 2785 O O . HIS A 1 366 ? -7.242 -5.02 18.656 1 82.81 366 HIS A O 1
ATOM 2791 N N . CYS A 1 367 ? -7.754 -7.254 18.453 1 86.5 367 CYS A N 1
ATOM 2792 C CA . CYS A 1 367 ? -9.188 -7.02 18.469 1 86.5 367 CYS A CA 1
ATOM 2793 C C . CYS A 1 367 ? -9.867 -7.855 19.547 1 86.5 367 CYS A C 1
ATOM 2795 O O . CYS A 1 367 ? -9.305 -8.844 20.016 1 86.5 367 CYS A O 1
ATOM 2797 N N . PHE A 1 368 ? -11.07 -7.359 19.984 1 88.81 368 PHE A N 1
ATOM 2798 C CA . PHE A 1 368 ? -11.906 -8.023 20.984 1 88.81 368 PHE A CA 1
ATOM 2799 C C . PHE A 1 368 ? -13.352 -8.109 20.516 1 88.81 368 PHE A C 1
ATOM 2801 O O . PHE A 1 368 ? -13.781 -7.32 19.656 1 88.81 368 PHE A O 1
ATOM 2808 N N . GLU A 1 369 ? -14.055 -9.094 21.078 1 92.25 369 GLU A N 1
ATOM 2809 C CA . GLU A 1 369 ? -15.508 -9.102 20.922 1 92.25 369 GLU A CA 1
ATOM 2810 C C . GLU A 1 369 ? -16.141 -7.891 21.594 1 92.25 369 GLU A C 1
ATOM 2812 O O . GLU A 1 369 ? -15.844 -7.586 22.75 1 92.25 369 GLU A O 1
ATOM 2817 N N . ASP A 1 370 ? -16.984 -7.129 20.859 1 91.44 370 ASP A N 1
ATOM 2818 C CA . ASP A 1 370 ? -17.516 -5.855 21.328 1 91.44 370 ASP A CA 1
ATOM 2819 C C . ASP A 1 370 ? -18.688 -6.07 22.281 1 91.44 370 ASP A C 1
ATOM 2821 O O . ASP A 1 370 ? -19.141 -5.129 22.938 1 91.44 370 ASP A O 1
ATOM 2825 N N . LYS A 1 371 ? -19.328 -7.121 22.5 1 86.06 371 LYS A N 1
ATOM 2826 C CA . LYS A 1 371 ? -20.562 -7.359 23.266 1 86.06 371 LYS A CA 1
ATOM 2827 C C . LYS A 1 371 ? -20.406 -6.918 24.719 1 86.06 371 LYS A C 1
ATOM 2829 O O . LYS A 1 371 ? -21.203 -6.117 25.203 1 86.06 371 LYS A O 1
ATOM 2834 N N . ALA A 1 372 ? -19.5 -7.414 25.516 1 86.12 372 ALA A N 1
ATOM 2835 C CA . ALA A 1 372 ? -19.438 -7.129 26.938 1 86.12 372 ALA A CA 1
ATOM 2836 C C . ALA A 1 372 ? -18.062 -6.605 27.328 1 86.12 372 ALA A C 1
ATOM 2838 O O . ALA A 1 372 ? -17.766 -6.449 28.516 1 86.12 372 ALA A O 1
ATOM 2839 N N . VAL A 1 373 ? -17.344 -6.215 26.391 1 89.75 373 VAL A N 1
ATOM 2840 C CA . VAL A 1 373 ? -15.945 -5.875 26.672 1 89.75 373 VAL A CA 1
ATOM 2841 C C . VAL A 1 373 ? -15.875 -4.492 27.312 1 89.75 373 VAL A C 1
ATOM 2843 O O . VAL A 1 373 ? -16.609 -3.582 26.922 1 89.75 373 VAL A O 1
ATOM 2846 N N . SER A 1 374 ? -15.102 -4.367 28.391 1 90.75 374 SER A N 1
ATOM 2847 C CA . SER A 1 374 ? -14.719 -3.074 28.953 1 90.75 374 SER A CA 1
ATOM 2848 C C . SER A 1 374 ? -13.289 -2.709 28.562 1 90.75 374 SER A C 1
ATOM 2850 O O . SER A 1 374 ? -12.336 -3.309 29.078 1 90.75 374 SER A O 1
ATOM 2852 N N . LEU A 1 375 ? -13.203 -1.729 27.734 1 92.56 375 LEU A N 1
ATOM 2853 C CA . LEU A 1 375 ? -11.906 -1.311 27.219 1 92.56 375 LEU A CA 1
ATOM 2854 C C . LEU A 1 375 ? -11.297 -0.214 28.078 1 92.56 375 LEU A C 1
ATOM 2856 O O . LEU A 1 375 ? -12.016 0.641 28.609 1 92.56 375 LEU A O 1
ATOM 2860 N N . PRO A 1 376 ? -10.039 -0.259 28.266 1 92.38 376 PRO A N 1
ATOM 2861 C CA . PRO A 1 376 ? -9.406 0.767 29.094 1 92.38 376 PRO A CA 1
ATOM 2862 C C . PRO A 1 376 ? -9.398 2.143 28.422 1 92.38 376 PRO A C 1
ATOM 2864 O O . PRO A 1 376 ? -9.391 2.238 27.188 1 92.38 376 PRO A O 1
ATOM 2867 N N . LYS A 1 377 ? -9.375 3.133 29.328 1 92.25 377 LYS A N 1
ATOM 2868 C CA . LYS A 1 377 ? -9.047 4.477 28.859 1 92.25 377 LYS A CA 1
ATOM 2869 C C . LYS A 1 377 ? -7.551 4.613 28.594 1 92.25 377 LYS A C 1
ATOM 2871 O O . LYS A 1 377 ? -6.727 4.09 29.344 1 92.25 377 LYS A O 1
ATOM 2876 N N . ILE A 1 378 ? -7.277 5.227 27.5 1 93.31 378 ILE A N 1
ATOM 2877 C CA . ILE A 1 378 ? -5.875 5.414 27.141 1 93.31 378 ILE A CA 1
ATOM 2878 C C . ILE A 1 378 ? -5.512 6.895 27.25 1 93.31 378 ILE A C 1
ATOM 2880 O O . ILE A 1 378 ? -6.227 7.754 26.734 1 93.31 378 ILE A O 1
ATOM 2884 N N . THR A 1 379 ? -4.473 7.195 27.953 1 92.25 379 THR A N 1
ATOM 2885 C CA . THR A 1 379 ? -3.934 8.547 28.047 1 92.25 379 THR A CA 1
ATOM 2886 C C . THR A 1 379 ? -2.527 8.609 27.453 1 92.25 379 THR A C 1
ATOM 2888 O O . THR A 1 379 ? -1.663 7.809 27.812 1 92.25 379 THR A O 1
ATOM 2891 N N . MET A 1 380 ? -2.367 9.531 26.547 1 92.31 380 MET A N 1
ATOM 2892 C CA . MET A 1 380 ? -1.041 9.828 26.016 1 92.31 380 MET A CA 1
ATOM 2893 C C . MET A 1 380 ? -0.343 10.891 26.844 1 92.31 380 MET A C 1
ATOM 2895 O O . MET A 1 380 ? -0.829 12.023 26.953 1 92.31 380 MET A O 1
ATOM 2899 N N . HIS A 1 381 ? 0.808 10.547 27.391 1 92.25 381 HIS A N 1
ATOM 2900 C CA . HIS A 1 381 ? 1.54 11.477 28.234 1 92.25 381 HIS A CA 1
ATOM 2901 C C . HIS A 1 381 ? 2.674 12.148 27.453 1 92.25 381 HIS A C 1
ATOM 2903 O O . HIS A 1 381 ? 3.803 11.648 27.453 1 92.25 381 HIS A O 1
ATOM 2909 N N . PHE A 1 382 ? 2.328 13.305 26.953 1 93.25 382 PHE A N 1
ATOM 2910 C CA . PHE A 1 382 ? 3.355 14.156 26.375 1 93.25 382 PHE A CA 1
ATOM 2911 C C . PHE A 1 382 ? 4.047 14.984 27.453 1 93.25 382 PHE A C 1
ATOM 2913 O O . PHE A 1 382 ? 3.559 15.07 28.578 1 93.25 382 PHE A O 1
ATOM 2920 N N . THR A 1 383 ? 5.234 15.492 27.094 1 91.12 383 THR A N 1
ATOM 2921 C CA . THR A 1 383 ? 5.859 16.453 28 1 91.12 383 THR A CA 1
ATOM 2922 C C . THR A 1 383 ? 4.941 17.656 28.234 1 91.12 383 THR A C 1
ATOM 2924 O O . THR A 1 383 ? 4.645 18.406 27.312 1 91.12 383 THR A O 1
ATOM 2927 N N . GLY A 1 384 ? 4.395 17.75 29.391 1 91.25 384 GLY A N 1
ATOM 2928 C CA . GLY A 1 384 ? 3.578 18.891 29.766 1 91.25 384 GLY A CA 1
ATOM 2929 C C . GLY A 1 384 ? 2.115 18.734 29.406 1 91.25 384 GLY A C 1
ATOM 2930 O O . GLY A 1 384 ? 1.302 19.625 29.656 1 91.25 384 GLY A O 1
ATOM 2931 N N . ALA A 1 385 ? 1.739 17.656 28.859 1 93.06 385 ALA A N 1
ATOM 2932 C CA . ALA A 1 385 ? 0.36 17.5 28.406 1 93.06 385 ALA A CA 1
ATOM 2933 C C . ALA A 1 385 ? -0.089 16.047 28.5 1 93.06 385 ALA A C 1
ATOM 2935 O O . ALA A 1 385 ? 0.483 15.164 27.844 1 93.06 385 ALA A O 1
ATOM 2936 N N . ASP A 1 386 ? -1.09 15.695 29.281 1 93.31 386 ASP A N 1
ATOM 2937 C CA . ASP A 1 386 ? -1.755 14.398 29.328 1 93.31 386 ASP A CA 1
ATOM 2938 C C . ASP A 1 386 ? -3.021 14.398 28.469 1 93.31 386 ASP A C 1
ATOM 2940 O O . ASP A 1 386 ? -4.059 14.914 28.891 1 93.31 386 ASP A O 1
ATOM 2944 N N . VAL A 1 387 ? -2.928 13.805 27.359 1 93.88 387 VAL A N 1
ATOM 2945 C CA . VAL A 1 387 ? -4.043 13.828 26.422 1 93.88 387 VAL A CA 1
ATOM 2946 C C . VAL A 1 387 ? -4.84 12.531 26.531 1 93.88 387 VAL A C 1
ATOM 2948 O O . VAL A 1 387 ? -4.375 11.469 26.125 1 93.88 387 VAL A O 1
ATOM 2951 N N . LYS A 1 388 ? -6.012 12.602 27.031 1 92.81 388 LYS A N 1
ATOM 2952 C CA . LYS A 1 388 ? -6.898 11.453 27.125 1 92.81 388 LYS A CA 1
ATOM 2953 C C . LYS A 1 388 ? -7.617 11.188 25.812 1 92.81 388 LYS A C 1
ATOM 2955 O O . LYS A 1 388 ? -8.344 12.047 25.312 1 92.81 388 LYS A O 1
ATOM 2960 N N . LEU A 1 389 ? -7.434 9.977 25.281 1 92.81 389 LEU A N 1
ATOM 2961 C CA . LEU A 1 389 ? -8.023 9.641 24 1 92.81 389 LEU A CA 1
ATOM 2962 C C . LEU A 1 389 ? -9.492 9.273 24.141 1 92.81 389 LEU A C 1
ATOM 2964 O O . LEU A 1 389 ? -9.898 8.734 25.188 1 92.81 389 LEU A O 1
ATOM 2968 N N . SER A 1 390 ? -10.219 9.633 23.109 1 87.88 390 SER A N 1
ATOM 2969 C CA . SER A 1 390 ? -11.57 9.102 23.047 1 87.88 390 SER A CA 1
ATOM 2970 C C . SER A 1 390 ? -11.57 7.59 22.844 1 87.88 390 SER A C 1
ATOM 2972 O O . SER A 1 390 ? -10.75 7.066 22.078 1 87.88 390 SER A O 1
ATOM 2974 N N . ARG A 1 391 ? -12.453 6.91 23.516 1 86.31 391 ARG A N 1
ATOM 2975 C CA . ARG A 1 391 ? -12.531 5.457 23.406 1 86.31 391 ARG A CA 1
ATOM 2976 C C . ARG A 1 391 ? -12.828 5.027 21.969 1 86.31 391 ARG A C 1
ATOM 2978 O O . ARG A 1 391 ? -12.258 4.055 21.484 1 86.31 391 ARG A O 1
ATOM 2985 N N . ILE A 1 392 ? -13.68 5.754 21.281 1 82.75 392 ILE A N 1
ATOM 2986 C CA . ILE A 1 392 ? -14.141 5.355 19.969 1 82.75 392 ILE A CA 1
ATOM 2987 C C . ILE A 1 392 ? -13.016 5.539 18.953 1 82.75 392 ILE A C 1
ATOM 2989 O O . ILE A 1 392 ? -13.008 4.891 17.906 1 82.75 392 ILE A O 1
ATOM 2993 N N . ASN A 1 393 ? -12.086 6.398 19.312 1 86.62 393 ASN A N 1
ATOM 2994 C CA . ASN A 1 393 ? -10.977 6.609 18.391 1 86.62 393 ASN A CA 1
ATOM 2995 C C . ASN A 1 393 ? -9.797 5.699 18.719 1 86.62 393 ASN A C 1
ATOM 2997 O O . ASN A 1 393 ? -9.047 5.305 17.812 1 86.62 393 ASN A O 1
ATOM 3001 N N . ALA A 1 394 ? -9.664 5.391 19.953 1 91.19 394 ALA A N 1
ATOM 3002 C CA . ALA A 1 394 ? -8.578 4.508 20.375 1 91.19 394 ALA A CA 1
ATOM 3003 C C . ALA A 1 394 ? -8.883 3.057 20.016 1 91.19 394 ALA A C 1
ATOM 3005 O O . ALA A 1 394 ? -7.969 2.264 19.781 1 91.19 394 ALA A O 1
ATOM 3006 N N . PHE A 1 395 ? -10.164 2.732 20.094 1 92.69 395 PHE A N 1
ATOM 3007 C CA . PHE A 1 395 ? -10.656 1.415 19.719 1 92.69 395 PHE A CA 1
ATOM 3008 C C . PHE A 1 395 ? -11.711 1.527 18.625 1 92.69 395 PHE A C 1
ATOM 3010 O O . PHE A 1 395 ? -12.805 2.035 18.859 1 92.69 395 PHE A O 1
ATOM 3017 N N . LEU A 1 396 ? -11.359 0.965 17.469 1 90 396 LEU A N 1
ATOM 3018 C CA . LEU A 1 396 ? -12.203 1.126 16.281 1 90 396 LEU A CA 1
ATOM 3019 C C . LEU A 1 396 ? -13.125 -0.074 16.109 1 90 396 LEU A C 1
ATOM 3021 O O . LEU A 1 396 ? -12.68 -1.222 16.188 1 90 396 LEU A O 1
ATOM 3025 N N . LYS A 1 397 ? -14.359 0.231 15.977 1 85.94 397 LYS A N 1
ATOM 3026 C CA . LYS A 1 397 ? -15.281 -0.831 15.594 1 85.94 397 LYS A CA 1
ATOM 3027 C C . LYS A 1 397 ? -15.117 -1.209 14.125 1 85.94 397 LYS A C 1
ATOM 3029 O O . LYS A 1 397 ? -15.336 -0.384 13.234 1 85.94 397 LYS A O 1
ATOM 3034 N N . THR A 1 398 ? -14.703 -2.387 13.852 1 81.62 398 THR A N 1
ATOM 3035 C CA . THR A 1 398 ? -14.43 -2.818 12.477 1 81.62 398 THR A CA 1
ATOM 3036 C C . THR A 1 398 ? -15.586 -3.662 11.945 1 81.62 398 THR A C 1
ATOM 3038 O O . THR A 1 398 ? -15.695 -3.871 10.734 1 81.62 398 THR A O 1
ATOM 3041 N N . SER A 1 399 ? -16.359 -4.203 12.773 1 79.31 399 SER A N 1
ATOM 3042 C CA . SER A 1 399 ? -17.609 -4.898 12.461 1 79.31 399 SER A CA 1
ATOM 3043 C C . SER A 1 399 ? -18.609 -4.766 13.602 1 79.31 399 SER A C 1
ATOM 3045 O O . SER A 1 399 ? -18.328 -4.133 14.617 1 79.31 399 SER A O 1
ATOM 3047 N N . GLU A 1 400 ? -19.781 -5.324 13.414 1 82.19 400 GLU A N 1
ATOM 3048 C CA . GLU A 1 400 ? -20.844 -5.227 14.414 1 82.19 400 GLU A CA 1
ATOM 3049 C C . GLU A 1 400 ? -20.391 -5.777 15.766 1 82.19 400 GLU A C 1
ATOM 3051 O O . GLU A 1 400 ? -20.75 -5.238 16.812 1 82.19 400 GLU A O 1
ATOM 3056 N N . ASP A 1 401 ? -19.562 -6.797 15.734 1 88.38 401 ASP A N 1
ATOM 3057 C CA . ASP A 1 401 ? -19.25 -7.477 16.984 1 88.38 401 ASP A CA 1
ATOM 3058 C C . ASP A 1 401 ? -17.766 -7.406 17.297 1 88.38 401 ASP A C 1
ATOM 3060 O O . ASP A 1 401 ? -17.266 -8.172 18.125 1 88.38 401 ASP A O 1
ATOM 3064 N N . THR A 1 402 ? -17.047 -6.539 16.609 1 88.38 402 THR A N 1
ATOM 3065 C CA . THR A 1 402 ? -15.602 -6.535 16.781 1 88.38 402 THR A CA 1
ATOM 3066 C C . THR A 1 402 ? -15.094 -5.113 17 1 88.38 402 THR A C 1
ATOM 3068 O O . THR A 1 402 ? -15.445 -4.199 16.266 1 88.38 402 THR A O 1
ATOM 3071 N N . VAL A 1 403 ? -14.281 -4.961 18.047 1 91.56 403 VAL A N 1
ATOM 3072 C CA . VAL A 1 403 ? -13.594 -3.703 18.328 1 91.56 403 VAL A CA 1
ATOM 3073 C C . VAL A 1 403 ? -12.086 -3.947 18.422 1 91.56 403 VAL A C 1
ATOM 3075 O O . VAL A 1 403 ? -11.648 -4.961 18.984 1 91.56 403 VAL A O 1
ATOM 3078 N N . CYS A 1 404 ? -11.32 -3.064 17.766 1 90.5 404 CYS A N 1
ATOM 3079 C CA . CYS A 1 404 ? -9.883 -3.279 17.672 1 90.5 404 CYS A CA 1
ATOM 3080 C C . CYS A 1 404 ? -9.117 -2.047 18.125 1 90.5 404 CYS A C 1
ATOM 3082 O O . CYS A 1 404 ? -9.562 -0.917 17.922 1 90.5 404 CYS A O 1
ATOM 3084 N N . LEU A 1 405 ? -7.945 -2.309 18.781 1 91.62 405 LEU A N 1
ATOM 3085 C CA . LEU A 1 405 ? -7.008 -1.217 19.016 1 91.62 405 LEU A CA 1
ATOM 3086 C C . LEU A 1 405 ? -6.629 -0.53 17.703 1 91.62 405 LEU A C 1
ATOM 3088 O O . LEU A 1 405 ? -6.25 -1.194 16.734 1 91.62 405 LEU A O 1
ATOM 3092 N N . SER A 1 406 ? -6.762 0.791 17.641 1 91.19 406 SER A N 1
ATOM 3093 C CA . SER A 1 406 ? -6.574 1.532 16.391 1 91.19 406 SER A CA 1
ATOM 3094 C C . SER A 1 406 ? -5.105 1.873 16.172 1 91.19 406 SER A C 1
ATOM 3096 O O . SER A 1 406 ? -4.781 2.734 15.352 1 91.19 406 SER A O 1
ATOM 3098 N N . MET A 1 407 ? -4.242 1.259 16.875 1 90.38 407 MET A N 1
ATOM 3099 C CA . MET A 1 407 ? -2.803 1.487 16.766 1 90.38 407 MET A CA 1
ATOM 3100 C C . MET A 1 407 ? -2.109 0.297 16.109 1 90.38 407 MET A C 1
ATOM 3102 O O . MET A 1 407 ? -2.506 -0.85 16.328 1 90.38 407 MET A O 1
ATOM 3106 N N . LEU A 1 408 ? -1.13 0.658 15.336 1 84.81 408 LEU A N 1
ATOM 3107 C CA . LEU A 1 408 ? -0.375 -0.343 14.594 1 84.81 408 LEU A CA 1
ATOM 3108 C C . LEU A 1 408 ? 1.115 -0.24 14.898 1 84.81 408 LEU A C 1
ATOM 3110 O O . LEU A 1 408 ? 1.6 0.822 15.297 1 84.81 408 LEU A O 1
ATOM 3114 N N . PRO A 1 409 ? 1.819 -1.377 14.758 1 77.19 409 PRO A N 1
ATOM 3115 C CA . PRO A 1 409 ? 3.273 -1.312 14.922 1 77.19 409 PRO A CA 1
ATOM 3116 C C . PRO A 1 409 ? 3.982 -0.787 13.672 1 77.19 409 PRO A C 1
ATOM 3118 O O . PRO A 1 409 ? 3.514 -1.008 12.555 1 77.19 409 PRO A O 1
ATOM 3121 N N . ALA A 1 410 ? 4.961 0.008 13.844 1 75.75 410 ALA A N 1
ATOM 3122 C CA . ALA A 1 410 ? 5.875 0.424 12.781 1 75.75 410 ALA A CA 1
ATOM 3123 C C . ALA A 1 410 ? 7.324 0.382 13.25 1 75.75 410 ALA A C 1
ATOM 3125 O O . ALA A 1 410 ? 7.594 0.475 14.453 1 75.75 410 ALA A O 1
ATOM 3126 N N . THR A 1 411 ? 8.219 0.205 12.383 1 65 411 THR A N 1
ATOM 3127 C CA . THR A 1 411 ? 9.625 0.115 12.766 1 65 411 THR A CA 1
ATOM 3128 C C . THR A 1 411 ? 10.273 1.496 12.766 1 65 411 THR A C 1
ATOM 3130 O O . THR A 1 411 ? 10.266 2.195 11.75 1 65 411 THR A O 1
ATOM 3133 N N . GLY A 1 412 ? 10.852 1.844 13.844 1 67.31 412 GLY A N 1
ATOM 3134 C CA . GLY A 1 412 ? 11.719 3.002 13.961 1 67.31 412 GLY A CA 1
ATOM 3135 C C . GLY A 1 412 ? 10.961 4.316 14.016 1 67.31 412 GLY A C 1
ATOM 3136 O O . GLY A 1 412 ? 11.562 5.391 14 1 67.31 412 GLY A O 1
ATOM 3137 N N . ILE A 1 413 ? 9.625 4.211 13.938 1 79.19 413 ILE A N 1
ATOM 3138 C CA . ILE A 1 413 ? 8.891 5.473 13.938 1 79.19 413 ILE A CA 1
ATOM 3139 C C . ILE A 1 413 ? 7.605 5.32 14.75 1 79.19 413 ILE A C 1
ATOM 3141 O O . ILE A 1 413 ? 7.129 4.203 14.961 1 79.19 413 ILE A O 1
ATOM 3145 N N . SER A 1 414 ? 7.164 6.422 15.312 1 87.25 414 SER A N 1
ATOM 3146 C CA . SER A 1 414 ? 5.816 6.547 15.852 1 87.25 414 SER A CA 1
ATOM 3147 C C . SER A 1 414 ? 5.074 7.723 15.227 1 87.25 414 SER A C 1
ATOM 3149 O O . SER A 1 414 ? 5.656 8.789 15.031 1 87.25 414 SER A O 1
ATOM 3151 N N . ILE A 1 415 ? 3.832 7.5 14.805 1 92.19 415 ILE A N 1
ATOM 3152 C CA . ILE A 1 415 ? 3.008 8.531 14.18 1 92.19 415 ILE A CA 1
ATOM 3153 C C . ILE A 1 415 ? 1.678 8.648 14.922 1 92.19 415 ILE A C 1
ATOM 3155 O O . ILE A 1 415 ? 0.98 7.648 15.117 1 92.19 415 ILE A O 1
ATOM 3159 N N . TYR A 1 416 ? 1.468 9.82 15.422 1 95.62 416 TYR A N 1
ATOM 3160 C CA . TYR A 1 416 ? 0.162 10.18 15.969 1 95.62 416 TYR A CA 1
ATOM 3161 C C . TYR A 1 416 ? -0.822 10.516 14.859 1 95.62 416 TYR A C 1
ATOM 3163 O O . TYR A 1 416 ? -0.892 11.664 14.406 1 95.62 416 TYR A O 1
ATOM 3171 N N . GLY A 1 417 ? -1.637 9.562 14.438 1 95.25 417 GLY A N 1
ATOM 3172 C CA . GLY A 1 417 ? -2.502 9.68 13.273 1 95.25 417 GLY A CA 1
ATOM 3173 C C . GLY A 1 417 ? -3.758 10.484 13.539 1 95.25 417 GLY A C 1
ATOM 3174 O O . GLY A 1 417 ? -4.066 10.797 14.695 1 95.25 417 GLY A O 1
ATOM 3175 N N . ASN A 1 418 ? -4.473 10.781 12.438 1 93.94 418 ASN A N 1
ATOM 3176 C CA . ASN A 1 418 ? -5.559 11.742 12.578 1 93.94 418 ASN A CA 1
ATOM 3177 C C . ASN A 1 418 ? -6.789 11.102 13.219 1 93.94 418 ASN A C 1
ATOM 3179 O O . ASN A 1 418 ? -7.664 11.805 13.727 1 93.94 418 ASN A O 1
ATOM 3183 N N . LEU A 1 419 ? -6.902 9.82 13.258 1 91.25 419 LEU A N 1
ATOM 3184 C CA . LEU A 1 419 ? -8.031 9.172 13.906 1 91.25 419 LEU A CA 1
ATOM 3185 C C . LEU A 1 419 ? -8.102 9.531 15.383 1 91.25 419 LEU A C 1
ATOM 3187 O O . LEU A 1 419 ? -9.18 9.781 15.922 1 91.25 419 LEU A O 1
ATOM 3191 N N . ILE A 1 420 ? -6.965 9.508 16.062 1 92.81 420 ILE A N 1
ATOM 3192 C CA . ILE A 1 420 ? -6.988 9.773 17.5 1 92.81 420 ILE A CA 1
ATOM 3193 C C . ILE A 1 420 ? -6.895 11.273 17.75 1 92.81 420 ILE A C 1
ATOM 3195 O O . ILE A 1 420 ? -6.855 11.719 18.906 1 92.81 420 ILE A O 1
ATOM 3199 N N . GLN A 1 421 ? -6.844 12.047 16.719 1 93.56 421 GLN A N 1
ATOM 3200 C CA . GLN A 1 421 ? -6.906 13.5 16.828 1 93.56 421 GLN A CA 1
ATOM 3201 C C . GLN A 1 421 ? -8.344 14 16.734 1 93.56 421 GLN A C 1
ATOM 3203 O O . GLN A 1 421 ? -8.617 15.172 17 1 93.56 421 GLN A O 1
ATOM 3208 N N . LEU A 1 422 ? -9.25 13.125 16.328 1 90.38 422 LEU A N 1
ATOM 3209 C CA . LEU A 1 422 ? -10.648 13.523 16.188 1 90.38 422 LEU A CA 1
ATOM 3210 C C . LEU A 1 422 ? -11.203 14.047 17.516 1 90.38 422 LEU A C 1
ATOM 3212 O O . LEU A 1 422 ? -10.914 13.484 18.578 1 90.38 422 LEU A O 1
ATOM 3216 N N . GLY A 1 423 ? -11.945 15.148 17.438 1 85.44 423 GLY A N 1
ATOM 3217 C CA . GLY A 1 423 ? -12.57 15.719 18.625 1 85.44 423 GLY A CA 1
ATOM 3218 C C . GLY A 1 423 ? -11.648 16.641 19.406 1 85.44 423 GLY A C 1
ATOM 3219 O O . GLY A 1 423 ? -11.938 16.984 20.547 1 85.44 423 GLY A O 1
ATOM 3220 N N . PHE A 1 424 ? -10.539 16.922 18.844 1 91 424 PHE A N 1
ATOM 3221 C CA . PHE A 1 424 ? -9.609 17.875 19.438 1 91 424 PHE A CA 1
ATOM 3222 C C . PHE A 1 424 ? -9.367 19.047 18.5 1 91 424 PHE A C 1
ATOM 3224 O O . PHE A 1 424 ? -9.328 18.875 17.281 1 91 424 PHE A O 1
ATOM 3231 N N . LEU A 1 425 ? -9.336 20.156 19.094 1 92.31 425 LEU A N 1
ATOM 3232 C CA . LEU A 1 425 ? -8.648 21.25 18.422 1 92.31 425 LEU A CA 1
ATOM 3233 C C . LEU A 1 425 ? -7.133 21.125 18.594 1 92.31 425 LEU A C 1
ATOM 3235 O O . LEU A 1 425 ? -6.625 21.172 19.703 1 92.31 425 LEU A O 1
ATOM 3239 N N . VAL A 1 426 ? -6.504 20.875 17.5 1 94.94 426 VAL A N 1
ATOM 3240 C CA . VAL A 1 426 ? -5.051 20.75 17.516 1 94.94 426 VAL A CA 1
ATOM 3241 C C . VAL A 1 426 ? -4.422 22.047 16.984 1 94.94 426 VAL A C 1
ATOM 3243 O O . VAL A 1 426 ? -4.617 22.406 15.828 1 94.94 426 VAL A O 1
ATOM 3246 N N . GLU A 1 427 ? -3.674 22.75 17.859 1 95.5 427 GLU A N 1
ATOM 3247 C CA . GLU A 1 427 ? -3.096 24.031 17.5 1 95.5 427 GLU A CA 1
ATOM 3248 C C . GLU A 1 427 ? -1.573 23.969 17.438 1 95.5 427 GLU A C 1
ATOM 3250 O O . GLU A 1 427 ? -0.939 23.438 18.359 1 95.5 427 GLU A O 1
ATOM 3255 N N . TYR A 1 428 ? -1.032 24.484 16.391 1 96.06 428 TYR A N 1
ATOM 3256 C CA . TYR A 1 428 ? 0.411 24.625 16.234 1 96.06 428 TYR A CA 1
ATOM 3257 C C . TYR A 1 428 ? 0.835 26.078 16.344 1 96.06 428 TYR A C 1
ATOM 3259 O O . TYR A 1 428 ? 0.298 26.953 15.648 1 96.06 428 TYR A O 1
ATOM 3267 N N . ASP A 1 429 ? 1.691 26.344 17.266 1 94.81 429 ASP A N 1
ATOM 3268 C CA . ASP A 1 429 ? 2.375 27.625 17.422 1 94.81 429 ASP A CA 1
ATOM 3269 C C . ASP A 1 429 ? 3.857 27.5 17.062 1 94.81 429 ASP A C 1
ATOM 3271 O O . ASP A 1 429 ? 4.668 27.109 17.906 1 94.81 429 ASP A O 1
ATOM 3275 N N . LEU A 1 430 ? 4.152 27.938 15.867 1 94.31 430 LEU A N 1
ATOM 3276 C CA . LEU A 1 430 ? 5.504 27.688 15.383 1 94.31 430 LEU A CA 1
ATOM 3277 C C . LEU A 1 430 ? 6.48 28.719 15.93 1 94.31 430 LEU A C 1
ATOM 3279 O O . LEU A 1 430 ? 7.695 28.5 15.914 1 94.31 430 LEU A O 1
ATOM 3283 N N . GLU A 1 431 ? 5.969 29.844 16.375 1 92.56 431 GLU A N 1
ATOM 3284 C CA . GLU A 1 431 ? 6.824 30.797 17.078 1 92.56 431 GLU A CA 1
ATOM 3285 C C . GLU A 1 431 ? 7.223 30.266 18.453 1 92.56 431 GLU A C 1
ATOM 3287 O O . GLU A 1 431 ? 8.406 30.266 18.812 1 92.56 431 GLU A O 1
ATOM 3292 N N . ALA A 1 432 ? 6.234 29.844 19.172 1 93.31 432 ALA A N 1
ATOM 3293 C CA . ALA A 1 432 ? 6.48 29.281 20.5 1 93.31 432 ALA A CA 1
ATOM 3294 C C . ALA A 1 432 ? 7.023 27.859 20.406 1 93.31 432 ALA A C 1
ATOM 3296 O O . ALA A 1 432 ? 7.496 27.312 21.406 1 93.31 432 ALA A O 1
ATOM 3297 N N . LYS A 1 433 ? 6.941 27.219 19.266 1 94.56 433 LYS A N 1
ATOM 3298 C CA . LYS A 1 433 ? 7.371 25.844 19.016 1 94.56 433 LYS A CA 1
ATOM 3299 C C . LYS A 1 433 ? 6.633 24.859 19.906 1 94.56 433 LYS A C 1
ATOM 3301 O O . LYS A 1 433 ? 7.258 24.062 20.594 1 94.56 433 LYS A O 1
ATOM 3306 N N . THR A 1 434 ? 5.316 24.969 19.859 1 96.06 434 THR A N 1
ATOM 3307 C CA . THR A 1 434 ? 4.465 24.094 20.656 1 96.06 434 THR A CA 1
ATOM 3308 C C . THR A 1 434 ? 3.277 23.594 19.828 1 96.06 434 THR A C 1
ATOM 3310 O O . THR A 1 434 ? 2.922 24.203 18.812 1 96.06 434 THR A O 1
ATOM 3313 N N . VAL A 1 435 ? 2.758 22.469 20.219 1 96.44 435 VAL A N 1
ATOM 3314 C CA . VAL A 1 435 ? 1.467 21.969 19.75 1 96.44 435 VAL A CA 1
ATOM 3315 C C . VAL A 1 435 ? 0.529 21.781 20.938 1 96.44 435 VAL A C 1
ATOM 3317 O O . VAL A 1 435 ? 0.957 21.344 22.016 1 96.44 435 VAL A O 1
ATOM 3320 N N . SER A 1 436 ? -0.743 22.188 20.797 1 95.5 436 SER A N 1
ATOM 3321 C CA . SER A 1 436 ? -1.735 22.109 21.875 1 95.5 436 SER A CA 1
ATOM 3322 C C . SER A 1 436 ? -2.938 21.281 21.438 1 95.5 436 SER A C 1
ATOM 3324 O O . SER A 1 436 ? -3.352 21.312 20.281 1 95.5 436 SER A O 1
ATOM 3326 N N . PHE A 1 437 ? -3.434 20.531 22.406 1 94.38 437 PHE A N 1
ATOM 3327 C CA . PHE A 1 437 ? -4.641 19.734 22.234 1 94.38 437 PHE A CA 1
ATOM 3328 C C . PHE A 1 437 ? -5.746 20.203 23.156 1 94.38 437 PHE A C 1
ATOM 3330 O O . PHE A 1 437 ? -5.527 20.359 24.359 1 94.38 437 PHE A O 1
ATOM 3337 N N . GLN A 1 438 ? -6.875 20.469 22.594 1 92.44 438 GLN A N 1
ATOM 3338 C CA . GLN A 1 438 ? -8.055 20.812 23.391 1 92.44 438 GLN A CA 1
ATOM 3339 C C . GLN A 1 438 ? -9.281 20.031 22.906 1 92.44 438 GLN A C 1
ATOM 3341 O O . GLN A 1 438 ? -9.609 20.047 21.719 1 92.44 438 GLN A O 1
ATOM 3346 N N . HIS A 1 439 ? -9.844 19.312 23.891 1 89.12 439 HIS A N 1
ATOM 3347 C CA . HIS A 1 439 ? -11.109 18.688 23.516 1 89.12 439 HIS A CA 1
ATOM 3348 C C . HIS A 1 439 ? -12.078 19.719 22.938 1 89.12 439 HIS A C 1
ATOM 3350 O O . HIS A 1 439 ? -12.242 20.797 23.5 1 89.12 439 HIS A O 1
ATOM 3356 N N . PHE A 1 440 ? -12.648 19.391 21.797 1 85.44 440 PHE A N 1
ATOM 3357 C CA . PHE A 1 440 ? -13.477 20.359 21.094 1 85.44 440 PHE A CA 1
ATOM 3358 C C . PHE A 1 440 ? -14.531 19.641 20.25 1 85.44 440 PHE A C 1
ATOM 3360 O O . PHE A 1 440 ? -14.258 18.609 19.641 1 85.44 440 PHE A O 1
ATOM 3367 N N . ASP A 1 441 ? -15.758 20.141 20.344 1 79.69 441 ASP A N 1
ATOM 3368 C CA . ASP A 1 441 ? -16.781 19.672 19.422 1 79.69 441 ASP A CA 1
ATOM 3369 C C . ASP A 1 441 ? -16.625 20.312 18.047 1 79.69 441 ASP A C 1
ATOM 3371 O O . ASP A 1 441 ? -17.031 21.469 17.844 1 79.69 441 ASP A O 1
ATOM 3375 N N . CYS A 1 442 ? -16.125 19.625 17.141 1 79.19 442 CYS A N 1
ATOM 3376 C CA . CYS A 1 442 ? -15.734 20.125 15.828 1 79.19 442 CYS A CA 1
ATOM 3377 C C . CYS A 1 442 ? -16.953 20.406 14.961 1 79.19 442 CYS A C 1
ATOM 3379 O O . CYS A 1 442 ? -16.844 21.016 13.906 1 79.19 442 CYS A O 1
ATOM 3381 N N . THR A 1 443 ? -18.125 20 15.445 1 67.94 443 THR A N 1
ATOM 3382 C CA . THR A 1 443 ? -19.328 20.156 14.625 1 67.94 443 THR A CA 1
ATOM 3383 C C . THR A 1 443 ? -19.938 21.547 14.82 1 67.94 443 THR A C 1
ATOM 3385 O O . THR A 1 443 ? -20.812 21.953 14.055 1 67.94 443 THR A O 1
ATOM 3388 N N . THR A 1 444 ? -19.641 22.266 15.914 1 60.12 444 THR A N 1
ATOM 3389 C CA . THR A 1 444 ? -20.328 23.5 16.25 1 60.12 444 THR A CA 1
ATOM 3390 C C . THR A 1 444 ? -19.625 24.703 15.609 1 60.12 444 THR A C 1
ATOM 3392 O O . THR A 1 444 ? -19.984 25.844 15.867 1 60.12 444 THR A O 1
ATOM 3395 N N . HIS A 1 445 ? -18.703 24.422 14.828 1 53.94 445 HIS A N 1
ATOM 3396 C CA . HIS A 1 445 ? -17.969 25.641 14.57 1 53.94 445 HIS A CA 1
ATOM 3397 C C . HIS A 1 445 ? -18.812 26.641 13.773 1 53.94 445 HIS A C 1
ATOM 3399 O O . HIS A 1 445 ? -18.594 27.844 13.844 1 53.94 445 HIS A O 1
ATOM 3405 N N . LEU A 1 446 ? -19.312 26.359 12.484 1 41.69 446 LEU A N 1
ATOM 3406 C CA . LEU A 1 446 ? -19.703 27.516 11.703 1 41.69 446 LEU A CA 1
ATOM 3407 C C . LEU A 1 446 ? -20.984 28.125 12.234 1 41.69 446 LEU A C 1
ATOM 3409 O O . LEU A 1 446 ? -21.922 27.406 12.586 1 41.69 446 LEU A O 1
ATOM 3413 N N . SER B 1 1 ? -3.828 114.25 43.5 1 21.36 1 SER B N 1
ATOM 3414 C CA . SER B 1 1 ? -2.742 113.312 43.75 1 21.36 1 SER B CA 1
ATOM 3415 C C . SER B 1 1 ? -2.906 112.062 42.875 1 21.36 1 SER B C 1
ATOM 3417 O O . SER B 1 1 ? -3.998 111.75 42.375 1 21.36 1 SER B O 1
ATOM 3419 N N . LEU B 1 2 ? -1.806 111.125 42.875 1 24.14 2 LEU B N 1
ATOM 3420 C CA . LEU B 1 2 ? -0.967 110.375 41.938 1 24.14 2 LEU B CA 1
ATOM 3421 C C . LEU B 1 2 ? -1.723 109.125 41.375 1 24.14 2 LEU B C 1
ATOM 3423 O O . LEU B 1 2 ? -2.268 108.375 42.125 1 24.14 2 LEU B O 1
ATOM 3427 N N . HIS B 1 3 ? -2.287 109.25 40.125 1 27.14 3 HIS B N 1
ATOM 3428 C CA . HIS B 1 3 ? -2.75 108.562 38.938 1 27.14 3 HIS B CA 1
ATOM 3429 C C . HIS B 1 3 ? -1.867 107.312 38.656 1 27.14 3 HIS B C 1
ATOM 3431 O O . HIS B 1 3 ? -1.919 106.75 37.562 1 27.14 3 HIS B O 1
ATOM 3437 N N . HIS B 1 4 ? -0.849 107.188 39.688 1 25.73 4 HIS B N 1
ATOM 3438 C CA . HIS B 1 4 ? 0.245 106.25 39.406 1 25.73 4 HIS B CA 1
ATOM 3439 C C . HIS B 1 4 ? -0.281 104.875 38.969 1 25.73 4 HIS B C 1
ATOM 3441 O O . HIS B 1 4 ? 0.15 104.312 37.969 1 25.73 4 HIS B O 1
ATOM 3447 N N . ASN B 1 5 ? -0.437 103.938 39.938 1 25.08 5 ASN B N 1
ATOM 3448 C CA . ASN B 1 5 ? 0.258 102.625 39.875 1 25.08 5 ASN B CA 1
ATOM 3449 C C . ASN B 1 5 ? -0.569 101.625 39.156 1 25.08 5 ASN B C 1
ATOM 3451 O O . ASN B 1 5 ? -1.247 100.812 39.781 1 25.08 5 ASN B O 1
ATOM 3455 N N . LEU B 1 6 ? -1.373 102.062 38.156 1 23.42 6 LEU B N 1
ATOM 3456 C CA . LEU B 1 6 ? -2.441 101.312 37.469 1 23.42 6 LEU B CA 1
ATOM 3457 C C . LEU B 1 6 ? -1.881 100.125 36.656 1 23.42 6 LEU B C 1
ATOM 3459 O O . LEU B 1 6 ? -2.637 99.312 36.188 1 23.42 6 LEU B O 1
ATOM 3463 N N . SER B 1 7 ? -0.715 100.375 36.031 1 27.59 7 SER B N 1
ATOM 3464 C CA . SER B 1 7 ? -0.421 99.688 34.781 1 27.59 7 SER B CA 1
ATOM 3465 C C . SER B 1 7 ? 0.033 98.25 35.062 1 27.59 7 SER B C 1
ATOM 3467 O O . SER B 1 7 ? 1.233 97.938 35.094 1 27.59 7 SER B O 1
ATOM 3469 N N . GLY B 1 8 ? -0.322 97.562 36.25 1 22.78 8 GLY B N 1
ATOM 3470 C CA . GLY B 1 8 ? -0.07 96.188 36.688 1 22.78 8 GLY B CA 1
ATOM 3471 C C . GLY B 1 8 ? -0.393 95.125 35.625 1 22.78 8 GLY B C 1
ATOM 3472 O O . GLY B 1 8 ? -1.235 95.375 34.781 1 22.78 8 GLY B O 1
ATOM 3473 N N . LYS B 1 9 ? 0.501 93.938 35.656 1 27.12 9 LYS B N 1
ATOM 3474 C CA . LYS B 1 9 ? 1.121 92.812 35.031 1 27.12 9 LYS B CA 1
ATOM 3475 C C . LYS B 1 9 ? 0.068 91.812 34.562 1 27.12 9 LYS B C 1
ATOM 3477 O O . LYS B 1 9 ? -0.656 91.188 35.375 1 27.12 9 LYS B O 1
ATOM 3482 N N . TYR B 1 10 ? -0.742 92 33.406 1 24.16 10 TYR B N 1
ATOM 3483 C CA . TYR B 1 10 ? -1.549 91.25 32.438 1 24.16 10 TYR B CA 1
ATOM 3484 C C . TYR B 1 10 ? -0.941 89.875 32.188 1 24.16 10 TYR B C 1
ATOM 3486 O O . TYR B 1 10 ? -1.653 88.875 32.156 1 24.16 10 TYR B O 1
ATOM 3494 N N . SER B 1 11 ? 0.305 89.875 31.5 1 25.52 11 SER B N 1
ATOM 3495 C CA . SER B 1 11 ? 0.631 88.875 30.469 1 25.52 11 SER B CA 1
ATOM 3496 C C . SER B 1 11 ? 1.178 87.625 31.078 1 25.52 11 SER B C 1
ATOM 3498 O O . SER B 1 11 ? 1.803 86.812 30.375 1 25.52 11 SER B O 1
ATOM 3500 N N . LYS B 1 12 ? 1.258 87.5 32.406 1 27.39 12 LYS B N 1
ATOM 3501 C CA . LYS B 1 12 ? 1.867 86.25 32.875 1 27.39 12 LYS B CA 1
ATOM 3502 C C . LYS B 1 12 ? 1.02 85 32.5 1 27.39 12 LYS B C 1
ATOM 3504 O O . LYS B 1 12 ? 1.543 83.938 32.312 1 27.39 12 LYS B O 1
ATOM 3509 N N . MET B 1 13 ? -0.227 85.125 32.656 1 27.84 13 MET B N 1
ATOM 3510 C CA . MET B 1 13 ? -0.851 83.812 32.812 1 27.84 13 MET B CA 1
ATOM 3511 C C . MET B 1 13 ? -0.984 83.125 31.469 1 27.84 13 MET B C 1
ATOM 3513 O O . MET B 1 13 ? -2.082 83.062 30.922 1 27.84 13 MET B O 1
ATOM 3517 N N . ALA B 1 14 ? -0.37 83.562 30.391 1 31.92 14 ALA B N 1
ATOM 3518 C CA . ALA B 1 14 ? -0.206 82.875 29.109 1 31.92 14 ALA B CA 1
ATOM 3519 C C . ALA B 1 14 ? 0.505 81.5 29.312 1 31.92 14 ALA B C 1
ATOM 3521 O O . ALA B 1 14 ? 0.418 80.625 28.469 1 31.92 14 ALA B O 1
ATOM 3522 N N . LYS B 1 15 ? 1.34 81.5 30.297 1 36.88 15 LYS B N 1
ATOM 3523 C CA . LYS B 1 15 ? 2.213 80.312 30.359 1 36.88 15 LYS B CA 1
ATOM 3524 C C . LYS B 1 15 ? 1.417 79.062 30.672 1 36.88 15 LYS B C 1
ATOM 3526 O O . LYS B 1 15 ? 1.853 77.938 30.344 1 36.88 15 LYS B O 1
ATOM 3531 N N . GLN B 1 16 ? 0.417 79.312 31.531 1 34.31 16 GLN B N 1
ATOM 3532 C CA . GLN B 1 16 ? -0.166 78 31.969 1 34.31 16 GLN B CA 1
ATOM 3533 C C . GLN B 1 16 ? -0.939 77.375 30.844 1 34.31 16 GLN B C 1
ATOM 3535 O O . GLN B 1 16 ? -1.323 76.188 30.953 1 34.31 16 GLN B O 1
ATOM 3540 N N . THR B 1 17 ? -1.321 78.125 29.797 1 36 17 THR B N 1
ATOM 3541 C CA . THR B 1 17 ? -2.068 77.438 28.719 1 36 17 THR B CA 1
ATOM 3542 C C . THR B 1 17 ? -1.168 76.562 27.922 1 36 17 THR B C 1
ATOM 3544 O O . THR B 1 17 ? -1.654 75.625 27.219 1 36 17 THR B O 1
ATOM 3547 N N . PHE B 1 18 ? 0.173 76.875 28.016 1 39.72 18 PHE B N 1
ATOM 3548 C CA . PHE B 1 18 ? 1.013 76 27.188 1 39.72 18 PHE B CA 1
ATOM 3549 C C . PHE B 1 18 ? 1.096 74.625 27.781 1 39.72 18 PHE B C 1
ATOM 3551 O O . PHE B 1 18 ? 1.355 73.625 27.062 1 39.72 18 PHE B O 1
ATOM 3558 N N . ILE B 1 19 ? 1.036 74.562 29.156 1 41.88 19 ILE B N 1
ATOM 3559 C CA . ILE B 1 19 ? 1.224 73.25 29.719 1 41.88 19 ILE B CA 1
ATOM 3560 C C . ILE B 1 19 ? -0.01 72.375 29.438 1 41.88 19 ILE B C 1
ATOM 3562 O O . ILE B 1 19 ? 0.103 71.125 29.219 1 41.88 19 ILE B O 1
ATOM 3566 N N . TYR B 1 20 ? -1.249 73 29.469 1 39.62 20 TYR B N 1
ATOM 3567 C CA . TYR B 1 20 ? -2.396 72.125 29.234 1 39.62 20 TYR B CA 1
ATOM 3568 C C . TYR B 1 20 ? -2.439 71.625 27.781 1 39.62 20 TYR B C 1
ATOM 3570 O O . TYR B 1 20 ? -3.055 70.625 27.484 1 39.62 20 TYR B O 1
ATOM 3578 N N . CYS B 1 21 ? -1.925 72.5 26.828 1 39.84 21 CYS B N 1
ATOM 3579 C CA . CYS B 1 21 ? -1.98 72 25.469 1 39.84 21 CYS B CA 1
ATOM 3580 C C . CYS B 1 21 ? -1.01 70.812 25.281 1 39.84 21 CYS B C 1
ATOM 3582 O O . CYS B 1 21 ? -1.14 70.062 24.328 1 39.84 21 CYS B O 1
ATOM 3584 N N . SER B 1 22 ? 0.139 70.938 26.047 1 42.91 22 SER B N 1
ATOM 3585 C CA . SER B 1 22 ? 1.057 69.812 25.844 1 42.91 22 SER B CA 1
ATOM 3586 C C . SER B 1 22 ? 0.508 68.5 26.469 1 42.91 22 SER B C 1
ATOM 3588 O O . SER B 1 22 ? 0.858 67.438 26.047 1 42.91 22 SER B O 1
ATOM 3590 N N . LEU B 1 23 ? -0.193 68.688 27.625 1 42.91 23 LEU B N 1
ATOM 3591 C CA . LEU B 1 23 ? -0.75 67.438 28.172 1 42.91 23 LEU B CA 1
ATOM 3592 C C . LEU B 1 23 ? -1.863 66.938 27.266 1 42.91 23 LEU B C 1
ATOM 3594 O O . LEU B 1 23 ? -2.121 65.688 27.25 1 42.91 23 LEU B O 1
ATOM 3598 N N . LEU B 1 24 ? -2.66 67.812 26.641 1 41.03 24 LEU B N 1
ATOM 3599 C CA . LEU B 1 24 ? -3.654 67.312 25.719 1 41.03 24 LEU B CA 1
ATOM 3600 C C . LEU B 1 24 ? -2.982 66.625 24.516 1 41.03 24 LEU B C 1
ATOM 3602 O O . LEU B 1 24 ? -3.488 65.688 23.969 1 41.03 24 LEU B O 1
ATOM 3606 N N . ALA B 1 25 ? -1.841 67.25 24.047 1 43 25 ALA B N 1
ATOM 3607 C CA . ALA B 1 25 ? -1.188 66.562 22.922 1 43 25 ALA B CA 1
ATOM 3608 C C . ALA B 1 25 ? -0.625 65.188 23.359 1 43 25 ALA B C 1
ATOM 3610 O O . ALA B 1 25 ? -0.474 64.312 22.547 1 43 25 ALA B O 1
ATOM 3611 N N . ILE B 1 26 ? -0.119 65.188 24.641 1 42.31 26 ILE B N 1
ATOM 3612 C CA . ILE B 1 26 ? 0.387 63.844 25 1 42.31 26 ILE B CA 1
ATOM 3613 C C . ILE B 1 26 ? -0.777 62.875 25.141 1 42.31 26 ILE B C 1
ATOM 3615 O O . ILE B 1 26 ? -0.607 61.656 24.938 1 42.31 26 ILE B O 1
ATOM 3619 N N . VAL B 1 27 ? -1.967 63.344 25.625 1 39.75 27 VAL B N 1
ATOM 3620 C CA . VAL B 1 27 ? -3.02 62.344 25.734 1 39.75 27 VAL B CA 1
ATOM 3621 C C . VAL B 1 27 ? -3.42 61.844 24.344 1 39.75 27 VAL B C 1
ATOM 3623 O O . VAL B 1 27 ? -3.805 60.688 24.172 1 39.75 27 VAL B O 1
ATOM 3626 N N . ILE B 1 28 ? -3.465 62.75 23.328 1 38.97 28 ILE B N 1
ATOM 3627 C CA . ILE B 1 28 ? -4.047 62.25 22.094 1 38.97 28 ILE B CA 1
ATOM 3628 C C . ILE B 1 28 ? -3.109 61.219 21.469 1 38.97 28 ILE B C 1
ATOM 3630 O O . ILE B 1 28 ? -3.473 60.562 20.484 1 38.97 28 ILE B O 1
ATOM 3634 N N . PHE B 1 29 ? -1.837 61.375 21.75 1 37.16 29 PHE B N 1
ATOM 3635 C CA . PHE B 1 29 ? -1.143 60.312 21.062 1 37.16 29 PHE B CA 1
ATOM 3636 C C . PHE B 1 29 ? -1.5 58.969 21.688 1 37.16 29 PHE B C 1
ATOM 3638 O O . PHE B 1 29 ? -0.657 58.312 22.328 1 37.16 29 PHE B O 1
ATOM 3645 N N . TRP B 1 30 ? -2.514 58.938 22.656 1 36.53 30 TRP B N 1
ATOM 3646 C CA . TRP B 1 30 ? -2.887 57.531 22.812 1 36.53 30 TRP B CA 1
ATOM 3647 C C . TRP B 1 30 ? -2.986 56.844 21.469 1 36.53 30 TRP B C 1
ATOM 3649 O O . TRP B 1 30 ? -3.807 57.219 20.625 1 36.53 30 TRP B O 1
ATOM 3659 N N . ALA B 1 31 ? -1.87 56.312 20.969 1 35.62 31 ALA B N 1
ATOM 3660 C CA . ALA B 1 31 ? -1.673 55.312 19.938 1 35.62 31 ALA B CA 1
ATOM 3661 C C . ALA B 1 31 ? -2.84 54.312 19.906 1 35.62 31 ALA B C 1
ATOM 3663 O O . ALA B 1 31 ? -3.166 53.688 20.922 1 35.62 31 ALA B O 1
ATOM 3664 N N . LEU B 1 32 ? -3.807 54.625 19.141 1 35.38 32 LEU B N 1
ATOM 3665 C CA . LEU B 1 32 ? -4.594 53.531 18.562 1 35.38 32 LEU B CA 1
ATOM 3666 C C . LEU B 1 32 ? -3.736 52.281 18.328 1 35.38 32 LEU B C 1
ATOM 3668 O O . LEU B 1 32 ? -2.979 52.219 17.359 1 35.38 32 LEU B O 1
ATOM 3672 N N . PHE B 1 33 ? -3.074 51.812 19.359 1 36.16 33 PHE B N 1
ATOM 3673 C CA . PHE B 1 33 ? -2.883 50.375 19.109 1 36.16 33 PHE B CA 1
ATOM 3674 C C . PHE B 1 33 ? -4.148 49.75 18.531 1 36.16 33 PHE B C 1
ATOM 3676 O O . PHE B 1 33 ? -5.113 49.5 19.266 1 36.16 33 PHE B O 1
ATOM 3683 N N . SER B 1 34 ? -4.566 50.219 17.438 1 35.66 34 SER B N 1
ATOM 3684 C CA . SER B 1 34 ? -5.414 49.281 16.719 1 35.66 34 SER B CA 1
ATOM 3685 C C . SER B 1 34 ? -4.977 47.844 17 1 35.66 34 SER B C 1
ATOM 3687 O O . SER B 1 34 ? -3.895 47.438 16.578 1 35.66 34 SER B O 1
ATOM 3689 N N . SER B 1 35 ? -5.18 47.406 18.156 1 39.19 35 SER B N 1
ATOM 3690 C CA . SER B 1 35 ? -5.18 45.938 18.234 1 39.19 35 SER B CA 1
ATOM 3691 C C . SER B 1 35 ? -5.66 45.312 16.922 1 39.19 35 SER B C 1
ATOM 3693 O O . SER B 1 35 ? -6.852 45.375 16.609 1 39.19 35 SER B O 1
ATOM 3695 N N . ALA B 1 36 ? -5.023 45.625 15.883 1 41.38 36 ALA B N 1
ATOM 3696 C CA . ALA B 1 36 ? -5.348 44.781 14.727 1 41.38 36 ALA B CA 1
ATOM 3697 C C . ALA B 1 36 ? -5.832 43.406 15.156 1 41.38 36 ALA B C 1
ATOM 3699 O O . ALA B 1 36 ? -5.047 42.594 15.664 1 41.38 36 ALA B O 1
ATOM 3700 N N . GLN B 1 37 ? -6.906 43.312 15.758 1 48.22 37 GLN B N 1
ATOM 3701 C CA . GLN B 1 37 ? -7.566 42.031 15.953 1 48.22 37 GLN B CA 1
ATOM 3702 C C . GLN B 1 37 ? -7.215 41.062 14.836 1 48.22 37 GLN B C 1
ATOM 3704 O O . GLN B 1 37 ? -7.66 41.219 13.695 1 48.22 37 GLN B O 1
ATOM 3709 N N . LYS B 1 38 ? -6.031 40.688 14.875 1 56.97 38 LYS B N 1
ATOM 3710 C CA . LYS B 1 38 ? -5.535 39.781 13.844 1 56.97 38 LYS B CA 1
ATOM 3711 C C . LYS B 1 38 ? -6.547 38.688 13.555 1 56.97 38 LYS B C 1
ATOM 3713 O O . LYS B 1 38 ? -6.941 37.938 14.461 1 56.97 38 LYS B O 1
ATOM 3718 N N . LYS B 1 39 ? -7.434 38.875 12.578 1 66.81 39 LYS B N 1
ATOM 3719 C CA . LYS B 1 39 ? -8.523 38.094 12.016 1 66.81 39 LYS B CA 1
ATOM 3720 C C . LYS B 1 39 ? -8.055 36.656 11.711 1 66.81 39 LYS B C 1
ATOM 3722 O O . LYS B 1 39 ? -6.965 36.469 11.172 1 66.81 39 LYS B O 1
ATOM 3727 N N . THR B 1 40 ? -8.633 35.719 12.422 1 82.19 40 THR B N 1
ATOM 3728 C CA . THR B 1 40 ? -8.477 34.281 12.156 1 82.19 40 THR B CA 1
ATOM 3729 C C . THR B 1 40 ? -9.227 33.875 10.891 1 82.19 40 THR B C 1
ATOM 3731 O O . THR B 1 40 ? -10.391 34.25 10.711 1 82.19 40 THR B O 1
ATOM 3734 N N . LEU B 1 41 ? -8.453 33.5 9.945 1 85 41 LEU B N 1
ATOM 3735 C CA . LEU B 1 41 ? -9.047 32.938 8.734 1 85 41 LEU B CA 1
ATOM 3736 C C . LEU B 1 41 ? -9.445 31.484 8.953 1 85 41 LEU B C 1
ATOM 3738 O O . LEU B 1 41 ? -8.609 30.656 9.336 1 85 41 LEU B O 1
ATOM 3742 N N . THR B 1 42 ? -10.719 31.203 8.859 1 87.5 42 THR B N 1
ATOM 3743 C CA . THR B 1 42 ? -11.203 29.828 9.016 1 87.5 42 THR B CA 1
ATOM 3744 C C . THR B 1 42 ? -11.562 29.234 7.656 1 87.5 42 THR B C 1
ATOM 3746 O O . THR B 1 42 ? -12.281 29.844 6.871 1 87.5 42 THR B O 1
ATOM 3749 N N . VAL B 1 43 ? -10.992 28.094 7.41 1 88.62 43 VAL B N 1
ATOM 3750 C CA . VAL B 1 43 ? -11.219 27.391 6.156 1 88.62 43 VAL B CA 1
ATOM 3751 C C . VAL B 1 43 ? -11.883 26.047 6.441 1 88.62 43 VAL B C 1
ATOM 3753 O O . VAL B 1 43 ? -11.523 25.359 7.406 1 88.62 43 VAL B O 1
ATOM 3756 N N . GLU B 1 44 ? -12.82 25.703 5.625 1 86.69 44 GLU B N 1
ATOM 3757 C CA . GLU B 1 44 ? -13.438 24.391 5.75 1 86.69 44 GLU B CA 1
ATOM 3758 C C . GLU B 1 44 ? -12.492 23.281 5.293 1 86.69 44 GLU B C 1
ATOM 3760 O O . GLU B 1 44 ? -11.805 23.422 4.277 1 86.69 44 GLU B O 1
ATOM 3765 N N . LEU B 1 45 ? -12.391 22.25 6.105 1 89.62 45 LEU B N 1
ATOM 3766 C CA . LEU B 1 45 ? -11.773 20.984 5.699 1 89.62 45 LEU B CA 1
ATOM 3767 C C . LEU B 1 45 ? -12.828 19.922 5.414 1 89.62 45 LEU B C 1
ATOM 3769 O O . LEU B 1 45 ? -13.758 19.734 6.203 1 89.62 45 LEU B O 1
ATOM 3773 N N . ILE B 1 46 ? -12.648 19.328 4.301 1 85.06 46 ILE B N 1
ATOM 3774 C CA . ILE B 1 46 ? -13.633 18.312 3.914 1 85.06 46 ILE B CA 1
ATOM 3775 C C . ILE B 1 46 ? -12.969 16.938 3.902 1 85.06 46 ILE B C 1
ATOM 3777 O O . ILE B 1 46 ? -11.953 16.734 3.23 1 85.06 46 ILE B O 1
ATOM 3781 N N . HIS B 1 47 ? -13.516 16.047 4.691 1 86.62 47 HIS B N 1
ATOM 3782 C CA . HIS B 1 47 ? -13.016 14.68 4.688 1 86.62 47 HIS B CA 1
ATOM 3783 C C . HIS B 1 47 ? -13.273 14.008 3.342 1 86.62 47 HIS B C 1
ATOM 3785 O O . HIS B 1 47 ? -14.352 14.172 2.758 1 86.62 47 HIS B O 1
ATOM 3791 N N . HIS B 1 48 ? -12.375 13.273 2.889 1 82.31 48 HIS B N 1
ATOM 3792 C CA . HIS B 1 48 ? -12.445 12.609 1.592 1 82.31 48 HIS B CA 1
ATOM 3793 C C . HIS B 1 48 ? -13.766 11.852 1.434 1 82.31 48 HIS B C 1
ATOM 3795 O O . HIS B 1 48 ? -14.398 11.914 0.376 1 82.31 48 HIS B O 1
ATOM 3801 N N . ASP B 1 49 ? -14.195 11.211 2.482 1 79.88 49 ASP B N 1
ATOM 3802 C CA . ASP B 1 49 ? -15.305 10.273 2.359 1 79.88 49 ASP B CA 1
ATOM 3803 C C . ASP B 1 49 ? -16.578 10.852 2.963 1 79.88 49 ASP B C 1
ATOM 3805 O O . ASP B 1 49 ? -17.547 10.125 3.203 1 79.88 49 ASP B O 1
ATOM 3809 N N . SER B 1 50 ? -16.5 12.117 3.25 1 80.94 50 SER B N 1
ATOM 3810 C CA . SER B 1 50 ? -17.734 12.781 3.668 1 80.94 50 SER B CA 1
ATOM 3811 C C . SER B 1 50 ? -18.703 12.914 2.506 1 80.94 50 SER B C 1
ATOM 3813 O O . SER B 1 50 ? -18.312 13.195 1.374 1 80.94 50 SER B O 1
ATOM 3815 N N . PRO B 1 51 ? -20.031 12.742 2.771 1 78.44 51 PRO B N 1
ATOM 3816 C CA . PRO B 1 51 ? -21.016 12.891 1.691 1 78.44 51 PRO B CA 1
ATOM 3817 C C . PRO B 1 51 ? -20.969 14.266 1.045 1 78.44 51 PRO B C 1
ATOM 3819 O O . PRO B 1 51 ? -21.422 14.438 -0.091 1 78.44 51 PRO B O 1
ATOM 3822 N N . ARG B 1 52 ? -20.453 15.25 1.678 1 79.38 52 ARG B N 1
ATOM 3823 C CA . ARG B 1 52 ? -20.359 16.609 1.133 1 79.38 52 ARG B CA 1
ATOM 3824 C C . ARG B 1 52 ? -19.125 16.75 0.234 1 79.38 52 ARG B C 1
ATOM 3826 O O . ARG B 1 52 ? -19.016 17.719 -0.51 1 79.38 52 ARG B O 1
ATOM 3833 N N . SER B 1 53 ? -18.297 15.758 0.33 1 81.44 53 SER B N 1
ATOM 3834 C CA . SER B 1 53 ? -17.078 15.812 -0.482 1 81.44 53 SER B CA 1
ATOM 3835 C C . SER B 1 53 ? -17.391 15.531 -1.95 1 81.44 53 SER B C 1
ATOM 3837 O O . SER B 1 53 ? -18.172 14.633 -2.27 1 81.44 53 SER B O 1
ATOM 3839 N N . PRO B 1 54 ? -16.844 16.406 -2.822 1 79.56 54 PRO B N 1
ATOM 3840 C CA . PRO B 1 54 ? -17 16.094 -4.242 1 79.56 54 PRO B CA 1
ATOM 3841 C C . PRO B 1 54 ? -16.328 14.766 -4.621 1 79.56 54 PRO B C 1
ATOM 3843 O O . PRO B 1 54 ? -16.547 14.258 -5.727 1 79.56 54 PRO B O 1
ATOM 3846 N N . LEU B 1 55 ? -15.625 14.203 -3.643 1 77.44 55 LEU B N 1
ATOM 3847 C CA . LEU B 1 55 ? -14.898 12.961 -3.898 1 77.44 55 LEU B CA 1
ATOM 3848 C C . LEU B 1 55 ? -15.648 11.766 -3.314 1 77.44 55 LEU B C 1
ATOM 3850 O O . LEU B 1 55 ? -15.18 10.633 -3.412 1 77.44 55 LEU B O 1
ATOM 3854 N N . TYR B 1 56 ? -16.781 12.062 -2.758 1 79.12 56 TYR B N 1
ATOM 3855 C CA . TYR B 1 56 ? -17.547 11.016 -2.094 1 79.12 56 TYR B CA 1
ATOM 3856 C C . TYR B 1 56 ? -18.078 10.008 -3.104 1 79.12 56 TYR B C 1
ATOM 3858 O O . TYR B 1 56 ? -18.656 10.383 -4.129 1 79.12 56 TYR B O 1
ATOM 3866 N N . ASN B 1 57 ? -17.844 8.789 -2.889 1 75.06 57 ASN B N 1
ATOM 3867 C CA . ASN B 1 57 ? -18.422 7.695 -3.66 1 75.06 57 ASN B CA 1
ATOM 3868 C C . ASN B 1 57 ? -19.344 6.832 -2.803 1 75.06 57 ASN B C 1
ATOM 3870 O O . ASN B 1 57 ? -18.875 6.102 -1.926 1 75.06 57 ASN B O 1
ATOM 3874 N N . PRO B 1 58 ? -20.609 6.941 -3.035 1 75.19 58 PRO B N 1
ATOM 3875 C CA . PRO B 1 58 ? -21.562 6.219 -2.188 1 75.19 58 PRO B CA 1
ATOM 3876 C C . PRO B 1 58 ? -21.453 4.703 -2.332 1 75.19 58 PRO B C 1
ATOM 3878 O O . PRO B 1 58 ? -21.984 3.959 -1.51 1 75.19 58 PRO B O 1
ATOM 3881 N N . LEU B 1 59 ? -20.719 4.277 -3.354 1 68.25 59 LEU B N 1
ATOM 3882 C CA . LEU B 1 59 ? -20.594 2.844 -3.578 1 68.25 59 LEU B CA 1
ATOM 3883 C C . LEU B 1 59 ? -19.531 2.244 -2.66 1 68.25 59 LEU B C 1
ATOM 3885 O O . LEU B 1 59 ? -19.469 1.025 -2.482 1 68.25 59 LEU B O 1
ATOM 3889 N N . HIS B 1 60 ? -18.75 3.123 -2.111 1 73.62 60 HIS B N 1
ATOM 3890 C CA . HIS B 1 60 ? -17.734 2.633 -1.185 1 73.62 60 HIS B CA 1
ATOM 3891 C C . HIS B 1 60 ? -18.328 2.35 0.188 1 73.62 60 HIS B C 1
ATOM 3893 O O . HIS B 1 60 ? -19 3.213 0.771 1 73.62 60 HIS B O 1
ATOM 3899 N N . THR B 1 61 ? -18.062 1.146 0.633 1 72.81 61 THR B N 1
ATOM 3900 C CA . THR B 1 61 ? -18.5 0.787 1.974 1 72.81 61 THR B CA 1
ATOM 3901 C C . THR B 1 61 ? -17.562 1.364 3.029 1 72.81 61 THR B C 1
ATOM 3903 O O . THR B 1 61 ? -16.5 1.9 2.701 1 72.81 61 THR B O 1
ATOM 3906 N N . VAL B 1 62 ? -17.984 1.238 4.234 1 75.25 62 VAL B N 1
ATOM 3907 C CA . VAL B 1 62 ? -17.156 1.662 5.352 1 75.25 62 VAL B CA 1
ATOM 3908 C C . VAL B 1 62 ? -15.859 0.85 5.363 1 75.25 62 VAL B C 1
ATOM 3910 O O . VAL B 1 62 ? -14.781 1.395 5.605 1 75.25 62 VAL B O 1
ATOM 3913 N N . SER B 1 63 ? -15.984 -0.411 5.07 1 72.25 63 SER B N 1
ATOM 3914 C CA . SER B 1 63 ? -14.82 -1.293 5.039 1 72.25 63 SER B CA 1
ATOM 3915 C C . SER B 1 63 ? -13.859 -0.897 3.932 1 72.25 63 SER B C 1
ATOM 3917 O O . SER B 1 63 ? -12.641 -0.919 4.125 1 72.25 63 SER B O 1
ATOM 3919 N N . ASP B 1 64 ? -14.422 -0.485 2.801 1 71.44 64 ASP B N 1
ATOM 3920 C CA . ASP B 1 64 ? -13.594 -0.03 1.691 1 71.44 64 ASP B CA 1
ATOM 3921 C C . ASP B 1 64 ? -12.758 1.184 2.094 1 71.44 64 ASP B C 1
ATOM 3923 O O . ASP B 1 64 ? -11.555 1.232 1.822 1 71.44 64 ASP B O 1
ATOM 3927 N N . ARG B 1 65 ? -13.422 2.023 2.732 1 77.69 65 ARG B N 1
ATOM 3928 C CA . ARG B 1 65 ? -12.781 3.275 3.121 1 77.69 65 ARG B CA 1
ATOM 3929 C C . ARG B 1 65 ? -11.719 3.039 4.188 1 77.69 65 ARG B C 1
ATOM 3931 O O . ARG B 1 65 ? -10.641 3.635 4.141 1 77.69 65 ARG B O 1
ATOM 3938 N N . LEU B 1 66 ? -12.023 2.182 5.105 1 77.56 66 LEU B N 1
ATOM 3939 C CA . LEU B 1 66 ? -11.07 1.859 6.16 1 77.56 66 LEU B CA 1
ATOM 3940 C C . LEU B 1 66 ? -9.844 1.154 5.59 1 77.56 66 LEU B C 1
ATOM 3942 O O . LEU B 1 66 ? -8.719 1.434 6 1 77.56 66 LEU B O 1
ATOM 3946 N N . ASN B 1 67 ? -10.031 0.304 4.656 1 74.19 67 ASN B N 1
ATOM 3947 C CA . ASN B 1 67 ? -8.922 -0.396 4.008 1 74.19 67 ASN B CA 1
ATOM 3948 C C . ASN B 1 67 ? -8.008 0.569 3.258 1 74.19 67 ASN B C 1
ATOM 3950 O O . ASN B 1 67 ? -6.785 0.474 3.352 1 74.19 67 ASN B O 1
ATOM 3954 N N . ALA B 1 68 ? -8.672 1.441 2.535 1 75.56 68 ALA B N 1
ATOM 3955 C CA . ALA B 1 68 ? -7.895 2.438 1.805 1 75.56 68 ALA B CA 1
ATOM 3956 C C . ALA B 1 68 ? -7.078 3.303 2.76 1 75.56 68 ALA B C 1
ATOM 3958 O O . ALA B 1 68 ? -5.902 3.58 2.506 1 75.56 68 ALA B O 1
ATOM 3959 N N . ALA B 1 69 ? -7.668 3.693 3.828 1 81.38 69 ALA B N 1
ATOM 3960 C CA . ALA B 1 69 ? -6.977 4.5 4.832 1 81.38 69 ALA B CA 1
ATOM 3961 C C . ALA B 1 69 ? -5.824 3.725 5.457 1 81.38 69 ALA B C 1
ATOM 3963 O O . ALA B 1 69 ? -4.773 4.301 5.766 1 81.38 69 ALA B O 1
ATOM 3964 N N . PHE B 1 70 ? -6.082 2.479 5.664 1 82.5 70 PHE B N 1
ATOM 3965 C CA . PHE B 1 70 ? -5.051 1.621 6.242 1 82.5 70 PHE B CA 1
ATOM 3966 C C . PHE B 1 70 ? -3.838 1.539 5.32 1 82.5 70 PHE B C 1
ATOM 3968 O O . PHE B 1 70 ? -2.709 1.787 5.75 1 82.5 70 PHE B O 1
ATOM 3975 N N . LEU B 1 71 ? -4.035 1.183 4.102 1 74.19 71 LEU B N 1
ATOM 3976 C CA . LEU B 1 71 ? -2.943 1.06 3.143 1 74.19 71 LEU B CA 1
ATOM 3977 C C . LEU B 1 71 ? -2.205 2.385 2.988 1 74.19 71 LEU B C 1
ATOM 3979 O O . LEU B 1 71 ? -0.974 2.41 2.922 1 74.19 71 LEU B O 1
ATOM 3983 N N . HIS B 1 72 ? -2.986 3.443 2.963 1 78.62 72 HIS B N 1
ATOM 3984 C CA . HIS B 1 72 ? -2.379 4.77 2.898 1 78.62 72 HIS B CA 1
ATOM 3985 C C . HIS B 1 72 ? -1.518 5.039 4.129 1 78.62 72 HIS B C 1
ATOM 3987 O O . HIS B 1 72 ? -0.419 5.586 4.012 1 78.62 72 HIS B O 1
ATOM 3993 N N . SER B 1 73 ? -2.012 4.676 5.27 1 84.81 73 SER B N 1
ATOM 3994 C CA . SER B 1 73 ? -1.271 4.891 6.512 1 84.81 73 SER B CA 1
ATOM 3995 C C . SER B 1 73 ? 0.025 4.086 6.523 1 84.81 73 SER B C 1
ATOM 3997 O O . SER B 1 73 ? 1.058 4.57 6.988 1 84.81 73 SER B O 1
ATOM 3999 N N . ILE B 1 74 ? -0.062 2.842 6.051 1 77.62 74 ILE B N 1
ATOM 4000 C CA . ILE B 1 74 ? 1.135 2.01 5.988 1 77.62 74 ILE B CA 1
ATOM 4001 C C . ILE B 1 74 ? 2.176 2.668 5.086 1 77.62 74 ILE B C 1
ATOM 4003 O O . ILE B 1 74 ? 3.352 2.756 5.445 1 77.62 74 ILE B O 1
ATOM 4007 N N . SER B 1 75 ? 1.733 3.164 3.984 1 76.31 75 SER B N 1
ATOM 4008 C CA . SER B 1 75 ? 2.65 3.822 3.059 1 76.31 75 SER B CA 1
ATOM 4009 C C . SER B 1 75 ? 3.271 5.066 3.686 1 76.31 75 SER B C 1
ATOM 4011 O O . SER B 1 75 ? 4.465 5.328 3.51 1 76.31 75 SER B O 1
ATOM 4013 N N . ARG B 1 76 ? 2.449 5.832 4.402 1 79.06 76 ARG B N 1
ATOM 4014 C CA . ARG B 1 76 ? 2.934 7.043 5.055 1 79.06 76 ARG B CA 1
ATOM 4015 C C . ARG B 1 76 ? 3.971 6.715 6.121 1 79.06 76 ARG B C 1
ATOM 4017 O O . ARG B 1 76 ? 4.949 7.445 6.289 1 79.06 76 ARG B O 1
ATOM 4024 N N . SER B 1 77 ? 3.686 5.688 6.887 1 80.94 77 SER B N 1
ATOM 4025 C CA . SER B 1 77 ? 4.641 5.312 7.922 1 80.94 77 SER B CA 1
ATOM 4026 C C . SER B 1 77 ? 6.008 4.996 7.328 1 80.94 77 SER B C 1
ATOM 4028 O O . SER B 1 77 ? 7.039 5.297 7.93 1 80.94 77 SER B O 1
ATOM 4030 N N . ARG B 1 78 ? 6.02 4.512 6.18 1 73 78 ARG B N 1
ATOM 4031 C CA . ARG B 1 78 ? 7.273 4.191 5.508 1 73 78 ARG B CA 1
ATOM 4032 C C . ARG B 1 78 ? 7.949 5.453 4.98 1 73 78 ARG B C 1
ATOM 4034 O O . ARG B 1 78 ? 9.18 5.559 4.992 1 73 78 ARG B O 1
ATOM 4041 N N . TYR B 1 79 ? 7.102 6.305 4.5 1 73.06 79 TYR B N 1
ATOM 4042 C CA . TYR B 1 79 ? 7.586 7.598 4.031 1 73.06 79 TYR B CA 1
ATOM 4043 C C . TYR B 1 79 ? 8.352 8.32 5.129 1 73.06 79 TYR B C 1
ATOM 4045 O O . TYR B 1 79 ? 9.43 8.875 4.883 1 73.06 79 TYR B O 1
ATOM 4053 N N . PHE B 1 80 ? 7.883 8.25 6.336 1 75.19 80 PHE B N 1
ATOM 4054 C CA . PHE B 1 80 ? 8.508 8.984 7.434 1 75.19 80 PHE B CA 1
ATOM 4055 C C . PHE B 1 80 ? 9.734 8.242 7.941 1 75.19 80 PHE B C 1
ATOM 4057 O O . PHE B 1 80 ? 10.602 8.828 8.594 1 75.19 80 PHE B O 1
ATOM 4064 N N . SER B 1 81 ? 9.711 6.938 7.848 1 66.88 81 SER B N 1
ATOM 4065 C CA . SER B 1 81 ? 10.82 6.148 8.383 1 66.88 81 SER B CA 1
ATOM 4066 C C . SER B 1 81 ? 12.023 6.184 7.445 1 66.88 81 SER B C 1
ATOM 4068 O O . SER B 1 81 ? 13.164 6.09 7.895 1 66.88 81 SER B O 1
ATOM 4070 N N . THR B 1 82 ? 11.742 5.863 6.164 1 57.03 82 THR B N 1
ATOM 4071 C CA . THR B 1 82 ? 12.859 5.605 5.262 1 57.03 82 THR B CA 1
ATOM 4072 C C . THR B 1 82 ? 13.523 6.914 4.844 1 57.03 82 THR B C 1
ATOM 4074 O O . THR B 1 82 ? 12.852 7.855 4.422 1 57.03 82 THR B O 1
ATOM 4077 N N . LYS B 1 83 ? 14.625 7.25 5.66 1 47.91 83 LYS B N 1
ATOM 4078 C CA . LYS B 1 83 ? 15.609 8.219 5.18 1 47.91 83 LYS B CA 1
ATOM 4079 C C . LYS B 1 83 ? 15.961 7.961 3.719 1 47.91 83 LYS B C 1
ATOM 4081 O O . LYS B 1 83 ? 16.859 8.602 3.17 1 47.91 83 LYS B O 1
ATOM 4086 N N . THR B 1 84 ? 15.531 6.82 3.328 1 43.31 84 THR B N 1
ATOM 4087 C CA . THR B 1 84 ? 16.125 6.477 2.037 1 43.31 84 THR B CA 1
ATOM 4088 C C . THR B 1 84 ? 15.438 7.25 0.911 1 43.31 84 THR B C 1
ATOM 4090 O O . THR B 1 84 ? 14.266 7.621 1.022 1 43.31 84 THR B O 1
ATOM 4093 N N . ASP B 1 85 ? 16.234 7.727 0.149 1 41.47 85 ASP B N 1
ATOM 4094 C CA . ASP B 1 85 ? 15.977 8.375 -1.134 1 41.47 85 ASP B CA 1
ATOM 4095 C C . ASP B 1 85 ? 14.797 7.723 -1.851 1 41.47 85 ASP B C 1
ATOM 4097 O O . ASP B 1 85 ? 14.977 6.809 -2.656 1 41.47 85 ASP B O 1
ATOM 4101 N N . ILE B 1 86 ? 13.805 7.473 -1.113 1 44.06 86 ILE B N 1
ATOM 4102 C CA . ILE B 1 86 ? 12.648 7.023 -1.875 1 44.06 86 ILE B CA 1
ATOM 4103 C C . ILE B 1 86 ? 12.555 7.801 -3.184 1 44.06 86 ILE B C 1
ATOM 4105 O O . ILE B 1 86 ? 11.531 8.422 -3.473 1 44.06 86 ILE B O 1
ATOM 4109 N N . GLN B 1 87 ? 13.508 8.727 -3.287 1 40.78 87 GLN B N 1
ATOM 4110 C CA . GLN B 1 87 ? 13.562 9.453 -4.551 1 40.78 87 GLN B CA 1
ATOM 4111 C C . GLN B 1 87 ? 13.172 8.555 -5.719 1 40.78 87 GLN B C 1
ATOM 4113 O O . GLN B 1 87 ? 12.977 9.031 -6.84 1 40.78 87 GLN B O 1
ATOM 4118 N N . SER B 1 88 ? 13.5 7.23 -5.559 1 39.28 88 SER B N 1
ATOM 4119 C CA . SER B 1 88 ? 13.508 6.586 -6.867 1 39.28 88 SER B CA 1
ATOM 4120 C C . SER B 1 88 ? 12.086 6.309 -7.352 1 39.28 88 SER B C 1
ATOM 4122 O O . SER B 1 88 ? 11.172 6.117 -6.543 1 39.28 88 SER B O 1
ATOM 4124 N N . GLY B 1 89 ? 11.664 6.766 -8.305 1 41.84 89 GLY B N 1
ATOM 4125 C CA . GLY B 1 89 ? 10.516 6.605 -9.188 1 41.84 89 GLY B CA 1
ATOM 4126 C C . GLY B 1 89 ? 9.617 5.453 -8.789 1 41.84 89 GLY B C 1
ATOM 4127 O O . GLY B 1 89 ? 9.906 4.73 -7.836 1 41.84 89 GLY B O 1
ATOM 4128 N N . LEU B 1 90 ? 8.477 5.484 -9.453 1 46.47 90 LEU B N 1
ATOM 4129 C CA . LEU B 1 90 ? 7.512 4.395 -9.422 1 46.47 90 LEU B CA 1
ATOM 4130 C C . LEU B 1 90 ? 8.211 3.043 -9.492 1 46.47 90 LEU B C 1
ATOM 4132 O O . LEU B 1 90 ? 8.945 2.77 -10.445 1 46.47 90 LEU B O 1
ATOM 4136 N N . ILE B 1 91 ? 8.547 2.494 -8.273 1 54.09 91 ILE B N 1
ATOM 4137 C CA . ILE B 1 91 ? 9.047 1.128 -8.375 1 54.09 91 ILE B CA 1
ATOM 4138 C C . ILE B 1 91 ? 7.879 0.165 -8.594 1 54.09 91 ILE B C 1
ATOM 4140 O O . ILE B 1 91 ? 6.926 0.149 -7.809 1 54.09 91 ILE B O 1
ATOM 4144 N N . GLY B 1 92 ? 7.738 -0.26 -9.875 1 56.22 92 GLY B N 1
ATOM 4145 C CA . GLY B 1 92 ? 6.773 -1.312 -10.148 1 56.22 92 GLY B CA 1
ATOM 4146 C C . GLY B 1 92 ? 6.812 -2.438 -9.133 1 56.22 92 GLY B C 1
ATOM 4147 O O . GLY B 1 92 ? 7.676 -2.459 -8.258 1 56.22 92 GLY B O 1
ATOM 4148 N N . ASN B 1 93 ? 5.805 -3.225 -9.086 1 57.25 93 ASN B N 1
ATOM 4149 C CA . ASN B 1 93 ? 5.652 -4.359 -8.18 1 57.25 93 ASN B CA 1
ATOM 4150 C C . ASN B 1 93 ? 6.898 -5.242 -8.18 1 57.25 93 ASN B C 1
ATOM 4152 O O . ASN B 1 93 ? 6.973 -6.223 -8.922 1 57.25 93 ASN B O 1
ATOM 4156 N N . SER B 1 94 ? 7.754 -4.859 -7.309 1 71.94 94 SER B N 1
ATOM 4157 C CA . SER B 1 94 ? 8.969 -5.645 -7.129 1 71.94 94 SER B CA 1
ATOM 4158 C C . SER B 1 94 ? 8.656 -7.035 -6.582 1 71.94 94 SER B C 1
ATOM 4160 O O . SER B 1 94 ? 7.68 -7.211 -5.848 1 71.94 94 SER B O 1
ATOM 4162 N N . GLY B 1 95 ? 9.227 -8.031 -7.137 1 81.5 95 GLY B N 1
ATOM 4163 C CA . GLY B 1 95 ? 9.086 -9.391 -6.625 1 81.5 95 GLY B CA 1
ATOM 4164 C C . GLY B 1 95 ? 8.289 -10.289 -7.547 1 81.5 95 GLY B C 1
ATOM 4165 O O . GLY B 1 95 ? 8.258 -11.508 -7.355 1 81.5 95 GLY B O 1
ATOM 4166 N N . ASP B 1 96 ? 7.695 -9.617 -8.562 1 85.94 96 ASP B N 1
ATOM 4167 C CA . ASP B 1 96 ? 6.898 -10.406 -9.5 1 85.94 96 ASP B CA 1
ATOM 4168 C C . ASP B 1 96 ? 7.793 -11.109 -10.516 1 85.94 96 ASP B C 1
ATOM 4170 O O . ASP B 1 96 ? 8.906 -10.664 -10.789 1 85.94 96 ASP B O 1
ATOM 4174 N N . TYR B 1 97 ? 7.297 -12.18 -11.016 1 89.69 97 TYR B N 1
ATOM 4175 C CA . TYR B 1 97 ? 7.918 -12.898 -12.125 1 89.69 97 TYR B CA 1
ATOM 4176 C C . TYR B 1 97 ? 7.066 -12.797 -13.383 1 89.69 97 TYR B C 1
ATOM 4178 O O . TYR B 1 97 ? 5.855 -13.023 -13.344 1 89.69 97 TYR B O 1
ATOM 4186 N N . TYR B 1 98 ? 7.781 -12.43 -14.43 1 89.06 98 TYR B N 1
ATOM 4187 C CA . TYR B 1 98 ? 7.102 -12.188 -15.695 1 89.06 98 TYR B CA 1
ATOM 4188 C C . TYR B 1 98 ? 7.398 -13.297 -16.703 1 89.06 98 TYR B C 1
ATOM 4190 O O . TYR B 1 98 ? 8.461 -13.922 -16.641 1 89.06 98 TYR B O 1
ATOM 4198 N N . MET B 1 99 ? 6.449 -13.477 -17.562 1 90.62 99 MET B N 1
ATOM 4199 C CA . MET B 1 99 ? 6.684 -14.352 -18.703 1 90.62 99 MET B CA 1
ATOM 4200 C C . MET B 1 99 ? 6.227 -13.688 -20 1 90.62 99 MET B C 1
ATOM 4202 O O . MET B 1 99 ? 5.34 -12.836 -19.984 1 90.62 99 MET B O 1
ATOM 4206 N N . THR B 1 100 ? 6.887 -14.094 -21.047 1 89.69 100 THR B N 1
ATOM 4207 C CA . THR B 1 100 ? 6.492 -13.633 -22.375 1 89.69 100 THR B CA 1
ATOM 4208 C C . THR B 1 100 ? 5.5 -14.602 -23 1 89.69 100 THR B C 1
ATOM 4210 O O . THR B 1 100 ? 5.73 -15.812 -23.016 1 89.69 100 THR B O 1
ATOM 4213 N N . ILE B 1 101 ? 4.43 -14.039 -23.469 1 91.5 101 ILE B N 1
ATOM 4214 C CA . ILE B 1 101 ? 3.463 -14.797 -24.25 1 91.5 101 ILE B CA 1
ATOM 4215 C C . ILE B 1 101 ? 3.115 -14.023 -25.516 1 91.5 101 ILE B C 1
ATOM 4217 O O . ILE B 1 101 ? 3.389 -12.828 -25.625 1 91.5 101 ILE B O 1
ATOM 4221 N N . SER B 1 102 ? 2.637 -14.797 -26.453 1 93.25 102 SER B N 1
ATOM 4222 C CA . SER B 1 102 ? 2.098 -14.148 -27.656 1 93.25 102 SER B CA 1
ATOM 4223 C C . SER B 1 102 ? 0.584 -14.312 -27.734 1 93.25 102 SER B C 1
ATOM 4225 O O . SER B 1 102 ? 0.05 -15.375 -27.406 1 93.25 102 SER B O 1
ATOM 4227 N N . ILE B 1 103 ? 0.052 -13.188 -28.109 1 94.25 103 ILE B N 1
ATOM 4228 C CA . ILE B 1 103 ? -1.401 -13.195 -28.234 1 94.25 103 ILE B CA 1
ATOM 4229 C C . ILE B 1 103 ? -1.805 -12.688 -29.609 1 94.25 103 ILE B C 1
ATOM 4231 O O . ILE B 1 103 ? -1.108 -11.859 -30.203 1 94.25 103 ILE B O 1
ATOM 4235 N N . SER B 1 104 ? -2.814 -13.266 -30.281 1 94.62 104 SER B N 1
ATOM 4236 C CA . SER B 1 104 ? -3.43 -12.773 -31.516 1 94.62 104 SER B CA 1
ATOM 4237 C C . SER B 1 104 ? -2.906 -13.523 -32.719 1 94.62 104 SER B C 1
ATOM 4239 O O . SER B 1 104 ? -2.014 -14.367 -32.625 1 94.62 104 SER B O 1
ATOM 4241 N N . THR B 1 105 ? -3.611 -13.242 -33.812 1 95.25 105 THR B N 1
ATOM 4242 C CA . THR B 1 105 ? -3.213 -13.656 -35.125 1 95.25 105 THR B CA 1
ATOM 4243 C C . THR B 1 105 ? -3.189 -12.461 -36.094 1 95.25 105 THR B C 1
ATOM 4245 O O . THR B 1 105 ? -4.238 -11.93 -36.469 1 95.25 105 THR B O 1
ATOM 4248 N N . PRO B 1 106 ? -2.041 -12.117 -36.688 1 94.19 106 PRO B N 1
ATOM 4249 C CA . PRO B 1 106 ? -0.733 -12.688 -36.344 1 94.19 106 PRO B CA 1
ATOM 4250 C C . PRO B 1 106 ? -0.333 -12.438 -34.875 1 94.19 106 PRO B C 1
ATOM 4252 O O . PRO B 1 106 ? -0.898 -11.562 -34.219 1 94.19 106 PRO B O 1
ATOM 4255 N N . ALA B 1 107 ? 0.657 -13.172 -34.406 1 92.38 107 ALA B N 1
ATOM 4256 C CA . ALA B 1 107 ? 1.048 -13.18 -33 1 92.38 107 ALA B CA 1
ATOM 4257 C C . ALA B 1 107 ? 1.746 -11.883 -32.625 1 92.38 107 ALA B C 1
ATOM 4259 O O . ALA B 1 107 ? 2.562 -11.359 -33.375 1 92.38 107 ALA B O 1
ATOM 4260 N N . THR B 1 108 ? 1.325 -11.359 -31.453 1 91.38 108 THR B N 1
ATOM 4261 C CA . THR B 1 108 ? 1.981 -10.219 -30.828 1 91.38 108 THR B CA 1
ATOM 4262 C C . THR B 1 108 ? 2.488 -10.594 -29.438 1 91.38 108 THR B C 1
ATOM 4264 O O . THR B 1 108 ? 1.729 -11.102 -28.609 1 91.38 108 THR B O 1
ATOM 4267 N N . LYS B 1 109 ? 3.75 -10.25 -29.203 1 89.81 109 LYS B N 1
ATOM 4268 C CA . LYS B 1 109 ? 4.367 -10.617 -27.938 1 89.81 109 LYS B CA 1
ATOM 4269 C C . LYS B 1 109 ? 4.016 -9.609 -26.844 1 89.81 109 LYS B C 1
ATOM 4271 O O . LYS B 1 109 ? 3.977 -8.406 -27.094 1 89.81 109 LYS B O 1
ATOM 4276 N N . VAL B 1 110 ? 3.713 -10.148 -25.688 1 90.88 110 VAL B N 1
ATOM 4277 C CA . VAL B 1 110 ? 3.471 -9.305 -24.516 1 90.88 110 VAL B CA 1
ATOM 4278 C C . VAL B 1 110 ? 4.191 -9.883 -23.297 1 90.88 110 VAL B C 1
ATOM 4280 O O . VAL B 1 110 ? 4.449 -11.086 -23.234 1 90.88 110 VAL B O 1
ATOM 4283 N N . LEU B 1 111 ? 4.586 -9.047 -22.422 1 89.81 111 LEU B N 1
ATOM 4284 C CA . LEU B 1 111 ? 5.172 -9.398 -21.141 1 89.81 111 LEU B CA 1
ATOM 4285 C C . LEU B 1 111 ? 4.148 -9.242 -20.016 1 89.81 111 LEU B C 1
ATOM 4287 O O . LEU B 1 111 ? 3.59 -8.156 -19.828 1 89.81 111 LEU B O 1
ATOM 4291 N N . ALA B 1 112 ? 3.883 -10.367 -19.328 1 91.81 112 ALA B N 1
ATOM 4292 C CA . ALA B 1 112 ? 2.842 -10.336 -18.297 1 91.81 112 ALA B CA 1
ATOM 4293 C C . ALA B 1 112 ? 3.285 -11.07 -17.047 1 91.81 112 ALA B C 1
ATOM 4295 O O . ALA B 1 112 ? 4.172 -11.93 -17.094 1 91.81 112 ALA B O 1
ATOM 4296 N N . VAL B 1 113 ? 2.697 -10.742 -15.914 1 91.06 113 VAL B N 1
ATOM 4297 C CA . VAL B 1 113 ? 3.023 -11.359 -14.633 1 91.06 113 VAL B CA 1
ATOM 4298 C C . VAL B 1 113 ? 2.465 -12.781 -14.586 1 91.06 113 VAL B C 1
ATOM 4300 O O . VAL B 1 113 ? 1.285 -13 -14.867 1 91.06 113 VAL B O 1
ATOM 4303 N N . ALA B 1 114 ? 3.328 -13.758 -14.312 1 94.25 114 ALA B N 1
ATOM 4304 C CA . ALA B 1 114 ? 2.863 -15.109 -14.008 1 94.25 114 ALA B CA 1
ATOM 4305 C C . ALA B 1 114 ? 2.42 -15.219 -12.555 1 94.25 114 ALA B C 1
ATOM 4307 O O . ALA B 1 114 ? 3.223 -15.031 -11.633 1 94.25 114 ALA B O 1
ATOM 4308 N N . ASP B 1 115 ? 1.144 -15.562 -12.344 1 94.44 115 ASP B N 1
ATOM 4309 C CA . ASP B 1 115 ? 0.596 -15.406 -11 1 94.44 115 ASP B CA 1
ATOM 4310 C C . ASP B 1 115 ? -0.286 -16.594 -10.625 1 94.44 115 ASP B C 1
ATOM 4312 O O . ASP B 1 115 ? -1.31 -16.844 -11.266 1 94.44 115 ASP B O 1
ATOM 4316 N N . THR B 1 116 ? 0.089 -17.312 -9.492 1 96.5 116 THR B N 1
ATOM 4317 C CA . THR B 1 116 ? -0.677 -18.453 -9.031 1 96.5 116 THR B CA 1
ATOM 4318 C C . THR B 1 116 ? -1.881 -18.016 -8.203 1 96.5 116 THR B C 1
ATOM 4320 O O . THR B 1 116 ? -2.758 -18.812 -7.891 1 96.5 116 THR B O 1
ATOM 4323 N N . GLY B 1 117 ? -1.935 -16.766 -7.883 1 92.69 117 GLY B N 1
ATOM 4324 C CA . GLY B 1 117 ? -3.049 -16.25 -7.098 1 92.69 117 GLY B CA 1
ATOM 4325 C C . GLY B 1 117 ? -4.055 -15.477 -7.93 1 92.69 117 GLY B C 1
ATOM 4326 O O . GLY B 1 117 ? -4.77 -14.617 -7.406 1 92.69 117 GLY B O 1
ATOM 4327 N N . SER B 1 118 ? -4.098 -15.672 -9.211 1 91.19 118 SER B N 1
ATOM 4328 C CA . SER B 1 118 ? -5.004 -14.953 -10.102 1 91.19 118 SER B CA 1
ATOM 4329 C C . SER B 1 118 ? -5.961 -15.914 -10.805 1 91.19 118 SER B C 1
ATOM 4331 O O . SER B 1 118 ? -5.695 -17.109 -10.891 1 91.19 118 SER B O 1
ATOM 4333 N N . ASP B 1 119 ? -7.07 -15.367 -11.297 1 90.06 119 ASP B N 1
ATOM 4334 C CA . ASP B 1 119 ? -8.172 -16.141 -11.859 1 90.06 119 ASP B CA 1
ATOM 4335 C C . ASP B 1 119 ? -8.148 -16.109 -13.383 1 90.06 119 ASP B C 1
ATOM 4337 O O . ASP B 1 119 ? -8.273 -17.141 -14.039 1 90.06 119 ASP B O 1
ATOM 4341 N N . LEU B 1 120 ? -8.031 -14.969 -13.945 1 95.81 120 LEU B N 1
ATOM 4342 C CA . LEU B 1 120 ? -8.18 -14.734 -15.375 1 95.81 120 LEU B CA 1
ATOM 4343 C C . LEU B 1 120 ? -6.922 -14.086 -15.953 1 95.81 120 LEU B C 1
ATOM 4345 O O . LEU B 1 120 ? -6.387 -13.133 -15.375 1 95.81 120 LEU B O 1
ATOM 4349 N N . THR B 1 121 ? -6.449 -14.742 -17.047 1 97.06 121 THR B N 1
ATOM 4350 C CA . THR B 1 121 ? -5.43 -14.055 -17.828 1 97.06 121 THR B CA 1
ATOM 4351 C C . THR B 1 121 ? -6.02 -12.828 -18.516 1 97.06 121 THR B C 1
ATOM 4353 O O . THR B 1 121 ? -7.051 -12.922 -19.188 1 97.06 121 THR B O 1
ATOM 4356 N N . TRP B 1 122 ? -5.387 -11.68 -18.344 1 96.69 122 TRP B N 1
ATOM 4357 C CA . TRP B 1 122 ? -5.863 -10.492 -19.047 1 96.69 122 TRP B CA 1
ATOM 4358 C C . TRP B 1 122 ? -4.695 -9.602 -19.469 1 96.69 122 TRP B C 1
ATOM 4360 O O . TRP B 1 122 ? -3.615 -9.672 -18.875 1 96.69 122 TRP B O 1
ATOM 4370 N N . ILE B 1 123 ? -4.879 -8.867 -20.547 1 95.62 123 ILE B N 1
ATOM 4371 C CA . ILE B 1 123 ? -3.945 -7.859 -21.047 1 95.62 123 ILE B CA 1
ATOM 4372 C C . ILE B 1 123 ? -4.695 -6.562 -21.344 1 95.62 123 ILE B C 1
ATOM 4374 O O . ILE B 1 123 ? -5.922 -6.559 -21.453 1 95.62 123 ILE B O 1
ATOM 4378 N N . GLN B 1 124 ? -3.92 -5.488 -21.406 1 93.88 124 GLN B N 1
ATOM 4379 C CA . GLN B 1 124 ? -4.535 -4.238 -21.828 1 93.88 124 GLN B CA 1
ATOM 4380 C C . GLN B 1 124 ? -4.879 -4.273 -23.312 1 93.88 124 GLN B C 1
ATOM 4382 O O . GLN B 1 124 ? -4.094 -4.777 -24.125 1 93.88 124 GLN B O 1
ATOM 4387 N N . CYS B 1 125 ? -6.078 -3.768 -23.625 1 95.94 125 CYS B N 1
ATOM 4388 C CA . CYS B 1 125 ? -6.547 -3.801 -25 1 95.94 125 CYS B CA 1
ATOM 4389 C C . CYS B 1 125 ? -6.957 -2.41 -25.469 1 95.94 125 CYS B C 1
ATOM 4391 O O . CYS B 1 125 ? -7.422 -1.593 -24.672 1 95.94 125 CYS B O 1
ATOM 4393 N N . LYS B 1 126 ? -6.684 -2.213 -26.797 1 93.94 126 LYS B N 1
ATOM 4394 C CA . LYS B 1 126 ? -7.273 -1.055 -27.469 1 93.94 126 LYS B CA 1
ATOM 4395 C C . LYS B 1 126 ? -8.727 -1.318 -27.844 1 93.94 126 LYS B C 1
ATOM 4397 O O . LYS B 1 126 ? -9.078 -2.426 -28.266 1 93.94 126 LYS B O 1
ATOM 4402 N N . SER B 1 127 ? -9.641 -0.189 -27.734 1 89.94 127 SER B N 1
ATOM 4403 C CA . SER B 1 127 ? -9.422 1.183 -27.281 1 89.94 127 SER B CA 1
ATOM 4404 C C . SER B 1 127 ? -9.461 1.277 -25.766 1 89.94 127 SER B C 1
ATOM 4406 O O . SER B 1 127 ? -10.328 0.69 -25.109 1 89.94 127 SER B O 1
ATOM 4408 N N . CYS B 1 128 ? -8.609 2.08 -25.25 1 85.88 128 CYS B N 1
ATOM 4409 C CA . CYS B 1 128 ? -8.469 2.234 -23.812 1 85.88 128 CYS B CA 1
ATOM 4410 C C . CYS B 1 128 ? -9.336 3.379 -23.297 1 85.88 128 CYS B C 1
ATOM 4412 O O . CYS B 1 128 ? -9.281 4.492 -23.828 1 85.88 128 CYS B O 1
ATOM 4414 N N . GLN B 1 129 ? -10.188 3.047 -22.406 1 80.81 129 GLN B N 1
ATOM 4415 C CA . GLN B 1 129 ? -10.75 4.121 -21.594 1 80.81 129 GLN B CA 1
ATOM 4416 C C . GLN B 1 129 ? -9.688 4.707 -20.656 1 80.81 129 GLN B C 1
ATOM 4418 O O . GLN B 1 129 ? -9.516 5.926 -20.609 1 80.81 129 GLN B O 1
ATOM 4423 N N . GLN B 1 130 ? -9.047 3.824 -19.984 1 75.5 130 GLN B N 1
ATOM 4424 C CA . GLN B 1 130 ? -7.883 4.137 -19.156 1 75.5 130 GLN B CA 1
ATOM 4425 C C . GLN B 1 130 ? -6.887 2.98 -19.156 1 75.5 130 GLN B C 1
ATOM 4427 O O . GLN B 1 130 ? -7.242 1.845 -18.844 1 75.5 130 GLN B O 1
ATOM 4432 N N . CYS B 1 131 ? -5.672 3.285 -19.688 1 82 131 CYS B N 1
ATOM 4433 C CA . CYS B 1 131 ? -4.605 2.289 -19.688 1 82 131 CYS B CA 1
ATOM 4434 C C . CYS B 1 131 ? -3.305 2.885 -19.172 1 82 131 CYS B C 1
ATOM 4436 O O . CYS B 1 131 ? -3.051 4.078 -19.328 1 82 131 CYS B O 1
ATOM 4438 N N . TYR B 1 132 ? -2.586 2.09 -18.453 1 75.19 132 TYR B N 1
ATOM 4439 C CA . TYR B 1 132 ? -1.263 2.531 -18.031 1 75.19 132 TYR B CA 1
ATOM 4440 C C . TYR B 1 132 ? -0.226 2.273 -19.109 1 75.19 132 TYR B C 1
ATOM 4442 O O . TYR B 1 132 ? -0.448 1.459 -20.016 1 75.19 132 TYR B O 1
ATOM 4450 N N . LYS B 1 133 ? 0.876 2.996 -19.047 1 74.88 133 LYS B N 1
ATOM 4451 C CA . LYS B 1 133 ? 1.954 2.832 -20.016 1 74.88 133 LYS B CA 1
ATOM 4452 C C . LYS B 1 133 ? 2.652 1.487 -19.844 1 74.88 133 LYS B C 1
ATOM 4454 O O . LYS B 1 133 ? 2.9 1.054 -18.719 1 74.88 133 LYS B O 1
ATOM 4459 N N . GLN B 1 134 ? 2.814 0.767 -21 1 81.31 134 GLN B N 1
ATOM 4460 C CA . GLN B 1 134 ? 3.557 -0.49 -21 1 81.31 134 GLN B CA 1
ATOM 4461 C C . GLN B 1 134 ? 4.629 -0.497 -22.078 1 81.31 134 GLN B C 1
ATOM 4463 O O . GLN B 1 134 ? 4.598 0.328 -23 1 81.31 134 GLN B O 1
ATOM 4468 N N . ASN B 1 135 ? 5.602 -1.391 -21.969 1 73.12 135 ASN B N 1
ATOM 4469 C CA . ASN B 1 135 ? 6.727 -1.449 -22.891 1 73.12 135 ASN B CA 1
ATOM 4470 C C . ASN B 1 135 ? 6.289 -1.909 -24.281 1 73.12 135 ASN B C 1
ATOM 4472 O O . ASN B 1 135 ? 6.781 -1.406 -25.297 1 73.12 135 ASN B O 1
ATOM 4476 N N . SER B 1 136 ? 5.441 -2.869 -24.344 1 80.81 136 SER B N 1
ATOM 4477 C CA . SER B 1 136 ? 4.918 -3.361 -25.609 1 80.81 136 SER B CA 1
ATOM 4478 C C . SER B 1 136 ? 3.67 -2.592 -26.031 1 80.81 136 SER B C 1
ATOM 4480 O O . SER B 1 136 ? 2.975 -2.02 -25.188 1 80.81 136 SER B O 1
ATOM 4482 N N . PRO B 1 137 ? 3.484 -2.564 -27.297 1 85.88 137 PRO B N 1
ATOM 4483 C CA . PRO B 1 137 ? 2.232 -1.931 -27.719 1 85.88 137 PRO B CA 1
ATOM 4484 C C . PRO B 1 137 ? 1.003 -2.576 -27.078 1 85.88 137 PRO B C 1
ATOM 4486 O O . PRO B 1 137 ? 0.969 -3.795 -26.891 1 85.88 137 PRO B O 1
ATOM 4489 N N . ILE B 1 138 ? 0.137 -1.666 -26.75 1 92.25 138 ILE B N 1
ATOM 4490 C CA . ILE B 1 138 ? -1.13 -2.188 -26.25 1 92.25 138 ILE B CA 1
ATOM 4491 C C . ILE B 1 138 ? -1.805 -3.029 -27.328 1 92.25 138 ILE B C 1
ATOM 4493 O O . ILE B 1 138 ? -1.805 -2.658 -28.5 1 92.25 138 ILE B O 1
ATOM 4497 N N . PHE B 1 139 ? -2.359 -4.133 -26.969 1 94.81 139 PHE B N 1
ATOM 4498 C CA . PHE B 1 139 ? -2.982 -5.078 -27.875 1 94.81 139 PHE B CA 1
ATOM 4499 C C . PHE B 1 139 ? -4.145 -4.43 -28.625 1 94.81 139 PHE B C 1
ATOM 4501 O O . PHE B 1 139 ? -5.047 -3.869 -28 1 94.81 139 PHE B O 1
ATOM 4508 N N . ASP B 1 140 ? -4.066 -4.516 -29.938 1 95.44 140 ASP B N 1
ATOM 4509 C CA . ASP B 1 140 ? -5.145 -4.031 -30.797 1 95.44 140 ASP B CA 1
ATOM 4510 C C . ASP B 1 140 ? -5.98 -5.191 -31.328 1 95.44 140 ASP B C 1
ATOM 4512 O O . ASP B 1 140 ? -5.594 -5.848 -32.281 1 95.44 140 ASP B O 1
ATOM 4516 N N . LYS B 1 141 ? -7.129 -5.324 -30.781 1 95.19 141 LYS B N 1
ATOM 4517 C CA . LYS B 1 141 ? -7.969 -6.469 -31.109 1 95.19 141 LYS B CA 1
ATOM 4518 C C . LYS B 1 141 ? -8.438 -6.41 -32.562 1 95.19 141 LYS B C 1
ATOM 4520 O O . LYS B 1 141 ? -8.703 -7.445 -33.188 1 95.19 141 LYS B O 1
ATOM 4525 N N . SER B 1 142 ? -8.516 -5.254 -33.125 1 95.5 142 SER B N 1
ATOM 4526 C CA . SER B 1 142 ? -8.977 -5.105 -34.5 1 95.5 142 SER B CA 1
ATOM 4527 C C . SER B 1 142 ? -7.969 -5.676 -35.469 1 95.5 142 SER B C 1
ATOM 4529 O O . SER B 1 142 ? -8.297 -5.918 -36.656 1 95.5 142 SER B O 1
ATOM 4531 N N . GLN B 1 143 ? -6.785 -5.922 -35.031 1 95.5 143 GLN B N 1
ATOM 4532 C CA . GLN B 1 143 ? -5.73 -6.406 -35.938 1 95.5 143 GLN B CA 1
ATOM 4533 C C . GLN B 1 143 ? -5.602 -7.922 -35.844 1 95.5 143 GLN B C 1
ATOM 4535 O O . GLN B 1 143 ? -4.73 -8.508 -36.5 1 95.5 143 GLN B O 1
ATOM 4540 N N . SER B 1 144 ? -6.414 -8.531 -35.062 1 97.12 144 SER B N 1
ATOM 4541 C CA . SER B 1 144 ? -6.352 -9.977 -34.906 1 97.12 144 SER B CA 1
ATOM 4542 C C . SER B 1 144 ? -7.512 -10.656 -35.625 1 97.12 144 SER B C 1
ATOM 4544 O O . SER B 1 144 ? -8.664 -10.242 -35.5 1 97.12 144 SER B O 1
ATOM 4546 N N . SER B 1 145 ? -7.262 -11.719 -36.312 1 97.69 145 SER B N 1
ATOM 4547 C CA . SER B 1 145 ? -8.297 -12.453 -37.031 1 97.69 145 SER B CA 1
ATOM 4548 C C . SER B 1 145 ? -8.953 -13.5 -36.125 1 97.69 145 SER B C 1
ATOM 4550 O O . SER B 1 145 ? -9.969 -14.094 -36.469 1 97.69 145 SER B O 1
ATOM 4552 N N . THR B 1 146 ? -8.477 -13.734 -34.938 1 97.81 146 THR B N 1
ATOM 4553 C CA . THR B 1 146 ? -8.984 -14.82 -34.094 1 97.81 146 THR B CA 1
ATOM 4554 C C . THR B 1 146 ? -9.641 -14.273 -32.844 1 97.81 146 THR B C 1
ATOM 4556 O O . THR B 1 146 ? -10.109 -15.039 -31.984 1 97.81 146 THR B O 1
ATOM 4559 N N . TYR B 1 147 ? -9.742 -12.938 -32.688 1 97.88 147 TYR B N 1
ATOM 4560 C CA . TYR B 1 147 ? -10.375 -12.32 -31.547 1 97.88 147 TYR B CA 1
ATOM 4561 C C . TYR B 1 147 ? -11.891 -12.492 -31.594 1 97.88 147 TYR B C 1
ATOM 4563 O O . TYR B 1 147 ? -12.523 -12.156 -32.594 1 97.88 147 TYR B O 1
ATOM 4571 N N . LYS B 1 148 ? -12.477 -12.992 -30.5 1 98 148 LYS B N 1
ATOM 4572 C CA . LYS B 1 148 ? -13.93 -13.156 -30.422 1 98 148 LYS B CA 1
ATOM 4573 C C . LYS B 1 148 ? -14.438 -12.891 -29.016 1 98 148 LYS B C 1
ATOM 4575 O O . LYS B 1 148 ? -14 -13.531 -28.062 1 98 148 LYS B O 1
ATOM 4580 N N . THR B 1 149 ? -15.359 -11.969 -28.859 1 98.12 149 THR B N 1
ATOM 4581 C CA . THR B 1 149 ? -15.953 -11.68 -27.562 1 98.12 149 THR B CA 1
ATOM 4582 C C . THR B 1 149 ? -16.844 -12.836 -27.109 1 98.12 149 THR B C 1
ATOM 4584 O O . THR B 1 149 ? -17.438 -13.539 -27.922 1 98.12 149 THR B O 1
ATOM 4587 N N . GLU B 1 150 ? -16.922 -13.008 -25.859 1 98.44 150 GLU B N 1
ATOM 4588 C CA . GLU B 1 150 ? -17.781 -14.016 -25.25 1 98.44 150 GLU B CA 1
ATOM 4589 C C . GLU B 1 150 ? -19.109 -13.414 -24.812 1 98.44 150 GLU B C 1
ATOM 4591 O O . GLU B 1 150 ? -19.156 -12.289 -24.328 1 98.44 150 GLU B O 1
ATOM 4596 N N . SER B 1 151 ? -20.156 -14.25 -24.984 1 98.19 151 SER B N 1
ATOM 4597 C CA . SER B 1 151 ? -21.484 -13.789 -24.594 1 98.19 151 SER B CA 1
ATOM 4598 C C . SER B 1 151 ? -21.703 -13.914 -23.094 1 98.19 151 SER B C 1
ATOM 4600 O O . SER B 1 151 ? -20.938 -14.602 -22.406 1 98.19 151 SER B O 1
ATOM 4602 N N . CYS B 1 152 ? -22.781 -13.273 -22.656 1 97.44 152 CYS B N 1
ATOM 4603 C CA . CYS B 1 152 ? -23.109 -13.242 -21.25 1 97.44 152 CYS B CA 1
ATOM 4604 C C . CYS B 1 152 ? -23.469 -14.633 -20.734 1 97.44 152 CYS B C 1
ATOM 4606 O O . CYS B 1 152 ? -23.266 -14.938 -19.562 1 97.44 152 CYS B O 1
ATOM 4608 N N . ASP B 1 153 ? -23.812 -15.5 -21.625 1 96.81 153 ASP B N 1
ATOM 4609 C CA . ASP B 1 153 ? -24.219 -16.828 -21.203 1 96.81 153 ASP B CA 1
ATOM 4610 C C . ASP B 1 153 ? -23.203 -17.891 -21.609 1 96.81 153 ASP B C 1
ATOM 4612 O O . ASP B 1 153 ? -23.484 -19.094 -21.547 1 96.81 153 ASP B O 1
ATOM 4616 N N . SER B 1 154 ? -22.094 -17.453 -22 1 97.44 154 SER B N 1
ATOM 4617 C CA . SER B 1 154 ? -21.062 -18.391 -22.406 1 97.44 154 SER B CA 1
ATOM 4618 C C . SER B 1 154 ? -20.484 -19.141 -21.203 1 97.44 154 SER B C 1
ATOM 4620 O O . SER B 1 154 ? -20.656 -18.703 -20.062 1 97.44 154 SER B O 1
ATOM 4622 N N . THR B 1 155 ? -19.875 -20.281 -21.469 1 96.31 155 THR B N 1
ATOM 4623 C CA . THR B 1 155 ? -19.188 -21.062 -20.438 1 96.31 155 THR B CA 1
ATOM 4624 C C . THR B 1 155 ? -18.094 -20.234 -19.797 1 96.31 155 THR B C 1
ATOM 4626 O O . THR B 1 155 ? -17.891 -20.312 -18.578 1 96.31 155 THR B O 1
ATOM 4629 N N . ALA B 1 156 ? -17.406 -19.484 -20.609 1 96.81 156 ALA B N 1
ATOM 4630 C CA . ALA B 1 156 ? -16.344 -18.625 -20.094 1 96.81 156 ALA B CA 1
ATOM 4631 C C . ALA B 1 156 ? -16.906 -17.609 -19.094 1 96.81 156 ALA B C 1
ATOM 4633 O O . ALA B 1 156 ? -16.328 -17.391 -18.031 1 96.81 156 ALA B O 1
ATOM 4634 N N . CYS B 1 157 ? -17.984 -17.031 -19.406 1 97.12 157 CYS B N 1
ATOM 4635 C CA . CYS B 1 157 ? -18.578 -16.031 -18.531 1 97.12 157 CYS B CA 1
ATOM 4636 C C . CYS B 1 157 ? -19.047 -16.641 -17.219 1 97.12 157 CYS B C 1
ATOM 4638 O O . CYS B 1 157 ? -18.922 -16.031 -16.156 1 97.12 157 CYS B O 1
ATOM 4640 N N . HIS B 1 158 ? -19.531 -17.828 -17.297 1 95.31 158 HIS B N 1
ATOM 4641 C CA . HIS B 1 158 ? -20 -18.516 -16.094 1 95.31 158 HIS B CA 1
ATOM 4642 C C . HIS B 1 158 ? -18.828 -18.969 -15.227 1 95.31 158 HIS B C 1
ATOM 4644 O O . HIS B 1 158 ? -19 -19.281 -14.047 1 95.31 158 HIS B O 1
ATOM 4650 N N . GLY B 1 159 ? -17.656 -19 -15.859 1 93.94 159 GLY B N 1
ATOM 4651 C CA . GLY B 1 159 ? -16.469 -19.359 -15.109 1 93.94 159 GLY B CA 1
ATOM 4652 C C . GLY B 1 159 ? -15.961 -18.266 -14.195 1 93.94 159 GLY B C 1
ATOM 4653 O O . GLY B 1 159 ? -15.156 -18.516 -13.297 1 93.94 159 GLY B O 1
ATOM 4654 N N . LEU B 1 160 ? -16.406 -17 -14.375 1 93.25 160 LEU B N 1
ATOM 4655 C CA . LEU B 1 160 ? -16.047 -15.875 -13.508 1 93.25 160 LEU B CA 1
ATOM 4656 C C . LEU B 1 160 ? -16.797 -15.953 -12.188 1 93.25 160 LEU B C 1
ATOM 4658 O O . LEU B 1 160 ? -17.953 -16.391 -12.148 1 93.25 160 LEU B O 1
ATOM 4662 N N . SER B 1 161 ? -16.062 -15.625 -11.172 1 83.5 161 SER B N 1
ATOM 4663 C CA . SER B 1 161 ? -16.766 -15.5 -9.898 1 83.5 161 SER B CA 1
ATOM 4664 C C . SER B 1 161 ? -17.844 -14.414 -9.969 1 83.5 161 SER B C 1
ATOM 4666 O O . SER B 1 161 ? -17.75 -13.492 -10.781 1 83.5 161 SER B O 1
ATOM 4668 N N . LYS B 1 162 ? -18.797 -14.523 -9.102 1 80.25 162 LYS B N 1
ATOM 4669 C CA . LYS B 1 162 ? -19.938 -13.633 -9.109 1 80.25 162 LYS B CA 1
ATOM 4670 C C . LYS B 1 162 ? -19.516 -12.172 -8.977 1 80.25 162 LYS B C 1
ATOM 4672 O O . LYS B 1 162 ? -20.031 -11.297 -9.664 1 80.25 162 LYS B O 1
ATOM 4677 N N . ASP B 1 163 ? -18.562 -11.977 -8.172 1 77.25 163 ASP B N 1
ATOM 4678 C CA . ASP B 1 163 ? -18.156 -10.602 -7.883 1 77.25 163 ASP B CA 1
ATOM 4679 C C . ASP B 1 163 ? -17.281 -10.039 -9.008 1 77.25 163 ASP B C 1
ATOM 4681 O O . ASP B 1 163 ? -17.094 -8.82 -9.102 1 77.25 163 ASP B O 1
ATOM 4685 N N . ASN B 1 164 ? -16.812 -10.867 -9.891 1 88 164 ASN B N 1
ATOM 4686 C CA . ASN B 1 164 ? -15.914 -10.438 -10.953 1 88 164 ASN B CA 1
ATOM 4687 C C . ASN B 1 164 ? -16.609 -10.398 -12.305 1 88 164 ASN B C 1
ATOM 4689 O O . ASN B 1 164 ? -16.031 -9.961 -13.297 1 88 164 ASN B O 1
ATOM 4693 N N . LYS B 1 165 ? -17.844 -10.781 -12.266 1 92.38 165 LYS B N 1
ATOM 4694 C CA . LYS B 1 165 ? -18.594 -10.953 -13.508 1 92.38 165 LYS B CA 1
ATOM 4695 C C . LYS B 1 165 ? -19.531 -9.773 -13.758 1 92.38 165 LYS B C 1
ATOM 4697 O O . LYS B 1 165 ? -20.141 -9.25 -12.82 1 92.38 165 LYS B O 1
ATOM 4702 N N . GLY B 1 166 ? -19.5 -9.328 -15.07 1 93.31 166 GLY B N 1
ATOM 4703 C CA . GLY B 1 166 ? -20.469 -8.367 -15.562 1 93.31 166 GLY B CA 1
ATOM 4704 C C . GLY B 1 166 ? -21 -8.703 -16.953 1 93.31 166 GLY B C 1
ATOM 4705 O O . GLY B 1 166 ? -20.609 -9.719 -17.531 1 93.31 166 GLY B O 1
ATOM 4706 N N . CYS B 1 167 ? -22.031 -7.93 -17.375 1 94.88 167 CYS B N 1
ATOM 4707 C CA . CYS B 1 167 ? -22.609 -8.141 -18.688 1 94.88 167 CYS B CA 1
ATOM 4708 C C . CYS B 1 167 ? -23.062 -6.82 -19.297 1 94.88 167 CYS B C 1
ATOM 4710 O O . CYS B 1 167 ? -23.766 -6.035 -18.656 1 94.88 167 CYS B O 1
ATOM 4712 N N . ASP B 1 168 ? -22.5 -6.645 -20.484 1 95.31 168 ASP B N 1
ATOM 4713 C CA . ASP B 1 168 ? -23.125 -5.641 -21.344 1 95.31 168 ASP B CA 1
ATOM 4714 C C . ASP B 1 168 ? -24.344 -6.219 -22.078 1 95.31 168 ASP B C 1
ATOM 4716 O O . ASP B 1 168 ? -24.203 -6.828 -23.141 1 95.31 168 ASP B O 1
ATOM 4720 N N . GLU B 1 169 ? -25.5 -5.898 -21.547 1 93.56 169 GLU B N 1
ATOM 4721 C CA . GLU B 1 169 ? -26.719 -6.531 -22.031 1 93.56 169 GLU B CA 1
ATOM 4722 C C . GLU B 1 169 ? -27.047 -6.062 -23.453 1 93.56 169 GLU B C 1
ATOM 4724 O O . GLU B 1 169 ? -27.578 -6.836 -24.266 1 93.56 169 GLU B O 1
ATOM 4729 N N . SER B 1 170 ? -26.828 -4.82 -23.672 1 94.62 170 SER B N 1
ATOM 4730 C CA . SER B 1 170 ? -27.172 -4.258 -24.969 1 94.62 170 SER B CA 1
ATOM 4731 C C . SER B 1 170 ? -26.391 -4.93 -26.094 1 94.62 170 SER B C 1
ATOM 4733 O O . SER B 1 170 ? -26.922 -5.137 -27.188 1 94.62 170 SER B O 1
ATOM 4735 N N . ARG B 1 171 ? -25.234 -5.379 -25.812 1 94.94 171 ARG B N 1
ATOM 4736 C CA . ARG B 1 171 ? -24.391 -5.977 -26.844 1 94.94 171 ARG B CA 1
ATOM 4737 C C . ARG B 1 171 ? -24.188 -7.469 -26.594 1 94.94 171 ARG B C 1
ATOM 4739 O O . ARG B 1 171 ? -23.594 -8.172 -27.406 1 94.94 171 ARG B O 1
ATOM 4746 N N . ASN B 1 172 ? -24.672 -8.008 -25.531 1 97.5 172 ASN B N 1
ATOM 4747 C CA . ASN B 1 172 ? -24.484 -9.391 -25.109 1 97.5 172 ASN B CA 1
ATOM 4748 C C . ASN B 1 172 ? -23 -9.766 -25.031 1 97.5 172 ASN B C 1
ATOM 4750 O O . ASN B 1 172 ? -22.594 -10.766 -25.609 1 97.5 172 ASN B O 1
ATOM 4754 N N . ILE B 1 173 ? -22.266 -8.992 -24.344 1 98.25 173 ILE B N 1
ATOM 4755 C CA . ILE B 1 173 ? -20.828 -9.211 -24.172 1 98.25 173 ILE B CA 1
ATOM 4756 C C . ILE B 1 173 ? -20.5 -9.391 -22.688 1 98.25 173 ILE B C 1
ATOM 4758 O O . ILE B 1 173 ? -20.859 -8.547 -21.859 1 98.25 173 ILE B O 1
ATOM 4762 N N . CYS B 1 174 ? -19.812 -10.469 -22.375 1 98.38 174 CYS B N 1
ATOM 4763 C CA . CYS B 1 174 ? -19.359 -10.75 -21.016 1 98.38 174 CYS B CA 1
ATOM 4764 C C . CYS B 1 174 ? -18.312 -9.75 -20.578 1 98.38 174 CYS B C 1
ATOM 4766 O O . CYS B 1 174 ? -17.359 -9.477 -21.312 1 98.38 174 CYS B O 1
ATOM 4768 N N . LYS B 1 175 ? -18.531 -9.227 -19.344 1 97.38 175 LYS B N 1
ATOM 4769 C CA . LYS B 1 175 ? -17.594 -8.273 -18.766 1 97.38 175 LYS B CA 1
ATOM 4770 C C . LYS B 1 175 ? -16.938 -8.844 -17.516 1 97.38 175 LYS B C 1
ATOM 4772 O O . LYS B 1 175 ? -17.5 -9.727 -16.859 1 97.38 175 LYS B O 1
ATOM 4777 N N . TYR B 1 176 ? -15.688 -8.398 -17.266 1 96 176 TYR B N 1
ATOM 4778 C CA . TYR B 1 176 ? -15.008 -8.773 -16.016 1 96 176 TYR B CA 1
ATOM 4779 C C . TYR B 1 176 ? -14.469 -7.535 -15.305 1 96 176 TYR B C 1
ATOM 4781 O O . TYR B 1 176 ? -14.281 -6.488 -15.922 1 96 176 TYR B O 1
ATOM 4789 N N . GLN B 1 177 ? -14.32 -7.676 -14.016 1 90.56 177 GLN B N 1
ATOM 4790 C CA . GLN B 1 177 ? -13.617 -6.684 -13.203 1 90.56 177 GLN B CA 1
ATOM 4791 C C . GLN B 1 177 ? -12.812 -7.352 -12.094 1 90.56 177 GLN B C 1
ATOM 4793 O O . GLN B 1 177 ? -13.32 -8.219 -11.383 1 90.56 177 GLN B O 1
ATOM 4798 N N . TYR B 1 178 ? -11.484 -7.051 -12.031 1 86.25 178 TYR B N 1
ATOM 4799 C CA . TYR B 1 178 ? -10.602 -7.539 -10.977 1 86.25 178 TYR B CA 1
ATOM 4800 C C . TYR B 1 178 ? -9.93 -6.379 -10.25 1 86.25 178 TYR B C 1
ATOM 4802 O O . TYR B 1 178 ? -9.422 -5.449 -10.883 1 86.25 178 TYR B O 1
ATOM 4810 N N . TYR B 1 179 ? -9.914 -6.441 -8.922 1 76.5 179 TYR B N 1
ATOM 4811 C CA . TYR B 1 179 ? -9.172 -5.535 -8.055 1 76.5 179 TYR B CA 1
ATOM 4812 C C . TYR B 1 179 ? -8.086 -6.277 -7.289 1 76.5 179 TYR B C 1
ATOM 4814 O O . TYR B 1 179 ? -8.305 -7.395 -6.812 1 76.5 179 TYR B O 1
ATOM 4822 N N . TYR B 1 180 ? -6.875 -5.766 -7.195 1 72.38 180 TYR B N 1
ATOM 4823 C CA . TYR B 1 180 ? -5.75 -6.551 -6.695 1 72.38 180 TYR B CA 1
ATOM 4824 C C . TYR B 1 180 ? -5.23 -5.977 -5.383 1 72.38 180 TYR B C 1
ATOM 4826 O O . TYR B 1 180 ? -4.133 -6.328 -4.938 1 72.38 180 TYR B O 1
ATOM 4834 N N . GLY B 1 181 ? -5.848 -5.199 -4.668 1 63.31 181 GLY B N 1
ATOM 4835 C CA . GLY B 1 181 ? -5.547 -4.789 -3.303 1 63.31 181 GLY B CA 1
ATOM 4836 C C . GLY B 1 181 ? -4.586 -3.619 -3.229 1 63.31 181 GLY B C 1
ATOM 4837 O O . GLY B 1 181 ? -4.457 -2.98 -2.184 1 63.31 181 GLY B O 1
ATOM 4838 N N . ASP B 1 182 ? -3.709 -3.354 -4.285 1 60.31 182 ASP B N 1
ATOM 4839 C CA . ASP B 1 182 ? -2.777 -2.23 -4.324 1 60.31 182 ASP B CA 1
ATOM 4840 C C . ASP B 1 182 ? -3.34 -1.079 -5.152 1 60.31 182 ASP B C 1
ATOM 4842 O O . ASP B 1 182 ? -2.59 -0.363 -5.82 1 60.31 182 ASP B O 1
ATOM 4846 N N . ASN B 1 183 ? -4.621 -0.971 -5.184 1 61.53 183 ASN B N 1
ATOM 4847 C CA . ASN B 1 183 ? -5.359 0.043 -5.93 1 61.53 183 ASN B CA 1
ATOM 4848 C C . ASN B 1 183 ? -5.242 -0.175 -7.438 1 61.53 183 ASN B C 1
ATOM 4850 O O . ASN B 1 183 ? -5.625 0.692 -8.227 1 61.53 183 ASN B O 1
ATOM 4854 N N . SER B 1 184 ? -4.676 -1.263 -7.809 1 72.31 184 SER B N 1
ATOM 4855 C CA . SER B 1 184 ? -4.711 -1.637 -9.219 1 72.31 184 SER B CA 1
ATOM 4856 C C . SER B 1 184 ? -5.969 -2.436 -9.547 1 72.31 184 SER B C 1
ATOM 4858 O O . SER B 1 184 ? -6.535 -3.096 -8.672 1 72.31 184 SER B O 1
ATOM 4860 N N . PHE B 1 185 ? -6.414 -2.24 -10.789 1 78.44 185 PHE B N 1
ATOM 4861 C CA . PHE B 1 185 ? -7.57 -3.008 -11.242 1 78.44 185 PHE B CA 1
ATOM 4862 C C . PHE B 1 185 ? -7.551 -3.162 -12.758 1 78.44 185 PHE B C 1
ATOM 4864 O O . PHE B 1 185 ? -6.812 -2.461 -13.453 1 78.44 185 PHE B O 1
ATOM 4871 N N . SER B 1 186 ? -8.258 -4.129 -13.227 1 88.44 186 SER B N 1
ATOM 4872 C CA . SER B 1 186 ? -8.539 -4.312 -14.648 1 88.44 186 SER B CA 1
ATOM 4873 C C . SER B 1 186 ? -10.016 -4.59 -14.891 1 88.44 186 SER B C 1
ATOM 4875 O O . SER B 1 186 ? -10.609 -5.445 -14.227 1 88.44 186 SER B O 1
ATOM 4877 N N . LYS B 1 187 ? -10.57 -3.75 -15.734 1 90.44 187 LYS B N 1
ATOM 4878 C CA . LYS B 1 187 ? -11.93 -3.951 -16.219 1 90.44 187 LYS B CA 1
ATOM 4879 C C . LYS B 1 187 ? -11.961 -4.07 -17.75 1 90.44 187 LYS B C 1
ATOM 4881 O O . LYS B 1 187 ? -11.242 -3.35 -18.438 1 90.44 187 LYS B O 1
ATOM 4886 N N . GLY B 1 188 ? -12.758 -5.012 -18.188 1 97.12 188 GLY B N 1
ATOM 4887 C CA . GLY B 1 188 ? -12.844 -5.191 -19.625 1 97.12 188 GLY B CA 1
ATOM 4888 C C . GLY B 1 188 ? -13.859 -6.242 -20.047 1 97.12 188 GLY B C 1
ATOM 4889 O O . GLY B 1 188 ? -14.875 -6.422 -19.375 1 97.12 188 GLY B O 1
ATOM 4890 N N . GLU B 1 189 ? -13.648 -6.707 -21.219 1 98.19 189 GLU B N 1
ATOM 4891 C CA . GLU B 1 189 ? -14.523 -7.75 -21.75 1 98.19 189 GLU B CA 1
ATOM 4892 C C . GLU B 1 189 ? -13.805 -9.094 -21.812 1 98.19 189 GLU B C 1
ATOM 4894 O O . GLU B 1 189 ? -12.578 -9.141 -21.938 1 98.19 189 GLU B O 1
ATOM 4899 N N . VAL B 1 190 ? -14.609 -10.125 -21.734 1 98.56 190 VAL B N 1
ATOM 4900 C CA . VAL B 1 190 ? -14.086 -11.484 -21.875 1 98.56 190 VAL B CA 1
ATOM 4901 C C . VAL B 1 190 ? -14.117 -11.898 -23.344 1 98.56 190 VAL B C 1
ATOM 4903 O O . VAL B 1 190 ? -15.102 -11.648 -24.047 1 98.56 190 VAL B O 1
ATOM 4906 N N . ALA B 1 191 ? -13.016 -12.453 -23.828 1 98.5 191 ALA B N 1
ATOM 4907 C CA . ALA B 1 191 ? -12.891 -12.867 -25.234 1 98.5 191 ALA B CA 1
ATOM 4908 C C . ALA B 1 191 ? -12.078 -14.156 -25.344 1 98.5 191 ALA B C 1
ATOM 4910 O O . ALA B 1 191 ? -11.523 -14.633 -24.359 1 98.5 191 ALA B O 1
ATOM 4911 N N . THR B 1 192 ? -12.133 -14.742 -26.5 1 98.19 192 THR B N 1
ATOM 4912 C CA . THR B 1 192 ? -11.211 -15.812 -26.844 1 98.19 192 THR B CA 1
ATOM 4913 C C . THR B 1 192 ? -10.195 -15.336 -27.891 1 98.19 192 THR B C 1
ATOM 4915 O O . THR B 1 192 ? -10.508 -14.492 -28.719 1 98.19 192 THR B O 1
ATOM 4918 N N . GLU B 1 193 ? -9.031 -15.812 -27.734 1 97.69 193 GLU B N 1
ATOM 4919 C CA . GLU B 1 193 ? -7.926 -15.477 -28.609 1 97.69 193 GLU B CA 1
ATOM 4920 C C . GLU B 1 193 ? -6.934 -16.641 -28.719 1 97.69 193 GLU B C 1
ATOM 4922 O O . GLU B 1 193 ? -6.988 -17.578 -27.938 1 97.69 193 GLU B O 1
ATOM 4927 N N . THR B 1 194 ? -6.086 -16.531 -29.734 1 97 194 THR B N 1
ATOM 4928 C CA . THR B 1 194 ? -4.992 -17.484 -29.844 1 97 194 THR B CA 1
ATOM 4929 C C . THR B 1 194 ? -3.822 -17.062 -28.953 1 97 194 THR B C 1
ATOM 4931 O O . THR B 1 194 ? -3.264 -15.984 -29.125 1 97 194 THR B O 1
ATOM 4934 N N . LEU B 1 195 ? -3.543 -17.922 -27.984 1 95.75 195 LEU B N 1
ATOM 4935 C CA . LEU B 1 195 ? -2.389 -17.719 -27.109 1 95.75 195 LEU B CA 1
ATOM 4936 C C . LEU B 1 195 ? -1.237 -18.641 -27.516 1 95.75 195 LEU B C 1
ATOM 4938 O O . LEU B 1 195 ? -1.438 -19.828 -27.734 1 95.75 195 LEU B O 1
ATOM 4942 N N . THR B 1 196 ? -0.106 -18.047 -27.75 1 93.31 196 THR B N 1
ATOM 4943 C CA . THR B 1 196 ? 1.072 -18.828 -28.125 1 93.31 196 THR B CA 1
ATOM 4944 C C . THR B 1 196 ? 2.168 -18.688 -27.062 1 93.31 196 THR B C 1
ATOM 4946 O O . THR B 1 196 ? 2.418 -17.594 -26.562 1 93.31 196 THR B O 1
ATOM 4949 N N . ILE B 1 197 ? 2.738 -19.812 -26.703 1 89.62 197 ILE B N 1
ATOM 4950 C CA . ILE B 1 197 ? 3.842 -19.844 -25.734 1 89.62 197 ILE B CA 1
ATOM 4951 C C . ILE B 1 197 ? 5.105 -20.359 -26.438 1 89.62 197 ILE B C 1
ATOM 4953 O O . ILE B 1 197 ? 5.086 -21.391 -27.078 1 89.62 197 ILE B O 1
ATOM 4957 N N . ASP B 1 198 ? 6.086 -19.453 -26.266 1 82.19 198 ASP B N 1
ATOM 4958 C CA . ASP B 1 198 ? 7.379 -19.859 -26.812 1 82.19 198 ASP B CA 1
ATOM 4959 C C . ASP B 1 198 ? 8.133 -20.734 -25.812 1 82.19 198 ASP B C 1
ATOM 4961 O O . ASP B 1 198 ? 8.148 -20.438 -24.609 1 82.19 198 ASP B O 1
ATOM 4965 N N . SER B 1 199 ? 8.562 -21.828 -26.25 1 76.19 199 SER B N 1
ATOM 4966 C CA . SER B 1 199 ? 9.375 -22.688 -25.391 1 76.19 199 SER B CA 1
ATOM 4967 C C . SER B 1 199 ? 10.859 -22.344 -25.531 1 76.19 199 SER B C 1
ATOM 4969 O O . SER B 1 199 ? 11.289 -21.797 -26.547 1 76.19 199 SER B O 1
ATOM 4971 N N . SER B 1 200 ? 11.539 -22.594 -24.5 1 70 200 SER B N 1
ATOM 4972 C CA . SER B 1 200 ? 12.984 -22.391 -24.531 1 70 200 SER B CA 1
ATOM 4973 C C . SER B 1 200 ? 13.641 -23.266 -25.594 1 70 200 SER B C 1
ATOM 4975 O O . SER B 1 200 ? 14.742 -22.969 -26.047 1 70 200 SER B O 1
ATOM 4977 N N . SER B 1 201 ? 13.07 -24.375 -26.031 1 62.34 201 SER B N 1
ATOM 4978 C CA . SER B 1 201 ? 13.641 -25.25 -27.047 1 62.34 201 SER B CA 1
ATOM 4979 C C . SER B 1 201 ? 13.258 -24.781 -28.453 1 62.34 201 SER B C 1
ATOM 4981 O O . SER B 1 201 ? 13.352 -25.562 -29.422 1 62.34 201 SER B O 1
ATOM 4983 N N . ALA B 1 202 ? 13.055 -23.609 -28.625 1 61.19 202 ALA B N 1
ATOM 4984 C CA . ALA B 1 202 ? 12.836 -22.953 -29.906 1 61.19 202 ALA B CA 1
ATOM 4985 C C . ALA B 1 202 ? 11.578 -23.469 -30.578 1 61.19 202 ALA B C 1
ATOM 4987 O O . ALA B 1 202 ? 11.414 -23.328 -31.797 1 61.19 202 ALA B O 1
ATOM 4988 N N . SER B 1 203 ? 10.766 -24.062 -29.766 1 77.25 203 SER B N 1
ATOM 4989 C CA . SER B 1 203 ? 9.469 -24.422 -30.328 1 77.25 203 SER B CA 1
ATOM 4990 C C . SER B 1 203 ? 8.344 -23.625 -29.688 1 77.25 203 SER B C 1
ATOM 4992 O O . SER B 1 203 ? 8.508 -23.062 -28.594 1 77.25 203 SER B O 1
ATOM 4994 N N . TYR B 1 204 ? 7.355 -23.172 -30.578 1 82.81 204 TYR B N 1
ATOM 4995 C CA . TYR B 1 204 ? 6.184 -22.484 -30.047 1 82.81 204 TYR B CA 1
ATOM 4996 C C . TYR B 1 204 ? 4.961 -23.406 -30.078 1 82.81 204 TYR B C 1
ATOM 4998 O O . TYR B 1 204 ? 4.848 -24.266 -30.953 1 82.81 204 TYR B O 1
ATOM 5006 N N . VAL B 1 205 ? 4.219 -23.375 -29.047 1 87.44 205 VAL B N 1
ATOM 5007 C CA . VAL B 1 205 ? 2.936 -24.078 -29 1 87.44 205 VAL B CA 1
ATOM 5008 C C . VAL B 1 205 ? 1.8 -23.047 -28.922 1 87.44 205 VAL B C 1
ATOM 5010 O O . VAL B 1 205 ? 1.84 -22.125 -28.125 1 87.44 205 VAL B O 1
ATOM 5013 N N . SER B 1 206 ? 0.813 -23.219 -29.859 1 91.88 206 SER B N 1
ATOM 5014 C CA . SER B 1 206 ? -0.329 -22.312 -29.906 1 91.88 206 SER B CA 1
ATOM 5015 C C . SER B 1 206 ? -1.57 -22.953 -29.297 1 91.88 206 SER B C 1
ATOM 5017 O O . SER B 1 206 ? -1.821 -24.141 -29.5 1 91.88 206 SER B O 1
ATOM 5019 N N . PHE B 1 207 ? -2.246 -22.172 -28.594 1 93.31 207 PHE B N 1
ATOM 5020 C CA . PHE B 1 207 ? -3.516 -22.562 -27.984 1 93.31 207 PHE B CA 1
ATOM 5021 C C . PHE B 1 207 ? -4.648 -21.672 -28.484 1 93.31 207 PHE B C 1
ATOM 5023 O O . PHE B 1 207 ? -4.895 -20.609 -27.922 1 93.31 207 PHE B O 1
ATOM 5030 N N . PRO B 1 208 ? -5.363 -22.156 -29.516 1 94.81 208 PRO B N 1
ATOM 5031 C CA . PRO B 1 208 ? -6.469 -21.344 -30.031 1 94.81 208 PRO B CA 1
ATOM 5032 C C . PRO B 1 208 ? -7.652 -21.281 -29.078 1 94.81 208 PRO B C 1
ATOM 5034 O O . PRO B 1 208 ? -7.766 -22.109 -28.172 1 94.81 208 PRO B O 1
ATOM 5037 N N . SER B 1 209 ? -8.461 -20.266 -29.156 1 95.94 209 SER B N 1
ATOM 5038 C CA . SER B 1 209 ? -9.719 -20.094 -28.422 1 95.94 209 SER B CA 1
ATOM 5039 C C . SER B 1 209 ? -9.484 -20.078 -26.922 1 95.94 209 SER B C 1
ATOM 5041 O O . SER B 1 209 ? -10.281 -20.625 -26.156 1 95.94 209 SER B O 1
ATOM 5043 N N . THR B 1 210 ? -8.312 -19.594 -26.562 1 97 210 THR B N 1
ATOM 5044 C CA . THR B 1 210 ? -8.055 -19.391 -25.141 1 97 210 THR B CA 1
ATOM 5045 C C . THR B 1 210 ? -8.836 -18.188 -24.625 1 97 210 THR B C 1
ATOM 5047 O O . THR B 1 210 ? -8.836 -17.125 -25.234 1 97 210 THR B O 1
ATOM 5050 N N . VAL B 1 211 ? -9.5 -18.391 -23.453 1 98.31 211 VAL B N 1
ATOM 5051 C CA . VAL B 1 211 ? -10.273 -17.297 -22.859 1 98.31 211 VAL B CA 1
ATOM 5052 C C . VAL B 1 211 ? -9.32 -16.281 -22.219 1 98.31 211 VAL B C 1
ATOM 5054 O O . VAL B 1 211 ? -8.43 -16.656 -21.453 1 98.31 211 VAL B O 1
ATOM 5057 N N . ILE B 1 212 ? -9.492 -15.016 -22.516 1 98.31 212 ILE B N 1
ATOM 5058 C CA . ILE B 1 212 ? -8.703 -13.93 -21.953 1 98.31 212 ILE B CA 1
ATOM 5059 C C . ILE B 1 212 ? -9.617 -12.766 -21.594 1 98.31 212 ILE B C 1
ATOM 5061 O O . ILE B 1 212 ? -10.742 -12.672 -22.078 1 98.31 212 ILE B O 1
ATOM 5065 N N . GLY B 1 213 ? -9.078 -11.945 -20.656 1 98.25 213 GLY B N 1
ATOM 5066 C CA . GLY B 1 213 ? -9.664 -10.633 -20.453 1 98.25 213 GLY B CA 1
ATOM 5067 C C . GLY B 1 213 ? -8.992 -9.547 -21.266 1 98.25 213 GLY B C 1
ATOM 5068 O O . GLY B 1 213 ? -7.766 -9.414 -21.25 1 98.25 213 GLY B O 1
ATOM 5069 N N . CYS B 1 214 ? -9.797 -8.844 -22 1 98 214 CYS B N 1
ATOM 5070 C CA . CYS B 1 214 ? -9.344 -7.641 -22.688 1 98 214 CYS B CA 1
ATOM 5071 C C . CYS B 1 214 ? -9.695 -6.387 -21.906 1 98 214 CYS B C 1
ATOM 5073 O O . CYS B 1 214 ? -10.828 -5.91 -21.953 1 98 214 CYS B O 1
ATOM 5075 N N . GLY B 1 215 ? -8.641 -5.875 -21.219 1 96.62 215 GLY B N 1
ATOM 5076 C CA . GLY B 1 215 ? -8.867 -4.746 -20.328 1 96.62 215 GLY B CA 1
ATOM 5077 C C . GLY B 1 215 ? -8.828 -3.408 -21.047 1 96.62 215 GLY B C 1
ATOM 5078 O O . GLY B 1 215 ? -7.84 -3.07 -21.703 1 96.62 215 GLY B O 1
ATOM 5079 N N . TYR B 1 216 ? -9.922 -2.615 -20.922 1 94.19 216 TYR B N 1
ATOM 5080 C CA . TYR B 1 216 ? -9.953 -1.286 -21.531 1 94.19 216 TYR B CA 1
ATOM 5081 C C . TYR B 1 216 ? -9.891 -0.201 -20.453 1 94.19 216 TYR B C 1
ATOM 5083 O O . TYR B 1 216 ? -9.727 0.98 -20.781 1 94.19 216 TYR B O 1
ATOM 5091 N N . ASN B 1 217 ? -10.117 -0.555 -19.25 1 86.75 217 ASN B N 1
ATOM 5092 C CA . ASN B 1 217 ? -9.977 0.299 -18.078 1 86.75 217 ASN B CA 1
ATOM 5093 C C . ASN B 1 217 ? -9.055 -0.329 -17.031 1 86.75 217 ASN B C 1
ATOM 5095 O O . AS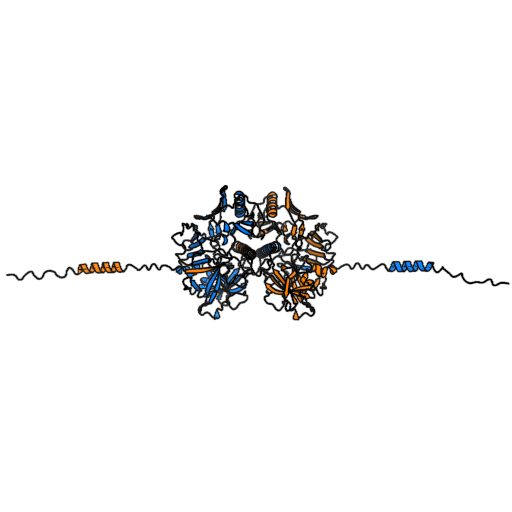N B 1 217 ? -9.469 -1.228 -16.297 1 86.75 217 ASN B O 1
ATOM 5099 N N . ASN B 1 218 ? -7.812 0.17 -17.047 1 84.06 218 ASN B N 1
ATOM 5100 C CA . ASN B 1 218 ? -6.766 -0.425 -16.234 1 84.06 218 ASN B CA 1
ATOM 5101 C C . ASN B 1 218 ? -6.012 0.633 -15.43 1 84.06 218 ASN B C 1
ATOM 5103 O O . ASN B 1 218 ? -5.633 1.672 -15.969 1 84.06 218 ASN B O 1
ATOM 5107 N N . VAL B 1 219 ? -6 0.405 -14.188 1 71.88 219 VAL B N 1
ATOM 5108 C CA . VAL B 1 219 ? -5.121 1.193 -13.328 1 71.88 219 VAL B CA 1
ATOM 5109 C C . VAL B 1 219 ? -4.074 0.285 -12.688 1 71.88 219 VAL B C 1
ATOM 5111 O O . VAL B 1 219 ? -4.398 -0.808 -12.211 1 71.88 219 VAL B O 1
ATOM 5114 N N . GLY B 1 220 ? -2.916 0.629 -12.93 1 64 220 GLY B N 1
ATOM 5115 C CA . GLY B 1 220 ? -1.898 -0.27 -12.414 1 64 220 GLY B CA 1
ATOM 5116 C C . GLY B 1 220 ? -0.82 0.445 -11.617 1 64 220 GLY B C 1
ATOM 5117 O O . GLY B 1 220 ? -0.609 1.647 -11.797 1 64 220 GLY B O 1
ATOM 5118 N N . THR B 1 221 ? -0.534 -0.053 -10.438 1 55.69 221 THR B N 1
ATOM 5119 C CA . THR B 1 221 ? 0.742 0.335 -9.844 1 55.69 221 THR B CA 1
ATOM 5120 C C . THR B 1 221 ? 1.907 -0.225 -10.656 1 55.69 221 THR B C 1
ATOM 5122 O O . THR B 1 221 ? 3.07 -0.002 -10.312 1 55.69 221 THR B O 1
ATOM 5125 N N . PHE B 1 222 ? 1.446 -1.045 -11.766 1 50.06 222 PHE B N 1
ATOM 5126 C CA . PHE B 1 222 ? 2.455 -1.67 -12.609 1 50.06 222 PHE B CA 1
ATOM 5127 C C . PHE B 1 222 ? 3.223 -0.619 -13.406 1 50.06 222 PHE B C 1
ATOM 5129 O O . PHE B 1 222 ? 2.637 0.115 -14.203 1 50.06 222 PHE B O 1
ATOM 5136 N N . ALA B 1 223 ? 3.775 0.193 -12.695 1 49.38 223 ALA B N 1
ATOM 5137 C CA . ALA B 1 223 ? 4.535 1.224 -13.398 1 49.38 223 ALA B CA 1
ATOM 5138 C C . ALA B 1 223 ? 5.164 0.667 -14.672 1 49.38 223 ALA B C 1
ATOM 5140 O O . ALA B 1 223 ? 6.008 -0.229 -14.609 1 49.38 223 ALA B O 1
ATOM 5141 N N . GLU B 1 224 ? 4.773 1.188 -15.766 1 54.69 224 GLU B N 1
ATOM 5142 C CA . GLU B 1 224 ? 5.363 1.291 -17.094 1 54.69 224 GLU B CA 1
ATOM 5143 C C . GLU B 1 224 ? 5.863 -0.064 -17.578 1 54.69 224 GLU B C 1
ATOM 5145 O O . GLU B 1 224 ? 6.812 -0.135 -18.375 1 54.69 224 GLU B O 1
ATOM 5150 N N . THR B 1 225 ? 5.352 -1.157 -17.078 1 63.34 225 THR B N 1
ATOM 5151 C CA . THR B 1 225 ? 6.211 -2.242 -17.547 1 63.34 225 THR B CA 1
ATOM 5152 C C . THR B 1 225 ? 5.379 -3.373 -18.141 1 63.34 225 THR B C 1
ATOM 5154 O O . THR B 1 225 ? 5.461 -3.645 -19.344 1 63.34 225 THR B O 1
ATOM 5157 N N . GLY B 1 226 ? 4.449 -4.074 -17.422 1 78.88 226 GLY B N 1
ATOM 5158 C CA . GLY B 1 226 ? 3.818 -5.297 -17.906 1 78.88 226 GLY B CA 1
ATOM 5159 C C . GLY B 1 226 ? 2.471 -5.059 -18.547 1 78.88 226 GLY B C 1
ATOM 5160 O O . GLY B 1 226 ? 1.895 -3.977 -18.422 1 78.88 226 GLY B O 1
ATOM 5161 N N . SER B 1 227 ? 2.086 -6.012 -19.391 1 89 227 SER B N 1
ATOM 5162 C CA . SER B 1 227 ? 0.879 -5.867 -20.203 1 89 227 SER B CA 1
ATOM 5163 C C . SER B 1 227 ? -0.345 -6.406 -19.469 1 89 227 SER B C 1
ATOM 5165 O O . SER B 1 227 ? -1.48 -6.152 -19.875 1 89 227 SER B O 1
ATOM 5167 N N . GLY B 1 228 ? -0.059 -7.152 -18.484 1 92.19 228 GLY B N 1
ATOM 5168 C CA . GLY B 1 228 ? -1.151 -7.809 -17.781 1 92.19 228 GLY B CA 1
ATOM 5169 C C . GLY B 1 228 ? -0.697 -8.984 -16.922 1 92.19 228 GLY B C 1
ATOM 5170 O O . GLY B 1 228 ? 0.4 -8.961 -16.359 1 92.19 228 GLY B O 1
ATOM 5171 N N . ILE B 1 229 ? -1.648 -9.922 -16.766 1 93.06 229 ILE B N 1
ATOM 5172 C CA . ILE B 1 229 ? -1.406 -11.07 -15.898 1 93.06 229 ILE B CA 1
ATOM 5173 C C . ILE B 1 229 ? -1.671 -12.367 -16.672 1 93.06 229 ILE B C 1
ATOM 5175 O O . ILE B 1 229 ? -2.625 -12.445 -17.453 1 93.06 229 ILE B O 1
ATOM 5179 N N . VAL B 1 230 ? -0.794 -13.312 -16.531 1 95.75 230 VAL B N 1
ATOM 5180 C CA . VAL B 1 230 ? -1.059 -14.695 -16.922 1 95.75 230 VAL B CA 1
ATOM 5181 C C . VAL B 1 230 ? -1.472 -15.5 -15.688 1 95.75 230 VAL B C 1
ATOM 5183 O O . VAL B 1 230 ? -0.668 -15.703 -14.773 1 95.75 230 VAL B O 1
ATOM 5186 N N . SER B 1 231 ? -2.67 -15.977 -15.695 1 96.94 231 SER B N 1
ATOM 5187 C CA . SER B 1 231 ? -3.197 -16.672 -14.523 1 96.94 231 SER B CA 1
ATOM 5188 C C . SER B 1 231 ? -2.729 -18.109 -14.484 1 96.94 231 SER B C 1
ATOM 5190 O O . SER B 1 231 ? -2.967 -18.875 -15.422 1 96.94 231 SER B O 1
ATOM 5192 N N . LEU B 1 232 ? -2.125 -18.453 -13.383 1 96.81 232 LEU B N 1
ATOM 5193 C CA . LEU B 1 232 ? -1.731 -19.828 -13.117 1 96.81 232 LEU B CA 1
ATOM 5194 C C . LEU B 1 232 ? -2.535 -20.422 -11.953 1 96.81 232 LEU B C 1
ATOM 5196 O O . LEU B 1 232 ? -2.129 -21.406 -11.344 1 96.81 232 LEU B O 1
ATOM 5200 N N . GLY B 1 233 ? -3.631 -19.797 -11.633 1 95.38 233 GLY B N 1
ATOM 5201 C CA . GLY B 1 233 ? -4.445 -20.234 -10.508 1 95.38 233 GLY B CA 1
ATOM 5202 C C . GLY B 1 233 ? -5.184 -21.531 -10.773 1 95.38 233 GLY B C 1
ATOM 5203 O O . GLY B 1 233 ? -4.91 -22.219 -11.75 1 95.38 233 GLY B O 1
ATOM 5204 N N . GLY B 1 234 ? -6.102 -21.875 -9.805 1 92.94 234 GLY B N 1
ATOM 5205 C CA . GLY B 1 234 ? -6.797 -23.156 -9.867 1 92.94 234 GLY B CA 1
ATOM 5206 C C . GLY B 1 234 ? -8.203 -23.031 -10.422 1 92.94 234 GLY B C 1
ATOM 5207 O O . GLY B 1 234 ? -8.945 -24.016 -10.445 1 92.94 234 GLY B O 1
ATOM 5208 N N . GLY B 1 235 ? -8.578 -21.859 -10.859 1 91.62 235 GLY B N 1
ATOM 5209 C CA . GLY B 1 235 ? -9.906 -21.672 -11.414 1 91.62 235 GLY B CA 1
ATOM 5210 C C . GLY B 1 235 ? -10.016 -22.125 -12.859 1 91.62 235 GLY B C 1
ATOM 5211 O O . GLY B 1 235 ? -9 -22.312 -13.539 1 91.62 235 GLY B O 1
ATOM 5212 N N . PRO B 1 236 ? -11.25 -22.234 -13.281 1 92.94 236 PRO B N 1
ATOM 5213 C CA . PRO B 1 236 ? -11.461 -22.797 -14.625 1 92.94 236 PRO B CA 1
ATOM 5214 C C . PRO B 1 236 ? -10.93 -21.875 -15.727 1 92.94 236 PRO B C 1
ATOM 5216 O O . PRO B 1 236 ? -10.656 -22.344 -16.844 1 92.94 236 PRO B O 1
ATOM 5219 N N . LEU B 1 237 ? -10.758 -20.656 -15.453 1 95.69 237 LEU B N 1
ATOM 5220 C CA . LEU B 1 237 ? -10.344 -19.719 -16.484 1 95.69 237 LEU B CA 1
ATOM 5221 C C . LEU B 1 237 ? -8.828 -19.547 -16.484 1 95.69 237 LEU B C 1
ATOM 5223 O O . LEU B 1 237 ? -8.281 -18.812 -17.328 1 95.69 237 LEU B O 1
ATOM 5227 N N . SER B 1 238 ? -8.141 -20.203 -15.617 1 95.69 238 SER B N 1
ATOM 5228 C CA . SER B 1 238 ? -6.688 -20.125 -15.578 1 95.69 238 SER B CA 1
ATOM 5229 C C . SER B 1 238 ? -6.062 -20.766 -16.812 1 95.69 238 SER B C 1
ATOM 5231 O O . SER B 1 238 ? -6.68 -21.609 -17.469 1 95.69 238 SER B O 1
ATOM 5233 N N . LEU B 1 239 ? -4.84 -20.344 -17.156 1 95.5 239 LEU B N 1
ATOM 5234 C CA . LEU B 1 239 ? -4.109 -20.922 -18.281 1 95.5 239 LEU B CA 1
ATOM 5235 C C . LEU B 1 239 ? -3.971 -22.438 -18.125 1 95.5 239 LEU B C 1
ATOM 5237 O O . LEU B 1 239 ? -4.164 -23.188 -19.094 1 95.5 239 LEU B O 1
ATOM 5241 N N . ILE B 1 240 ? -3.73 -22.938 -16.953 1 94.06 240 ILE B N 1
ATOM 5242 C CA . ILE B 1 240 ? -3.408 -24.328 -16.688 1 94.06 240 ILE B CA 1
ATOM 5243 C C . ILE B 1 240 ? -4.617 -25.203 -17 1 94.06 240 ILE B C 1
ATOM 5245 O O . ILE B 1 240 ? -4.477 -26.266 -17.625 1 94.06 240 ILE B O 1
ATOM 5249 N N . LEU B 1 241 ? -5.766 -24.766 -16.609 1 93.69 241 LEU B N 1
ATOM 5250 C CA . LEU B 1 241 ? -6.934 -25.625 -16.828 1 93.69 241 LEU B CA 1
ATOM 5251 C C . LEU B 1 241 ? -7.465 -25.469 -18.234 1 93.69 241 LEU B C 1
ATOM 5253 O O . LEU B 1 241 ? -8.055 -26.391 -18.797 1 93.69 241 LEU B O 1
ATOM 5257 N N . GLN B 1 242 ? -7.246 -24.312 -18.797 1 94.19 242 GLN B N 1
ATOM 5258 C CA . GLN B 1 242 ? -7.68 -24.125 -20.188 1 94.19 242 GLN B CA 1
ATOM 5259 C C . GLN B 1 242 ? -6.863 -25 -21.141 1 94.19 242 GLN B C 1
ATOM 5261 O O . GLN B 1 242 ? -7.398 -25.531 -22.109 1 94.19 242 GLN B O 1
ATOM 5266 N N . VAL B 1 243 ? -5.625 -25.188 -20.859 1 89.75 243 VAL B N 1
ATOM 5267 C CA . VAL B 1 243 ? -4.789 -25.984 -21.75 1 89.75 243 VAL B CA 1
ATOM 5268 C C . VAL B 1 243 ? -4.492 -27.344 -21.094 1 89.75 243 VAL B C 1
ATOM 5270 O O . VAL B 1 243 ? -3.52 -28 -21.453 1 89.75 243 VAL B O 1
ATOM 5273 N N . GLY B 1 244 ? -5.242 -27.672 -20.172 1 85.94 244 GLY B N 1
ATOM 5274 C CA . GLY B 1 244 ? -5.008 -28.812 -19.281 1 85.94 244 GLY B CA 1
ATOM 5275 C C . GLY B 1 244 ? -4.906 -30.125 -20.031 1 85.94 244 GLY B C 1
ATOM 5276 O O . GLY B 1 244 ? -4.094 -30.984 -19.688 1 85.94 244 GLY B O 1
ATOM 5277 N N . SER B 1 245 ? -5.664 -30.297 -21.062 1 83.62 245 SER B N 1
ATOM 5278 C CA . SER B 1 245 ? -5.629 -31.547 -21.828 1 83.62 245 SER B CA 1
ATOM 5279 C C . SER B 1 245 ? -4.277 -31.75 -22.5 1 83.62 245 SER B C 1
ATOM 5281 O O . SER B 1 245 ? -3.812 -32.875 -22.656 1 83.62 245 SER B O 1
ATOM 5283 N N . SER B 1 246 ? -3.635 -30.625 -22.75 1 82.81 246 SER B N 1
ATOM 5284 C CA . SER B 1 246 ? -2.367 -30.672 -23.484 1 82.81 246 SER B CA 1
ATOM 5285 C C . SER B 1 246 ? -1.191 -30.859 -22.531 1 82.81 246 SER B C 1
ATOM 5287 O O . SER B 1 246 ? -0.116 -31.297 -22.938 1 82.81 246 SER B O 1
ATOM 5289 N N . ILE B 1 247 ? -1.444 -30.516 -21.266 1 86.62 247 ILE B N 1
ATOM 5290 C CA . ILE B 1 247 ? -0.294 -30.5 -20.359 1 86.62 247 ILE B CA 1
ATOM 5291 C C . ILE B 1 247 ? -0.564 -31.391 -19.156 1 86.62 247 ILE B C 1
ATOM 5293 O O . ILE B 1 247 ? 0.207 -31.391 -18.188 1 86.62 247 ILE B O 1
ATOM 5297 N N . GLY B 1 248 ? -1.654 -32.156 -19.188 1 89.25 248 GLY B N 1
ATOM 5298 C CA . GLY B 1 248 ? -1.989 -33.031 -18.078 1 89.25 248 GLY B CA 1
ATOM 5299 C C . GLY B 1 248 ? -2.365 -32.281 -16.812 1 89.25 248 GLY B C 1
ATOM 5300 O O . GLY B 1 248 ? -2.162 -32.781 -15.703 1 89.25 248 GLY B O 1
ATOM 5301 N N . LYS B 1 249 ? -2.752 -30.969 -16.938 1 93.5 249 LYS B N 1
ATOM 5302 C CA . LYS B 1 249 ? -3.131 -30.109 -15.828 1 93.5 249 LYS B CA 1
ATOM 5303 C C . LYS B 1 249 ? -2.027 -30.047 -14.781 1 93.5 249 LYS B C 1
ATOM 5305 O O . LYS B 1 249 ? -2.303 -30.094 -13.578 1 93.5 249 LYS B O 1
ATOM 5310 N N . LYS B 1 250 ? -0.844 -30.062 -15.281 1 93.5 250 LYS B N 1
ATOM 5311 C CA . LYS B 1 250 ? 0.341 -30.047 -14.422 1 93.5 250 LYS B CA 1
ATOM 5312 C C . LYS B 1 250 ? 1.311 -28.938 -14.852 1 93.5 250 LYS B C 1
ATOM 5314 O O . LYS B 1 250 ? 1.5 -28.703 -16.047 1 93.5 250 LYS B O 1
ATOM 5319 N N . PHE B 1 251 ? 1.868 -28.312 -13.875 1 95 251 PHE B N 1
ATOM 5320 C CA . PHE B 1 251 ? 2.916 -27.328 -14.156 1 95 251 PHE B CA 1
ATOM 5321 C C . PHE B 1 251 ? 3.842 -27.172 -12.953 1 95 251 PHE B C 1
ATOM 5323 O O . PHE B 1 251 ? 3.508 -27.609 -11.844 1 95 251 PHE B O 1
ATOM 5330 N N . SER B 1 252 ? 5.004 -26.703 -13.141 1 94.69 252 SER B N 1
ATOM 5331 C CA . SER B 1 252 ? 5.965 -26.406 -12.086 1 94.69 252 SER B CA 1
ATOM 5332 C C . SER B 1 252 ? 6.766 -25.156 -12.406 1 94.69 252 SER B C 1
ATOM 5334 O O . SER B 1 252 ? 6.812 -24.719 -13.562 1 94.69 252 SER B O 1
ATOM 5336 N N . TYR B 1 253 ? 7.207 -24.5 -11.438 1 94.44 253 TYR B N 1
ATOM 5337 C CA . TYR B 1 253 ? 8.125 -23.391 -11.648 1 94.44 253 TYR B CA 1
ATOM 5338 C C . TYR B 1 253 ? 9.281 -23.438 -10.656 1 94.44 253 TYR B C 1
ATOM 5340 O O . TYR B 1 253 ? 9.18 -24.078 -9.609 1 94.44 253 TYR B O 1
ATOM 5348 N N . CYS B 1 254 ? 10.336 -22.906 -11.039 1 91.75 254 CYS B N 1
ATOM 5349 C CA . CYS B 1 254 ? 11.516 -22.672 -10.211 1 91.75 254 CYS B CA 1
ATOM 5350 C C . CYS B 1 254 ? 11.922 -21.203 -10.234 1 91.75 254 CYS B C 1
ATOM 5352 O O . CYS B 1 254 ? 12.227 -20.656 -11.297 1 91.75 254 CYS B O 1
ATOM 5354 N N . LEU B 1 255 ? 11.844 -20.594 -9.031 1 90.75 255 LEU B N 1
ATOM 5355 C CA . LEU B 1 255 ? 12.117 -19.156 -8.906 1 90.75 255 LEU B CA 1
ATOM 5356 C C . LEU B 1 255 ? 13.523 -18.922 -8.375 1 90.75 255 LEU B C 1
ATOM 5358 O O . LEU B 1 255 ? 13.984 -19.641 -7.477 1 90.75 255 LEU B O 1
ATOM 5362 N N . SER B 1 256 ? 14.18 -18 -8.969 1 82.5 256 SER B N 1
ATOM 5363 C CA . SER B 1 256 ? 15.547 -17.688 -8.555 1 82.5 256 SER B CA 1
ATOM 5364 C C . SER B 1 256 ? 15.633 -16.297 -7.953 1 82.5 256 SER B C 1
ATOM 5366 O O . SER B 1 256 ? 14.766 -15.453 -8.203 1 82.5 256 SER B O 1
ATOM 5368 N N . HIS B 1 257 ? 16.672 -16.125 -7.062 1 67.62 257 HIS B N 1
ATOM 5369 C CA . HIS B 1 257 ? 16.922 -14.836 -6.418 1 67.62 257 HIS B CA 1
ATOM 5370 C C . HIS B 1 257 ? 17.375 -13.789 -7.434 1 67.62 257 HIS B C 1
ATOM 5372 O O . HIS B 1 257 ? 17.891 -14.141 -8.508 1 67.62 257 HIS B O 1
ATOM 5378 N N . THR B 1 258 ? 16.875 -12.492 -7.27 1 59.12 258 THR B N 1
ATOM 5379 C CA . THR B 1 258 ? 17.344 -11.414 -8.125 1 59.12 258 THR B CA 1
ATOM 5380 C C . THR B 1 258 ? 18.781 -11.008 -7.766 1 59.12 258 THR B C 1
ATOM 5382 O O . THR B 1 258 ? 19.25 -9.945 -8.172 1 59.12 258 THR B O 1
ATOM 5385 N N . SER B 1 259 ? 19.562 -11.859 -7.203 1 49.41 259 SER B N 1
ATOM 5386 C CA . SER B 1 259 ? 20.812 -11.18 -6.891 1 49.41 259 SER B CA 1
ATOM 5387 C C . SER B 1 259 ? 21.406 -10.516 -8.125 1 49.41 259 SER B C 1
ATOM 5389 O O . SER B 1 259 ? 21.188 -10.977 -9.25 1 49.41 259 SER B O 1
ATOM 5391 N N . SER B 1 260 ? 21.516 -9.125 -8.055 1 44.69 260 SER B N 1
ATOM 5392 C CA . SER B 1 260 ? 22.172 -8.266 -9.023 1 44.69 260 SER B CA 1
ATOM 5393 C C . SER B 1 260 ? 23.125 -9.062 -9.906 1 44.69 260 SER B C 1
ATOM 5395 O O . SER B 1 260 ? 23.375 -8.688 -11.055 1 44.69 260 SER B O 1
ATOM 5397 N N . THR B 1 261 ? 23.781 -9.906 -9.328 1 43.72 261 THR B N 1
ATOM 5398 C CA . THR B 1 261 ? 24.938 -10.43 -10.047 1 43.72 261 THR B CA 1
ATOM 5399 C C . THR B 1 261 ? 24.562 -11.68 -10.836 1 43.72 261 THR B C 1
ATOM 5401 O O . THR B 1 261 ? 25.344 -12.133 -11.688 1 43.72 261 THR B O 1
ATOM 5404 N N . SER B 1 262 ? 23.547 -12.352 -10.414 1 48.16 262 SER B N 1
ATOM 5405 C CA . SER B 1 262 ? 23.5 -13.656 -11.062 1 48.16 262 SER B CA 1
ATOM 5406 C C . SER B 1 262 ? 22.391 -13.727 -12.094 1 48.16 262 SER B C 1
ATOM 5408 O O . SER B 1 262 ? 21.297 -13.211 -11.867 1 48.16 262 SER B O 1
ATOM 5410 N N . ASN B 1 263 ? 22.797 -13.703 -13.328 1 52.31 263 ASN B N 1
ATOM 5411 C CA . ASN B 1 263 ? 22.047 -14.086 -14.516 1 52.31 263 ASN B CA 1
ATOM 5412 C C . ASN B 1 263 ? 21.156 -15.297 -14.242 1 52.31 263 ASN B C 1
ATOM 5414 O O . ASN B 1 263 ? 21 -16.172 -15.102 1 52.31 263 ASN B O 1
ATOM 5418 N N . GLU B 1 264 ? 20.688 -15.367 -13.023 1 63.09 264 GLU B N 1
ATOM 5419 C CA . GLU B 1 264 ? 19.938 -16.594 -12.781 1 63.09 264 GLU B CA 1
ATOM 5420 C C . GLU B 1 264 ? 18.516 -16.469 -13.312 1 63.09 264 GL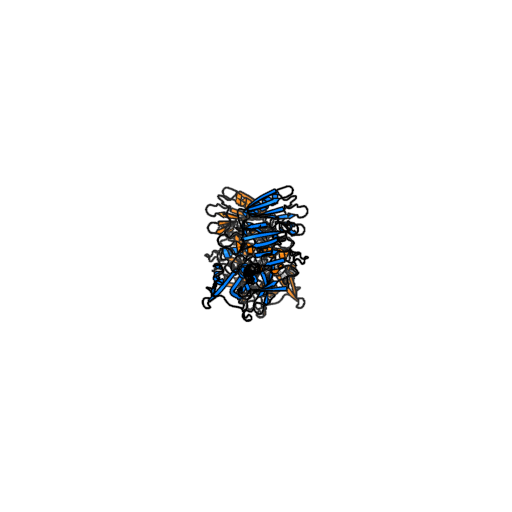U B C 1
ATOM 5422 O O . GLU B 1 264 ? 17.922 -15.383 -13.289 1 63.09 264 GLU B O 1
ATOM 5427 N N . THR B 1 265 ? 18.234 -17.531 -14.062 1 72.69 265 THR B N 1
ATOM 5428 C CA . THR B 1 265 ? 16.938 -17.516 -14.727 1 72.69 265 THR B CA 1
ATOM 5429 C C . THR B 1 265 ? 15.93 -18.359 -13.953 1 72.69 265 THR B C 1
ATOM 5431 O O . THR B 1 265 ? 16.297 -19.328 -13.289 1 72.69 265 THR B O 1
ATOM 5434 N N . SER B 1 266 ? 14.688 -17.922 -13.781 1 88.06 266 SER B N 1
ATOM 5435 C CA . SER B 1 266 ? 13.5 -18.641 -13.336 1 88.06 266 SER B CA 1
ATOM 5436 C C . SER B 1 266 ? 12.734 -19.219 -14.516 1 88.06 266 SER B C 1
ATOM 5438 O O . SER B 1 266 ? 12.883 -18.766 -15.648 1 88.06 266 SER B O 1
ATOM 5440 N N . PHE B 1 267 ? 12.055 -20.359 -14.242 1 89.81 267 PHE B N 1
ATOM 5441 C CA . PHE B 1 267 ? 11.344 -20.953 -15.367 1 89.81 267 PHE B CA 1
ATOM 5442 C C . PHE B 1 267 ? 10.023 -21.547 -14.906 1 89.81 267 PHE B C 1
ATOM 5444 O O . PHE B 1 267 ? 9.82 -21.781 -13.711 1 89.81 267 PHE B O 1
ATOM 5451 N N . LEU B 1 268 ? 9.18 -21.703 -15.859 1 93 268 LEU B N 1
ATOM 5452 C CA . LEU B 1 268 ? 7.887 -22.375 -15.742 1 93 268 LEU B CA 1
ATOM 5453 C C . LEU B 1 268 ? 7.805 -23.578 -16.688 1 93 268 LEU B C 1
ATOM 5455 O O . LEU B 1 268 ? 8.133 -23.453 -17.875 1 93 268 LEU B O 1
ATOM 5459 N N . ASN B 1 269 ? 7.504 -24.734 -16.156 1 91.31 269 ASN B N 1
ATOM 5460 C CA . ASN B 1 269 ? 7.258 -25.938 -16.938 1 91.31 269 ASN B CA 1
ATOM 5461 C C . ASN B 1 269 ? 5.766 -26.25 -17.047 1 91.31 269 ASN B C 1
ATOM 5463 O O . ASN B 1 269 ? 5.062 -26.266 -16.031 1 91.31 269 ASN B O 1
ATOM 5467 N N . LEU B 1 270 ? 5.371 -26.406 -18.25 1 91.44 270 LEU B N 1
ATOM 5468 C CA . LEU B 1 270 ? 4.016 -26.875 -18.516 1 91.44 270 LEU B CA 1
ATOM 5469 C C . LEU B 1 270 ? 4.023 -28.297 -19.062 1 91.44 270 LEU B C 1
ATOM 5471 O O . LEU B 1 270 ? 4.625 -28.562 -20.094 1 91.44 270 LEU B O 1
ATOM 5475 N N . GLY B 1 271 ? 3.441 -29.234 -18.266 1 88.81 271 GLY B N 1
ATOM 5476 C CA . GLY B 1 271 ? 3.412 -30.609 -18.719 1 88.81 271 GLY B CA 1
ATOM 5477 C C . GLY B 1 271 ? 3.689 -31.625 -17.625 1 88.81 271 GLY B C 1
ATOM 5478 O O . GLY B 1 271 ? 3.777 -31.266 -16.453 1 88.81 271 GLY B O 1
ATOM 5479 N N . THR B 1 272 ? 3.795 -32.844 -17.938 1 74.75 272 THR B N 1
ATOM 5480 C CA . THR B 1 272 ? 3.756 -33.969 -16.969 1 74.75 272 THR B CA 1
ATOM 5481 C C . THR B 1 272 ? 5.152 -34.25 -16.438 1 74.75 272 THR B C 1
ATOM 5483 O O . THR B 1 272 ? 5.297 -34.812 -15.344 1 74.75 272 THR B O 1
ATOM 5486 N N . ASN B 1 273 ? 6.094 -33.969 -17.141 1 65.25 273 ASN B N 1
ATOM 5487 C CA . ASN B 1 273 ? 7.414 -34.375 -16.656 1 65.25 273 ASN B CA 1
ATOM 5488 C C . ASN B 1 273 ? 8.18 -33.188 -16.078 1 65.25 273 ASN B C 1
ATOM 5490 O O . ASN B 1 273 ? 9.312 -32.906 -16.469 1 65.25 273 ASN B O 1
ATOM 5494 N N . THR B 1 274 ? 7.555 -32.562 -15.133 1 65.5 274 THR B N 1
ATOM 5495 C CA . THR B 1 274 ? 8.117 -31.281 -14.727 1 65.5 274 THR B CA 1
ATOM 5496 C C . THR B 1 274 ? 9.117 -31.469 -13.586 1 65.5 274 THR B C 1
ATOM 5498 O O . THR B 1 274 ? 9.992 -30.641 -13.375 1 65.5 274 THR B O 1
ATOM 5501 N N . ILE B 1 275 ? 8.859 -32.406 -12.711 1 63.25 275 ILE B N 1
ATOM 5502 C CA . ILE B 1 275 ? 9.852 -32.688 -11.68 1 63.25 275 ILE B CA 1
ATOM 5503 C C . ILE B 1 275 ? 10.688 -33.906 -12.094 1 63.25 275 ILE B C 1
ATOM 5505 O O . ILE B 1 275 ? 10.148 -34.938 -12.469 1 63.25 275 ILE B O 1
ATOM 5509 N N . PRO B 1 276 ? 12.055 -33.656 -12.375 1 56.47 276 PRO B N 1
ATOM 5510 C CA . PRO B 1 276 ? 12.875 -34.812 -12.711 1 56.47 276 PRO B CA 1
ATOM 5511 C C . PRO B 1 276 ? 12.727 -35.969 -11.703 1 56.47 276 PRO B C 1
ATOM 5513 O O . PRO B 1 276 ? 12.586 -35.719 -10.508 1 56.47 276 PRO B O 1
ATOM 5516 N N . SER B 1 277 ? 12.078 -37.062 -12.227 1 49.66 277 SER B N 1
ATOM 5517 C CA . SER B 1 277 ? 11.953 -38.25 -11.391 1 49.66 277 SER B CA 1
ATOM 5518 C C . SER B 1 277 ? 13.234 -38.531 -10.609 1 49.66 277 SER B C 1
ATOM 5520 O O . SER B 1 277 ? 13.211 -39.156 -9.555 1 49.66 277 SER B O 1
ATOM 5522 N N . ILE B 1 278 ? 14.336 -38.406 -11.312 1 48.5 278 ILE B N 1
ATOM 5523 C CA . ILE B 1 278 ? 15.539 -38.781 -10.594 1 48.5 278 ILE B CA 1
ATOM 5524 C C . ILE B 1 278 ? 16.062 -37.625 -9.773 1 48.5 278 ILE B C 1
ATOM 5526 O O . ILE B 1 278 ? 16.359 -36.562 -10.32 1 48.5 278 ILE B O 1
ATOM 5530 N N . PRO B 1 279 ? 15.664 -37.562 -8.508 1 50.19 279 PRO B N 1
ATOM 5531 C CA . PRO B 1 279 ? 16.219 -36.5 -7.668 1 50.19 279 PRO B CA 1
ATOM 5532 C C . PRO B 1 279 ? 17.656 -36.156 -8.023 1 50.19 279 PRO B C 1
ATOM 5534 O O . PRO B 1 279 ? 18.516 -37.031 -8.062 1 50.19 279 PRO B O 1
ATOM 5537 N N . ARG B 1 280 ? 17.953 -35.344 -8.859 1 47.16 280 ARG B N 1
ATOM 5538 C CA . ARG B 1 280 ? 19.359 -34.969 -8.836 1 47.16 280 ARG B CA 1
ATOM 5539 C C . ARG B 1 280 ? 19.781 -34.5 -7.441 1 47.16 280 ARG B C 1
ATOM 5541 O O . ARG B 1 280 ? 19.031 -33.781 -6.77 1 47.16 280 ARG B O 1
ATOM 5548 N N . ASN B 1 281 ? 20.875 -35.156 -7.035 1 53.25 281 ASN B N 1
ATOM 5549 C CA . ASN B 1 281 ? 21.703 -34.969 -5.852 1 53.25 281 ASN B CA 1
ATOM 5550 C C . ASN B 1 281 ? 20.938 -35.312 -4.57 1 53.25 281 ASN B C 1
ATOM 5552 O O . ASN B 1 281 ? 21.156 -34.656 -3.537 1 53.25 281 ASN B O 1
ATOM 5556 N N . GLY B 1 282 ? 19.891 -36.188 -4.82 1 58.78 282 GLY B N 1
ATOM 5557 C CA . GLY B 1 282 ? 19.328 -36.719 -3.58 1 58.78 282 GLY B CA 1
ATOM 5558 C C . GLY B 1 282 ? 18.188 -35.875 -3.051 1 58.78 282 GLY B C 1
ATOM 5559 O O . GLY B 1 282 ? 17.719 -36.094 -1.931 1 58.78 282 GLY B O 1
ATOM 5560 N N . SER B 1 283 ? 17.641 -34.969 -3.941 1 74.44 283 SER B N 1
ATOM 5561 C CA . SER B 1 283 ? 16.594 -34.125 -3.348 1 74.44 283 SER B CA 1
ATOM 5562 C C . SER B 1 283 ? 15.25 -34.875 -3.373 1 74.44 283 SER B C 1
ATOM 5564 O O . SER B 1 283 ? 14.891 -35.469 -4.379 1 74.44 283 SER B O 1
ATOM 5566 N N . VAL B 1 284 ? 14.633 -35.031 -2.227 1 84.19 284 VAL B N 1
ATOM 5567 C CA . VAL B 1 284 ? 13.352 -35.688 -2.012 1 84.19 284 VAL B CA 1
ATOM 5568 C C . VAL B 1 284 ? 12.211 -34.781 -2.477 1 84.19 284 VAL B C 1
ATOM 5570 O O . VAL B 1 284 ? 12.281 -33.562 -2.322 1 84.19 284 VAL B O 1
ATOM 5573 N N . VAL B 1 285 ? 11.305 -35.406 -3.217 1 90 285 VAL B N 1
ATOM 5574 C CA . VAL B 1 285 ? 10.078 -34.719 -3.572 1 90 285 VAL B CA 1
ATOM 5575 C C . VAL B 1 285 ? 9.094 -34.75 -2.402 1 90 285 VAL B C 1
ATOM 5577 O O . VAL B 1 285 ? 8.727 -35.844 -1.939 1 90 285 VAL B O 1
ATOM 5580 N N . LEU B 1 286 ? 8.742 -33.625 -1.891 1 93.5 286 LEU B N 1
ATOM 5581 C CA . LEU B 1 286 ? 7.809 -33.5 -0.777 1 93.5 286 LEU B CA 1
ATOM 5582 C C . LEU B 1 286 ? 6.434 -33.062 -1.27 1 93.5 286 LEU B C 1
ATOM 5584 O O . LEU B 1 286 ? 6.273 -31.953 -1.791 1 93.5 286 LEU B O 1
ATOM 5588 N N . THR B 1 287 ? 5.441 -33.969 -1.079 1 94.94 287 THR B N 1
ATOM 5589 C CA . THR B 1 287 ? 4.125 -33.719 -1.659 1 94.94 287 THR B CA 1
ATOM 5590 C C . THR B 1 287 ? 3.084 -33.5 -0.566 1 94.94 287 THR B C 1
ATOM 5592 O O . THR B 1 287 ? 3.082 -34.219 0.447 1 94.94 287 THR B O 1
ATOM 5595 N N . THR B 1 288 ? 2.248 -32.531 -0.688 1 95.81 288 THR B N 1
ATOM 5596 C CA . THR B 1 288 ? 1.129 -32.219 0.201 1 95.81 288 THR B CA 1
ATOM 5597 C C . THR B 1 288 ? -0.153 -32 -0.597 1 95.81 288 THR B C 1
ATOM 5599 O O . THR B 1 288 ? -0.106 -31.562 -1.745 1 95.81 288 THR B O 1
ATOM 5602 N N . PRO B 1 289 ? -1.325 -32.344 -0.009 1 95.31 289 PRO B N 1
ATOM 5603 C CA . PRO B 1 289 ? -2.574 -32.188 -0.751 1 95.31 289 PRO B CA 1
ATOM 5604 C C . PRO B 1 289 ? -2.969 -30.703 -0.889 1 95.31 289 PRO B C 1
ATOM 5606 O O . PRO B 1 289 ? -2.643 -29.891 -0.02 1 95.31 289 PRO B O 1
ATOM 5609 N N . LEU B 1 290 ? -3.578 -30.359 -2.031 1 95.19 290 LEU B N 1
ATOM 5610 C CA . LEU B 1 290 ? -4.32 -29.109 -2.18 1 95.19 290 LEU B CA 1
ATOM 5611 C C . LEU B 1 290 ? -5.738 -29.25 -1.639 1 95.19 290 LEU B C 1
ATOM 5613 O O . LEU B 1 290 ? -6.387 -30.281 -1.847 1 95.19 290 LEU B O 1
ATOM 5617 N N . VAL B 1 291 ? -6.113 -28.219 -0.887 1 90.69 291 VAL B N 1
ATOM 5618 C CA . VAL B 1 291 ? -7.441 -28.312 -0.289 1 90.69 291 VAL B CA 1
ATOM 5619 C C . VAL B 1 291 ? -8.32 -27.172 -0.788 1 90.69 291 VAL B C 1
ATOM 5621 O O . VAL B 1 291 ? -7.812 -26.109 -1.152 1 90.69 291 VAL B O 1
ATOM 5624 N N . THR B 1 292 ? -9.539 -27.516 -0.981 1 78.56 292 THR B N 1
ATOM 5625 C CA . THR B 1 292 ? -10.516 -26.5 -1.345 1 78.56 292 THR B CA 1
ATOM 5626 C C . THR B 1 292 ? -11.375 -26.125 -0.141 1 78.56 292 THR B C 1
ATOM 5628 O O . THR B 1 292 ? -11.758 -26.984 0.648 1 78.56 292 THR B O 1
ATOM 5631 N N . LYS B 1 293 ? -11.242 -24.938 0.31 1 65.38 293 LYS B N 1
ATOM 5632 C CA . LYS B 1 293 ? -12.141 -24.453 1.354 1 65.38 293 LYS B CA 1
ATOM 5633 C C . LYS B 1 293 ? -13.305 -23.656 0.761 1 65.38 293 LYS B C 1
ATOM 5635 O O . LYS B 1 293 ? -13.141 -22.984 -0.256 1 65.38 293 LYS B O 1
ATOM 5640 N N . ALA B 1 294 ? -14.469 -23.891 1.226 1 60.56 294 ALA B N 1
ATOM 5641 C CA . ALA B 1 294 ? -15.609 -23.078 0.83 1 60.56 294 ALA B CA 1
ATOM 5642 C C . ALA B 1 294 ? -15.438 -21.641 1.306 1 60.56 294 ALA B C 1
ATOM 5644 O O . ALA B 1 294 ? -15.023 -21.391 2.441 1 60.56 294 ALA B O 1
ATOM 5645 N N . PRO B 1 295 ? -15.758 -20.844 0.484 1 61.31 295 PRO B N 1
ATOM 5646 C CA . PRO B 1 295 ? -16.094 -20.938 -0.938 1 61.31 295 PRO B CA 1
ATOM 5647 C C . PRO B 1 295 ? -14.891 -21.266 -1.816 1 61.31 295 PRO B C 1
ATOM 5649 O O . PRO B 1 295 ? -13.75 -21.016 -1.425 1 61.31 295 PRO B O 1
ATOM 5652 N N . ASN B 1 296 ? -15.242 -21.906 -2.852 1 68.12 296 ASN B N 1
ATOM 5653 C CA . ASN B 1 296 ? -1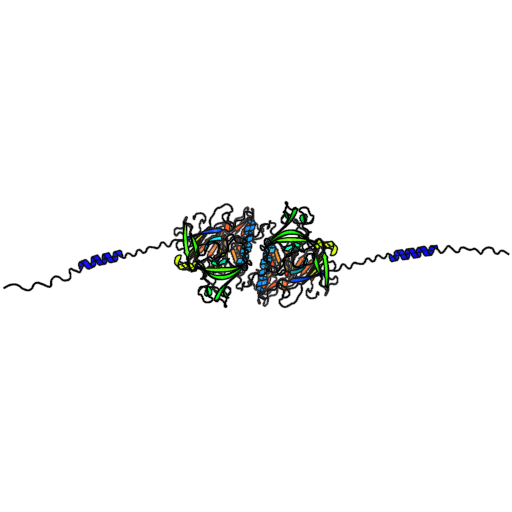4.188 -22.281 -3.791 1 68.12 296 ASN B CA 1
ATOM 5654 C C . ASN B 1 296 ? -13.422 -21.062 -4.285 1 68.12 296 ASN B C 1
ATOM 5656 O O . ASN B 1 296 ? -14.023 -20.078 -4.711 1 68.12 296 ASN B O 1
ATOM 5660 N N . THR B 1 297 ? -12.172 -21.141 -4.043 1 78.69 297 THR B N 1
ATOM 5661 C CA . THR B 1 297 ? -11.305 -20.062 -4.492 1 78.69 297 THR B CA 1
ATOM 5662 C C . THR B 1 297 ? -10.367 -20.531 -5.598 1 78.69 297 THR B C 1
ATOM 5664 O O . THR B 1 297 ? -10.203 -21.734 -5.801 1 78.69 297 THR B O 1
ATOM 5667 N N . TYR B 1 298 ? -9.867 -19.625 -6.348 1 86 298 TYR B N 1
ATOM 5668 C CA . TYR B 1 298 ? -8.945 -19.953 -7.434 1 86 298 TYR B CA 1
ATOM 5669 C C . TYR B 1 298 ? -7.512 -20.031 -6.93 1 86 298 TYR B C 1
ATOM 5671 O O . TYR B 1 298 ? -6.602 -20.391 -7.68 1 86 298 TYR B O 1
ATOM 5679 N N . TYR B 1 299 ? -7.309 -19.688 -5.668 1 89.12 299 TYR B N 1
ATOM 5680 C CA . TYR B 1 299 ? -5.938 -19.766 -5.18 1 89.12 299 TYR B CA 1
ATOM 5681 C C . TYR B 1 299 ? -5.688 -21.094 -4.469 1 89.12 299 TYR B C 1
ATOM 5683 O O . TYR B 1 299 ? -6.625 -21.719 -3.973 1 89.12 299 TYR B O 1
ATOM 5691 N N . TYR B 1 300 ? -4.418 -21.531 -4.527 1 94.5 300 TYR B N 1
ATOM 5692 C CA . TYR B 1 300 ? -4.008 -22.812 -3.994 1 94.5 300 TYR B CA 1
ATOM 5693 C C . TYR B 1 300 ? -3.812 -22.75 -2.484 1 94.5 300 TYR B C 1
ATOM 5695 O O . TYR B 1 300 ? -3.191 -21.812 -1.976 1 94.5 300 TYR B O 1
ATOM 5703 N N . GLN B 1 301 ? -4.387 -23.75 -1.826 1 93 301 GLN B N 1
ATOM 5704 C CA . GLN B 1 301 ? -4.215 -23.844 -0.381 1 93 301 GLN B CA 1
ATOM 5705 C C . GLN B 1 301 ? -3.789 -25.25 0.025 1 93 301 GLN B C 1
ATOM 5707 O O . GLN B 1 301 ? -4.215 -26.234 -0.583 1 93 301 GLN B O 1
ATOM 5712 N N . SER B 1 302 ? -2.961 -25.297 0.974 1 93.31 302 SER B N 1
ATOM 5713 C CA . SER B 1 302 ? -2.527 -26.562 1.555 1 93.31 302 SER B CA 1
ATOM 5714 C C . SER B 1 302 ? -2.584 -26.516 3.078 1 93.31 302 SER B C 1
ATOM 5716 O O . SER B 1 302 ? -2.4 -25.453 3.682 1 93.31 302 SER B O 1
ATOM 5718 N N . PRO B 1 303 ? -2.861 -27.672 3.654 1 89.75 303 PRO B N 1
ATOM 5719 C CA . PRO B 1 303 ? -2.85 -27.703 5.117 1 89.75 303 PRO B CA 1
ATOM 5720 C C . PRO B 1 303 ? -1.442 -27.594 5.699 1 89.75 303 PRO B C 1
ATOM 5722 O O . PRO B 1 303 ? -0.543 -28.328 5.289 1 89.75 303 PRO B O 1
ATOM 5725 N N . LEU B 1 304 ? -1.303 -26.672 6.48 1 87.38 304 LEU B N 1
ATOM 5726 C CA . LEU B 1 304 ? -0.071 -26.5 7.242 1 87.38 304 LEU B CA 1
ATOM 5727 C C . LEU B 1 304 ? -0.296 -26.797 8.719 1 87.38 304 LEU B C 1
ATOM 5729 O O . LEU B 1 304 ? -1.114 -26.156 9.375 1 87.38 304 LEU B O 1
ATOM 5733 N N . ALA B 1 305 ? 0.454 -27.781 9.234 1 74.69 305 ALA B N 1
ATOM 5734 C CA . ALA B 1 305 ? 0.188 -28.25 10.586 1 74.69 305 ALA B CA 1
ATOM 5735 C C . ALA B 1 305 ? 1.006 -27.469 11.617 1 74.69 305 ALA B C 1
ATOM 5737 O O . ALA B 1 305 ? 0.461 -26.969 12.602 1 74.69 305 ALA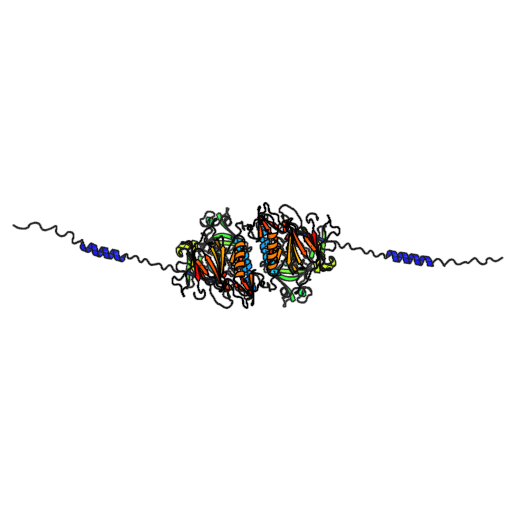 B O 1
ATOM 5738 N N . THR B 1 306 ? 2.236 -27.453 11.375 1 80.38 306 THR B N 1
ATOM 5739 C CA . THR B 1 306 ? 3.139 -26.875 12.359 1 80.38 306 THR B CA 1
ATOM 5740 C C . THR B 1 306 ? 4.375 -26.297 11.688 1 80.38 306 THR B C 1
ATOM 5742 O O . THR B 1 306 ? 4.641 -26.562 10.516 1 80.38 306 THR B O 1
ATOM 5745 N N . LEU B 1 307 ? 4.902 -25.344 12.375 1 81.69 307 LEU B N 1
ATOM 5746 C CA . LEU B 1 307 ? 6.277 -24.938 12.086 1 81.69 307 LEU B CA 1
ATOM 5747 C C . LEU B 1 307 ? 7.223 -25.406 13.188 1 81.69 307 LEU B C 1
ATOM 5749 O O . LEU B 1 307 ? 6.883 -25.344 14.367 1 81.69 307 LEU B O 1
ATOM 5753 N N . SER B 1 308 ? 8.375 -25.922 12.852 1 82.44 308 SER B N 1
ATOM 5754 C CA . SER B 1 308 ? 9.398 -26.266 13.836 1 82.44 308 SER B CA 1
ATOM 5755 C C . SER B 1 308 ? 10.641 -25.391 13.664 1 82.44 308 SER B C 1
ATOM 5757 O O . SER B 1 308 ? 10.945 -24.953 12.562 1 82.44 308 SER B O 1
ATOM 5759 N N . PHE B 1 309 ? 11.266 -25.172 14.719 1 80.12 309 PHE B N 1
ATOM 5760 C CA . PHE B 1 309 ? 12.469 -24.344 14.836 1 80.12 309 PHE B CA 1
ATOM 5761 C C . PHE B 1 309 ? 13.586 -25.109 15.531 1 80.12 309 PHE B C 1
ATOM 5763 O O . PHE B 1 309 ? 13.391 -25.672 16.609 1 80.12 309 PHE B O 1
ATOM 5770 N N . CYS B 1 310 ? 14.688 -25.172 14.891 1 74.44 310 CYS B N 1
ATOM 5771 C CA . CYS B 1 310 ? 15.75 -25.984 15.477 1 74.44 310 CYS B CA 1
ATOM 5772 C C . CYS B 1 310 ? 17.109 -25.297 15.336 1 74.44 310 CYS B C 1
ATOM 5774 O O . CYS B 1 310 ? 17.453 -24.828 14.25 1 74.44 310 CYS B O 1
ATOM 5776 N N . THR B 1 311 ? 17.594 -25.062 16.484 1 73.25 311 THR B N 1
ATOM 5777 C CA . THR B 1 311 ? 19.031 -24.844 16.516 1 73.25 311 THR B CA 1
ATOM 5778 C C . THR B 1 311 ? 19.75 -26.047 17.109 1 73.25 311 THR B C 1
ATOM 5780 O O . THR B 1 311 ? 19.125 -27.062 17.422 1 73.25 311 THR B O 1
ATOM 5783 N N . GLN B 1 312 ? 21.125 -25.906 17.047 1 67.38 312 GLN B N 1
ATOM 5784 C CA . GLN B 1 312 ? 21.906 -26.984 17.641 1 67.38 312 GLN B CA 1
ATOM 5785 C C . GLN B 1 312 ? 21.562 -27.156 19.125 1 67.38 312 GLN B C 1
ATOM 5787 O O . GLN B 1 312 ? 21.672 -28.266 19.656 1 67.38 312 GLN B O 1
ATOM 5792 N N . GLU B 1 313 ? 21.109 -26.203 19.656 1 59.62 313 GLU B N 1
ATOM 5793 C CA . GLU B 1 313 ? 20.969 -26.188 21.109 1 59.62 313 GLU B CA 1
ATOM 5794 C C . GLU B 1 313 ? 19.5 -26.188 21.516 1 59.62 313 GLU B C 1
ATOM 5796 O O . GLU B 1 313 ? 19.156 -26.609 22.625 1 59.62 313 GLU B O 1
ATOM 5801 N N . GLU B 1 314 ? 18.672 -25.797 20.625 1 59.72 314 GLU B N 1
ATOM 5802 C CA . GLU B 1 314 ? 17.281 -25.562 21.047 1 59.72 314 GLU B CA 1
ATOM 5803 C C . GLU B 1 314 ? 16.312 -25.938 19.922 1 59.72 314 GLU B C 1
ATOM 5805 O O . GLU B 1 314 ? 16.641 -25.812 18.734 1 59.72 314 GLU B O 1
ATOM 5810 N N . ASP B 1 315 ? 15.227 -26.641 20.359 1 73 315 ASP B N 1
ATOM 5811 C CA . ASP B 1 315 ? 14.148 -26.938 19.422 1 73 315 ASP B CA 1
ATOM 5812 C C . ASP B 1 315 ? 12.797 -26.453 19.969 1 73 315 ASP B C 1
ATOM 5814 O O . ASP B 1 315 ? 12.617 -26.359 21.188 1 73 315 ASP B O 1
ATOM 5818 N N . ASP B 1 316 ? 11.961 -25.938 19.062 1 62.66 316 ASP B N 1
ATOM 5819 C CA . ASP B 1 316 ? 10.594 -25.531 19.391 1 62.66 316 ASP B CA 1
ATOM 5820 C C . ASP B 1 316 ? 9.648 -25.797 18.234 1 62.66 316 ASP B C 1
ATOM 5822 O O . ASP B 1 316 ? 10.086 -25.984 17.094 1 62.66 316 ASP B O 1
ATOM 5826 N N . THR B 1 317 ? 8.383 -26.094 18.609 1 74.44 317 THR B N 1
ATOM 5827 C CA . THR B 1 317 ? 7.352 -26.328 17.594 1 74.44 317 THR B CA 1
ATOM 5828 C C . THR B 1 317 ? 6.102 -25.5 17.906 1 74.44 317 THR B C 1
ATOM 5830 O O . THR B 1 317 ? 5.773 -25.281 19.078 1 74.44 317 THR B O 1
ATOM 5833 N N . THR B 1 318 ? 5.578 -24.875 16.812 1 71.75 318 THR B N 1
ATOM 5834 C CA . THR B 1 318 ? 4.34 -24.125 16.984 1 71.75 318 THR B CA 1
ATOM 5835 C C . THR B 1 318 ? 3.264 -24.609 16.031 1 71.75 318 THR B C 1
ATOM 5837 O O . THR B 1 318 ? 3.535 -24.844 14.844 1 71.75 318 THR B O 1
ATOM 5840 N N . THR B 1 319 ? 2.078 -24.922 16.562 1 71.44 319 THR B N 1
ATOM 5841 C CA . THR B 1 319 ? 0.999 -25.5 15.781 1 71.44 319 THR B CA 1
ATOM 5842 C C . THR B 1 319 ? 0.099 -24.422 15.203 1 71.44 319 THR B C 1
ATOM 5844 O O . THR B 1 319 ? -0.146 -23.391 15.852 1 71.44 319 THR B O 1
ATOM 5847 N N . THR B 1 320 ? -0.04 -24.625 13.812 1 67.62 320 THR B N 1
ATOM 5848 C CA . THR B 1 320 ? -0.944 -23.734 13.094 1 67.62 320 THR B CA 1
ATOM 5849 C C . THR B 1 320 ? -2.35 -24.328 13.031 1 67.62 320 THR B C 1
ATOM 5851 O O . THR B 1 320 ? -2.514 -25.547 12.938 1 67.62 320 THR B O 1
ATOM 5854 N N . PRO B 1 321 ? -3.436 -23.484 13.219 1 63.59 321 PRO B N 1
ATOM 5855 C CA . PRO B 1 321 ? -4.77 -24.078 13.133 1 63.59 321 PRO B CA 1
ATOM 5856 C C . PRO B 1 321 ? -5.23 -24.297 11.695 1 63.59 321 PRO B C 1
ATOM 5858 O O . PRO B 1 321 ? -6.336 -24.797 11.461 1 63.59 321 PRO B O 1
ATOM 5861 N N . GLY B 1 322 ? -4.34 -24.031 10.625 1 75.69 322 GLY B N 1
ATOM 5862 C CA . GLY B 1 322 ? -5.184 -24.016 9.438 1 75.69 322 GLY B CA 1
ATOM 5863 C C . GLY B 1 322 ? -4.395 -24.078 8.148 1 75.69 322 GLY B C 1
ATOM 5864 O O . GLY B 1 322 ? -3.307 -24.656 8.102 1 75.69 322 GLY B O 1
ATOM 5865 N N . ASN B 1 323 ? -5.039 -23.734 7.02 1 85.88 323 ASN B N 1
ATOM 5866 C CA . ASN B 1 323 ? -4.5 -23.766 5.66 1 85.88 323 ASN B CA 1
ATOM 5867 C C . ASN B 1 323 ? -3.643 -22.547 5.367 1 85.88 323 ASN B C 1
ATOM 5869 O O . ASN B 1 323 ? -3.744 -21.531 6.059 1 85.88 323 ASN B O 1
ATOM 5873 N N . ILE B 1 324 ? -2.717 -22.734 4.5 1 91.38 324 ILE B N 1
ATOM 5874 C CA . ILE B 1 324 ? -1.893 -21.625 4.012 1 91.38 324 ILE B CA 1
ATOM 5875 C C . ILE B 1 324 ? -2 -21.547 2.49 1 91.38 324 ILE B C 1
ATOM 5877 O O . ILE B 1 324 ? -2.023 -22.562 1.804 1 91.38 324 ILE B O 1
ATOM 5881 N N . ILE B 1 325 ? -2.191 -20.344 1.98 1 92.38 325 ILE B N 1
ATOM 5882 C CA . ILE B 1 325 ? -2.197 -20.109 0.541 1 92.38 325 ILE B CA 1
ATOM 5883 C C . ILE B 1 325 ? -0.771 -20.188 0 1 92.38 325 ILE B C 1
ATOM 5885 O O . ILE B 1 325 ? 0.151 -19.609 0.583 1 92.38 325 ILE B O 1
ATOM 5889 N N . ILE B 1 326 ? -0.513 -20.953 -1.004 1 95.75 326 ILE B N 1
ATOM 5890 C CA . ILE B 1 326 ? 0.768 -20.938 -1.701 1 95.75 326 ILE B CA 1
ATOM 5891 C C . ILE B 1 326 ? 0.685 -20.016 -2.916 1 95.75 326 ILE B C 1
ATOM 5893 O O . ILE B 1 326 ? -0.069 -20.281 -3.855 1 95.75 326 ILE B O 1
ATOM 5897 N N . ASP B 1 327 ? 1.447 -18.938 -2.896 1 95.62 327 ASP B N 1
ATOM 5898 C CA . ASP B 1 327 ? 1.263 -17.906 -3.91 1 95.62 327 ASP B CA 1
ATOM 5899 C C . ASP B 1 327 ? 2.607 -17.391 -4.422 1 95.62 327 ASP B C 1
ATOM 5901 O O . ASP B 1 327 ? 3.428 -16.906 -3.645 1 95.62 327 ASP B O 1
ATOM 5905 N N . SER B 1 328 ? 2.754 -17.438 -5.762 1 94.56 328 SER B N 1
ATOM 5906 C CA . SER B 1 328 ? 3.975 -16.953 -6.391 1 94.56 328 SER B CA 1
ATOM 5907 C C . SER B 1 328 ? 3.953 -15.43 -6.523 1 94.56 328 SER B C 1
ATOM 5909 O O . SER B 1 328 ? 4.992 -14.805 -6.75 1 94.56 328 SER B O 1
ATOM 5911 N N . GLY B 1 329 ? 2.783 -14.828 -6.445 1 91.38 329 GLY B N 1
ATOM 5912 C CA . GLY B 1 329 ? 2.635 -13.414 -6.719 1 91.38 329 GLY B CA 1
ATOM 5913 C C . GLY B 1 329 ? 2.828 -12.547 -5.488 1 91.38 329 GLY B C 1
ATOM 5914 O O . GLY B 1 329 ? 2.836 -11.312 -5.586 1 91.38 329 GLY B O 1
ATOM 5915 N N . THR B 1 330 ? 2.945 -13.141 -4.336 1 91.12 330 THR B N 1
ATOM 5916 C CA . THR B 1 330 ? 3.262 -12.461 -3.088 1 91.12 330 THR B CA 1
ATOM 5917 C C . THR B 1 330 ? 4.707 -12.727 -2.678 1 91.12 330 THR B C 1
ATOM 5919 O O . THR B 1 330 ? 5.148 -13.875 -2.646 1 91.12 330 THR B O 1
ATOM 5922 N N . THR B 1 331 ? 5.434 -11.672 -2.361 1 90.31 331 THR B N 1
ATOM 5923 C CA . THR B 1 331 ? 6.848 -11.844 -2.059 1 90.31 331 THR B CA 1
ATOM 5924 C C . THR B 1 331 ? 7.039 -12.391 -0.647 1 90.31 331 THR B C 1
ATOM 5926 O O . THR B 1 331 ? 7.664 -13.438 -0.46 1 90.31 331 THR B O 1
ATOM 5929 N N . PHE B 1 332 ? 6.469 -11.727 0.354 1 91.44 332 PHE B N 1
ATOM 5930 C CA . PHE B 1 332 ? 6.695 -12.094 1.746 1 91.44 332 PHE B CA 1
ATOM 5931 C C . PHE B 1 332 ? 5.68 -13.133 2.203 1 91.44 332 PHE B C 1
ATOM 5933 O O . PHE B 1 332 ? 4.559 -13.18 1.691 1 91.44 332 PHE B O 1
ATOM 5940 N N . THR B 1 333 ? 6.117 -13.906 3.135 1 93.62 333 THR B N 1
ATOM 5941 C CA . THR B 1 333 ? 5.223 -14.867 3.76 1 93.62 333 THR B CA 1
ATOM 5942 C C . THR B 1 333 ? 4.414 -14.219 4.879 1 93.62 333 THR B C 1
ATOM 5944 O O . THR B 1 333 ? 4.949 -13.438 5.664 1 93.62 333 THR B O 1
ATOM 5947 N N . PHE B 1 334 ? 3.158 -14.492 4.871 1 89.94 334 PHE B N 1
ATOM 5948 C CA . PHE B 1 334 ? 2.27 -14.023 5.926 1 89.94 334 PHE B CA 1
ATOM 5949 C C . PHE B 1 334 ? 1.748 -15.188 6.758 1 89.94 334 PHE B C 1
ATOM 5951 O O . PHE B 1 334 ? 1.423 -16.25 6.215 1 89.94 334 PHE B O 1
ATOM 5958 N N . LEU B 1 335 ? 1.741 -14.969 8.023 1 86.5 335 LEU B N 1
ATOM 5959 C CA . LEU B 1 335 ? 1.137 -15.914 8.961 1 86.5 335 LEU B CA 1
ATOM 5960 C C . LEU B 1 335 ? 0.021 -15.25 9.758 1 86.5 335 LEU B C 1
ATOM 5962 O O . LEU B 1 335 ? 0.124 -14.07 10.117 1 86.5 335 LEU B O 1
ATOM 5966 N N . GLU B 1 336 ? -1.002 -16.078 9.898 1 77.31 336 GLU B N 1
ATOM 5967 C CA . GLU B 1 336 ? -2.051 -15.578 10.781 1 77.31 336 GLU B CA 1
ATOM 5968 C C . GLU B 1 336 ? -1.466 -15.023 12.078 1 77.31 336 GLU B C 1
ATOM 5970 O O . GLU B 1 336 ? -0.559 -15.625 12.664 1 77.31 336 GLU B O 1
ATOM 5975 N N . SER B 1 337 ? -2.01 -13.93 12.594 1 69.62 337 SER B N 1
ATOM 5976 C CA . SER B 1 337 ? -1.395 -13.117 13.633 1 69.62 337 SER B CA 1
ATOM 5977 C C . SER B 1 337 ? -1.12 -13.938 14.891 1 69.62 337 SER B C 1
ATOM 5979 O O . SER B 1 337 ? -0.053 -13.82 15.492 1 69.62 337 SER B O 1
ATOM 5981 N N . GLY B 1 338 ? -2.129 -14.672 15.422 1 68.38 338 GLY B N 1
ATOM 5982 C CA . GLY B 1 338 ? -1.878 -15.523 16.578 1 68.38 338 GLY B CA 1
ATOM 5983 C C . GLY B 1 338 ? -0.76 -16.516 16.344 1 68.38 338 GLY B C 1
ATOM 5984 O O . GLY B 1 338 ? 0.108 -16.703 17.203 1 68.38 338 GLY B O 1
ATOM 5985 N N . PHE B 1 339 ? -0.842 -17.141 15.234 1 79 339 PHE B N 1
ATOM 5986 C CA . PHE B 1 339 ? 0.19 -18.109 14.859 1 79 339 PHE B CA 1
ATOM 5987 C C . PHE B 1 339 ? 1.541 -17.422 14.711 1 79 339 PHE B C 1
ATOM 5989 O O . PHE B 1 339 ? 2.564 -17.938 15.156 1 79 339 PHE B O 1
ATOM 5996 N N . TYR B 1 340 ? 1.552 -16.234 14.102 1 83.31 340 TYR B N 1
ATOM 5997 C CA . TYR B 1 340 ? 2.781 -15.469 13.945 1 83.31 340 TYR B CA 1
ATOM 5998 C C . TYR B 1 340 ? 3.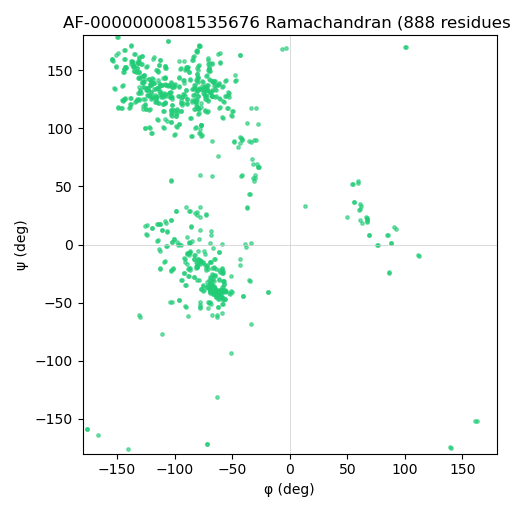424 -15.18 15.297 1 83.31 340 TYR B C 1
ATOM 6000 O O . TYR B 1 340 ? 4.645 -15.281 15.445 1 83.31 340 TYR B O 1
ATOM 6008 N N . GLY B 1 341 ? 2.637 -14.734 16.234 1 73.75 341 GLY B N 1
ATOM 6009 C CA . GLY B 1 341 ? 3.162 -14.5 17.562 1 73.75 341 GLY B CA 1
ATOM 6010 C C . GLY B 1 341 ? 3.885 -15.695 18.141 1 73.75 341 GLY B C 1
ATOM 6011 O O . GLY B 1 341 ? 4.949 -15.555 18.75 1 73.75 341 GLY B O 1
ATOM 6012 N N . ARG B 1 342 ? 3.357 -16.859 17.969 1 75.56 342 ARG B N 1
ATOM 6013 C CA . ARG B 1 342 ? 3.984 -18.078 18.469 1 75.56 342 ARG B CA 1
ATOM 6014 C C . ARG B 1 342 ? 5.277 -18.375 17.719 1 75.56 342 ARG B C 1
ATOM 6016 O O . ARG B 1 342 ? 6.246 -18.859 18.297 1 75.56 342 ARG B O 1
ATOM 6023 N N . VAL B 1 343 ? 5.273 -18.125 16.469 1 84.44 343 VAL B N 1
ATOM 6024 C CA . VAL B 1 343 ? 6.477 -18.312 15.664 1 84.44 343 VAL B CA 1
ATOM 6025 C C . VAL B 1 343 ? 7.59 -17.391 16.172 1 84.44 343 VAL B C 1
ATOM 6027 O O . VAL B 1 343 ? 8.727 -17.828 16.344 1 84.44 343 VAL B O 1
ATOM 6030 N N . VAL B 1 344 ? 7.238 -16.188 16.375 1 81.44 344 VAL B N 1
ATOM 6031 C CA . VAL B 1 344 ? 8.203 -15.211 16.859 1 81.44 344 VAL B CA 1
ATOM 6032 C C . VAL B 1 344 ? 8.766 -15.672 18.203 1 81.44 344 VAL B C 1
ATOM 6034 O O . VAL B 1 344 ? 9.969 -15.586 18.438 1 81.44 344 VAL B O 1
ATOM 6037 N N . ALA B 1 345 ? 7.91 -16.109 19.062 1 77.12 345 ALA B N 1
ATOM 6038 C CA . ALA B 1 345 ? 8.344 -16.609 20.375 1 77.12 345 ALA B CA 1
ATOM 6039 C C . ALA B 1 345 ? 9.297 -17.781 20.219 1 77.12 345 ALA B C 1
ATOM 6041 O O . ALA B 1 345 ? 10.297 -17.875 20.938 1 77.12 345 ALA B O 1
ATOM 6042 N N . ALA B 1 346 ? 8.984 -18.688 19.375 1 83.81 346 ALA B N 1
ATOM 6043 C CA . ALA B 1 346 ? 9.836 -19.844 19.141 1 83.81 346 ALA B CA 1
ATOM 6044 C C . ALA B 1 346 ? 11.203 -19.422 18.609 1 83.81 346 ALA B C 1
ATOM 6046 O O . ALA B 1 346 ? 12.227 -19.984 18.984 1 83.81 346 ALA B O 1
ATOM 6047 N N . VAL B 1 347 ? 11.227 -18.484 17.672 1 87.75 347 VAL B N 1
ATOM 6048 C CA . VAL B 1 347 ? 12.477 -17.969 17.125 1 87.75 347 VAL B CA 1
ATOM 6049 C C . VAL B 1 347 ? 13.305 -17.344 18.25 1 87.75 347 VAL B C 1
ATOM 6051 O O . VAL B 1 347 ? 14.508 -17.625 18.359 1 87.75 347 VAL B O 1
ATOM 6054 N N . GLU B 1 348 ? 12.711 -16.594 19.047 1 82.81 348 GLU B N 1
ATOM 6055 C CA . GLU B 1 348 ? 13.406 -15.953 20.156 1 82.81 348 GLU B CA 1
ATOM 6056 C C . GLU B 1 348 ? 14.023 -17 21.094 1 82.81 348 GLU B C 1
ATOM 6058 O O . GLU B 1 348 ? 15.117 -16.797 21.609 1 82.81 348 GLU B O 1
ATOM 6063 N N . LYS B 1 349 ? 13.289 -17.969 21.312 1 82.94 349 LYS B N 1
ATOM 6064 C CA . LYS B 1 349 ? 13.734 -19.031 22.219 1 82.94 349 LYS B CA 1
ATOM 6065 C C . LYS B 1 349 ? 14.914 -19.797 21.625 1 82.94 349 LYS B C 1
ATOM 6067 O O . LYS B 1 349 ? 15.781 -20.281 22.359 1 82.94 349 LYS B O 1
ATOM 6072 N N . THR B 1 350 ? 14.977 -19.891 20.375 1 88.56 350 THR B N 1
ATOM 6073 C CA . THR B 1 350 ? 15.922 -20.812 19.766 1 88.56 350 THR B CA 1
ATOM 6074 C C . THR B 1 350 ? 17.141 -20.062 19.219 1 88.56 350 THR B C 1
ATOM 6076 O O . THR B 1 350 ? 18.188 -20.656 19 1 88.56 350 THR B O 1
ATOM 6079 N N . VAL B 1 351 ? 16.953 -18.797 18.969 1 88.75 351 VAL B N 1
ATOM 6080 C CA . VAL B 1 351 ? 18.062 -18 18.438 1 88.75 351 VAL B CA 1
ATOM 6081 C C . VAL B 1 351 ? 19.203 -17.969 19.453 1 88.75 351 VAL B C 1
ATOM 6083 O O . VAL B 1 351 ? 18.953 -17.859 20.656 1 88.75 351 VAL B O 1
ATOM 6086 N N . ILE B 1 352 ? 20.422 -18.109 19 1 87.38 352 ILE B N 1
ATOM 6087 C CA . ILE B 1 352 ? 21.609 -18.031 19.859 1 87.38 352 ILE B CA 1
ATOM 6088 C C . ILE B 1 352 ? 22.359 -16.734 19.578 1 87.38 352 ILE B C 1
ATOM 6090 O O . ILE B 1 352 ? 22.625 -16.406 18.422 1 87.38 352 ILE B O 1
ATOM 6094 N N . ARG B 1 353 ? 22.656 -15.984 20.609 1 87.06 353 ARG B N 1
ATOM 6095 C CA . ARG B 1 353 ? 23.375 -14.719 20.562 1 87.06 353 ARG B CA 1
ATOM 6096 C C . ARG B 1 353 ? 22.625 -13.695 19.719 1 87.06 353 ARG B C 1
ATOM 6098 O O . ARG B 1 353 ? 23.219 -12.992 18.891 1 87.06 353 ARG B O 1
ATOM 6105 N N . GLY B 1 354 ? 21.359 -13.844 19.844 1 86.56 354 GLY B N 1
ATOM 6106 C CA . GLY B 1 354 ? 20.531 -12.922 19.078 1 86.56 354 GLY B CA 1
ATOM 6107 C C . GLY B 1 354 ? 20.266 -11.609 19.812 1 86.56 354 GLY B C 1
ATOM 6108 O O . GLY B 1 354 ? 19.609 -11.586 20.844 1 86.56 354 GLY B O 1
ATOM 6109 N N . LYS B 1 355 ? 20.891 -10.562 19.312 1 88.5 355 LYS B N 1
ATOM 6110 C CA . LYS B 1 355 ? 20.562 -9.227 19.797 1 88.5 355 LYS B CA 1
ATOM 6111 C C . LYS B 1 355 ? 19.5 -8.562 18.938 1 88.5 355 LYS B C 1
ATOM 6113 O O . LYS B 1 355 ? 19.734 -8.312 17.75 1 88.5 355 LYS B O 1
ATOM 6118 N N . ARG B 1 356 ? 18.391 -8.227 19.562 1 82.12 356 ARG B N 1
ATOM 6119 C CA . ARG B 1 356 ? 17.297 -7.613 18.828 1 82.12 356 ARG B CA 1
ATOM 6120 C C . ARG B 1 356 ? 17.656 -6.203 18.375 1 82.12 356 ARG B C 1
ATOM 6122 O O . ARG B 1 356 ? 18.266 -5.441 19.141 1 82.12 356 ARG B O 1
ATOM 6129 N N . VAL B 1 357 ? 17.391 -6.008 17.094 1 80.19 357 VAL B N 1
ATOM 6130 C CA . VAL B 1 357 ? 17.547 -4.672 16.531 1 80.19 357 VAL B CA 1
ATOM 6131 C C . VAL B 1 357 ? 16.328 -4.344 15.664 1 80.19 357 VAL B C 1
ATOM 6133 O O . VAL B 1 357 ? 15.547 -5.23 15.312 1 80.19 357 VAL B O 1
ATOM 6136 N N . SER B 1 358 ? 16.172 -3.055 15.367 1 73.12 358 SER B N 1
ATOM 6137 C CA . SER B 1 358 ? 15.117 -2.65 14.445 1 73.12 358 SER B CA 1
ATOM 6138 C C . SER B 1 358 ? 15.602 -2.717 13 1 73.12 358 SER B C 1
ATOM 6140 O O . SER B 1 358 ? 16.766 -2.453 12.711 1 73.12 358 SER B O 1
ATOM 6142 N N . ASP B 1 359 ? 14.68 -3.154 12.094 1 78.12 359 ASP B N 1
ATOM 6143 C CA . ASP B 1 359 ? 14.969 -3.076 10.664 1 78.12 359 ASP B CA 1
ATOM 6144 C C . ASP B 1 359 ? 15.18 -1.628 10.219 1 78.12 359 ASP B C 1
ATOM 6146 O O . ASP B 1 359 ? 14.273 -0.799 10.352 1 78.12 359 ASP B O 1
ATOM 6150 N N . PRO B 1 360 ? 16.391 -1.402 9.75 1 66.44 360 PRO B N 1
ATOM 6151 C CA . PRO B 1 360 ? 16.625 -0.023 9.312 1 66.44 360 PRO B CA 1
ATOM 6152 C C . PRO B 1 360 ? 15.641 0.426 8.227 1 66.44 360 PRO B C 1
ATOM 6154 O O . PRO B 1 360 ? 15.375 1.622 8.094 1 66.44 360 PRO B O 1
ATOM 6157 N N . GLN B 1 361 ? 15.094 -0.572 7.48 1 66.12 361 GLN B N 1
ATOM 6158 C CA . GLN B 1 361 ? 14.148 -0.253 6.418 1 66.12 361 GLN B CA 1
ATOM 6159 C C . GLN B 1 361 ? 12.719 -0.184 6.957 1 66.12 361 GLN B C 1
ATOM 6161 O O . GLN B 1 361 ? 11.805 0.268 6.258 1 66.12 361 GLN B O 1
ATOM 6166 N N . GLY B 1 362 ? 12.539 -0.546 8.172 1 65.56 362 GLY B N 1
ATOM 6167 C CA . GLY B 1 362 ? 11.242 -0.467 8.82 1 65.56 362 GLY B CA 1
ATOM 6168 C C . GLY B 1 362 ? 10.227 -1.425 8.227 1 65.56 362 GLY B C 1
ATOM 6169 O O . GLY B 1 362 ? 9.016 -1.19 8.32 1 65.56 362 GLY B O 1
ATOM 6170 N N . LEU B 1 363 ? 10.68 -2.43 7.605 1 71.12 363 LEU B N 1
ATOM 6171 C CA . LEU B 1 363 ? 9.781 -3.334 6.895 1 71.12 363 LEU B CA 1
ATOM 6172 C C . LEU B 1 363 ? 9.43 -4.539 7.762 1 71.12 363 LEU B C 1
ATOM 6174 O O . LEU B 1 363 ? 8.25 -4.883 7.898 1 71.12 363 LEU B O 1
ATOM 6178 N N . LEU B 1 364 ? 10.422 -5.117 8.336 1 81.62 364 LEU B N 1
ATOM 6179 C CA . LEU B 1 364 ? 10.25 -6.391 9.023 1 81.62 364 LEU B CA 1
ATOM 6180 C C . LEU B 1 364 ? 10.352 -6.207 10.539 1 81.62 364 LEU B C 1
ATOM 6182 O O . LEU B 1 364 ? 11.305 -5.598 11.031 1 81.62 364 LEU B O 1
ATOM 6186 N N . PRO B 1 365 ? 9.391 -6.719 11.273 1 75.94 365 PRO B N 1
ATOM 6187 C CA . PRO B 1 365 ? 9.289 -6.387 12.695 1 75.94 365 PRO B CA 1
ATOM 6188 C C . PRO B 1 365 ? 10.25 -7.195 13.562 1 75.94 365 PRO B C 1
ATOM 6190 O O . PRO B 1 365 ? 10.492 -6.84 14.719 1 75.94 365 PRO B O 1
ATOM 6193 N N . HIS B 1 366 ? 10.766 -8.281 13.133 1 82.94 366 HIS B N 1
ATOM 6194 C CA . HIS B 1 366 ? 11.578 -9.141 13.984 1 82.94 366 HIS B CA 1
ATOM 6195 C C . HIS B 1 366 ? 12.969 -9.336 13.406 1 82.94 366 HIS B C 1
ATOM 6197 O O . HIS B 1 366 ? 13.18 -10.219 12.57 1 82.94 366 HIS B O 1
ATOM 6203 N N . CYS B 1 367 ? 13.906 -8.555 13.992 1 86.69 367 CYS B N 1
ATOM 6204 C CA . CYS B 1 367 ? 15.242 -8.531 13.414 1 86.69 367 CYS B CA 1
ATOM 6205 C C . CYS B 1 367 ? 16.312 -8.727 14.492 1 86.69 367 CYS B C 1
ATOM 6207 O O . CYS B 1 367 ? 16.031 -8.516 15.68 1 86.69 367 CYS B O 1
ATOM 6209 N N . PHE B 1 368 ? 17.516 -9.211 14.031 1 89.12 368 PHE B N 1
ATOM 6210 C CA . PHE B 1 368 ? 18.672 -9.438 14.883 1 89.12 368 PHE B CA 1
ATOM 6211 C C . PHE B 1 368 ? 19.922 -8.828 14.258 1 89.12 368 PHE B C 1
ATOM 6213 O O . PHE B 1 368 ? 19.984 -8.633 13.047 1 89.12 368 PHE B O 1
ATOM 6220 N N . GLU B 1 369 ? 20.891 -8.539 15.148 1 92.38 369 GLU B N 1
ATOM 6221 C CA . GLU B 1 369 ? 22.219 -8.219 14.641 1 92.38 369 GLU B CA 1
ATOM 6222 C C . GLU B 1 369 ? 22.859 -9.414 13.945 1 92.38 369 GLU B C 1
ATOM 6224 O O . GLU B 1 369 ? 22.844 -10.523 14.477 1 92.38 369 GLU B O 1
ATOM 6229 N N . ASP B 1 370 ? 23.328 -9.234 12.68 1 91.25 370 ASP B N 1
ATOM 6230 C CA . ASP B 1 370 ? 23.812 -10.328 11.844 1 91.25 370 ASP B CA 1
ATOM 6231 C C . ASP B 1 370 ? 25.234 -10.727 12.219 1 91.25 370 ASP B C 1
ATOM 6233 O O . ASP B 1 370 ? 25.766 -11.711 11.711 1 91.25 370 ASP B O 1
ATOM 6237 N N . LYS B 1 371 ? 26 -10.195 13.023 1 86.19 371 LYS B N 1
ATOM 6238 C CA . LYS B 1 371 ? 27.406 -10.438 13.312 1 86.19 371 LYS B CA 1
ATOM 6239 C C . LYS B 1 371 ? 27.625 -11.844 13.859 1 86.19 371 LYS B C 1
ATOM 6241 O O . LYS B 1 371 ? 28.406 -12.625 13.305 1 86.19 371 LYS B O 1
ATOM 6246 N N . ALA B 1 372 ? 27.094 -12.25 14.977 1 86.19 372 ALA B N 1
ATOM 6247 C CA . ALA B 1 372 ? 27.391 -13.531 15.609 1 86.19 372 ALA B CA 1
ATOM 6248 C C . ALA B 1 372 ? 26.125 -14.344 15.844 1 86.19 372 ALA B C 1
ATOM 6250 O O . ALA B 1 372 ? 26.156 -15.383 16.5 1 86.19 372 ALA B O 1
ATOM 6251 N N . VAL B 1 373 ? 25.109 -13.969 15.188 1 89.88 373 VAL B N 1
ATOM 6252 C CA . VAL B 1 373 ? 23.828 -14.586 15.5 1 89.88 373 VAL B CA 1
ATOM 6253 C C . VAL B 1 373 ? 23.75 -15.969 14.852 1 89.88 373 VAL B C 1
ATOM 6255 O O . VAL B 1 373 ? 24.219 -16.156 13.727 1 89.88 373 VAL B O 1
ATOM 6258 N N . SER B 1 374 ? 23.297 -16.953 15.609 1 90.81 374 SER B N 1
ATOM 6259 C CA . SER B 1 374 ? 22.906 -18.25 15.07 1 90.81 374 SER B CA 1
ATOM 6260 C C . SER B 1 374 ? 21.391 -18.391 14.977 1 90.81 374 SER B C 1
ATOM 6262 O O . SER B 1 374 ? 20.719 -18.516 16 1 90.81 374 SER B O 1
ATOM 6264 N N . LEU B 1 375 ? 20.938 -18.422 13.773 1 92.62 375 LEU B N 1
ATOM 6265 C CA . LEU B 1 375 ? 19.516 -18.453 13.508 1 92.62 375 LEU B CA 1
ATOM 6266 C C . LEU B 1 375 ? 19.031 -19.891 13.367 1 92.62 375 LEU B C 1
ATOM 6268 O O . LEU B 1 375 ? 19.734 -20.75 12.836 1 92.62 375 LEU B O 1
ATOM 6272 N N . PRO B 1 376 ? 17.891 -20.156 13.859 1 92.44 376 PRO B N 1
ATOM 6273 C CA . PRO B 1 376 ? 17.375 -21.516 13.758 1 92.44 376 PRO B CA 1
ATOM 6274 C C . PRO B 1 376 ? 17 -21.906 12.328 1 92.44 376 PRO B C 1
ATOM 6276 O O . PRO B 1 376 ? 16.625 -21.031 11.531 1 92.44 376 PRO B O 1
ATOM 6279 N N . LYS B 1 377 ? 17.109 -23.219 12.109 1 92.44 377 LYS B N 1
ATOM 6280 C CA . LYS B 1 377 ? 16.469 -23.781 10.906 1 92.44 377 LYS B CA 1
ATOM 6281 C C . LYS B 1 377 ? 14.961 -23.859 11.07 1 92.44 377 LYS B C 1
ATOM 6283 O O . LYS B 1 377 ? 14.461 -24.203 12.148 1 92.44 377 LYS B O 1
ATOM 6288 N N . ILE B 1 378 ? 14.312 -23.453 10.047 1 93.44 378 ILE B N 1
ATOM 6289 C CA . ILE B 1 378 ? 12.859 -23.484 10.086 1 93.44 378 ILE B CA 1
ATOM 6290 C C . ILE B 1 378 ? 12.336 -24.562 9.141 1 93.44 378 ILE B C 1
ATOM 6292 O O . ILE B 1 378 ? 12.758 -24.641 7.98 1 93.44 378 ILE B O 1
ATOM 6296 N N . THR B 1 379 ? 11.508 -25.438 9.625 1 92.44 379 THR B N 1
ATOM 6297 C CA . THR B 1 379 ? 10.836 -26.438 8.812 1 92.44 379 THR B CA 1
ATOM 6298 C C . THR B 1 379 ? 9.328 -26.219 8.82 1 92.44 379 THR B C 1
ATOM 6300 O O . THR B 1 379 ? 8.719 -26.078 9.883 1 92.44 379 THR B O 1
ATOM 6303 N N . MET B 1 380 ? 8.789 -26.141 7.633 1 92.5 380 MET B N 1
ATOM 6304 C CA . MET B 1 380 ? 7.34 -26.109 7.473 1 92.5 380 MET B CA 1
ATOM 6305 C C . MET B 1 380 ? 6.766 -27.516 7.355 1 92.5 380 MET B C 1
ATOM 6307 O O . MET B 1 380 ? 7.102 -28.25 6.426 1 92.5 380 MET B O 1
ATOM 6311 N N . HIS B 1 381 ? 5.867 -27.828 8.266 1 92.38 381 HIS B N 1
ATOM 6312 C CA . HIS B 1 381 ? 5.281 -29.172 8.266 1 92.38 381 HIS B CA 1
ATOM 6313 C C . HIS B 1 381 ? 3.898 -29.172 7.629 1 92.38 381 HIS B C 1
ATOM 6315 O O . HIS B 1 381 ? 2.891 -29 8.32 1 92.38 381 HIS B O 1
ATOM 6321 N N . PHE B 1 382 ? 3.924 -29.484 6.352 1 93.38 382 PHE B N 1
ATOM 6322 C CA . PHE B 1 382 ? 2.668 -29.734 5.656 1 93.38 382 PHE B CA 1
ATOM 6323 C C . PHE B 1 382 ? 2.203 -31.156 5.867 1 93.38 382 PHE B C 1
ATOM 6325 O O . PHE B 1 382 ? 2.971 -32 6.336 1 93.38 382 PHE B O 1
ATOM 6332 N N . THR B 1 383 ? 0.905 -31.391 5.605 1 91.19 383 THR B N 1
ATOM 6333 C CA . THR B 1 383 ? 0.438 -32.781 5.602 1 91.19 383 THR B CA 1
ATOM 6334 C C . THR B 1 383 ? 1.213 -33.594 4.578 1 91.19 383 THR B C 1
ATOM 6336 O O . THR B 1 383 ? 1.133 -33.344 3.375 1 91.19 383 THR B O 1
ATOM 6339 N N . GLY B 1 384 ? 2.043 -34.469 5.035 1 91.25 384 GLY B N 1
ATOM 6340 C CA . GLY B 1 384 ? 2.77 -35.375 4.164 1 91.25 384 GLY B CA 1
ATOM 6341 C C . GLY B 1 384 ? 4.082 -34.812 3.662 1 91.25 384 GLY B C 1
ATOM 6342 O O . GLY B 1 384 ? 4.805 -35.438 2.908 1 91.25 384 GLY B O 1
ATOM 6343 N N . ALA B 1 385 ? 4.426 -33.656 4.043 1 93.25 385 ALA B N 1
ATOM 6344 C CA . ALA B 1 385 ? 5.625 -33.031 3.496 1 93.25 385 ALA B CA 1
ATOM 6345 C C . ALA B 1 385 ? 6.277 -32.094 4.523 1 93.25 385 ALA B C 1
ATOM 6347 O O . ALA B 1 385 ? 5.672 -31.125 4.961 1 93.25 385 ALA B O 1
ATOM 6348 N N . ASP B 1 386 ? 7.5 -32.344 4.965 1 93.31 386 ASP B N 1
ATOM 6349 C CA . ASP B 1 386 ? 8.32 -31.453 5.781 1 93.31 386 ASP B CA 1
ATOM 6350 C C . ASP B 1 386 ? 9.281 -30.641 4.918 1 93.31 386 ASP B C 1
ATOM 6352 O O . ASP B 1 386 ? 10.312 -31.156 4.477 1 93.31 386 ASP B O 1
ATOM 6356 N N . VAL B 1 387 ? 8.961 -29.438 4.734 1 94.06 387 VAL B N 1
ATOM 6357 C CA . VAL B 1 387 ? 9.758 -28.594 3.846 1 94.06 387 VAL B CA 1
ATOM 6358 C C . VAL B 1 387 ? 10.727 -27.734 4.664 1 94.06 387 VAL B C 1
ATOM 6360 O O . VAL B 1 387 ? 10.305 -26.812 5.359 1 94.06 387 VAL B O 1
ATOM 6363 N N . LYS B 1 388 ? 11.953 -28 4.566 1 92.88 388 LYS B N 1
ATOM 6364 C CA . LYS B 1 388 ? 12.992 -27.219 5.246 1 92.88 388 LYS B CA 1
ATOM 6365 C C . LYS B 1 388 ? 13.328 -25.953 4.457 1 92.88 388 LYS B C 1
ATOM 6367 O O . LYS B 1 388 ? 13.758 -26.047 3.303 1 92.88 388 LYS B O 1
ATOM 6372 N N . LEU B 1 389 ? 13.18 -24.812 5.109 1 92.88 389 LEU B N 1
ATOM 6373 C CA . LEU B 1 389 ? 13.422 -23.547 4.434 1 92.88 389 LEU B CA 1
ATOM 6374 C C . LEU B 1 389 ? 14.914 -23.234 4.383 1 92.88 389 LEU B C 1
ATOM 6376 O O . LEU B 1 389 ? 15.664 -23.609 5.281 1 92.88 389 LEU B O 1
ATOM 6380 N N . SER B 1 390 ? 15.242 -22.578 3.285 1 87.94 390 SER B N 1
ATOM 6381 C CA . SER B 1 390 ? 16.594 -22.016 3.26 1 87.94 390 SER B CA 1
ATOM 6382 C C . SER B 1 390 ? 16.734 -20.891 4.285 1 87.94 390 SER B C 1
ATOM 6384 O O . SER B 1 390 ? 15.82 -20.078 4.465 1 87.94 390 SER B O 1
ATOM 6386 N N . ARG B 1 391 ? 17.859 -20.844 4.934 1 86.31 391 ARG B N 1
ATOM 6387 C CA . ARG B 1 391 ? 18.109 -19.828 5.949 1 86.31 391 ARG B CA 1
ATOM 6388 C C . ARG B 1 391 ? 18.047 -18.438 5.344 1 86.31 391 ARG B C 1
ATOM 6390 O O . ARG B 1 391 ? 17.5 -17.516 5.957 1 86.31 391 ARG B O 1
ATOM 6397 N N . ILE B 1 392 ? 18.578 -18.266 4.148 1 82.88 392 ILE B N 1
ATOM 6398 C CA . ILE B 1 392 ? 18.688 -16.953 3.537 1 82.88 392 ILE B CA 1
ATOM 6399 C C . ILE B 1 392 ? 17.312 -16.453 3.119 1 82.88 392 ILE B C 1
ATOM 6401 O O . ILE B 1 392 ? 17.094 -15.242 2.99 1 82.88 392 ILE B O 1
ATOM 6405 N N . ASN B 1 393 ? 16.406 -17.391 2.967 1 86.69 393 ASN B N 1
ATOM 6406 C CA . ASN B 1 393 ? 15.062 -16.984 2.572 1 86.69 393 ASN B CA 1
ATOM 6407 C C . ASN B 1 393 ? 14.148 -16.797 3.785 1 86.69 393 ASN B C 1
ATOM 6409 O O . ASN B 1 393 ? 13.242 -15.961 3.764 1 86.69 393 ASN B O 1
ATOM 6413 N N . ALA B 1 394 ? 14.422 -17.562 4.789 1 91.31 394 ALA B N 1
ATOM 6414 C CA . ALA B 1 394 ? 13.633 -17.453 6.012 1 91.31 394 ALA B CA 1
ATOM 6415 C C . ALA B 1 394 ? 14.016 -16.203 6.805 1 91.31 394 ALA B C 1
ATOM 6417 O O . ALA B 1 394 ? 13.188 -15.641 7.523 1 91.31 394 ALA B O 1
ATOM 6418 N N . PHE B 1 395 ? 15.305 -15.898 6.742 1 92.81 395 PHE B N 1
ATOM 6419 C CA . PHE B 1 395 ? 15.844 -14.703 7.371 1 92.81 395 PHE B CA 1
ATOM 6420 C C . PHE B 1 395 ? 16.516 -13.805 6.34 1 92.81 395 PHE B C 1
ATOM 6422 O O . PHE B 1 395 ? 17.562 -14.156 5.785 1 92.81 395 PHE B O 1
ATOM 6429 N N . LEU B 1 396 ? 15.938 -12.609 6.184 1 90.19 396 LEU B N 1
ATOM 6430 C CA . LEU B 1 396 ? 16.391 -11.711 5.129 1 90.19 396 LEU B CA 1
ATOM 6431 C C . LEU B 1 396 ? 17.375 -10.688 5.668 1 90.19 396 LEU B C 1
ATOM 6433 O O . LEU B 1 396 ? 17.125 -10.062 6.703 1 90.19 396 LEU B O 1
ATOM 6437 N N . LYS B 1 397 ? 18.469 -10.617 5.012 1 86.12 397 LYS B N 1
ATOM 6438 C CA . LYS B 1 397 ? 19.375 -9.523 5.328 1 86.12 397 LYS B CA 1
ATOM 6439 C C . LYS B 1 397 ? 18.859 -8.195 4.797 1 86.12 397 LYS B C 1
ATOM 6441 O O . LYS B 1 397 ? 18.703 -8.023 3.584 1 86.12 397 LYS B O 1
ATOM 6446 N N . THR B 1 398 ? 18.547 -7.277 5.633 1 81.88 398 THR B N 1
ATOM 6447 C CA . THR B 1 398 ? 17.969 -6.004 5.223 1 81.88 398 THR B CA 1
ATOM 6448 C C . THR B 1 398 ? 19.016 -4.902 5.215 1 81.88 398 THR B C 1
ATOM 6450 O O . THR B 1 398 ? 18.812 -3.84 4.629 1 81.88 398 THR B O 1
ATOM 6453 N N . SER B 1 399 ? 20.062 -5.086 5.891 1 79.38 399 SER B N 1
ATOM 6454 C CA . SER B 1 399 ? 21.25 -4.242 5.875 1 79.38 399 SER B CA 1
ATOM 6455 C C . SER B 1 399 ? 22.516 -5.051 6.164 1 79.38 399 SER B C 1
ATOM 6457 O O . SER B 1 399 ? 22.438 -6.266 6.371 1 79.38 399 SER B O 1
ATOM 6459 N N . GLU B 1 400 ? 23.656 -4.41 6.145 1 82.19 400 GLU B N 1
ATOM 6460 C CA . GLU B 1 400 ? 24.922 -5.086 6.359 1 82.19 400 GLU B CA 1
ATOM 6461 C C . GLU B 1 400 ? 24.953 -5.812 7.703 1 82.19 400 GLU B C 1
ATOM 6463 O O . GLU B 1 400 ? 25.516 -6.902 7.812 1 82.19 400 GLU B O 1
ATOM 6468 N N . ASP B 1 401 ? 24.297 -5.238 8.695 1 88.5 401 ASP B N 1
ATOM 6469 C CA . ASP B 1 401 ? 24.453 -5.797 10.031 1 88.5 401 ASP B CA 1
ATOM 6470 C C . ASP B 1 401 ? 23.109 -6.273 10.586 1 88.5 401 ASP B C 1
ATOM 6472 O O . ASP B 1 401 ? 22.969 -6.473 11.797 1 88.5 401 ASP B O 1
ATOM 6476 N N . THR B 1 402 ? 22.125 -6.391 9.727 1 88.56 402 THR B N 1
ATOM 6477 C CA . THR B 1 402 ? 20.797 -6.715 10.234 1 88.56 402 THR B CA 1
ATOM 6478 C C . THR B 1 402 ? 20.188 -7.863 9.438 1 88.56 402 THR B C 1
ATOM 6480 O O . THR B 1 402 ? 20.188 -7.84 8.211 1 88.56 402 THR B O 1
ATOM 6483 N N . VAL B 1 403 ? 19.688 -8.867 10.172 1 91.81 403 VAL B N 1
ATOM 6484 C CA . VAL B 1 403 ? 18.938 -9.977 9.586 1 91.81 403 VAL B CA 1
ATOM 6485 C C . VAL B 1 403 ? 17.578 -10.086 10.25 1 91.81 403 VAL B C 1
ATOM 6487 O O . VAL B 1 403 ? 17.453 -9.914 11.469 1 91.81 403 VAL B O 1
ATOM 6490 N N . CYS B 1 404 ? 16.531 -10.258 9.406 1 90.69 404 CYS B N 1
ATOM 6491 C CA . CYS B 1 404 ? 15.172 -10.242 9.922 1 90.69 404 CYS B CA 1
ATOM 6492 C C . CYS B 1 404 ? 14.398 -11.477 9.477 1 90.69 404 CYS B C 1
ATOM 6494 O O . CYS B 1 404 ? 14.609 -11.984 8.375 1 90.69 404 CYS B O 1
ATOM 6496 N N . LEU B 1 405 ? 13.508 -11.961 10.398 1 91.75 405 LEU B N 1
ATOM 6497 C CA . LEU B 1 405 ? 12.539 -12.961 9.984 1 91.75 405 LEU B CA 1
ATOM 6498 C C . LEU B 1 405 ? 11.719 -12.461 8.797 1 91.75 405 LEU B C 1
ATOM 6500 O O . LEU B 1 405 ? 11.172 -11.352 8.836 1 91.75 405 LEU B O 1
ATOM 6504 N N . SER B 1 406 ? 11.648 -13.242 7.719 1 91.44 406 SER B N 1
ATOM 6505 C CA . SER B 1 406 ? 11.016 -12.805 6.477 1 91.44 406 SER B CA 1
ATOM 6506 C C . SER B 1 406 ? 9.516 -13.055 6.504 1 91.44 406 SER B C 1
ATOM 6508 O O . SER B 1 406 ? 8.859 -13.055 5.457 1 91.44 406 SER B O 1
ATOM 6510 N N . MET B 1 407 ? 8.961 -13.289 7.629 1 90.62 407 MET B N 1
ATOM 6511 C CA . MET B 1 407 ? 7.535 -13.547 7.805 1 90.62 407 MET B CA 1
ATOM 6512 C C . MET B 1 407 ? 6.855 -12.375 8.516 1 90.62 407 MET B C 1
ATOM 6514 O O . MET B 1 407 ? 7.449 -11.75 9.391 1 90.62 407 MET B O 1
ATOM 6518 N N . LEU B 1 408 ? 5.664 -12.148 8.062 1 85.06 408 LEU B N 1
ATOM 6519 C CA . LEU B 1 408 ? 4.871 -11.039 8.594 1 85.06 408 LEU B CA 1
ATOM 6520 C C . LEU B 1 408 ? 3.531 -11.531 9.125 1 85.06 408 LEU B C 1
ATOM 6522 O O . LEU B 1 408 ? 3.035 -12.578 8.688 1 85.06 408 LEU B O 1
ATOM 6526 N N . PRO B 1 409 ? 2.982 -10.781 10.094 1 77.5 409 PRO B N 1
ATOM 6527 C CA . PRO B 1 409 ? 1.638 -11.141 10.555 1 77.5 409 PRO B CA 1
ATOM 6528 C C . PRO B 1 409 ? 0.541 -10.625 9.625 1 77.5 409 PRO B C 1
ATOM 6530 O O . PRO B 1 409 ? 0.701 -9.586 8.992 1 77.5 409 PRO B O 1
ATOM 6533 N N . ALA B 1 410 ? -0.45 -11.398 9.414 1 75.75 410 ALA B N 1
ATOM 6534 C CA . ALA B 1 410 ? -1.671 -10.984 8.727 1 75.75 410 ALA B CA 1
ATOM 6535 C C . ALA B 1 410 ? -2.91 -11.508 9.453 1 75.75 410 ALA B C 1
ATOM 6537 O O . ALA B 1 410 ? -2.842 -12.508 10.172 1 75.75 410 ALA B O 1
ATOM 6538 N N . THR B 1 411 ? -3.986 -10.852 9.32 1 65.06 411 THR B N 1
ATOM 6539 C CA . THR B 1 411 ? -5.203 -11.273 10.008 1 65.06 411 THR B CA 1
ATOM 6540 C C . THR B 1 411 ? -6.004 -12.25 9.156 1 65.06 411 THR B C 1
ATOM 6542 O O . THR B 1 411 ? -6.379 -11.93 8.023 1 65.06 411 THR B O 1
ATOM 6545 N N . GLY B 1 412 ? -6.293 -13.352 9.695 1 67.38 412 GLY B N 1
ATOM 6546 C CA . GLY B 1 412 ? -7.242 -14.305 9.141 1 67.38 412 GLY B CA 1
ATOM 6547 C C . GLY B 1 412 ? -6.688 -15.086 7.965 1 67.38 412 GLY B C 1
ATOM 6548 O O . GLY B 1 412 ? -7.414 -15.844 7.316 1 67.38 412 GLY B O 1
ATOM 6549 N N . ILE B 1 413 ? -5.438 -14.789 7.621 1 79.38 413 ILE B N 1
ATOM 6550 C CA . ILE B 1 413 ? -4.914 -15.5 6.461 1 79.38 413 ILE B CA 1
ATOM 6551 C C . ILE B 1 413 ? -3.443 -15.844 6.684 1 79.38 413 ILE B C 1
ATOM 6553 O O . ILE B 1 413 ? -2.777 -15.234 7.523 1 79.38 413 ILE B O 1
ATOM 6557 N N . SER B 1 414 ? -3.014 -16.906 6.051 1 87.44 414 SER B N 1
ATOM 6558 C CA . SER B 1 414 ? -1.597 -17.219 5.895 1 87.44 414 SER B CA 1
ATOM 6559 C C . SER B 1 414 ? -1.229 -17.406 4.426 1 87.44 414 SER B C 1
ATOM 6561 O O . SER B 1 414 ? -1.985 -18.016 3.66 1 87.44 414 SER B O 1
ATOM 6563 N N . ILE B 1 415 ? -0.13 -16.781 3.986 1 92.38 415 ILE B N 1
ATOM 6564 C CA . ILE B 1 415 ? 0.336 -16.875 2.607 1 92.38 415 ILE B CA 1
ATOM 6565 C C . ILE B 1 415 ? 1.792 -17.328 2.582 1 92.38 415 ILE B C 1
ATOM 6567 O O . ILE B 1 415 ? 2.646 -16.75 3.254 1 92.38 415 ILE B O 1
ATOM 6571 N N . TYR B 1 416 ? 1.972 -18.422 1.923 1 95.69 416 TYR B N 1
ATOM 6572 C CA . TYR B 1 416 ? 3.316 -18.891 1.608 1 95.69 416 TYR B CA 1
ATOM 6573 C C . TYR B 1 416 ? 3.893 -18.141 0.417 1 95.69 416 TYR B C 1
ATOM 6575 O O . TYR B 1 416 ? 3.676 -18.531 -0.734 1 95.69 416 TYR B O 1
ATOM 6583 N N . GLY B 1 417 ? 4.668 -17.109 0.658 1 95.19 417 GLY B N 1
ATOM 6584 C CA . GLY B 1 417 ? 5.152 -16.188 -0.362 1 95.19 417 GLY B CA 1
ATOM 6585 C C . GLY B 1 417 ? 6.309 -16.75 -1.168 1 95.19 417 GLY B C 1
ATOM 6586 O O . GLY B 1 417 ? 6.883 -17.781 -0.809 1 95.19 417 GLY B O 1
ATOM 6587 N N . ASN B 1 418 ? 6.641 -16 -2.246 1 93.88 418 ASN B N 1
ATOM 6588 C CA . ASN B 1 418 ? 7.582 -16.594 -3.193 1 93.88 418 ASN B CA 1
ATOM 6589 C C . ASN B 1 418 ? 9.016 -16.5 -2.684 1 93.88 418 ASN B C 1
ATOM 6591 O O . ASN B 1 418 ? 9.898 -17.219 -3.162 1 93.88 418 ASN B O 1
ATOM 6595 N N . LEU B 1 419 ? 9.32 -15.695 -1.721 1 91.38 419 LEU B N 1
ATOM 6596 C CA . LEU B 1 419 ? 10.664 -15.617 -1.169 1 91.38 419 LEU B CA 1
ATOM 6597 C C . LEU B 1 419 ? 11.094 -16.969 -0.583 1 91.38 419 LEU B C 1
ATOM 6599 O O . LEU B 1 419 ? 12.234 -17.391 -0.768 1 91.38 419 LEU B O 1
ATOM 6603 N N . ILE B 1 420 ? 10.203 -17.625 0.159 1 92.88 420 ILE B N 1
ATOM 6604 C CA . ILE B 1 420 ? 10.594 -18.875 0.803 1 92.88 420 ILE B CA 1
ATOM 6605 C C . ILE B 1 420 ? 10.367 -20.031 -0.158 1 92.88 420 ILE B C 1
ATOM 6607 O O . ILE B 1 420 ? 10.586 -21.203 0.202 1 92.88 420 ILE B O 1
ATOM 6611 N N . GLN B 1 421 ? 9.922 -19.75 -1.345 1 93.56 421 GLN B N 1
ATOM 6612 C CA . GLN B 1 421 ? 9.82 -20.766 -2.395 1 93.56 421 GLN B CA 1
ATOM 6613 C C . GLN B 1 421 ? 11.086 -20.812 -3.24 1 93.56 421 GLN B C 1
ATOM 6615 O O . GLN B 1 421 ? 11.258 -21.719 -4.051 1 93.56 421 GLN B O 1
ATOM 6620 N N . LEU B 1 422 ? 11.945 -19.828 -3.07 1 90.31 422 LEU B N 1
ATOM 6621 C CA . LEU B 1 422 ? 13.18 -19.781 -3.85 1 90.31 422 LEU B CA 1
ATOM 6622 C C . LEU B 1 422 ? 14.008 -21.047 -3.617 1 90.31 422 LEU B C 1
ATOM 6624 O O . LEU B 1 422 ? 14.109 -21.531 -2.488 1 90.31 422 LEU B O 1
ATOM 6628 N N . GLY B 1 423 ? 14.539 -21.609 -4.703 1 85.25 423 GLY B N 1
ATOM 6629 C CA . GLY B 1 423 ? 15.391 -22.781 -4.609 1 85.25 423 GLY B CA 1
ATOM 6630 C C . GLY B 1 423 ? 14.609 -24.078 -4.582 1 85.25 423 GLY B C 1
ATOM 6631 O O . GLY B 1 423 ? 15.156 -25.141 -4.246 1 85.25 423 GLY B O 1
ATOM 6632 N N . PHE B 1 424 ? 13.359 -23.984 -4.812 1 90.94 424 PHE B N 1
ATOM 6633 C CA . PHE B 1 424 ? 12.516 -25.172 -4.918 1 90.94 424 PHE B CA 1
ATOM 6634 C C . PHE B 1 424 ? 11.859 -25.25 -6.289 1 90.94 424 PHE B C 1
ATOM 6636 O O . PHE B 1 424 ? 11.5 -24.219 -6.867 1 90.94 424 PHE B O 1
ATOM 6643 N N . LEU B 1 425 ? 11.844 -26.406 -6.762 1 92.25 425 LEU B N 1
ATOM 6644 C CA . LEU B 1 425 ? 10.852 -26.688 -7.793 1 92.25 425 LEU B CA 1
ATOM 6645 C C . LEU B 1 425 ? 9.477 -26.938 -7.172 1 92.25 425 LEU B C 1
ATOM 6647 O O . LEU B 1 425 ? 9.305 -27.891 -6.398 1 92.25 425 LEU B O 1
ATOM 6651 N N . VAL B 1 426 ? 8.609 -26.031 -7.445 1 94.94 426 VAL B N 1
ATOM 6652 C CA . VAL B 1 426 ? 7.246 -26.156 -6.938 1 94.94 426 VAL B CA 1
ATOM 6653 C C . VAL B 1 426 ? 6.328 -26.672 -8.039 1 94.94 426 VAL B C 1
ATOM 6655 O O . VAL B 1 426 ? 6.137 -26.016 -9.062 1 94.94 426 VAL B O 1
ATOM 6658 N N . GLU B 1 427 ? 5.77 -27.875 -7.852 1 95.5 427 GLU B N 1
ATOM 6659 C CA . GLU B 1 427 ? 4.941 -28.516 -8.875 1 95.5 427 GLU B CA 1
ATOM 6660 C C . GLU B 1 427 ? 3.49 -28.625 -8.422 1 95.5 427 GLU B C 1
ATOM 6662 O O . GLU B 1 427 ? 3.219 -29.062 -7.305 1 95.5 427 GLU B O 1
ATOM 6667 N N . TYR B 1 428 ? 2.611 -28.234 -9.281 1 96.06 428 TYR B N 1
ATOM 6668 C CA . TYR B 1 428 ? 1.177 -28.391 -9.07 1 96.06 428 TYR B CA 1
ATOM 6669 C C . TYR B 1 428 ? 0.607 -29.469 -9.984 1 96.06 428 TYR B C 1
ATOM 6671 O O . TYR B 1 428 ? 0.806 -29.422 -11.203 1 96.06 428 TYR B O 1
ATOM 6679 N N . ASP B 1 429 ? 0.016 -30.453 -9.391 1 94.81 429 ASP B N 1
ATOM 6680 C CA . ASP B 1 429 ? -0.769 -31.469 -10.078 1 94.81 429 ASP B CA 1
ATOM 6681 C C . ASP B 1 429 ? -2.258 -31.328 -9.766 1 94.81 429 ASP B C 1
ATOM 6683 O O . ASP B 1 429 ? -2.732 -31.797 -8.734 1 94.81 429 ASP B O 1
ATOM 6687 N N . LEU B 1 430 ? -2.934 -30.734 -10.727 1 94.31 430 LEU B N 1
ATOM 6688 C CA . LEU B 1 430 ? -4.32 -30.375 -10.438 1 94.31 430 LEU B CA 1
ATOM 6689 C C . LEU B 1 430 ? -5.238 -31.594 -10.625 1 94.31 430 LEU B C 1
ATOM 6691 O O . LEU B 1 430 ? -6.367 -31.594 -10.133 1 94.31 430 LEU B O 1
ATOM 6695 N N . GLU B 1 431 ? -4.777 -32.594 -11.344 1 92.56 431 GLU B N 1
ATOM 6696 C CA . GLU B 1 431 ? -5.52 -33.844 -11.398 1 92.56 431 GLU B CA 1
ATOM 6697 C C . GLU B 1 431 ? -5.441 -34.594 -10.078 1 92.56 431 GLU B C 1
ATOM 6699 O O . GLU B 1 431 ? -6.465 -35 -9.523 1 92.56 431 GLU B O 1
ATOM 6704 N N . ALA B 1 432 ? -4.246 -34.719 -9.617 1 93.31 432 ALA B N 1
ATOM 6705 C CA . ALA B 1 432 ? -4.031 -35.406 -8.344 1 93.31 432 ALA B CA 1
ATOM 6706 C C . ALA B 1 432 ? -4.375 -34.5 -7.172 1 93.31 432 ALA B C 1
ATOM 6708 O O . ALA B 1 432 ? -4.469 -34.938 -6.031 1 93.31 432 ALA B O 1
ATOM 6709 N N . LYS B 1 433 ? -4.527 -33.219 -7.383 1 94.5 433 LYS B N 1
ATOM 6710 C CA . LYS B 1 433 ? -4.824 -32.188 -6.379 1 94.5 433 LYS B CA 1
ATOM 6711 C C . LYS B 1 433 ? -3.736 -32.156 -5.309 1 94.5 433 LYS B C 1
ATOM 6713 O O . LYS B 1 433 ? -4.027 -32.25 -4.113 1 94.5 433 LYS B O 1
ATOM 6718 N N . THR B 1 434 ? -2.51 -32 -5.793 1 96 434 THR B N 1
ATOM 6719 C CA . THR B 1 434 ? -1.358 -31.922 -4.898 1 96 434 THR B CA 1
ATOM 6720 C C . THR B 1 434 ? -0.393 -30.828 -5.352 1 96 434 THR B C 1
ATOM 6722 O O . THR B 1 434 ? -0.42 -30.406 -6.508 1 96 434 THR B O 1
ATOM 6725 N N . VAL B 1 435 ? 0.365 -30.328 -4.43 1 96.44 435 VAL B N 1
ATOM 6726 C CA . VAL B 1 435 ? 1.528 -29.5 -4.695 1 96.44 435 VAL B CA 1
ATOM 6727 C C . VAL B 1 435 ? 2.779 -30.141 -4.109 1 96.44 435 VAL B C 1
ATOM 6729 O O . VAL B 1 435 ? 2.732 -30.734 -3.029 1 96.44 435 VAL B O 1
ATOM 6732 N N . SER B 1 436 ? 3.891 -30.125 -4.852 1 95.5 436 SER B N 1
ATOM 6733 C CA . SER B 1 436 ? 5.145 -30.75 -4.441 1 95.5 436 SER B CA 1
ATOM 6734 C C . SER B 1 436 ? 6.281 -29.734 -4.402 1 95.5 436 SER B C 1
ATOM 6736 O O . SER B 1 436 ? 6.344 -28.844 -5.242 1 95.5 436 SER B O 1
ATOM 6738 N N . PHE B 1 437 ? 7.117 -29.922 -3.418 1 94.38 437 PHE B N 1
ATOM 6739 C CA . PHE B 1 437 ? 8.32 -29.125 -3.264 1 94.38 437 PHE B CA 1
ATOM 6740 C C . PHE B 1 437 ? 9.57 -30 -3.387 1 94.38 437 PHE B C 1
ATOM 6742 O O . PHE B 1 437 ? 9.68 -31.031 -2.725 1 94.38 437 PHE B O 1
ATOM 6749 N N . GLN B 1 438 ? 10.453 -29.578 -4.23 1 92.5 438 GLN B N 1
ATOM 6750 C CA . GLN B 1 438 ? 11.75 -30.234 -4.363 1 92.5 438 GLN B CA 1
ATOM 6751 C C . GLN B 1 438 ? 12.883 -29.219 -4.406 1 92.5 438 GLN B C 1
ATOM 6753 O O . GLN B 1 438 ? 12.859 -28.297 -5.219 1 92.5 438 GLN B O 1
ATOM 6758 N N . HIS B 1 439 ? 13.789 -29.438 -3.438 1 89.19 439 HIS B N 1
ATOM 6759 C CA . HIS B 1 439 ? 14.969 -28.578 -3.547 1 89.19 439 HIS B CA 1
ATOM 6760 C C . HIS B 1 439 ? 15.594 -28.672 -4.934 1 89.19 439 HIS B C 1
ATOM 6762 O O . HIS B 1 439 ? 15.758 -29.781 -5.469 1 89.19 439 HIS B O 1
ATOM 6768 N N . PHE B 1 440 ? 15.859 -27.531 -5.523 1 85.31 440 PHE B N 1
ATOM 6769 C CA . PHE B 1 440 ? 16.312 -27.5 -6.906 1 85.31 440 PHE B CA 1
ATOM 6770 C C . PHE B 1 440 ? 17.172 -26.281 -7.164 1 85.31 440 PHE B C 1
ATOM 6772 O O . PHE B 1 440 ? 16.875 -25.188 -6.672 1 85.31 440 PHE B O 1
ATOM 6779 N N . ASP B 1 441 ? 18.297 -26.5 -7.828 1 79.62 441 ASP B N 1
ATOM 6780 C CA . ASP B 1 441 ? 19.062 -25.359 -8.32 1 79.62 441 ASP B CA 1
ATOM 6781 C C . ASP B 1 441 ? 18.438 -24.75 -9.57 1 79.62 441 ASP B C 1
ATOM 6783 O O . ASP B 1 441 ? 18.594 -25.281 -10.672 1 79.62 441 ASP B O 1
ATOM 6787 N N . CYS B 1 442 ? 17.797 -23.688 -9.438 1 79.19 442 CYS B N 1
ATOM 6788 C CA . CYS B 1 442 ? 16.984 -23.094 -10.484 1 79.19 442 CYS B CA 1
ATOM 6789 C C . CYS B 1 442 ? 17.859 -22.438 -11.555 1 79.19 442 CYS B C 1
ATOM 6791 O O . CYS B 1 442 ? 17.375 -22.062 -12.617 1 79.19 442 CYS B O 1
ATOM 6793 N N . THR B 1 443 ? 19.172 -22.406 -11.312 1 68 443 THR B N 1
ATOM 6794 C CA . THR B 1 443 ? 20.062 -21.719 -12.25 1 68 443 THR B CA 1
ATOM 6795 C C . THR B 1 443 ? 20.5 -22.688 -13.359 1 68 443 THR B C 1
ATOM 6797 O O . THR B 1 443 ? 21.062 -22.25 -14.367 1 68 443 THR B O 1
ATOM 6800 N N . THR B 1 444 ? 20.422 -24 -13.172 1 60.03 444 THR B N 1
ATOM 6801 C CA . THR B 1 444 ? 21 -24.969 -14.094 1 60.03 444 THR B CA 1
ATOM 6802 C C . THR B 1 444 ? 20.016 -25.328 -15.203 1 60.03 444 THR B C 1
ATOM 6804 O O . THR B 1 444 ? 20.297 -26.188 -16.031 1 60.03 444 THR B O 1
ATOM 6807 N N . HIS B 1 445 ? 18.922 -24.734 -15.18 1 54 445 HIS B N 1
ATOM 6808 C CA . HIS B 1 445 ? 18.016 -25.422 -16.094 1 54 445 HIS B CA 1
ATOM 6809 C C . HIS B 1 445 ? 18.406 -25.188 -17.547 1 54 445 HIS B C 1
ATOM 6811 O O . HIS B 1 445 ? 18.062 -25.984 -18.422 1 54 445 HIS B O 1
ATOM 6817 N N . LEU B 1 446 ? 18.562 -23.922 -18.125 1 42.44 446 LEU B N 1
ATOM 6818 C CA . LEU B 1 446 ? 18.562 -23.938 -19.578 1 42.44 446 LEU B CA 1
ATOM 6819 C C . LEU B 1 446 ? 19.875 -24.516 -20.125 1 42.44 446 LEU B C 1
ATOM 6821 O O . LEU B 1 446 ? 20.953 -24.219 -19.609 1 42.44 446 LEU B O 1
#

Secondary structure (DSSP, 8-state):
-------TT--SSTTHHHHHHHHHHHHH------------EEEEEEETTSTTSTT--TT--HHHHHHHHHHHHHHHHHHHH--S-TTS-----TT-EEEEEEETTTTEEEEEEEETT-S--EEEEESPSB----SSPPEEGGG-SS-EEPPTTSHHHHTS-GGGEEEETTTTEEEEEEE-SSS-EEEEEEEEEEEEEE-TTS-EEEEEEEEEEEEEEEE--S-TT--EEEE-SSSTTSHHHHTHHHHTTEEEEE-----TT--PPEEEEESS--S-SS-GGGPPEEEEE-B-PSSP-SSEEEEEEEEEEE-SS-EEEEE--SEEEE-SS--SEEEEHHHHHHHHHHHHHH-BS--EE--TTS--S-EEESSS-BPPEEEEEETTEEEEPPHHHHEEEEETTEEEE-EEEESS--EE-GGGGTTEEEEEETTTTEEEEEE--TTS--/----TT----TTTTHHHHHHHHHHHHHH------------EEEEEEETTSTTSTT--TT--HHHHHHHHHHHHHHHHHHHH--S-TTS-----TT-EEEEEEETTTTEEEEEEEETT-S--EEEEESPSB----SSPPEEGGG-SS-EEPPTTSHHHHTS-GGGEEEETTTTEEEEEEE-SSS-EEEEEEEEEEEEEE-TTS-EEEEEEEEEEEEEEEE-SS-S---EEEE-SSSTTSHHHHTHHHHTTEEEEE-----TT--PPEEEEESS--S-SS-GGGPPEEEEE---PSSP-SSEEEEEEEEEEE-SS-EEEEE--SEEEE-SS--SEEEEHHHHHHHHHHHHHH-BS--EE--TTS--S-EEESSS-BPPEEEEEETTEEEEPPHHHHEEEEETTEEEESEEEESS--EE-GGGGTTEEEEEETTTTEEEEEE--TTS--

Radius of gyration: 35.52 Å; Cα contacts (8 Å, |Δi|>4): 2242; chains: 2; bounding box: 55×218×105 Å

Solvent-accessible surface area (backbone atoms only — not comparable to full-atom values): 45525 Å² total; per-residue (Å²): 141,81,88,78,89,83,74,93,70,82,64,84,67,71,57,63,67,51,55,58,55,51,52,51,57,57,55,63,62,60,68,74,69,64,70,68,69,66,66,56,43,39,30,64,29,39,43,37,66,21,81,85,26,94,60,39,54,90,80,53,46,72,66,54,40,50,50,29,15,48,56,48,21,56,18,39,54,45,44,74,41,37,84,57,72,58,66,56,64,68,63,30,56,28,62,32,32,28,31,66,36,26,43,39,38,73,72,40,70,41,44,20,36,50,21,27,66,32,43,60,20,30,35,45,24,54,77,57,80,35,68,65,60,40,72,50,79,69,40,53,54,88,67,24,79,52,60,39,76,33,33,54,80,32,71,69,41,66,53,43,52,77,82,29,46,44,64,42,72,92,75,45,34,13,25,37,45,50,58,54,52,63,67,20,34,40,27,32,37,33,26,25,25,31,38,29,41,55,26,78,84,78,43,72,49,77,39,72,71,35,64,35,33,41,21,21,37,33,43,59,61,55,31,58,34,55,44,38,36,40,12,50,13,69,25,68,45,2,53,45,56,66,47,14,88,76,19,66,30,21,34,24,35,22,42,48,65,55,54,88,79,49,89,49,43,19,36,35,30,38,9,72,67,56,66,69,82,66,42,69,93,72,36,62,79,32,45,26,54,49,51,81,54,90,69,83,61,29,50,46,26,28,51,35,44,32,41,36,37,37,34,100,85,28,74,40,76,38,76,36,99,44,60,29,31,53,25,50,60,26,31,51,26,30,27,28,42,75,51,32,53,47,48,51,52,41,48,64,70,28,34,41,70,61,45,78,43,74,34,82,72,35,76,43,88,49,24,25,39,47,84,73,40,43,74,44,46,43,33,42,32,33,56,76,19,77,48,70,48,55,62,68,39,49,33,33,70,80,50,97,53,31,30,21,44,42,60,40,69,31,36,87,35,28,34,45,12,32,47,66,42,46,42,21,36,42,34,40,32,63,77,80,33,30,40,32,42,22,66,36,74,35,65,67,67,127,138,86,90,61,92,68,87,74,92,75,77,64,77,60,59,63,58,55,54,56,53,50,52,51,52,57,54,63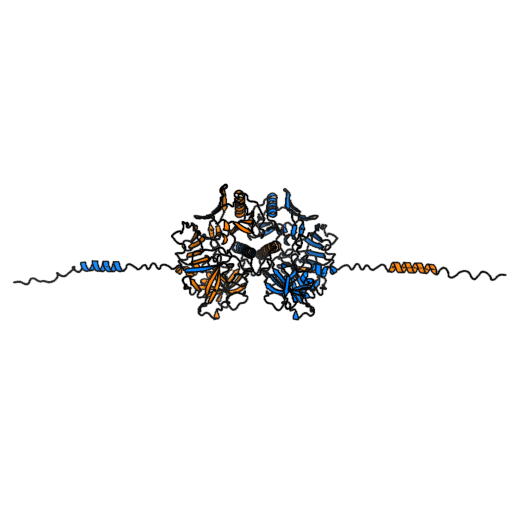,62,58,68,76,67,64,68,67,70,65,66,57,42,39,29,63,28,39,42,36,68,21,83,85,25,94,62,39,55,89,79,53,47,72,66,52,39,50,50,28,14,47,56,48,22,56,17,39,55,45,44,74,40,39,84,55,72,56,65,55,62,68,62,30,58,27,63,31,32,29,31,66,36,25,42,40,38,73,70,40,72,40,45,19,36,49,21,27,66,31,44,60,20,30,34,43,26,54,77,56,80,35,67,62,61,41,73,50,78,70,41,52,55,88,68,26,80,51,59,40,76,32,34,54,81,32,72,70,41,65,53,42,52,77,81,29,45,45,63,40,71,92,74,44,33,12,25,39,47,49,60,54,51,63,67,20,35,40,28,33,35,33,27,25,26,30,38,31,41,56,27,77,83,77,44,72,51,76,39,69,71,36,64,34,33,40,21,20,39,33,42,56,58,51,44,55,36,54,42,36,38,40,11,52,15,69,25,71,45,1,52,46,55,66,47,13,88,78,20,64,29,21,34,24,36,22,41,49,67,54,54,88,79,49,90,49,42,18,37,36,29,38,10,72,66,56,67,69,82,66,43,69,92,72,35,61,79,31,44,26,54,49,50,84,54,90,70,83,60,27,50,46,26,28,53,34,45,32,41,37,38,37,35,99,84,26,77,39,75,38,74,41,96,44,62,29,31,52,26,51,60,25,30,49,26,30,27,28,43,74,50,32,54,47,47,52,52,43,47,62,69,27,32,39,71,61,45,79,43,76,33,83,74,36,75,43,87,50,24,25,38,50,84,73,41,43,74,44,48,44,33,44,31,34,55,76,20,78,47,70,49,54,61,70,37,48,35,32,69,80,48,97,55,32,30,20,44,40,59,39,68,30,35,86,34,28,34,45,13,33,47,66,41,45,40,22,36,42,34,40,31,65,76,80,34,32,39,31,44,23,65,37,75,35,65,68,68,127

pLDDT: mean 79.0, std 18.94, range [21.36, 98.56]

Sequence (892 aa):
SLHHNLSGKYSKMAKQTFIYCSLLAIVIFWALFSSAQKKTLTVELIHHDSPRSPLYNPLHTVSDRLNAAFLHSISRSRYFSTKTDIQSGLIGNSGDYYMTISISTPATKVLAVADTGSDLTWIQCKSCQQCYKQNSPIFDKSQSSTYKTESCDSTACHGLSKDNKGCDESRNICKYQYYYGDNSFSKGEVATETLTIDSSSASYVSFPSTVIGCGYNNVGTFAETGSGIVSLGGGPLSLILQVGSSIGKKFSYCLSHTSSTSNETSFLNLGTNTIPSIPRNGSVVLTTPLVTKAPNTYYYQSPLATLSFCTQEEDDTTTTPGNIIIDSGTTFTFLESGFYGRVVAAVEKTVIRGKRVSDPQGLLPHCFEDKAVSLPKITMHFTGADVKLSRINAFLKTSEDTVCLSMLPATGISIYGNLIQLGFLVEYDLEAKTVSFQHFDCTTHLSLHHNLSGKYSKMAKQTFIYCSLLAIVIFWALFSSAQKKTLTVELIHHDSPRSPLYNPLHTVSDRLNAAFLHSISRSRYFSTKTDIQSGLIGNSGDYYMTISISTPATKVLAVADTGSDLTWIQCKSCQQCYKQNSPIFDKSQSSTYKTESCDSTACHGLSKDNKGCDESRNICKYQYYYGDNSFSKGEVATETLTIDSSSASYVSFPSTVIGCGYNNVGTFAETGSGIVSLGGGPLSLILQVGSSIGKKFSYCLSHTSSTSNETSFLNLGTNTIPSIPRNGSVVLTTPLVTKAPNTYYYQSPLATLSFCTQEEDDTTTTPGNIIIDSGTTFTFLESGFYGRVVAAVEKTVIRGKRVSDPQGLLPHCFEDKAVSLPKITMHFTGADVKLSRINAFLKTSEDTVCLSMLPATGISIYGNLIQLGFLVEYDLEAKTVSFQHFDCTTHL

Organism: Thlaspi arvense (NCBI:txid13288)

Foldseek 3Di:
DDDDDDDDPPPDVVPPVVVVVVVVVVVVPPPPPVVVVVDDDDDDDDDQCDPVHPNHDPVQDPVNVVLVVVVVVVVVVLVVQDPDCPVDPLPFQPQFDWDWKWWAVVTDIFIATEKQQDAFAEFEEPPAPDDAAAPGDGHYQVPGPQKFFDFCPDPLQVLDDPVQWDADPVVRGIKGKDDDSPRKIFIATKIWIKMWHQDPVRDIDIDGRQIHGHGRYIDGSRPNHGGYHQYSFQTCNHPLNSCCVVAVSKKKKADADPPVPDPFDIDMDGHDCHDPPPQVPDWDKFKFFWDADPPGHRFTKFFWFWKWWDDPVDIDIAGDRGIATEMASFAFWEDAAVSVVVVLVRFVVHKDPFDFDAQSSNPAGTKGFQPDIDTIWMWTDTDRGTRTFDPCLQWPDRDPTMIGGRYDYDHPHTYDYCSRLHQWIWMANVPRRMIITIRHDSRPDD/DDPPDPPDDPPPVVVVVVVVVVVVVVVVPPPPPVVVVVDDDDDDDDDQCDPPHPNHDPVADPVNVVLVVVVVVVVVVLVVQPPDCPVPPLPAQPQFDWDWKWWAVVTDIFIATEKQQDAFAEFEEPPAPDDAAAPGDGHYQVPGPQKFFDFCPDPLQVLDDPVQWDADPVVRGIKGKDDDSPRKIFIATKIWTKMWHQDPVRDIDIDGRQIHGHGRYIDGSRHNHGGYYQHPFQTCNHPLNSCCVVAVSKKKKADADPPVPDPFDIDMDGHDCHDPPPQVPPWDKFKFFWDADPPGHRFTKFWWFWKWWDDPVDIDIAGDPTIATEMASFAFWEDAAVSVVVVLVRFVVHKDPFDFDAQSSNPAGTKGFQPDIDTIWMWTDTVRGTRTFDPCLQWPDRDPGMIGGRYDYDHPHTYDYCSRLHQWIWMANVPRRMIITIRHDSRPDD